Protein 3BYW (pdb70)

Sequence (1253 aa):
QSSVSWPQNGSLNSVSAPLSYTPISFDAKIPVASVDKLRKDQDLILGTLPANSEDAGARGLFVRANDDGLQITSHGELVLDLSKRELAQLPADATIAISATEDETTAGIEGDDSTTETVERDVRPIIGIYTELESNAAADLLNAGLNAHVEINSRQSSVSWPQNGSLNSVSAPLSYTPISFDAKIPVASVDKLRKDQDLILGTLPANSEDAGARGLFVRANDDGLQITSHGELVLDLSKRELAQLPADATIAISATEDETTAGIEGDDSTTETVERDVRPIIGIYTELESNAAADLLNAGLNAHVEINSRFTQSSVSWPQNGSLNSVSAPLSYTPISFDAKIPVASVDKLRKDQDLILGTLPANSEDAGARGLFVRANDDGLQITSHGELVLDLSKRELAQLPADATIAISATEDETTAGIEGDDSTTETVERDVRPIIGIYTELESNAAADLLNAGLNAHVEINSRFTSVQSSVSWPQNGSLNSVSAPLSYTPISFDAKIPVASVDKLRKDQDLILGTLPANSEDAGARGLFVRANDDGLQITSHGELVLDLSKRELAQLPADATIAISATEDETTAGIEGDDSTTETVERDVRPIIGIYTELESNAAADLLNAGLNAHVEINSQSSVSWPQNGSLNSVSAPLSYTPISFDAKIPVASVDKLRKDQDLILGTLPANSEDAGARGLFVRANDDGLQITSHGELVLDLSKRELAQLPADATIAISATEDETTAGIEGDDSTTETVERDVRPIIGIYTELESNAAADLLNAGLNAHVEINSRFTVQSSVSWPQNGSLNSVSAPLSYTPISFDAKIPVASVDKLRKDQDLILGTLPANSEDAGARGLFVRANDDGLQITSHGELVLDLSKRELAQLPADATIAISATEDETTAGIEGDDSTTETVERDVRPIIGIYTELESNAAADLLNAGLNAHVEINSRFTQSSVSWPQNGSLNSVSAPLSYTPISFDAKIPVASVDKLRKDQDLILGTLPANSEDAGARGLFVRANDDGLQITSHGELVLDLSKRELAQLPADATIAISATEDETTAGIEGDDSTTETVERDVRPIIGIYTELESNAAADLLNAGLNAHVEINSRFTVQSSVSWPQNGSLNSVSAPLSYTPISFDAKIPVASVDKLRKDQDLILGTLPANSEDAGARGLFVRANDDGLQITSHGELVLDLSKRELAQLPADATIAISATEDETTAGIEGDDSTTETVERDVRPIIGIYTELESNAAADLLNAGLNAHVEINSR

Solvent-accessible surface area: 56779 Å² total

Foldseek 3Di:
DDDDDDDDPPDRDDDDDDDQDQFQKKKWKAQLLQLVQFDPPFFFAKKFDDDVDPVRLLFIWTWGQDQQGIWIDFNNHTADGDGPVRSVPDPNLWIWMWMAHQQWIKIATPPDDVTMGIDRHHRGHGGHMDGRGDPVCCVVGVVSPTDMDTHHDDD/DDDDDDDDDPDNDDDDDDDQDFFQKKKWKFWLCQLVFFDPPFFWAKKFDDPPDVCSLQFIWTWGQDQQGTWIDFNNRTQDDDGVVNSVVDDNLWIWIWMAHQQWTWIATPPDCVGIGIDRHRRGHGGPMDRRGDPVCVVVGVVSPTDMDTHHDPDDD/DDDDDDDPPPDNDDDDDDDQDFFQKKKWKFWLLLCVQFDPPFFFAKWFDPPDDDPRLQAAWTWGQDCQGIWIAFNNRTQAGAGNVRSVPDDNLWIWIWMAHQQWIWIATPPDPVRIGIDRHHRTHRGPMDRRGHPVCCCVGVVSPTDMDTHHDPDDDD/DDDDDDDDDPPDRDDDDDDDQDFAQKKKWKFWLLLQVFFDPPFFFAKKFDDPPDPPRLQAIWTWGQDQQGTWIAFNNHTAFGAGPVRSVVDPNLWMWIWMQHQQKIWIATPPDVVRIGIDRHRRTHRGPMDRRGHPVCCVVGVVSPTDMDTHHDD/DDDDDDDDPPDNDDDDDDDQDFAQKKKWKFWLLQLVFFDPPAFFAKKFDDPPDPPRLQAIWTWGQDQQGIWTDFNNHTQAGDGPVVSVVDDNLWIWIWMAHQQWIWIATVPDVVRIGIDRHHRTHGGHMDGRGDPVCVCVTVVSPTDMDTHHDPDDD/DDDDDDDDDPPDNDDDDDDDQDFFQKKKWKFFLLLLVQFDPPDWWAKKFDDPVPDPRLQAIWTWGQDQFGIFTAFNNRTFADDGPVSSVPDDNLWIWIWMAHQQWIWIAIPPPVVGIGIDRHRRTHGGPMDGRGDDVCPPVGVVSPTDMDTHHDPDDD/DDDDDDDDPPDNDDDDDDDQDQFQKKKWKFWLLQLVQFDVPFFWAKKFDPPDDDCRLQFIWTWTQDQQFTWTAFNRHTQATAGPVRSVPDDNLWMWIWMAHQQKTKIATVPDPVGIGMDGHHRGHGGPIDRRGHPVCPVVRVVSPTDMDTHHDDDDD/DDDDDDDDPPPDRDDDDDDDQDFFQKKKWKFWLLQCVQFPDPFWWAKKFDDPPDPPRQQFIWTWTQDQQGTWIGFNHDTFAGDGPVNSVVDDNLWIWMWMAHQQKTWIATPDDDVGIGIDGHHRGHGGPMDGRGDPVCCVVRVVSPTDMDTHHDPD

Secondary structure (DSSP, 8-state):
-EEEEESBTTB---B------B-SEEEEEEEGGGGGTBPTT--EEEESS-TTSTTHHHHSEEEEESSS-EEEEETTEEEEEE-HHHHHTS-TT-EEEEEEESS-EEEEESS-STT-EEE-S-------BB--B-GGGHHHHHHHT-EEEEEE---/-EEEEESBTTB---B--------SEEEEEEEGGGGGGBPTT--EEEESS-TTSTTHHHHSEEEEEETTEEEEEETTEEEEEE-HHHHHHS-TT-EEEEEE-SS-EEEEETT-TTS-EEE-S--PPP--BB--B-GGGHHHHHHTT-EEEEEE--B--/--EEEESBTTB---B--------SEEEEEEEGGGGGSBPTT--EEEESS-TTSTTGGGTSEEEEEETTEEEEEETTEEEEEE-HHHHTTS-TT-EEEEEE-SS-EEEEETT-TTS-EEESS--PPP--BB--B-GGGHHHHHTTT-EEEEEEE-B---/-EEEEEESBTTB---B------B-SEEEEEEEGGGGG-BPTT--EEEESS-TTSTTHHHHSEEEEESSS-EEEEETTEEEEEE-HHHHHTS-TT-EEEEEE-SS-EEEEETT-TTT-EEE-S--PPP--BB--B-GGGHHHHHHTT-EEEEE---/-EEEEESBTTB---B------B-SEEEEEEEGGGGG-BPTT--EEEESS-TTSTTHHHHSEEEEEETTEEEEEETTEEEEEE-HHHHHHS-TT-EEEEEEESS-EEEEETT-GGG-EEE-S--PPP--BB--B-GGGHHHHHHTT-EEEEEEE-B--/-EEEEEESBTTB---B------B-SEEEEEEEGGGGGSBPTT--EEEESS-TTSTTGGGTSEEEEEETTEEEEEETTEEEEEE-HHHHHHS-TT-EEEEEE-SS-EEEEETT-TTT-EEE-S--PPP--BB--B-GGGHHHHHHTT-EEEEEE--B--/-EEEEESBTTB---B--------SEEEEEEEGGGGGGBPTT--EEEESS-TTSTTHHHHSEEEEE-SS-EEEEETTEEEEEE-HHHHHTS-TT-EEEEEE-SS-EEEEESS-TTT-EEE-S-------BB--B-GGGHHHHHHTT-EEEEEEE-B--/-EEEEEESBTTB---B------B-SEEEEEEEGGGGGGBPTT--EEEESS-SSSTTHHHHSEEEEEETTEEEEEETTEEEEEEEHHHHHTS-TT-EEEEEEESS-EEEEESS-SSS-EEE-S--PPP--BB--B-GGGHHHHHHHT-EEEEEE---

Organism: Corynebacterium diphtheriae (strain ATCC 700971 / NCTC 13129 / Biotype gravis) (NCBI:txid257309)

B-factor: mean 37.67, std 6.21, range [9.66, 73.25]

Radius of gyration: 58.78 Å; Cα contacts (8 Å, |Δi|>4): 3268; chains: 8; bounding box: 198×47×121 Å

InterPro domains:
  IPR007680 Arabinofuranosyltransferase, central domain [PF04602] (199-669)
  IPR027451 Arabinofuranosyltransferase, domain 1 [G3DSA:2.60.120.610] (33-207)
  IPR032731 Arabinosyltransferase, C-terminal [PF14896] (717-1133)
  IPR040920 Arabinosyltransferas, concanavalin like domain [PF17689] (36-195)
  IPR042486 Arabinosyltransferase, C-terminal, subdomain 2 [G3DSA:2.60.120.940] (756-1001)

CATH classification: 2.60.120.610

Structure (mmCIF, N/CA/C/O backbone):
data_3BYW
#
_entry.id   3BYW
#
_cell.length_a   83.885
_cell.length_b   80.619
_cell.length_c   115.826
_cell.angle_alpha   90.00
_cell.angle_beta   110.91
_cell.angle_gamma   90.00
#
_symmetry.space_group_name_H-M   'P 1 21 1'
#
loop_
_entity.id
_entity.type
_entity.pdbx_description
1 polymer 'Putative arabinofuranosyltransferase'
2 non-polymer 'ZINC ION'
3 non-polymer 'ACETATE ION'
4 water water
#
loop_
_atom_site.group_PDB
_atom_site.id
_atom_site.type_symbol
_atom_site.label_atom_id
_atom_site.label_alt_id
_atom_site.label_comp_id
_atom_site.label_asym_id
_atom_site.label_entity_id
_atom_site.label_seq_id
_atom_site.pdbx_PDB_ins_code
_atom_site.Cartn_x
_atom_site.Cartn_y
_atom_site.Cartn_z
_atom_site.occupancy
_atom_site.B_iso_or_equiv
_atom_site.auth_seq_id
_atom_site.auth_comp_id
_atom_site.auth_asym_id
_atom_site.auth_atom_id
_atom_site.pdbx_PDB_model_num
ATOM 1 N N . GLN A 1 9 ? 120.868 27.585 138.245 1.00 60.70 39 GLN A N 1
ATOM 2 C CA . GLN A 1 9 ? 119.474 27.736 138.774 1.00 60.27 39 GLN A CA 1
ATOM 3 C C . GLN A 1 9 ? 119.017 26.539 139.629 1.00 58.73 39 GLN A C 1
ATOM 4 O O . GLN A 1 9 ? 119.450 25.387 139.400 1.00 58.94 39 GLN A O 1
ATOM 10 N N . SER A 1 10 ? 118.161 26.847 140.615 1.00 56.32 40 SER A N 1
ATOM 11 C CA . SER A 1 10 ? 117.475 25.866 141.470 1.00 53.53 40 SER A CA 1
ATOM 12 C C . SER A 1 10 ? 116.042 26.306 141.797 1.00 51.80 40 SER A C 1
ATOM 13 O O . SER A 1 10 ? 115.742 27.494 141.896 1.00 52.35 40 SER A O 1
ATOM 16 N N . SER A 1 11 ? 115.178 25.324 142.003 1.00 49.37 41 SER A N 1
ATOM 17 C CA . SER A 1 11 ? 113.733 25.502 141.931 1.00 46.91 41 SER A CA 1
ATOM 18 C C . SER A 1 11 ? 113.030 25.066 143.230 1.00 45.03 41 SER A C 1
ATOM 19 O O . SER A 1 11 ? 113.435 24.104 143.897 1.00 45.60 41 SER A O 1
ATOM 22 N N . VAL A 1 12 ? 111.994 25.802 143.600 1.00 41.01 42 VAL A N 1
ATOM 23 C CA . VAL A 1 12 ? 111.239 25.508 144.771 1.00 38.42 42 VAL A CA 1
ATOM 24 C C . VAL A 1 12 ? 109.813 25.653 144.339 1.00 38.68 42 VAL A C 1
ATOM 25 O O . VAL A 1 12 ? 109.457 26.632 143.691 1.00 38.89 42 VAL A O 1
ATOM 29 N N . SER A 1 13 ? 109.002 24.666 144.708 1.00 38.61 43 SER A N 1
ATOM 30 C CA . SER A 1 13 ? 107.595 24.625 144.413 1.00 37.47 43 SER A CA 1
ATOM 31 C C . SER A 1 13 ? 106.779 24.460 145.672 1.00 35.37 43 SER A C 1
ATOM 32 O O . SER A 1 13 ? 107.289 24.091 146.717 1.00 35.00 43 SER A O 1
ATOM 35 N N . TRP A 1 14 ? 105.482 24.688 145.552 1.00 33.69 44 TRP A N 1
ATOM 36 C CA . TRP A 1 14 ? 104.584 24.605 146.667 1.00 32.78 44 TRP A CA 1
ATOM 37 C C . TRP A 1 14 ? 103.160 24.684 146.101 1.00 33.30 44 TRP A C 1
ATOM 38 O O . TRP A 1 14 ? 102.903 25.437 145.147 1.00 33.89 44 TRP A O 1
ATOM 49 N N . PRO A 1 15 ? 102.198 23.951 146.688 1.00 33.34 45 PRO A N 1
ATOM 50 C CA . PRO A 1 15 ? 102.241 22.952 147.771 1.00 32.02 45 PRO A CA 1
ATOM 51 C C . PRO A 1 15 ? 103.142 21.759 147.511 1.00 32.37 45 PRO A C 1
ATOM 52 O O . PRO A 1 15 ? 103.594 21.568 146.390 1.00 31.59 45 PRO A O 1
ATOM 56 N N . GLN A 1 16 ? 103.448 21.022 148.587 1.00 33.41 46 GLN A N 1
ATOM 57 C CA . GLN A 1 16 ? 104.205 19.764 148.546 1.00 35.50 46 GLN A CA 1
ATOM 58 C C . GLN A 1 16 ? 103.426 18.640 149.209 1.00 32.69 46 GLN A C 1
ATOM 59 O O . GLN A 1 16 ? 102.712 18.865 150.167 1.00 31.91 46 GLN A O 1
ATOM 65 N N . ASN A 1 17 ? 103.601 17.428 148.712 1.00 32.65 47 ASN A N 1
ATOM 66 C CA . ASN A 1 17 ? 102.990 16.253 149.287 1.00 32.50 47 ASN A CA 1
ATOM 67 C C . ASN A 1 17 ? 101.498 16.433 149.649 1.00 32.54 47 ASN A C 1
ATOM 68 O O . ASN A 1 17 ? 101.059 16.092 150.759 1.00 32.69 47 ASN A O 1
ATOM 73 N N . GLY A 1 18 ? 100.722 16.961 148.703 1.00 32.55 48 GLY A N 1
ATOM 74 C CA . GLY A 1 18 ? 99.276 17.057 148.885 1.00 32.53 48 GLY A CA 1
ATOM 75 C C . GLY A 1 18 ? 98.860 17.891 150.092 1.00 33.37 48 GLY A C 1
ATOM 76 O O . GLY A 1 18 ? 97.710 17.795 150.553 1.00 33.67 48 GLY A O 1
ATOM 77 N N . SER A 1 19 ? 99.777 18.723 150.595 1.00 31.44 49 SER A N 1
ATOM 78 C CA . SER A 1 19 ? 99.507 19.492 151.809 1.00 31.31 49 SER A CA 1
ATOM 79 C C . SER A 1 19 ? 99.697 20.985 151.632 1.00 31.14 49 SER A C 1
ATOM 80 O O . SER A 1 19 ? 100.534 21.436 150.861 1.00 30.70 49 SER A O 1
ATOM 83 N N . LEU A 1 20 ? 98.914 21.758 152.361 1.00 32.92 50 LEU A N 1
ATOM 84 C CA . LEU A 1 20 ? 99.037 23.230 152.342 1.00 33.84 50 LEU A CA 1
ATOM 85 C C . LEU A 1 20 ? 99.953 23.794 153.429 1.00 32.88 50 LEU A C 1
ATOM 86 O O . LEU A 1 20 ? 99.988 25.026 153.613 1.00 32.55 50 LEU A O 1
ATOM 91 N N . ASN A 1 21 ? 100.659 22.918 154.157 1.00 30.86 51 ASN A N 1
ATOM 92 C CA . ASN A 1 21 ? 101.666 23.362 155.143 1.00 30.45 51 ASN A CA 1
ATOM 93 C C . ASN A 1 21 ? 102.674 24.382 154.571 1.00 31.04 51 ASN A C 1
ATOM 94 O O . ASN A 1 21 ? 103.183 24.180 153.479 1.00 31.36 51 ASN A O 1
ATOM 99 N N . SER A 1 22 ? 102.931 25.486 155.278 1.00 30.15 52 SER A N 1
ATOM 100 C CA . SER A 1 22 ? 104.007 26.388 154.904 1.00 29.99 52 SER A CA 1
ATOM 101 C C . SER A 1 22 ? 105.306 25.622 154.707 1.00 29.17 52 SER A C 1
ATOM 102 O O . SER A 1 22 ? 105.520 24.598 155.371 1.00 30.03 52 SER A O 1
ATOM 105 N N . VAL A 1 23 ? 106.144 26.068 153.771 1.00 28.60 53 VAL A N 1
ATOM 106 C CA . VAL A 1 23 ? 107.468 25.443 153.572 1.00 30.44 53 VAL A CA 1
ATOM 107 C C . VAL A 1 23 ? 108.631 26.438 153.595 1.00 31.52 53 VAL A C 1
ATOM 108 O O . VAL A 1 23 ? 108.499 27.621 153.163 1.00 30.96 53 VAL A O 1
ATOM 112 N N . SER A 1 24 ? 109.769 25.941 154.079 1.00 31.43 54 SER A N 1
ATOM 113 C CA . SER A 1 24 ? 111.057 26.659 153.997 1.00 33.30 54 SER A CA 1
ATOM 114 C C . SER A 1 24 ? 111.724 26.507 152.622 1.00 33.61 54 SER A C 1
ATOM 115 O O . SER A 1 24 ? 111.630 25.459 151.977 1.00 33.69 54 SER A O 1
ATOM 118 N N . ALA A 1 25 ? 112.388 27.550 152.144 1.00 34.33 55 ALA A N 1
ATOM 119 C CA . ALA A 1 25 ? 113.005 27.429 150.826 1.00 33.59 55 ALA A CA 1
ATOM 120 C C . ALA A 1 25 ? 114.431 27.897 150.809 1.00 33.59 55 ALA A C 1
ATOM 121 O O . ALA A 1 25 ? 114.746 28.794 150.044 1.00 34.37 55 ALA A O 1
ATOM 123 N N . PRO A 1 26 ? 115.307 27.295 151.630 1.00 33.41 56 PRO A N 1
ATOM 124 C CA . PRO A 1 26 ? 116.682 27.822 151.668 1.00 33.55 56 PRO A CA 1
ATOM 125 C C . PRO A 1 26 ? 117.488 27.411 150.433 1.00 33.67 56 PRO A C 1
ATOM 126 O O . PRO A 1 26 ? 117.140 26.432 149.787 1.00 33.81 56 PRO A O 1
ATOM 130 N N . LEU A 1 27 ? 118.531 28.172 150.096 1.00 32.84 57 LEU A N 1
ATOM 131 C CA . LEU A 1 27 ? 119.479 27.762 149.065 1.00 32.63 57 LEU A CA 1
ATOM 132 C C . LEU A 1 27 ? 120.490 26.824 149.712 1.00 33.05 57 LEU A C 1
ATOM 133 O O . LEU A 1 27 ? 121.205 27.219 150.622 1.00 32.47 57 LEU A O 1
ATOM 146 N N . SER A 1 29 ? 123.107 25.097 148.251 1.00 31.95 59 SER A N 1
ATOM 147 C CA . SER A 1 29 ? 124.466 25.314 147.803 1.00 31.26 59 SER A CA 1
ATOM 148 C C . SER A 1 29 ? 124.582 26.475 146.850 1.00 29.97 59 SER A C 1
ATOM 149 O O . SER A 1 29 ? 123.651 26.854 146.187 1.00 30.27 59 SER A O 1
ATOM 152 N N . TYR A 1 30 ? 125.764 27.037 146.770 1.00 30.94 60 TYR A N 1
ATOM 153 C CA . TYR A 1 30 ? 125.944 28.206 145.952 1.00 31.18 60 TYR A CA 1
ATOM 154 C C . TYR A 1 30 ? 127.438 28.338 145.724 1.00 30.63 60 TYR A C 1
ATOM 155 O O . TYR A 1 30 ? 128.223 27.679 146.395 1.00 27.92 60 TYR A O 1
ATOM 164 N N . THR A 1 31 ? 127.796 29.168 144.749 1.00 31.48 61 THR A N 1
ATOM 165 C CA . THR A 1 31 ? 129.134 29.701 144.598 1.00 33.26 61 THR A CA 1
ATOM 166 C C . THR A 1 31 ? 129.155 31.033 145.359 1.00 33.14 61 THR A C 1
ATOM 167 O O . THR A 1 31 ? 128.342 31.910 145.080 1.00 31.91 61 THR A O 1
ATOM 171 N N . PRO A 1 32 ? 130.061 31.171 146.338 1.00 33.60 62 PRO A N 1
ATOM 172 C CA . PRO A 1 32 ? 130.149 32.424 147.097 1.00 34.83 62 PRO A CA 1
ATOM 173 C C . PRO A 1 32 ? 130.734 33.603 146.295 1.00 34.99 62 PRO A C 1
ATOM 174 O O . PRO A 1 32 ? 131.341 33.393 145.251 1.00 36.03 62 PRO A O 1
ATOM 178 N N . ILE A 1 33 ? 130.545 34.827 146.778 1.00 33.46 63 ILE A N 1
ATOM 179 C CA . ILE A 1 33 ? 131.362 35.932 146.299 1.00 33.72 63 ILE A CA 1
ATOM 180 C C . ILE A 1 33 ? 132.831 35.609 146.571 1.00 33.46 63 ILE A C 1
ATOM 181 O O . ILE A 1 33 ? 133.683 35.771 145.701 1.00 34.04 63 ILE A O 1
ATOM 186 N N . SER A 1 34 ? 133.129 35.178 147.788 1.00 34.30 64 SER A N 1
ATOM 187 C CA . SER A 1 34 ? 134.502 34.791 148.136 1.00 35.52 64 SER A CA 1
ATOM 188 C C . SER A 1 34 ? 134.544 33.803 149.271 1.00 35.21 64 SER A C 1
ATOM 189 O O . SER A 1 34 ? 133.625 33.733 150.070 1.00 35.13 64 SER A O 1
ATOM 192 N N . PHE A 1 35 ? 135.638 33.057 149.320 1.00 35.10 65 PHE A N 1
ATOM 193 C CA . PHE A 1 35 ? 135.940 32.147 150.407 1.00 35.58 65 PHE A CA 1
ATOM 194 C C . PHE A 1 35 ? 137.387 32.450 150.855 1.00 35.81 65 PHE A C 1
ATOM 195 O O . PHE A 1 35 ? 138.255 32.742 150.039 1.00 35.82 65 PHE A O 1
ATOM 203 N N . ASP A 1 36 ? 137.648 32.415 152.148 1.00 36.60 66 ASP A N 1
ATOM 204 C CA . ASP A 1 36 ? 139.034 32.428 152.603 1.00 37.86 66 ASP A CA 1
ATOM 205 C C . ASP A 1 36 ? 139.193 31.682 153.912 1.00 36.70 66 ASP A C 1
ATOM 206 O O . ASP A 1 36 ? 138.231 31.559 154.673 1.00 34.60 66 ASP A O 1
ATOM 211 N N . ALA A 1 37 ? 140.413 31.175 154.125 1.00 34.83 67 ALA A N 1
ATOM 212 C CA . ALA A 1 37 ? 140.756 30.377 155.278 1.00 33.61 67 ALA A CA 1
ATOM 213 C C . ALA A 1 37 ? 142.202 30.573 155.689 1.00 33.24 67 ALA A C 1
ATOM 214 O O . ALA A 1 37 ? 143.065 30.874 154.871 1.00 30.36 67 ALA A O 1
ATOM 216 N N . LYS A 1 38 ? 142.425 30.406 156.993 1.00 34.31 68 LYS A N 1
ATOM 217 C CA . LYS A 1 38 ? 143.748 30.369 157.597 1.00 34.92 68 LYS A CA 1
ATOM 218 C C . LYS A 1 38 ? 143.931 29.016 158.210 1.00 32.96 68 LYS A C 1
ATOM 219 O O . LYS A 1 38 ? 143.176 28.621 159.083 1.00 32.01 68 LYS A O 1
ATOM 225 N N . ILE A 1 39 ? 144.913 28.279 157.726 1.00 33.28 69 ILE A N 1
ATOM 226 C CA . ILE A 1 39 ? 145.100 26.927 158.213 1.00 32.93 69 ILE A CA 1
ATOM 227 C C . ILE A 1 39 ? 146.476 26.714 158.862 1.00 33.89 69 ILE A C 1
ATOM 228 O O . ILE A 1 39 ? 147.508 26.611 158.164 1.00 33.38 69 ILE A O 1
ATOM 233 N N . PRO A 1 40 ? 146.482 26.658 160.210 1.00 33.60 70 PRO A N 1
ATOM 234 C CA . PRO A 1 40 ? 147.717 26.445 160.953 1.00 35.04 70 PRO A CA 1
ATOM 235 C C . PRO A 1 40 ? 148.312 25.134 160.467 1.00 36.75 70 PRO A C 1
ATOM 236 O O . PRO A 1 40 ? 147.579 24.149 160.307 1.00 37.27 70 PRO A O 1
ATOM 240 N N . VAL A 1 41 ? 149.618 25.130 160.200 1.00 37.22 71 VAL A N 1
ATOM 241 C CA . VAL A 1 41 ? 150.309 23.908 159.803 1.00 38.29 71 VAL A CA 1
ATOM 242 C C . VAL A 1 41 ? 150.130 22.768 160.826 1.00 38.12 71 VAL A C 1
ATOM 243 O O . VAL A 1 41 ? 150.056 21.594 160.456 1.00 38.26 71 VAL A O 1
ATOM 247 N N . ALA A 1 42 ? 150.017 23.157 162.095 1.00 37.74 72 ALA A N 1
ATOM 248 C CA . ALA A 1 42 ? 149.700 22.292 163.228 1.00 38.44 72 ALA A CA 1
ATOM 249 C C . ALA A 1 42 ? 148.474 21.388 163.125 1.00 38.06 72 ALA A C 1
ATOM 250 O O . ALA A 1 42 ? 148.398 20.415 163.848 1.00 38.76 72 ALA A O 1
ATOM 252 N N . SER A 1 43 ? 147.509 21.704 162.264 1.00 39.07 73 SER A N 1
ATOM 253 C CA . SER A 1 43 ? 146.291 20.871 162.142 1.00 38.89 73 SER A CA 1
ATOM 254 C C . SER A 1 43 ? 146.525 19.506 161.488 1.00 37.95 73 SER A C 1
ATOM 255 O O . SER A 1 43 ? 145.756 18.574 161.708 1.00 37.30 73 SER A O 1
ATOM 258 N N . VAL A 1 44 ? 147.598 19.415 160.700 1.00 37.31 74 VAL A N 1
ATOM 259 C CA . VAL A 1 44 ? 148.026 18.189 160.020 1.00 36.94 74 VAL A CA 1
ATOM 260 C C . VAL A 1 44 ? 148.190 17.047 160.996 1.00 37.32 74 VAL A C 1
ATOM 261 O O . VAL A 1 44 ? 147.895 15.897 160.672 1.00 38.62 74 VAL A O 1
ATOM 265 N N . ASP A 1 45 ? 148.668 17.361 162.195 1.00 37.53 75 ASP A N 1
ATOM 266 C CA . ASP A 1 45 ? 148.793 16.351 163.229 1.00 36.77 75 ASP A CA 1
ATOM 267 C C . ASP A 1 45 ? 147.613 16.293 164.210 1.00 35.60 75 ASP A C 1
ATOM 268 O O . ASP A 1 45 ? 147.629 15.521 165.153 1.00 35.33 75 ASP A O 1
ATOM 273 N N . LYS A 1 46 ? 146.575 17.081 163.951 1.00 35.05 76 LYS A N 1
ATOM 274 C CA . LYS A 1 46 ? 145.348 17.042 164.765 1.00 34.70 76 LYS A CA 1
ATOM 275 C C . LYS A 1 46 ? 144.171 16.307 164.074 1.00 34.06 76 LYS A C 1
ATOM 276 O O . LYS A 1 46 ? 143.078 16.217 164.612 1.00 34.35 76 LYS A O 1
ATOM 282 N N . LEU A 1 47 ? 144.421 15.757 162.892 1.00 34.06 77 LEU A N 1
ATOM 283 C CA . LEU A 1 47 ? 143.443 14.946 162.174 1.00 34.03 77 LEU A CA 1
ATOM 284 C C . LEU A 1 47 ? 143.140 13.637 162.894 1.00 34.65 77 LEU A C 1
ATOM 285 O O . LEU A 1 47 ? 143.996 13.106 163.598 1.00 35.57 77 LEU A O 1
ATOM 290 N N . ARG A 1 48 ? 141.939 13.100 162.701 1.00 34.87 78 ARG A N 1
ATOM 291 C CA . ARG A 1 48 ? 141.596 11.765 163.208 1.00 35.21 78 ARG A CA 1
ATOM 292 C C . ARG A 1 48 ? 142.387 10.690 162.455 1.00 35.92 78 ARG A C 1
ATOM 293 O O . ARG A 1 48 ? 142.917 10.963 161.376 1.00 35.34 78 ARG A O 1
ATOM 301 N N . LYS A 1 49 ? 142.492 9.483 163.020 1.00 37.02 79 LYS A N 1
ATOM 302 C CA . LYS A 1 49 ? 143.299 8.434 162.387 1.00 37.94 79 LYS A CA 1
ATOM 303 C C . LYS A 1 49 ? 142.679 7.970 161.067 1.00 38.32 79 LYS A C 1
ATOM 304 O O . LYS A 1 49 ? 141.462 8.069 160.870 1.00 37.85 79 LYS A O 1
ATOM 310 N N . ASP A 1 50 ? 143.542 7.458 160.183 1.00 38.81 80 ASP A N 1
ATOM 311 C CA . ASP A 1 50 ? 143.262 7.288 158.735 1.00 38.23 80 ASP A CA 1
ATOM 312 C C . ASP A 1 50 ? 142.286 8.300 158.092 1.00 37.05 80 ASP A C 1
ATOM 313 O O . ASP A 1 50 ? 141.563 7.968 157.160 1.00 36.98 80 ASP A O 1
ATOM 318 N N . GLN A 1 51 ? 142.297 9.531 158.586 1.00 35.91 81 GLN A N 1
ATOM 319 C CA . GLN A 1 51 ? 141.585 10.638 157.941 1.00 35.29 81 GLN A CA 1
ATOM 320 C C . GLN A 1 51 ? 142.562 11.647 157.334 1.00 34.79 81 GLN A C 1
ATOM 321 O O . GLN A 1 51 ? 143.718 11.730 157.777 1.00 34.71 81 GLN A O 1
ATOM 327 N N . ASP A 1 52 ? 142.102 12.387 156.320 1.00 33.52 82 ASP A N 1
ATOM 328 C CA . ASP A 1 52 ? 142.931 13.390 155.631 1.00 33.47 82 ASP A CA 1
ATOM 329 C C . ASP A 1 52 ? 142.310 14.814 155.470 1.00 32.68 82 ASP A C 1
ATOM 330 O O . ASP A 1 52 ? 142.989 15.729 155.004 1.00 31.80 82 ASP A O 1
ATOM 335 N N . LEU A 1 53 ? 141.053 14.991 155.903 1.00 31.80 83 LEU A N 1
ATOM 336 C CA . LEU A 1 53 ? 140.310 16.258 155.698 1.00 32.14 83 LEU A CA 1
ATOM 337 C C . LEU A 1 53 ? 140.461 17.291 156.795 1.00 33.13 83 LEU A C 1
ATOM 338 O O . LEU A 1 53 ? 139.855 17.194 157.871 1.00 32.81 83 LEU A O 1
ATOM 343 N N . ILE A 1 54 ? 141.269 18.296 156.490 1.00 34.38 84 ILE A N 1
ATOM 344 C CA . ILE A 1 54 ? 141.443 19.425 157.366 1.00 34.97 84 ILE A CA 1
ATOM 345 C C . ILE A 1 54 ? 140.234 20.308 157.166 1.00 35.76 84 ILE A C 1
ATOM 346 O O . ILE A 1 54 ? 139.645 20.758 158.133 1.00 37.90 84 ILE A O 1
ATOM 351 N N . LEU A 1 55 ? 139.828 20.513 155.917 1.00 36.73 85 LEU A N 1
ATOM 352 C CA . LEU A 1 55 ? 138.686 21.378 155.599 1.00 36.62 85 LEU A CA 1
ATOM 353 C C . LEU A 1 55 ? 138.097 21.018 154.237 1.00 36.34 85 LEU A C 1
ATOM 354 O O . LEU A 1 55 ? 138.830 20.821 153.277 1.00 36.95 85 LEU A O 1
ATOM 359 N N . GLY A 1 56 ? 136.769 20.931 154.166 1.00 36.36 86 GLY A N 1
ATOM 360 C CA . GLY A 1 56 ? 136.031 20.748 152.898 1.00 33.78 86 GLY A CA 1
ATOM 361 C C . GLY A 1 56 ? 134.800 21.641 152.820 1.00 33.01 86 GLY A C 1
ATOM 362 O O . GLY A 1 56 ? 134.273 22.041 153.847 1.00 33.61 86 GLY A O 1
ATOM 363 N N . THR A 1 57 ? 134.345 21.985 151.619 1.00 32.20 87 THR A N 1
ATOM 364 C CA . THR A 1 57 ? 133.112 22.788 151.507 1.00 32.36 87 THR A CA 1
ATOM 365 C C . THR A 1 57 ? 131.883 21.979 151.065 1.00 31.12 87 THR A C 1
ATOM 366 O O . THR A 1 57 ? 130.795 22.522 150.920 1.00 30.46 87 THR A O 1
ATOM 370 N N . LEU A 1 58 ? 132.045 20.686 150.882 1.00 31.47 88 LEU A N 1
ATOM 371 C CA . LEU A 1 58 ? 130.892 19.840 150.580 1.00 33.45 88 LEU A CA 1
ATOM 372 C C . LEU A 1 58 ? 130.963 18.550 151.390 1.00 34.67 88 LEU A C 1
ATOM 373 O O . LEU A 1 58 ? 132.066 18.071 151.713 1.00 35.53 88 LEU A O 1
ATOM 378 N N . PRO A 1 59 ? 129.799 17.968 151.739 1.00 36.10 89 PRO A N 1
ATOM 379 C CA . PRO A 1 59 ? 129.939 16.670 152.413 1.00 37.13 89 PRO A CA 1
ATOM 380 C C . PRO A 1 59 ? 130.471 15.563 151.478 1.00 39.45 89 PRO A C 1
ATOM 381 O O . PRO A 1 59 ? 130.159 15.549 150.290 1.00 39.18 89 PRO A O 1
ATOM 385 N N . ALA A 1 60 ? 131.274 14.661 152.037 1.00 42.33 90 ALA A N 1
ATOM 386 C CA . ALA A 1 60 ? 131.957 13.565 151.322 1.00 44.60 90 ALA A CA 1
ATOM 387 C C . ALA A 1 60 ? 131.191 12.907 150.179 1.00 46.28 90 ALA A C 1
ATOM 388 O O . ALA A 1 60 ? 131.671 12.857 149.039 1.00 46.55 90 ALA A O 1
ATOM 390 N N . ASN A 1 61 ? 130.009 12.383 150.489 1.00 47.93 91 ASN A N 1
ATOM 391 C CA . ASN A 1 61 ? 129.235 11.622 149.511 1.00 48.69 91 ASN A CA 1
ATOM 392 C C . ASN A 1 61 ? 128.409 12.516 148.579 1.00 48.46 91 ASN A C 1
ATOM 393 O O . ASN A 1 61 ? 127.534 12.041 147.854 1.00 49.29 91 ASN A O 1
ATOM 398 N N . SER A 1 62 ? 128.688 13.811 148.605 1.00 47.93 92 SER A N 1
ATOM 399 C CA . SER A 1 62 ? 128.101 14.746 147.646 1.00 47.73 92 SER A CA 1
ATOM 400 C C . SER A 1 62 ? 128.523 14.375 146.219 1.00 47.74 92 SER A C 1
ATOM 401 O O . SER A 1 62 ? 129.630 13.868 145.995 1.00 47.19 92 SER A O 1
ATOM 404 N N . GLU A 1 63 ? 127.619 14.606 145.271 1.00 48.22 93 GLU A N 1
ATOM 405 C CA . GLU A 1 63 ? 127.847 14.337 143.853 1.00 48.89 93 GLU A CA 1
ATOM 406 C C . GLU A 1 63 ? 129.006 15.181 143.285 1.00 48.13 93 GLU A C 1
ATOM 407 O O . GLU A 1 63 ? 129.045 16.399 143.454 1.00 47.44 93 GLU A O 1
ATOM 413 N N . ASP A 1 64 ? 129.947 14.518 142.613 1.00 48.28 94 ASP A N 1
ATOM 414 C CA . ASP A 1 64 ? 131.138 15.174 142.020 1.00 48.17 94 ASP A CA 1
ATOM 415 C C . ASP A 1 64 ? 131.932 16.048 142.990 1.00 46.74 94 ASP A C 1
ATOM 416 O O . ASP A 1 64 ? 132.657 16.941 142.558 1.00 46.99 94 ASP A O 1
ATOM 421 N N . ALA A 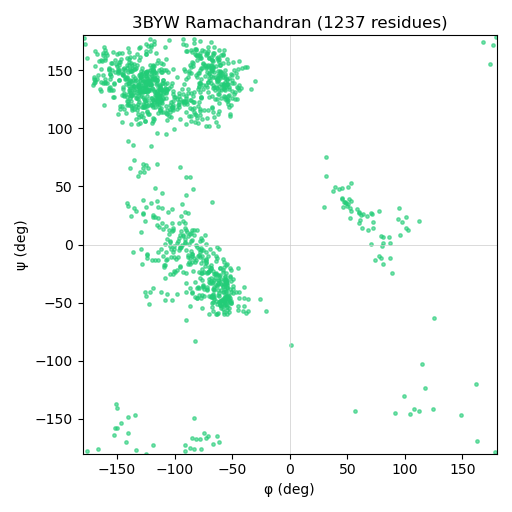1 65 ? 131.803 15.779 144.282 1.00 45.10 95 ALA A N 1
ATOM 422 C CA . ALA A 1 65 ? 132.287 16.680 145.320 1.00 43.88 95 ALA A CA 1
ATOM 423 C C . ALA A 1 65 ? 133.685 17.259 145.079 1.00 43.62 95 ALA A C 1
ATOM 424 O O . ALA A 1 65 ? 133.885 18.464 145.251 1.00 43.94 95 ALA A O 1
ATOM 426 N N . GLY A 1 66 ? 134.637 16.408 144.691 1.00 42.54 96 GLY A N 1
ATOM 427 C CA . GLY A 1 66 ? 136.028 16.821 144.480 1.00 41.11 96 GLY A CA 1
ATOM 428 C C . GLY A 1 66 ? 136.234 17.781 143.320 1.00 40.36 96 GLY A C 1
ATOM 429 O O . GLY A 1 66 ? 137.190 18.563 143.293 1.00 40.43 96 GLY A O 1
ATOM 430 N N . ALA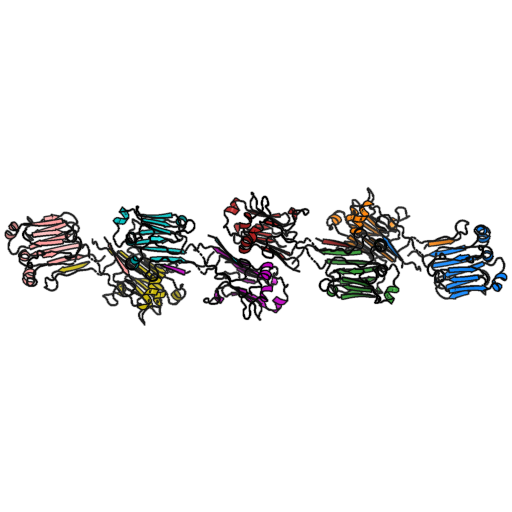 A 1 67 ? 135.324 17.736 142.358 1.00 39.94 97 ALA A N 1
ATOM 431 C CA . ALA A 1 67 ? 135.403 18.612 141.209 1.00 38.90 97 ALA A CA 1
ATOM 432 C C . ALA A 1 67 ? 134.733 19.947 141.509 1.00 38.64 97 ALA A C 1
ATOM 433 O O . ALA A 1 67 ? 134.989 20.921 140.825 1.00 40.34 97 ALA A O 1
ATOM 435 N N . ARG A 1 68 ? 133.908 20.016 142.552 1.00 37.66 98 ARG A N 1
ATOM 436 C CA . ARG A 1 68 ? 133.149 21.240 142.832 1.00 37.14 98 ARG A CA 1
ATOM 437 C C . ARG A 1 68 ? 133.631 22.020 144.076 1.00 35.99 98 ARG A C 1
ATOM 438 O O . ARG A 1 68 ? 133.880 23.238 144.004 1.00 36.13 98 ARG A O 1
ATOM 446 N N . GLY A 1 69 ? 133.835 21.327 145.196 1.00 33.73 99 GLY A N 1
ATOM 447 C CA . GLY A 1 69 ? 134.170 22.000 146.450 1.00 31.42 99 GLY A CA 1
ATOM 448 C C . GLY A 1 69 ? 135.624 22.463 146.530 1.00 31.73 99 GLY A C 1
ATOM 449 O O . GLY A 1 69 ? 136.401 22.350 145.557 1.00 31.38 99 GLY A O 1
ATOM 450 N N . LEU A 1 70 ? 135.971 23.007 147.692 1.00 29.59 100 LEU A N 1
ATOM 451 C CA . LEU A 1 70 ? 137.325 23.339 148.039 1.00 30.11 100 LEU A CA 1
ATOM 452 C C . LEU A 1 70 ? 137.767 22.379 149.147 1.00 30.84 100 LEU A C 1
ATOM 453 O O . LEU A 1 70 ? 137.060 22.154 150.090 1.00 29.90 100 LEU A O 1
ATOM 458 N N . PHE A 1 71 ? 138.947 21.794 149.007 1.00 33.01 101 PHE A N 1
ATOM 459 C CA . PHE A 1 71 ? 139.381 20.784 149.942 1.00 33.58 101 PHE A CA 1
ATOM 460 C C . PHE A 1 71 ? 140.834 20.992 150.288 1.00 33.58 101 PHE A C 1
ATOM 461 O O . PHE A 1 71 ? 141.667 21.148 149.396 1.00 34.25 101 PHE A O 1
ATOM 469 N N . VAL A 1 72 ? 141.113 21.022 151.592 1.00 33.32 102 VAL A N 1
ATOM 470 C CA . VAL A 1 72 ? 142.457 20.942 152.136 1.00 32.46 102 VAL A CA 1
ATOM 471 C C . VAL A 1 72 ? 142.646 19.550 152.753 1.00 33.49 102 VAL A C 1
ATOM 472 O O . VAL A 1 72 ? 142.011 19.229 153.757 1.00 33.03 102 VAL A O 1
ATOM 476 N N . ARG A 1 73 ? 143.510 18.731 152.153 1.00 33.55 103 ARG A N 1
ATOM 477 C CA . ARG A 1 73 ? 143.766 17.373 152.648 1.00 34.22 103 ARG A CA 1
ATOM 478 C C . ARG A 1 73 ? 145.251 17.163 152.992 1.00 32.57 103 ARG A C 1
ATOM 479 O O . ARG A 1 73 ? 146.141 17.588 152.261 1.00 32.30 103 ARG A O 1
ATOM 487 N N . ALA A 1 74 ? 145.531 16.495 154.091 1.00 31.66 104 ALA A N 1
ATOM 488 C CA . ALA A 1 74 ? 146.920 16.190 154.395 1.00 32.31 104 ALA A CA 1
ATOM 489 C C . ALA A 1 74 ? 147.058 14.711 154.664 1.00 32.51 104 ALA A C 1
ATOM 490 O O . ALA A 1 74 ? 146.236 14.129 155.355 1.00 32.17 104 ALA A O 1
ATOM 492 N N . ASN A 1 75 ? 148.078 14.102 154.080 1.00 34.53 105 ASN A N 1
ATOM 493 C CA . ASN A 1 75 ? 148.295 12.659 154.200 1.00 36.64 105 ASN A CA 1
ATOM 494 C C . ASN A 1 75 ? 149.770 12.287 154.110 1.00 38.45 105 ASN A C 1
ATOM 495 O O . ASN A 1 75 ? 150.623 12.968 154.701 1.00 38.74 105 ASN A O 1
ATOM 500 N N . ASP A 1 76 ? 150.050 11.210 153.370 1.00 39.82 106 ASP A N 1
ATOM 501 C CA . ASP A 1 76 ? 151.398 10.690 153.167 1.00 41.40 106 ASP A CA 1
ATOM 502 C C . ASP A 1 76 ? 152.167 11.543 152.163 1.00 41.74 106 ASP A C 1
ATOM 503 O O . ASP A 1 76 ? 153.343 11.823 152.372 1.00 41.81 106 ASP A O 1
ATOM 508 N N . ASP A 1 77 ? 151.518 11.930 151.061 1.00 42.33 107 ASP A N 1
ATOM 509 C CA . ASP A 1 77 ? 152.187 12.733 150.023 1.00 42.70 107 ASP A CA 1
ATOM 510 C C . ASP A 1 77 ? 152.290 14.215 150.422 1.00 42.28 107 ASP A C 1
ATOM 511 O O . ASP A 1 77 ? 152.784 15.030 149.647 1.00 42.94 107 ASP A O 1
ATOM 516 N N . GLY A 1 78 ? 151.836 14.550 151.630 1.00 41.03 108 GLY A N 1
ATOM 517 C CA . GLY A 1 78 ? 151.888 15.917 152.134 1.00 39.93 108 GLY A CA 1
ATOM 518 C C . GLY A 1 78 ? 150.530 16.599 152.094 1.00 39.12 108 GLY A C 1
ATOM 519 O O . GLY A 1 78 ? 149.503 15.952 152.283 1.00 39.34 108 GLY A O 1
ATOM 520 N N . LEU A 1 79 ? 150.526 17.907 151.847 1.00 38.17 109 LEU A N 1
ATOM 521 C CA . LEU A 1 79 ? 149.290 18.682 151.793 1.00 36.61 109 LEU A CA 1
ATOM 522 C C . LEU A 1 79 ? 148.875 18.965 150.342 1.00 35.71 109 LEU A C 1
ATOM 523 O O . LEU A 1 79 ? 149.723 19.248 149.489 1.00 34.80 109 LEU A O 1
ATOM 528 N N . GLN A 1 80 ? 147.569 18.859 150.081 1.00 34.63 110 GLN A N 1
ATOM 529 C CA . GLN A 1 80 ? 146.965 19.190 148.795 1.00 35.00 110 GLN A CA 1
ATOM 530 C C . GLN A 1 80 ? 145.728 20.080 149.025 1.00 34.60 110 GLN A C 1
ATOM 531 O O . GLN A 1 80 ? 144.882 19.785 149.888 1.00 35.54 110 GLN A O 1
ATOM 537 N N . ILE A 1 81 ? 145.652 21.194 148.299 1.00 32.70 111 ILE A N 1
ATOM 538 C CA . ILE A 1 81 ? 144.449 22.033 148.295 1.00 30.52 111 ILE A CA 1
ATOM 539 C C . ILE A 1 81 ? 143.873 22.133 146.875 1.00 31.63 111 ILE A C 1
ATOM 540 O O . ILE A 1 81 ? 144.549 22.582 145.954 1.00 31.44 111 ILE A O 1
ATOM 545 N N . THR A 1 82 ? 142.629 21.697 146.696 1.00 32.09 112 THR A N 1
ATOM 546 C CA . THR A 1 82 ? 141.961 21.834 145.416 1.00 32.26 112 THR A CA 1
ATOM 547 C C . THR A 1 82 ? 140.743 22.733 145.522 1.00 31.91 112 THR A C 1
ATOM 548 O O . THR A 1 82 ? 140.068 22.754 146.549 1.00 31.57 112 THR A O 1
ATOM 552 N N . SER A 1 83 ? 140.450 23.449 144.444 1.00 30.83 113 SER A N 1
ATOM 553 C CA . SER A 1 83 ? 139.246 24.228 144.386 1.00 31.59 113 SER A CA 1
ATOM 554 C C . SER A 1 83 ? 138.520 23.984 143.085 1.00 33.17 113 SER A C 1
ATOM 555 O O . SER A 1 83 ? 139.101 24.139 141.997 1.00 32.93 113 SER A O 1
ATOM 558 N N . HIS A 1 84 ? 137.247 23.600 143.178 1.00 33.85 114 HIS A N 1
ATOM 559 C CA . HIS A 1 84 ? 136.476 23.324 141.967 1.00 34.14 114 HIS A CA 1
ATOM 560 C C . HIS A 1 84 ? 137.260 22.430 140.980 1.00 34.63 114 HIS A C 1
ATOM 561 O O . HIS A 1 84 ? 137.196 22.618 139.758 1.00 33.70 114 HIS A O 1
ATOM 568 N N . GLY A 1 85 ? 138.024 21.486 141.518 1.00 34.88 115 GLY A N 1
ATOM 569 C CA . GLY A 1 85 ? 138.821 20.588 140.693 1.00 35.75 115 GLY A CA 1
ATOM 570 C C . GLY A 1 85 ? 140.211 21.074 140.293 1.00 36.53 115 GLY A C 1
ATOM 571 O O . GLY A 1 85 ? 141.011 20.298 139.757 1.00 36.07 115 GLY A O 1
ATOM 572 N N . GLU A 1 86 ? 140.521 22.349 140.514 1.00 37.29 116 GLU A N 1
ATOM 573 C CA . GLU A 1 86 ? 141.866 22.799 140.170 1.00 37.17 116 GLU A CA 1
ATOM 574 C C . GLU A 1 86 ? 142.739 22.691 141.407 1.00 35.71 116 GLU A C 1
ATOM 575 O O . GLU A 1 86 ? 142.311 23.027 142.496 1.00 34.54 116 GLU A O 1
ATOM 581 N N . LEU A 1 87 ? 143.935 22.139 141.225 1.00 35.68 117 LEU A N 1
ATOM 582 C CA . LEU A 1 87 ? 144.941 22.067 142.273 1.00 36.02 117 LEU A CA 1
ATOM 583 C C . LEU A 1 87 ? 145.467 23.476 142.540 1.00 36.42 117 LEU A C 1
ATOM 584 O O . LEU A 1 87 ? 145.864 24.186 141.624 1.00 36.31 117 LEU A O 1
ATOM 589 N N . VAL A 1 88 ? 145.438 23.878 143.801 1.00 37.65 118 VAL A N 1
ATOM 590 C CA . VAL A 1 88 ? 145.752 25.245 144.182 1.00 38.65 118 VAL A CA 1
ATOM 591 C C . VAL A 1 88 ? 147.147 25.325 144.760 1.00 38.65 118 VAL A C 1
ATOM 592 O O . VAL A 1 88 ? 147.915 26.181 144.354 1.00 39.67 118 VAL A O 1
ATOM 596 N N . LEU A 1 89 ? 147.461 24.421 145.692 1.00 39.04 119 LEU A N 1
ATOM 597 C CA . LEU A 1 89 ? 148.778 24.318 146.330 1.00 39.29 119 LEU A CA 1
ATOM 598 C C . LEU A 1 89 ? 149.127 22.850 146.545 1.00 40.39 119 LEU A C 1
ATOM 599 O O . LEU A 1 89 ? 148.244 22.054 146.882 1.00 40.79 119 LEU A O 1
ATOM 604 N N . ASP A 1 90 ? 150.408 22.506 146.369 1.00 41.32 120 ASP A N 1
ATOM 605 C CA . ASP A 1 90 ? 150.888 21.123 146.546 1.00 42.86 120 ASP A CA 1
ATOM 606 C C . ASP A 1 90 ? 152.250 21.001 147.294 1.00 42.55 120 ASP A C 1
ATOM 607 O O . ASP A 1 90 ? 153.303 21.242 146.699 1.00 43.46 120 ASP A O 1
ATOM 612 N N . LEU A 1 91 ? 152.244 20.617 148.574 1.00 41.78 121 LEU A N 1
ATOM 613 C CA . LEU A 1 91 ? 153.518 20.351 149.294 1.00 42.25 121 LEU A CA 1
ATOM 614 C C . LEU A 1 91 ? 153.709 18.876 149.608 1.00 42.50 121 LEU A C 1
ATOM 615 O O . LEU A 1 91 ? 152.883 18.275 150.297 1.00 42.68 121 LEU A O 1
ATOM 620 N N . SER A 1 92 ? 154.813 18.311 149.117 1.00 42.99 122 SER A N 1
ATOM 621 C CA . SER A 1 92 ? 155.261 16.965 149.488 1.00 43.06 122 SER A CA 1
ATOM 622 C C . SER A 1 92 ? 155.462 16.860 150.998 1.00 43.65 122 SER A C 1
ATOM 623 O O . SER A 1 92 ? 155.475 17.882 151.696 1.00 43.72 122 SER A O 1
ATOM 626 N N . LYS A 1 93 ? 155.613 15.635 151.506 1.00 44.67 123 LYS A N 1
ATOM 627 C CA . LYS A 1 93 ? 156.054 15.437 152.900 1.00 45.84 123 LYS A CA 1
ATOM 628 C C . LYS A 1 93 ? 157.334 16.226 153.185 1.00 46.00 123 LYS A C 1
ATOM 629 O O . LYS A 1 93 ? 157.414 16.954 154.176 1.00 45.73 123 LYS A O 1
ATOM 635 N N . ARG A 1 94 ? 158.314 16.074 152.293 1.00 46.55 124 ARG A N 1
ATOM 636 C CA . ARG A 1 94 ? 159.568 16.841 152.303 1.00 47.33 124 ARG A CA 1
ATOM 637 C C . ARG A 1 94 ? 159.330 18.342 152.542 1.00 47.46 124 ARG A C 1
ATOM 638 O O . ARG A 1 94 ? 159.930 18.945 153.443 1.00 47.54 124 ARG A O 1
ATOM 646 N N . GLU A 1 95 ? 158.447 18.918 151.722 1.00 47.42 125 GLU A N 1
ATOM 647 C CA . GLU A 1 95 ? 158.073 20.337 151.764 1.00 46.70 125 GLU A CA 1
ATOM 648 C C . GLU A 1 95 ? 157.441 20.720 153.099 1.00 45.36 125 GLU A C 1
ATOM 649 O O . GLU A 1 95 ? 157.756 21.777 153.644 1.00 44.63 125 GLU A O 1
ATOM 655 N N . LEU A 1 96 ? 156.578 19.841 153.615 1.00 44.76 126 LEU A N 1
ATOM 656 C CA . LEU A 1 96 ? 155.868 20.033 154.892 1.00 44.30 126 LEU A CA 1
ATOM 657 C C . LEU A 1 96 ? 156.735 20.098 156.144 1.00 44.48 126 LEU A C 1
ATOM 658 O O . LEU A 1 96 ? 156.691 21.090 156.875 1.00 44.86 126 LEU A O 1
ATOM 663 N N . ALA A 1 97 ? 157.490 19.031 156.411 1.00 44.62 127 ALA A N 1
ATOM 664 C CA . ALA A 1 97 ? 158.326 18.948 157.610 1.00 44.60 127 ALA A CA 1
ATOM 665 C C . ALA A 1 97 ? 159.326 20.102 157.692 1.00 45.05 127 ALA A C 1
ATOM 666 O O . ALA A 1 97 ? 159.902 20.357 158.749 1.00 45.23 127 ALA A O 1
ATOM 668 N N . GLN A 1 98 ? 159.513 20.802 156.574 1.00 45.17 128 GLN A N 1
ATOM 669 C CA . GLN A 1 98 ? 160.416 21.951 156.504 1.00 45.22 128 GLN A CA 1
ATOM 670 C C . GLN A 1 98 ? 159.790 23.273 156.957 1.00 44.97 128 GLN A C 1
ATOM 671 O O . GLN A 1 98 ? 160.520 24.207 157.323 1.00 45.24 128 GLN A O 1
ATOM 677 N N . LEU A 1 99 ? 158.457 23.345 156.906 1.00 44.19 129 LEU A N 1
ATOM 678 C CA . LEU A 1 99 ? 157.685 24.524 157.350 1.00 43.82 129 LEU A CA 1
ATOM 679 C C . LEU A 1 99 ? 157.779 24.716 158.859 1.00 43.31 129 LEU A C 1
ATOM 680 O O . LEU A 1 99 ? 157.528 23.759 159.609 1.00 44.82 129 LEU A O 1
ATOM 685 N N . PRO A 1 100 ? 158.154 25.935 159.320 1.00 41.54 130 PRO A N 1
ATOM 686 C CA . PRO A 1 100 ? 158.102 26.236 160.764 1.00 40.23 130 PRO A CA 1
ATOM 687 C C . PRO A 1 100 ? 156.791 25.784 161.433 1.00 39.61 130 PRO A C 1
ATOM 688 O O . PRO A 1 100 ? 155.701 25.844 160.826 1.00 39.20 130 PRO A O 1
ATOM 692 N N . ALA A 1 101 ? 156.904 25.324 162.675 1.00 38.74 131 ALA A N 1
ATOM 693 C CA . ALA A 1 101 ? 155.767 24.811 163.434 1.00 38.04 131 ALA A CA 1
ATOM 694 C C . ALA A 1 101 ? 154.608 25.815 163.530 1.00 37.63 131 ALA A C 1
ATOM 695 O O . ALA A 1 101 ? 153.441 25.416 163.529 1.00 35.56 131 ALA A O 1
ATOM 697 N N . ASP A 1 102 ? 154.938 27.110 163.569 1.00 37.79 132 ASP A N 1
ATOM 698 C CA . ASP A 1 102 ? 153.921 28.180 163.601 1.00 38.66 132 ASP A CA 1
ATOM 699 C C . ASP A 1 102 ? 153.424 28.721 162.227 1.00 38.49 132 ASP A C 1
ATOM 700 O O . ASP A 1 102 ? 152.740 29.767 162.172 1.00 37.86 132 ASP A O 1
ATOM 705 N N . ALA A 1 103 ? 153.772 28.036 161.134 1.00 37.66 133 ALA A N 1
ATOM 706 C CA . ALA A 1 103 ? 153.320 28.467 159.802 1.00 37.07 133 ALA A CA 1
ATOM 707 C C . ALA A 1 103 ? 151.810 28.316 159.681 1.00 36.65 133 ALA A C 1
ATOM 708 O O . ALA A 1 103 ? 151.225 27.378 160.246 1.00 36.88 133 ALA A O 1
ATOM 710 N N . THR A 1 104 ? 151.199 29.262 158.962 1.00 36.49 134 THR A N 1
ATOM 711 C CA . THR A 1 104 ? 149.801 29.179 158.526 1.00 36.35 134 THR A CA 1
ATOM 712 C C . THR A 1 104 ? 149.761 29.160 157.019 1.00 35.16 134 THR A C 1
ATOM 713 O O . THR A 1 104 ? 150.510 29.873 156.362 1.00 33.01 134 THR A O 1
ATOM 717 N N . ILE A 1 105 ? 148.843 28.370 156.475 1.00 35.99 135 ILE A N 1
ATOM 718 C CA . ILE A 1 105 ? 148.443 28.518 155.079 1.00 35.59 135 ILE A CA 1
ATOM 719 C C . ILE A 1 105 ? 147.242 29.452 154.952 1.00 35.37 135 ILE A C 1
ATOM 720 O O . ILE A 1 105 ? 146.191 29.229 155.578 1.00 35.45 135 ILE A O 1
ATOM 725 N N . ALA A 1 106 ? 147.396 30.513 154.155 1.00 35.23 136 ALA A N 1
ATOM 726 C CA . ALA A 1 106 ? 146.256 31.385 153.835 1.00 33.80 136 ALA A CA 1
ATOM 727 C C . ALA A 1 106 ? 145.688 31.064 152.452 1.00 33.88 136 ALA A C 1
ATOM 728 O O . ALA A 1 106 ? 146.413 31.013 151.459 1.00 34.21 136 ALA A O 1
ATOM 730 N N . ILE A 1 107 ? 144.380 30.815 152.404 1.00 34.27 137 ILE A N 1
ATOM 731 C CA . ILE A 1 107 ? 143.661 30.512 151.163 1.00 33.10 137 ILE A CA 1
ATOM 732 C C . ILE A 1 107 ? 142.736 31.671 150.893 1.00 33.88 137 ILE A C 1
ATOM 733 O O . ILE A 1 107 ? 142.090 32.176 151.792 1.00 35.17 137 ILE A O 1
ATOM 738 N N . SER A 1 108 ? 142.672 32.106 149.652 1.00 34.40 138 SER A N 1
ATOM 739 C CA . SER A 1 108 ? 141.682 33.090 149.278 1.00 35.07 138 SER A CA 1
ATOM 740 C C . SER A 1 108 ? 141.126 32.748 147.896 1.00 34.89 138 SER A C 1
ATOM 741 O O . SER A 1 108 ? 141.879 32.656 146.936 1.00 35.29 138 SER A O 1
ATOM 744 N N . ALA A 1 109 ? 139.817 32.538 147.805 1.00 34.66 139 ALA A N 1
ATOM 745 C CA . ALA A 1 109 ? 139.169 32.203 146.547 1.00 34.65 139 ALA A CA 1
ATOM 746 C C . ALA A 1 109 ? 138.153 33.274 146.190 1.00 35.65 139 ALA A C 1
ATOM 747 O O . ALA A 1 109 ? 137.232 33.538 146.944 1.00 35.72 139 ALA A O 1
ATOM 749 N N . THR A 1 110 ? 138.317 33.841 144.999 1.00 38.18 140 THR A N 1
ATOM 750 C CA . THR A 1 110 ? 137.662 35.069 144.554 1.00 39.47 140 THR A CA 1
ATOM 751 C C . THR A 1 110 ? 137.446 34.882 143.037 1.00 40.30 140 THR A C 1
ATOM 752 O O . THR A 1 110 ? 138.124 34.031 142.429 1.00 40.69 140 THR A O 1
ATOM 756 N N . GLU A 1 111 ? 136.511 35.633 142.439 1.00 40.40 141 GLU A N 1
ATOM 757 C CA . GLU A 1 111 ? 136.154 35.490 141.017 1.00 40.60 141 GLU A CA 1
ATOM 758 C C . GLU A 1 111 ? 137.330 35.662 140.067 1.00 40.64 141 GLU A C 1
ATOM 759 O O . GLU A 1 111 ? 137.358 35.070 138.998 1.00 40.91 141 GLU A O 1
ATOM 765 N N . ASP A 1 112 ? 138.303 36.472 140.456 1.00 40.74 142 ASP A N 1
ATOM 766 C CA . ASP A 1 112 ? 139.419 36.792 139.575 1.00 40.90 142 ASP A CA 1
ATOM 767 C C . ASP A 1 112 ? 140.529 35.764 139.672 1.00 40.03 142 ASP A C 1
ATOM 768 O O . ASP A 1 112 ? 141.168 35.425 138.666 1.00 39.54 142 ASP A O 1
ATOM 773 N N . GLU A 1 113 ? 140.754 35.285 140.893 1.00 39.41 143 GLU A N 1
ATOM 774 C CA . GLU A 1 113 ? 141.804 34.309 141.164 1.00 38.26 143 GLU A CA 1
ATOM 775 C C . GLU A 1 113 ? 141.651 33.620 142.504 1.00 36.76 143 GLU A C 1
ATOM 776 O O . GLU A 1 113 ? 140.963 34.105 143.398 1.00 35.61 143 GLU A O 1
ATOM 782 N N . THR A 1 114 ? 142.284 32.456 142.605 1.00 36.22 144 THR A N 1
ATOM 783 C CA . THR A 1 114 ? 142.426 31.731 143.860 1.00 34.59 144 THR A CA 1
ATOM 784 C C . THR A 1 114 ? 143.915 31.569 144.177 1.00 34.37 144 THR A C 1
ATOM 785 O O . THR A 1 114 ? 144.697 31.096 143.358 1.00 33.99 144 THR A O 1
ATOM 789 N N . THR A 1 115 ? 144.295 32.005 145.373 1.00 35.15 145 THR A N 1
ATOM 790 C CA . THR A 1 115 ? 145.678 31.966 145.821 1.00 35.27 145 THR A CA 1
ATOM 791 C C . THR A 1 115 ? 145.742 31.205 147.127 1.00 35.17 145 THR A C 1
ATOM 792 O O . THR A 1 115 ? 144.786 31.218 147.920 1.00 33.26 145 THR A O 1
ATOM 796 N N . ALA A 1 116 ? 146.865 30.518 147.317 1.00 35.44 146 ALA A N 1
ATOM 797 C CA . ALA A 1 116 ? 147.168 29.762 148.518 1.00 36.04 146 ALA A CA 1
ATOM 798 C C . ALA A 1 116 ? 148.672 29.825 148.680 1.00 37.07 146 ALA A C 1
ATOM 799 O O . ALA A 1 116 ? 149.418 29.772 147.692 1.00 37.37 146 ALA A O 1
ATOM 801 N N . GLY A 1 117 ? 149.113 29.944 149.927 1.00 37.28 147 GLY A N 1
ATOM 802 C CA . GLY A 1 117 ? 150.520 30.052 150.242 1.00 38.70 147 GLY A CA 1
ATOM 803 C C . GLY A 1 117 ? 150.695 30.151 151.734 1.00 40.71 147 GLY A C 1
ATOM 804 O O . GLY A 1 117 ? 149.719 30.137 152.486 1.00 41.33 147 GLY A O 1
ATOM 805 N N . ILE A 1 118 ? 151.951 30.215 152.161 1.00 42.76 148 ILE A N 1
ATOM 806 C CA . ILE A 1 118 ? 152.310 30.410 153.555 1.00 43.82 148 ILE A CA 1
ATOM 807 C C . ILE A 1 118 ? 152.139 31.885 153.866 1.00 45.43 148 ILE A C 1
ATOM 808 O O . ILE A 1 118 ? 152.726 32.732 153.188 1.00 46.37 148 ILE A O 1
ATOM 813 N N . GLU A 1 119 ? 151.311 32.188 154.863 1.00 46.72 149 GLU A N 1
ATOM 814 C CA . GLU A 1 119 ? 151.209 33.533 155.400 1.00 48.68 149 GLU A CA 1
ATOM 815 C C . GLU A 1 119 ? 152.583 33.812 155.993 1.00 49.14 149 GLU A C 1
ATOM 816 O O . GLU A 1 119 ? 152.946 33.268 157.039 1.00 49.23 149 GLU A O 1
ATOM 822 N N . GLY A 1 120 ? 153.353 34.631 155.293 1.00 49.72 150 GLY A N 1
ATOM 823 C CA . GLY A 1 120 ? 154.801 34.703 155.483 1.00 51.29 150 GLY A CA 1
ATOM 824 C C . GLY A 1 120 ? 155.349 35.368 154.240 1.00 51.69 150 GLY A C 1
ATOM 825 O O . GLY A 1 120 ? 154.945 36.495 153.935 1.00 51.99 150 GLY A O 1
ATOM 826 N N . ASP A 1 121 ? 156.232 34.689 153.501 1.00 51.91 151 ASP A N 1
ATOM 827 C CA . ASP A 1 121 ? 156.785 35.311 152.279 1.00 52.13 151 ASP A CA 1
ATOM 828 C C . ASP A 1 121 ? 156.012 34.985 150.995 1.00 51.83 151 ASP A C 1
ATOM 829 O O . ASP A 1 121 ? 155.077 34.174 150.997 1.00 51.90 151 ASP A O 1
ATOM 834 N N . ASP A 1 122 ? 156.391 35.640 149.906 1.00 51.39 152 ASP A N 1
ATOM 835 C CA . ASP A 1 122 ? 155.609 35.576 148.690 1.00 50.37 152 ASP A CA 1
ATOM 836 C C . ASP A 1 122 ? 156.184 34.574 147.695 1.00 49.49 152 ASP A C 1
ATOM 837 O O . ASP A 1 122 ? 155.519 34.207 146.719 1.00 50.05 152 ASP A O 1
ATOM 842 N N . SER A 1 123 ? 157.414 34.124 147.956 1.00 47.81 153 SER A N 1
ATOM 843 C CA . SER A 1 123 ? 158.066 33.093 147.145 1.00 45.94 153 SER A CA 1
ATOM 844 C C . SER A 1 123 ? 157.284 31.783 147.225 1.00 45.13 153 SER A C 1
ATOM 845 O O . SER A 1 123 ? 157.515 30.850 146.466 1.00 45.13 153 SER A O 1
ATOM 848 N N . THR A 1 124 ? 156.353 31.739 148.162 1.00 43.93 154 THR A N 1
ATOM 849 C CA . THR A 1 124 ? 155.667 30.520 148.530 1.00 43.28 154 THR A CA 1
ATOM 850 C C . THR A 1 124 ? 154.258 30.408 147.908 1.00 42.24 154 THR A C 1
ATOM 851 O O . THR A 1 124 ? 153.725 29.300 147.750 1.00 41.39 154 THR A O 1
ATOM 855 N N . THR A 1 125 ? 153.672 31.550 147.551 1.00 40.63 155 THR A N 1
ATOM 856 C CA . THR A 1 125 ? 152.266 31.588 147.191 1.00 40.53 155 THR A CA 1
ATOM 857 C C . THR A 1 125 ? 151.996 30.956 145.798 1.00 40.51 155 THR A C 1
ATOM 858 O O . THR A 1 125 ? 152.881 30.896 144.922 1.00 38.64 155 THR A O 1
ATOM 862 N N . GLU A 1 126 ? 150.770 30.472 145.618 1.00 40.04 156 GLU A N 1
ATOM 863 C CA . GLU A 1 126 ? 150.422 29.716 144.422 1.00 40.45 156 GLU A CA 1
ATOM 864 C C . GLU A 1 126 ? 149.119 30.267 143.867 1.00 39.50 156 GLU A C 1
ATOM 865 O O . GLU A 1 126 ? 148.108 30.242 144.547 1.00 40.64 156 GLU A O 1
ATOM 871 N N . THR A 1 127 ? 149.140 30.792 142.644 1.00 39.37 157 THR A N 1
ATOM 872 C CA . THR A 1 127 ? 147.940 31.436 142.070 1.00 38.46 157 THR A CA 1
ATOM 873 C C . THR A 1 127 ? 147.318 30.666 140.898 1.00 36.97 157 THR A C 1
ATOM 874 O O . THR A 1 127 ? 148.005 30.290 139.956 1.00 37.32 157 THR A O 1
ATOM 878 N N . VAL A 1 128 ? 146.020 30.419 140.968 1.00 35.42 158 VAL A N 1
ATOM 879 C CA . VAL A 1 128 ? 145.297 30.098 139.748 1.00 34.45 158 VAL A CA 1
ATOM 880 C C . VAL A 1 128 ? 144.622 31.371 139.242 1.00 34.14 158 VAL A C 1
ATOM 881 O O . VAL A 1 128 ? 143.829 31.991 139.939 1.00 34.97 158 VAL A O 1
ATOM 885 N N . GLU A 1 129 ? 144.997 31.748 138.029 1.00 33.88 159 GLU A N 1
ATOM 886 C CA . GLU A 1 129 ? 144.738 33.063 137.453 1.00 34.98 159 GLU A CA 1
ATOM 887 C C . GLU A 1 129 ? 143.460 32.975 136.603 1.00 35.47 159 GLU A C 1
ATOM 888 O O . GLU A 1 129 ? 143.495 33.111 135.389 1.00 34.84 159 GLU A O 1
ATOM 894 N N . ARG A 1 130 ? 142.332 32.745 137.278 1.00 36.21 160 ARG A N 1
ATOM 895 C CA . ARG A 1 130 ? 141.095 32.271 136.655 1.00 36.16 160 ARG A CA 1
ATOM 896 C C . ARG A 1 130 ? 140.089 31.998 137.778 1.00 36.38 160 ARG A C 1
ATOM 897 O O . ARG A 1 130 ? 140.490 31.711 138.923 1.00 36.02 160 ARG A O 1
ATOM 905 N N . ASP A 1 131 ? 138.800 32.062 137.448 1.00 36.21 161 ASP A N 1
ATOM 906 C CA . ASP A 1 131 ? 137.736 31.857 138.424 1.00 36.65 161 ASP A CA 1
ATOM 907 C C . ASP A 1 131 ? 137.451 30.401 138.697 1.00 37.42 161 ASP A C 1
ATOM 908 O O . ASP A 1 131 ? 136.873 29.695 137.873 1.00 37.52 161 ASP A O 1
ATOM 913 N N . VAL A 1 132 ? 137.783 29.983 139.905 1.00 38.38 162 VAL A N 1
ATOM 914 C CA . VAL A 1 132 ? 137.698 28.594 140.271 1.00 38.52 162 VAL A CA 1
ATOM 915 C C . VAL A 1 132 ? 137.117 28.490 141.687 1.00 38.29 162 VAL A C 1
ATOM 916 O O . VAL A 1 132 ? 137.345 27.502 142.400 1.00 39.81 162 VAL A O 1
ATOM 920 N N . ARG A 1 133 ? 136.361 29.525 142.076 1.00 35.56 163 ARG A N 1
ATOM 921 C CA . ARG A 1 133 ? 135.594 29.548 143.324 1.00 33.55 163 ARG A CA 1
ATOM 922 C C . ARG A 1 133 ? 134.834 28.245 143.558 1.00 33.27 163 ARG A C 1
ATOM 923 O O . ARG A 1 133 ? 134.244 27.695 142.614 1.00 31.74 163 ARG A O 1
ATOM 931 N N . PRO A 1 134 ? 134.889 27.713 144.802 1.00 32.35 164 PRO A N 1
ATOM 932 C CA . PRO A 1 134 ? 134.221 26.431 145.018 1.00 32.49 164 PRO A CA 1
ATOM 933 C C . PRO A 1 134 ? 132.703 26.579 145.149 1.00 33.45 164 PRO A C 1
ATOM 934 O O . PRO A 1 134 ? 132.190 27.675 145.424 1.00 33.24 164 PRO A O 1
ATOM 938 N N . ILE A 1 135 ? 132.013 25.460 144.969 1.00 32.69 165 ILE A N 1
ATOM 939 C CA . ILE A 1 135 ? 130.653 25.301 145.435 1.00 32.79 165 ILE A CA 1
ATOM 940 C C . ILE A 1 135 ? 130.732 25.011 146.926 1.00 33.12 165 ILE A C 1
ATOM 941 O O . ILE A 1 135 ? 131.556 24.180 147.380 1.00 30.02 165 ILE A O 1
ATOM 946 N N . ILE A 1 136 ? 129.869 25.677 147.688 1.00 34.06 166 ILE A N 1
ATOM 947 C CA . ILE A 1 136 ? 129.822 25.439 149.122 1.00 34.53 166 ILE A CA 1
ATOM 948 C C . ILE A 1 136 ? 128.440 25.055 149.674 1.00 34.56 166 ILE A C 1
ATOM 949 O O . ILE A 1 136 ? 127.391 25.563 149.226 1.00 33.32 166 ILE A O 1
ATOM 962 N N . GLY A 1 138 ? 128.678 24.045 153.298 1.00 33.80 168 GLY A N 1
ATOM 963 C CA . GLY A 1 138 ? 129.040 24.428 154.639 1.00 34.17 168 GLY A CA 1
ATOM 964 C C . GLY A 1 138 ? 130.543 24.237 154.816 1.00 34.78 168 GLY A C 1
ATOM 965 O O . GLY A 1 138 ? 131.308 24.353 153.865 1.00 34.19 168 GLY A O 1
ATOM 966 N N . ILE A 1 139 ? 130.954 23.926 156.045 1.00 34.23 169 ILE A N 1
ATOM 967 C CA . ILE A 1 139 ? 132.341 23.663 156.358 1.00 32.44 169 ILE A CA 1
ATOM 968 C C . ILE A 1 139 ? 132.484 22.316 157.079 1.00 30.87 169 ILE A C 1
ATOM 969 O O . ILE A 1 139 ? 131.953 22.100 158.162 1.00 28.44 169 ILE A O 1
ATOM 974 N N . TYR A 1 140 ? 133.259 21.435 156.478 1.00 32.31 170 TYR A N 1
ATOM 975 C CA . TYR A 1 140 ? 133.405 20.035 156.954 1.00 33.37 170 TYR A CA 1
ATOM 976 C C . TYR A 1 140 ? 134.865 19.781 157.317 1.00 33.33 170 TYR A C 1
ATOM 977 O O . TYR A 1 140 ? 135.766 20.393 156.743 1.00 31.38 170 TYR A O 1
ATOM 986 N N . THR A 1 141 ? 135.089 18.922 158.303 1.00 33.59 171 THR A N 1
ATOM 987 C CA . THR A 1 141 ? 136.447 18.687 158.752 1.00 35.12 171 THR A CA 1
ATOM 988 C C . THR A 1 141 ? 136.607 17.304 159.387 1.00 34.64 171 THR A C 1
ATOM 989 O O . THR A 1 141 ? 135.661 16.781 159.959 1.00 36.76 171 THR A O 1
ATOM 993 N N . GLU A 1 142 ? 137.787 16.702 159.298 1.00 33.63 172 GLU A N 1
ATOM 994 C CA . GLU A 1 142 ? 138.007 15.465 160.047 1.00 32.95 172 GLU A CA 1
ATOM 995 C C . GLU A 1 142 ? 139.006 15.594 161.224 1.00 32.02 172 GLU A C 1
ATOM 996 O O . GLU A 1 142 ? 139.511 14.600 161.726 1.00 31.81 172 GLU A O 1
ATOM 1002 N N . LEU A 1 143 ? 139.250 16.832 161.661 1.00 31.14 173 LEU A N 1
ATOM 1003 C CA . LEU A 1 143 ? 140.054 17.150 162.838 1.00 30.05 173 LEU A CA 1
ATOM 1004 C C . LEU A 1 143 ? 139.419 16.634 164.133 1.00 30.75 173 LEU A C 1
ATOM 1005 O O . LEU A 1 143 ? 138.203 16.631 164.271 1.00 31.38 173 LEU A O 1
ATOM 1010 N N . GLU A 1 144 ? 140.264 16.187 165.061 1.00 31.04 174 GLU A N 1
ATOM 1011 C CA . GLU A 1 144 ? 139.874 15.771 166.422 1.00 31.79 174 GLU A CA 1
ATOM 1012 C C . GLU A 1 144 ? 139.144 16.878 167.175 1.00 31.44 174 GLU A C 1
ATOM 1013 O O . GLU A 1 144 ? 139.555 18.030 167.141 1.00 30.90 174 GLU A O 1
ATOM 1019 N N . SER A 1 145 ? 138.080 16.513 167.879 1.00 31.70 175 SER A N 1
ATOM 1020 C CA . SER A 1 145 ? 137.238 17.480 168.583 1.00 32.58 175 SER A CA 1
ATOM 1021 C C . SER A 1 145 ? 138.008 18.253 169.665 1.00 33.20 175 SER A C 1
ATOM 1022 O O . SER A 1 145 ? 137.974 19.494 169.681 1.00 33.06 175 SER A O 1
ATOM 1025 N N . ASN A 1 146 ? 138.732 17.519 170.527 1.00 33.10 176 ASN A N 1
ATOM 1026 C CA . ASN A 1 146 ? 139.568 18.105 171.590 1.00 32.93 176 ASN A CA 1
ATOM 1027 C C . ASN A 1 146 ? 140.670 19.094 171.132 1.00 32.17 176 ASN A C 1
ATOM 1028 O O . ASN A 1 146 ? 141.268 19.806 171.958 1.00 31.78 176 ASN A O 1
ATOM 1033 N N . ALA A 1 147 ? 140.939 19.146 169.832 1.00 30.15 177 ALA A N 1
ATOM 1034 C CA . ALA A 1 147 ? 141.978 20.031 169.325 1.00 29.78 177 ALA A CA 1
ATOM 1035 C C . ALA A 1 147 ? 141.498 21.467 169.070 1.00 29.11 177 ALA A C 1
ATOM 1036 O O . ALA A 1 147 ? 142.282 22.302 168.605 1.00 29.38 177 ALA A O 1
ATOM 1038 N N . ALA A 1 148 ? 140.238 21.759 169.403 1.00 28.59 178 ALA A N 1
ATOM 1039 C CA . ALA A 1 148 ? 139.630 23.058 169.099 1.00 28.45 178 ALA A CA 1
ATOM 1040 C C . ALA A 1 148 ? 140.447 24.213 169.681 1.00 28.47 178 ALA A C 1
ATOM 1041 O O . ALA A 1 148 ? 140.826 25.135 168.942 1.00 30.84 178 ALA A O 1
ATOM 1043 N N . ALA A 1 149 ? 140.747 24.134 170.977 1.00 27.28 179 ALA A N 1
ATOM 1044 C CA . ALA A 1 149 ? 141.466 25.178 171.701 1.00 26.55 179 ALA A CA 1
ATOM 1045 C C . ALA A 1 149 ? 142.863 25.479 171.138 1.00 27.73 179 ALA A C 1
ATOM 1046 O O . ALA A 1 149 ? 143.154 26.637 170.808 1.00 28.10 179 ALA A O 1
ATOM 1048 N N . ASP A 1 150 ? 143.724 24.465 171.010 1.00 28.34 180 ASP A N 1
ATOM 1049 C CA . ASP A 1 150 ? 145.019 24.664 170.339 1.00 29.46 180 ASP A CA 1
ATOM 1050 C C . ASP A 1 150 ? 144.876 25.337 168.967 1.00 29.71 180 ASP A C 1
ATOM 1051 O O . ASP A 1 150 ? 145.578 26.293 168.664 1.00 29.86 180 ASP A O 1
ATOM 1056 N N . LEU A 1 151 ? 143.960 24.837 168.138 1.00 30.25 181 LEU A N 1
ATOM 1057 C CA . LEU A 1 151 ? 143.838 25.308 166.762 1.00 29.62 181 LEU A CA 1
ATOM 1058 C C . LEU A 1 151 ? 143.166 26.694 166.619 1.00 29.81 181 LEU A C 1
ATOM 1059 O O . LEU A 1 151 ? 143.557 27.477 165.749 1.00 30.25 181 LEU A O 1
ATOM 1064 N N . LEU A 1 152 ? 142.164 26.995 167.449 1.00 28.65 182 LEU A N 1
ATOM 1065 C CA . LEU A 1 152 ? 141.638 28.368 167.535 1.00 29.06 182 LEU A CA 1
ATOM 1066 C C . LEU A 1 152 ? 142.717 29.383 168.009 1.00 28.74 182 LEU A C 1
ATOM 1067 O O . LEU A 1 152 ? 142.834 30.490 167.462 1.00 28.36 182 LEU A O 1
ATOM 1072 N N . ASN A 1 153 ? 143.485 29.018 169.034 1.00 26.70 183 ASN A N 1
ATOM 1073 C CA . ASN A 1 153 ? 144.584 29.858 169.425 1.00 26.93 183 ASN A CA 1
ATOM 1074 C C . ASN A 1 153 ? 145.581 30.035 168.306 1.00 27.50 183 ASN A C 1
ATOM 1075 O O . ASN A 1 153 ? 146.146 31.101 168.196 1.00 28.47 183 ASN A O 1
ATOM 1080 N N . ALA A 1 154 ? 145.777 28.999 167.480 1.00 28.10 184 ALA A N 1
ATOM 1081 C CA . ALA A 1 154 ? 146.773 29.001 166.392 1.00 28.04 184 ALA A CA 1
ATOM 1082 C C . ALA A 1 154 ? 146.310 29.807 165.178 1.00 30.09 184 ALA A C 1
ATOM 1083 O O . ALA A 1 154 ? 147.121 30.133 164.301 1.00 30.92 184 ALA A O 1
ATOM 1085 N N . GLY A 1 155 ? 145.007 30.104 165.116 1.00 30.18 185 GLY A N 1
ATOM 1086 C CA . GLY A 1 155 ? 144.448 30.988 164.095 1.00 29.72 185 GLY A CA 1
ATOM 1087 C C . GLY A 1 155 ? 143.538 30.300 163.082 1.00 30.27 185 GLY A C 1
ATOM 1088 O O . GLY A 1 155 ? 143.348 30.822 161.974 1.00 29.24 185 GLY A O 1
ATOM 1089 N N . LEU A 1 156 ? 143.004 29.124 163.431 1.00 30.62 186 LEU A N 1
ATOM 1090 C CA . LEU A 1 156 ? 142.155 28.386 162.489 1.00 32.58 186 LEU A CA 1
ATOM 1091 C C . LEU A 1 156 ? 140.897 29.178 162.273 1.00 33.85 186 LEU A C 1
ATOM 1092 O O . LEU A 1 156 ? 140.303 29.684 163.232 1.00 34.27 186 LEU A O 1
ATOM 1097 N N . ASN A 1 157 ? 140.524 29.291 160.998 1.00 35.38 187 ASN A N 1
ATOM 1098 C CA . ASN A 1 157 ? 139.427 30.132 160.551 1.00 35.30 187 ASN A CA 1
ATOM 1099 C C . ASN A 1 157 ? 139.084 29.858 159.107 1.00 34.52 187 ASN A C 1
ATOM 1100 O O . ASN A 1 157 ? 139.973 29.619 158.279 1.00 33.27 187 ASN A O 1
ATOM 1105 N N . ALA A 1 158 ? 137.783 29.892 158.827 1.00 34.55 188 ALA A N 1
ATOM 1106 C CA . ALA A 1 158 ? 137.227 29.943 157.474 1.00 32.44 188 ALA A CA 1
ATOM 1107 C C . ALA A 1 158 ? 136.107 31.011 157.393 1.00 33.71 188 ALA A C 1
ATOM 1108 O O . ALA A 1 158 ? 135.300 31.186 158.324 1.00 33.74 188 ALA A O 1
ATOM 1110 N N . HIS A 1 159 ? 136.078 31.729 156.276 1.00 34.62 189 HIS A N 1
ATOM 1111 C CA . HIS A 1 159 ? 135.136 32.822 156.061 1.00 35.28 189 HIS A CA 1
ATOM 1112 C C . HIS A 1 159 ? 134.639 32.937 154.604 1.00 35.85 189 HIS A C 1
ATOM 1113 O O . HIS A 1 159 ? 135.416 33.245 153.694 1.00 35.79 189 HIS A O 1
ATOM 1120 N N . VAL A 1 160 ? 133.325 32.745 154.452 1.00 35.35 190 VAL A N 1
ATOM 1121 C CA . VAL A 1 160 ? 132.577 32.809 153.215 1.00 35.42 190 VAL A CA 1
ATOM 1122 C C . VAL A 1 160 ? 131.686 34.089 153.146 1.00 35.40 190 VAL A C 1
ATOM 1123 O O . VAL A 1 160 ? 130.966 34.393 154.091 1.00 34.54 190 VAL A O 1
ATOM 1127 N N . GLU A 1 161 ? 131.745 34.827 152.039 1.00 36.01 191 GLU A N 1
ATOM 1128 C CA . GLU A 1 161 ? 130.850 35.960 151.787 1.00 38.44 191 GLU A CA 1
ATOM 1129 C C . GLU A 1 161 ? 129.948 35.624 150.595 1.00 38.91 191 GLU A C 1
ATOM 1130 O O . GLU A 1 161 ? 130.438 35.241 149.543 1.00 38.57 191 GLU A O 1
ATOM 1136 N N . ILE A 1 162 ? 128.631 35.776 150.757 1.00 40.84 192 ILE A N 1
ATOM 1137 C CA . ILE A 1 162 ? 127.652 35.461 149.688 1.00 42.14 192 ILE A CA 1
ATOM 1138 C C . ILE A 1 162 ? 126.762 36.656 149.323 1.00 43.38 192 ILE A C 1
ATOM 1139 O O . ILE A 1 162 ? 126.224 37.323 150.207 1.00 45.27 192 ILE A O 1
ATOM 1144 N N . ASN A 1 163 ? 126.586 36.943 148.036 1.00 44.81 193 ASN A N 1
ATOM 1145 C CA . ASN A 1 163 ? 125.563 37.932 147.646 1.00 45.52 193 ASN A CA 1
ATOM 1146 C C . ASN A 1 163 ? 124.175 37.271 147.622 1.00 45.53 193 ASN A C 1
ATOM 1147 O O . ASN A 1 163 ? 124.048 36.110 147.283 1.00 45.42 193 ASN A O 1
ATOM 1152 N N . SER A 1 164 ? 123.129 38.004 147.976 1.00 45.95 194 SER A N 1
ATOM 1153 C CA . SER A 1 164 ? 121.800 37.390 148.075 1.00 46.14 194 SER A CA 1
ATOM 1154 C C . SER A 1 164 ? 120.795 37.795 146.969 1.00 45.78 194 SER A C 1
ATOM 1155 O O . SER A 1 164 ? 119.654 37.324 146.967 1.00 45.03 194 SER A O 1
ATOM 1158 N N . ARG A 1 165 ? 121.229 38.648 146.034 1.00 45.74 195 ARG A N 1
ATOM 1159 C CA . ARG A 1 165 ? 120.389 39.107 144.915 1.00 45.40 195 ARG A CA 1
ATOM 1160 C C . ARG A 1 165 ? 121.037 38.797 143.570 1.00 45.36 195 ARG A C 1
ATOM 1161 O O . ARG A 1 165 ? 121.351 37.639 143.281 1.00 46.09 195 ARG A O 1
ATOM 1169 N N . GLN B 1 9 ? 124.005 41.168 151.214 1.00 53.39 39 GLN B N 1
ATOM 1170 C CA . GLN B 1 9 ? 125.189 40.263 151.310 1.00 53.23 39 GLN B CA 1
ATOM 1171 C C . GLN B 1 9 ? 125.283 39.592 152.695 1.00 52.41 39 GLN B C 1
ATOM 1172 O O . GLN B 1 9 ? 125.232 40.271 153.720 1.00 52.06 39 GLN B O 1
ATOM 1178 N N . SER B 1 10 ? 125.415 38.260 152.702 1.00 52.03 40 SER B N 1
ATOM 1179 C CA . SER B 1 10 ? 125.616 37.448 153.932 1.00 51.06 40 SER B CA 1
ATOM 1180 C C . SER B 1 10 ? 127.023 36.855 154.159 1.00 49.76 40 SER B C 1
ATOM 1181 O O . SER B 1 10 ? 127.813 36.713 153.222 1.00 49.31 40 SER B O 1
ATOM 1184 N N . SER B 1 11 ? 127.294 36.511 155.422 1.00 48.32 41 SER B N 1
ATOM 1185 C CA . SER B 1 11 ? 128.554 35.920 155.879 1.00 47.20 41 SER B CA 1
ATOM 1186 C C . SER B 1 11 ? 128.334 34.538 156.522 1.00 46.14 41 SER B C 1
ATOM 1187 O O . SER B 1 11 ? 127.275 34.281 157.084 1.00 46.29 41 SER B O 1
ATOM 1190 N N . VAL B 1 12 ? 129.323 33.648 156.439 1.00 44.37 42 VAL B N 1
ATOM 1191 C CA . VAL B 1 12 ? 129.411 32.524 157.393 1.00 42.85 42 VAL B CA 1
ATOM 1192 C C . VAL B 1 12 ? 130.854 32.268 157.827 1.00 42.01 42 VAL B C 1
ATOM 1193 O O . VAL B 1 12 ? 131.774 32.299 157.016 1.00 42.89 42 VAL B O 1
ATOM 1197 N N . SER B 1 13 ? 131.020 32.040 159.124 1.00 40.65 43 SER B N 1
ATOM 1198 C CA . SER B 1 13 ? 132.305 31.911 159.771 1.00 40.61 43 SER B CA 1
ATOM 1199 C C . SER B 1 13 ? 132.437 30.548 160.412 1.00 39.65 43 SER B C 1
ATOM 1200 O O . SER B 1 13 ? 131.429 29.937 160.773 1.00 39.73 43 SER B O 1
ATOM 1203 N N . TRP B 1 14 ? 133.679 30.082 160.538 1.00 36.69 44 TRP B N 1
ATOM 1204 C CA . TRP B 1 14 ? 133.961 28.775 161.115 1.00 35.65 44 TRP B CA 1
ATOM 1205 C C . TRP B 1 14 ? 135.408 28.741 161.704 1.00 35.56 44 TRP B C 1
ATOM 1206 O O . TRP B 1 14 ? 136.311 29.351 161.150 1.00 36.30 44 TRP B O 1
ATOM 1217 N N . PRO B 1 15 ? 135.630 28.019 162.821 1.00 36.04 45 PRO B N 1
ATOM 1218 C CA . PRO B 1 15 ? 134.669 27.257 163.652 1.00 36.56 45 PRO B CA 1
ATOM 1219 C C . PRO B 1 15 ? 133.571 28.093 164.330 1.00 38.20 45 PRO B C 1
ATOM 1220 O O . PRO B 1 15 ? 133.690 29.327 164.438 1.00 37.57 45 PRO B O 1
ATOM 1224 N N . GLN B 1 16 ? 132.490 27.422 164.741 1.00 38.58 46 GLN B N 1
ATOM 1225 C CA . GLN B 1 16 ? 131.400 28.101 165.427 1.00 39.36 46 GLN B CA 1
ATOM 1226 C C . GLN B 1 16 ? 131.293 27.540 166.846 1.00 41.20 46 GLN B C 1
ATOM 1227 O O . GLN B 1 16 ? 131.589 26.350 167.078 1.00 41.46 46 GLN B O 1
ATOM 1233 N N . ASN B 1 17 ? 130.893 28.399 167.789 1.00 42.91 47 ASN B N 1
ATOM 1234 C CA . ASN B 1 17 ? 131.177 28.181 169.222 1.00 44.49 47 ASN B CA 1
ATOM 1235 C C . ASN B 1 17 ? 132.709 28.046 169.396 1.00 45.02 47 ASN B C 1
ATOM 1236 O O . ASN B 1 17 ? 133.507 28.718 168.707 1.00 44.88 47 ASN B O 1
ATOM 1241 N N . GLY B 1 18 ? 133.128 27.167 170.299 1.00 45.56 48 GLY B N 1
ATOM 1242 C CA . GLY B 1 18 ? 134.538 26.785 170.371 1.00 44.64 48 GLY B CA 1
ATOM 1243 C C . GLY B 1 18 ? 134.611 25.350 169.913 1.00 44.53 48 GLY B C 1
ATOM 1244 O O . GLY B 1 18 ? 135.261 24.528 170.540 1.00 45.33 48 GLY B O 1
ATOM 1245 N N . SER B 1 19 ? 133.903 25.044 168.828 1.00 44.33 49 SER B N 1
ATOM 1246 C CA . SER B 1 19 ? 133.791 23.676 168.341 1.00 43.46 49 SER B CA 1
ATOM 1247 C C . SER B 1 19 ? 134.420 23.503 166.941 1.00 42.48 49 SER B C 1
ATOM 1248 O O . SER B 1 19 ? 134.263 24.365 166.071 1.00 43.24 49 SER B O 1
ATOM 1251 N N . LEU B 1 20 ? 135.136 22.397 166.743 1.00 39.66 50 LEU B N 1
ATOM 1252 C CA . LEU B 1 20 ? 135.651 22.025 165.437 1.00 37.65 50 LEU B CA 1
ATOM 1253 C C . LEU B 1 20 ? 134.648 21.235 164.564 1.00 37.53 50 LEU B C 1
ATOM 1254 O O . LEU B 1 20 ? 134.970 20.804 163.443 1.00 37.68 50 LEU B O 1
ATOM 1259 N N . ASN B 1 21 ? 133.433 21.051 165.069 1.00 36.59 51 ASN B N 1
ATOM 1260 C CA . ASN B 1 21 ? 132.424 20.266 164.378 1.00 35.04 51 ASN B CA 1
ATOM 1261 C C . ASN B 1 21 ? 132.092 20.847 163.000 1.00 36.16 51 ASN B C 1
ATOM 1262 O O . ASN B 1 21 ? 132.090 22.083 162.807 1.00 36.69 51 ASN B O 1
ATOM 1267 N N . SER B 1 22 ? 131.791 19.957 162.051 1.00 34.89 52 SER B N 1
ATOM 1268 C CA . SER B 1 22 ? 131.386 20.378 160.733 1.00 34.66 52 SER B CA 1
ATOM 1269 C C . SER B 1 22 ? 130.119 21.203 160.854 1.00 34.86 52 SER B C 1
ATOM 1270 O O . SER B 1 22 ? 129.343 21.007 161.776 1.00 34.02 52 SER B O 1
ATOM 1273 N N . VAL B 1 23 ? 129.930 22.158 159.951 1.00 36.27 53 VAL B N 1
ATOM 1274 C CA . VAL B 1 23 ? 128.685 22.944 159.937 1.00 37.32 53 VAL B CA 1
ATOM 1275 C C . VAL B 1 23 ? 128.079 23.009 158.542 1.00 37.40 53 VAL B C 1
ATOM 1276 O O . VAL B 1 23 ? 128.798 23.152 157.563 1.00 37.04 53 VAL B O 1
ATOM 1280 N N . SER B 1 24 ? 126.762 22.880 158.428 1.00 38.07 54 SER B N 1
ATOM 1281 C CA . SER B 1 24 ? 126.128 23.225 157.162 1.00 38.98 54 SER B CA 1
ATOM 1282 C C . SER B 1 24 ? 125.721 24.715 157.190 1.00 38.50 54 SER B C 1
ATOM 1283 O O . SER B 1 24 ? 125.315 25.227 158.225 1.00 38.10 54 SER B O 1
ATOM 1286 N N . ALA B 1 25 ? 125.871 25.395 156.052 1.00 37.94 55 ALA B N 1
ATOM 1287 C CA . ALA B 1 25 ? 125.609 26.835 155.936 1.00 36.82 55 ALA B CA 1
ATOM 1288 C C . ALA B 1 25 ? 124.634 27.119 154.762 1.00 36.49 55 ALA B C 1
ATOM 1289 O O . ALA B 1 25 ? 125.022 27.661 153.713 1.00 36.23 55 ALA B O 1
ATOM 1291 N N . PRO B 1 26 ? 123.362 26.719 154.908 1.00 35.98 56 PRO B N 1
ATOM 1292 C CA . PRO B 1 26 ? 122.451 27.067 153.807 1.00 35.57 56 PRO B CA 1
ATOM 1293 C C . PRO B 1 26 ? 122.170 28.584 153.777 1.00 35.23 56 PRO B C 1
ATOM 1294 O O . PRO B 1 26 ? 122.179 29.222 154.823 1.00 35.60 56 PRO B O 1
ATOM 1298 N N . LEU B 1 27 ? 121.975 29.156 152.593 1.00 34.96 57 LEU B N 1
ATOM 1299 C CA . LEU B 1 27 ? 121.573 30.550 152.486 1.00 35.73 57 LEU B CA 1
ATOM 1300 C C . LEU B 1 27 ? 120.065 30.646 152.787 1.00 37.07 57 LEU B C 1
ATOM 1301 O O . LEU B 1 27 ? 119.254 30.141 152.024 1.00 36.15 57 LEU B O 1
ATOM 1319 N N . SER B 1 29 ? 117.809 33.329 153.131 1.00 37.67 59 SER B N 1
ATOM 1320 C CA . SER B 1 29 ? 116.965 34.246 152.364 1.00 36.62 59 SER B CA 1
ATOM 1321 C C . SER B 1 29 ? 117.700 34.892 151.183 1.00 35.65 59 SER B C 1
ATOM 1322 O O . SER B 1 29 ? 118.930 35.101 151.231 1.00 36.03 59 SER B O 1
ATOM 1325 N N . TYR B 1 30 ? 116.947 35.212 150.128 1.00 33.22 60 TYR B N 1
ATOM 1326 C CA . TYR B 1 30 ? 117.546 35.717 148.876 1.00 31.56 60 TYR B CA 1
ATOM 1327 C C . TYR B 1 30 ? 116.499 36.434 148.030 1.00 31.21 60 TYR B C 1
ATOM 1328 O O . TYR B 1 30 ? 115.289 36.376 148.316 1.00 32.02 60 TYR B O 1
ATOM 1337 N N . THR B 1 31 ? 116.969 37.100 146.980 1.00 31.36 61 THR B N 1
ATOM 1338 C CA . THR B 1 31 ? 116.104 37.628 145.932 1.00 31.03 61 THR B CA 1
ATOM 1339 C C . THR B 1 31 ? 116.309 36.732 144.749 1.00 31.46 61 THR B C 1
ATOM 1340 O O . THR B 1 31 ? 117.410 36.726 144.183 1.00 31.92 61 THR B O 1
ATOM 1344 N N . PRO B 1 32 ? 115.247 36.017 144.347 1.00 30.97 62 PRO B N 1
ATOM 1345 C CA . PRO B 1 32 ? 115.169 35.040 143.274 1.00 31.82 62 PRO B CA 1
ATOM 1346 C C . PRO B 1 32 ? 115.339 35.654 141.895 1.00 32.01 62 PRO B C 1
ATOM 1347 O O . PRO B 1 32 ? 115.104 36.843 141.726 1.00 32.82 62 PRO B O 1
ATOM 1351 N N . ILE B 1 33 ? 115.706 34.843 140.908 1.00 32.16 63 ILE B N 1
ATOM 1352 C CA . ILE B 1 33 ? 115.532 35.231 139.508 1.00 33.04 63 ILE B CA 1
ATOM 1353 C C . ILE B 1 33 ? 114.029 35.549 139.257 1.00 33.71 63 ILE B C 1
ATOM 1354 O O . ILE B 1 33 ? 113.673 36.608 138.746 1.00 33.26 63 ILE B O 1
ATOM 1359 N N . SER B 1 34 ? 113.159 34.620 139.640 1.00 34.71 64 SER B N 1
ATOM 1360 C CA . SER B 1 34 ? 111.730 34.819 139.533 1.00 35.57 64 SER B CA 1
ATOM 1361 C C . SER B 1 34 ? 110.949 34.099 140.616 1.00 34.66 64 SER B C 1
ATOM 1362 O O . SER B 1 34 ? 111.466 33.217 141.332 1.00 34.24 64 SER B O 1
ATOM 1365 N N . PHE B 1 35 ? 109.700 34.535 140.706 1.00 34.03 65 PHE B N 1
ATOM 1366 C CA . PHE B 1 35 ? 108.651 33.980 141.504 1.00 33.29 65 PHE B CA 1
ATOM 1367 C C . PHE B 1 35 ? 107.403 34.035 140.598 1.00 33.83 65 PHE B C 1
ATOM 1368 O O . PHE B 1 35 ? 107.134 35.060 139.957 1.00 32.55 65 PHE B O 1
ATOM 1376 N N . ASP B 1 36 ? 106.676 32.927 140.505 1.00 34.35 66 ASP B N 1
ATOM 1377 C CA . ASP B 1 36 ? 105.349 32.925 139.911 1.00 35.21 66 ASP B CA 1
ATOM 1378 C C . ASP B 1 36 ? 104.397 32.081 140.746 1.00 35.09 66 ASP B C 1
ATOM 1379 O O . ASP B 1 36 ? 104.808 31.178 141.475 1.00 33.06 66 ASP B O 1
ATOM 1384 N N . ALA B 1 37 ? 103.124 32.448 140.677 1.00 35.64 67 ALA B N 1
ATOM 1385 C CA . ALA B 1 37 ? 102.074 31.745 141.391 1.00 35.27 67 ALA B CA 1
ATOM 1386 C C . ALA B 1 37 ? 100.767 31.718 140.571 1.00 35.97 67 ALA B C 1
ATOM 1387 O O . ALA B 1 37 ? 100.478 32.671 139.794 1.00 34.26 67 ALA B O 1
ATOM 1389 N N . LYS B 1 38 ? 100.025 30.613 140.711 1.00 35.39 68 LYS B N 1
ATOM 1390 C CA . LYS B 1 38 ? 98.607 30.526 140.340 1.00 35.84 68 LYS B CA 1
ATOM 1391 C C . LYS B 1 38 ? 97.773 30.333 141.615 1.00 36.29 68 LYS B C 1
ATOM 1392 O O . LYS B 1 38 ? 97.959 29.331 142.322 1.00 36.09 68 LYS B O 1
ATOM 1398 N N . ILE B 1 39 ? 96.874 31.280 141.915 1.00 35.22 69 ILE B N 1
ATOM 1399 C CA . ILE B 1 39 ? 96.030 31.202 143.105 1.00 34.77 69 ILE B CA 1
ATOM 1400 C C . ILE B 1 39 ? 94.558 31.157 142.684 1.00 34.35 69 ILE B C 1
ATOM 1401 O O . ILE B 1 39 ? 93.997 32.192 142.271 1.00 33.29 69 ILE B O 1
ATOM 1406 N N . PRO B 1 40 ? 93.911 29.985 142.799 1.00 33.70 70 PRO B N 1
ATOM 1407 C CA . PRO B 1 40 ? 92.475 29.960 142.561 1.00 34.99 70 PRO B CA 1
ATOM 1408 C C . PRO B 1 40 ? 91.797 31.057 143.367 1.00 35.63 70 PRO B C 1
ATOM 1409 O O . PRO B 1 40 ? 92.263 31.385 144.469 1.00 36.70 70 PRO B O 1
ATOM 1413 N N . VAL B 1 41 ? 90.741 31.651 142.831 1.00 36.13 71 VAL B N 1
ATOM 1414 C CA . VAL B 1 41 ? 90.041 32.716 143.591 1.00 37.60 71 VAL B CA 1
ATOM 1415 C C . VAL B 1 41 ? 89.186 32.133 144.687 1.00 36.87 71 VAL B C 1
ATOM 1416 O O . VAL B 1 41 ? 88.692 32.859 145.531 1.00 39.41 71 VAL B O 1
ATOM 1420 N N . ALA B 1 42 ? 89.024 30.819 144.673 1.00 36.26 72 ALA B N 1
ATOM 1421 C CA . ALA B 1 42 ? 88.271 30.141 145.710 1.00 35.39 72 ALA B CA 1
ATOM 1422 C C . ALA B 1 42 ? 89.098 30.184 146.990 1.00 34.44 72 ALA B C 1
ATOM 1423 O O . ALA B 1 42 ? 88.624 29.879 148.065 1.00 33.68 72 ALA B O 1
ATOM 1425 N N . SER B 1 43 ? 90.340 30.615 146.860 1.00 36.26 73 SER B N 1
ATOM 1426 C CA . SER B 1 43 ? 91.287 30.634 147.979 1.00 37.14 73 SER B CA 1
ATOM 1427 C C . SER B 1 43 ? 90.882 31.627 149.050 1.00 37.13 73 SER B C 1
ATOM 1428 O O . SER B 1 43 ? 91.149 31.400 150.224 1.00 36.41 73 SER B O 1
ATOM 1431 N N . VAL B 1 44 ? 90.244 32.717 148.621 1.00 37.48 74 VAL B N 1
ATOM 1432 C CA . VAL B 1 44 ? 89.686 33.736 149.505 1.00 39.29 74 VAL B CA 1
ATOM 1433 C C . VAL B 1 44 ? 88.611 33.139 150.450 1.00 40.82 74 VAL B C 1
ATOM 1434 O O . VAL B 1 44 ? 88.484 33.565 151.599 1.00 42.22 74 VAL B O 1
ATOM 1438 N N . ASP B 1 45 ? 87.869 32.137 149.980 1.00 41.44 75 ASP B N 1
ATOM 1439 C CA . ASP B 1 45 ? 86.834 31.495 150.795 1.00 42.48 75 ASP B CA 1
ATOM 1440 C C . ASP B 1 45 ? 87.396 30.505 151.818 1.00 41.28 75 ASP B C 1
ATOM 1441 O O . ASP B 1 45 ? 86.671 30.041 152.709 1.00 41.16 75 ASP B O 1
ATOM 1446 N N . LYS B 1 46 ? 88.680 30.191 151.692 1.00 40.03 76 LYS B N 1
ATOM 1447 C CA . LYS B 1 46 ? 89.279 29.093 152.449 1.00 38.49 76 LYS B CA 1
ATOM 1448 C C . LYS B 1 46 ? 90.404 29.436 153.457 1.00 36.84 76 LYS B C 1
ATOM 1449 O O . LYS B 1 46 ? 91.204 28.573 153.855 1.00 37.27 76 LYS B O 1
ATOM 1455 N N . LEU B 1 47 ? 90.403 30.682 153.919 1.00 35.04 77 LEU B N 1
ATOM 1456 C CA . LEU B 1 47 ? 91.333 31.155 154.949 1.00 33.54 77 LEU B CA 1
ATOM 1457 C C . LEU B 1 47 ? 90.887 30.729 156.338 1.00 33.36 77 LEU B C 1
ATOM 1458 O O . LEU B 1 47 ? 89.679 30.648 156.602 1.00 33.16 77 LEU B O 1
ATOM 1463 N N . ARG B 1 48 ? 91.851 30.486 157.228 1.00 32.83 78 ARG B N 1
ATOM 1464 C CA . ARG B 1 48 ? 91.534 30.239 158.645 1.00 34.28 78 ARG B CA 1
ATOM 1465 C C . ARG B 1 48 ? 90.959 31.485 159.329 1.00 34.31 78 ARG B C 1
ATOM 1466 O O . ARG B 1 48 ? 91.239 32.617 158.916 1.00 32.46 78 ARG B O 1
ATOM 1474 N N . LYS B 1 49 ? 90.153 31.259 160.367 1.00 36.00 79 LYS B N 1
ATOM 1475 C CA . LYS B 1 49 ? 89.486 32.342 161.088 1.00 37.87 79 LYS B CA 1
ATOM 1476 C C . LYS B 1 49 ? 90.421 33.484 161.480 1.00 38.14 79 LYS B C 1
ATOM 1477 O O . LYS B 1 49 ? 91.481 33.254 162.050 1.00 38.10 79 LYS B O 1
ATOM 1483 N N . ASP B 1 50 ? 90.005 34.704 161.142 1.00 38.94 80 ASP B N 1
ATOM 1484 C CA . ASP B 1 50 ? 90.715 35.944 161.468 1.00 40.02 80 ASP B CA 1
ATOM 1485 C C . ASP B 1 50 ? 92.123 36.087 160.856 1.00 40.58 80 ASP B C 1
ATOM 1486 O O . ASP B 1 50 ? 92.884 36.961 161.280 1.00 41.43 80 ASP B O 1
ATOM 1491 N N . GLN B 1 51 ? 92.459 35.246 159.872 1.00 40.45 81 GLN B N 1
ATOM 1492 C CA . GLN B 1 51 ? 93.737 35.336 159.111 1.00 40.63 81 GLN B CA 1
ATOM 1493 C C . GLN B 1 51 ? 93.444 35.818 157.700 1.00 40.18 81 GLN B C 1
ATOM 1494 O O . GLN B 1 51 ? 92.379 35.540 157.159 1.00 40.69 81 GLN B O 1
ATOM 1500 N N . ASP B 1 52 ? 94.381 36.525 157.086 1.00 39.87 82 ASP B N 1
ATOM 1501 C CA . ASP B 1 52 ? 94.132 37.054 155.744 1.00 39.38 82 ASP B CA 1
ATOM 1502 C C . ASP B 1 52 ? 95.170 36.626 154.696 1.00 38.79 82 ASP B C 1
ATOM 1503 O O . ASP B 1 52 ? 94.967 36.805 153.486 1.00 39.16 82 ASP B O 1
ATOM 1508 N N . LEU B 1 53 ? 96.264 36.041 155.175 1.00 38.12 83 LEU B N 1
ATOM 1509 C CA . LEU B 1 53 ? 97.375 35.630 154.318 1.00 36.88 83 LEU B CA 1
ATOM 1510 C C . LEU B 1 53 ? 97.062 34.402 153.521 1.00 35.86 83 LEU B C 1
ATOM 1511 O O . LEU B 1 53 ? 96.906 33.320 154.097 1.00 36.05 83 LEU B O 1
ATOM 1516 N N . ILE B 1 54 ? 97.021 34.552 152.200 1.00 34.70 84 ILE B N 1
ATOM 1517 C CA . ILE B 1 54 ? 96.925 33.395 151.324 1.00 34.35 84 ILE B CA 1
ATOM 1518 C C . ILE B 1 54 ? 98.303 32.795 151.025 1.00 35.85 84 ILE B C 1
ATOM 1519 O O . ILE B 1 54 ? 98.480 31.577 151.030 1.00 33.58 84 ILE B O 1
ATOM 1524 N N . LEU B 1 55 ? 99.278 33.674 150.787 1.00 36.94 85 LEU B N 1
ATOM 1525 C CA . LEU B 1 55 ? 100.634 33.277 150.509 1.00 36.40 85 LEU B CA 1
ATOM 1526 C C . LEU B 1 55 ? 101.514 34.459 150.861 1.00 36.20 85 LEU B C 1
ATOM 1527 O O . LEU B 1 55 ? 101.210 35.578 150.482 1.00 34.36 85 LEU B O 1
ATOM 1532 N N . GLY B 1 56 ? 102.598 34.195 151.598 1.00 35.23 86 GLY B N 1
ATOM 1533 C CA . GLY B 1 56 ? 103.660 35.172 151.820 1.00 32.36 86 GLY B CA 1
ATOM 1534 C C . GLY B 1 56 ? 105.017 34.517 151.587 1.00 32.55 86 GLY B C 1
ATOM 1535 O O . GLY B 1 56 ? 105.135 33.252 151.567 1.00 30.24 86 GLY B O 1
ATOM 1536 N N . THR B 1 57 ? 106.052 35.344 151.424 1.00 31.22 87 THR B N 1
ATOM 1537 C CA . THR B 1 57 ? 107.391 34.797 151.141 1.00 31.50 87 THR B CA 1
ATOM 1538 C C . THR B 1 57 ? 108.346 34.908 152.327 1.00 31.88 87 THR B C 1
ATOM 1539 O O . THR B 1 57 ? 109.460 34.350 152.309 1.00 32.78 87 THR B O 1
ATOM 1543 N N . LEU B 1 58 ? 107.884 35.591 153.371 1.00 32.41 88 LEU B N 1
ATOM 1544 C CA . LEU B 1 58 ? 108.648 35.767 154.619 1.00 33.49 88 LEU B CA 1
ATOM 1545 C C . LEU B 1 58 ? 107.699 35.485 155.780 1.00 33.45 88 LEU B C 1
ATOM 1546 O O . LEU B 1 58 ? 106.499 35.701 155.619 1.00 33.63 88 LEU B O 1
ATOM 1551 N N . PRO B 1 59 ? 108.213 35.018 156.945 1.00 34.51 89 PRO B N 1
ATOM 1552 C CA . PRO B 1 59 ? 107.303 34.777 158.087 1.00 34.87 89 PRO B CA 1
ATOM 1553 C C . PRO B 1 59 ? 106.910 36.105 158.728 1.00 36.05 89 PRO B C 1
ATOM 1554 O O . PRO B 1 59 ? 107.659 37.067 158.605 1.00 36.59 89 PRO B O 1
ATOM 1558 N N . ALA B 1 60 ? 105.766 36.163 159.407 1.00 37.51 90 ALA B N 1
ATOM 1559 C CA . ALA B 1 60 ? 105.207 37.438 159.863 1.00 39.70 90 ALA B CA 1
ATOM 1560 C C . ALA B 1 60 ? 106.137 38.269 160.776 1.00 42.26 90 ALA B C 1
ATOM 1561 O O . ALA B 1 60 ? 106.013 39.496 160.862 1.00 42.62 90 ALA B O 1
ATOM 1563 N N . ASN B 1 61 ? 107.082 37.621 161.446 1.00 44.09 91 ASN B N 1
ATOM 1564 C CA . ASN B 1 61 ? 107.939 38.363 162.353 1.00 46.06 91 ASN B CA 1
ATOM 1565 C C . ASN B 1 61 ? 109.399 38.498 161.917 1.00 46.67 91 ASN B C 1
ATOM 1566 O O . ASN B 1 61 ? 110.311 38.585 162.741 1.00 47.19 91 ASN B O 1
ATOM 1571 N N . SER B 1 62 ? 109.602 38.543 160.606 1.00 46.90 92 SER B N 1
ATOM 1572 C CA . SER B 1 62 ? 110.850 39.040 160.046 1.00 47.33 92 SER B CA 1
ATOM 1573 C C . SER B 1 62 ? 110.808 40.548 160.127 1.00 46.95 92 SER B C 1
ATOM 1574 O O . SER B 1 62 ? 109.755 41.164 159.930 1.00 46.19 92 SER B O 1
ATOM 1577 N N . GLU B 1 63 ? 111.953 41.147 160.418 1.00 47.54 93 GLU B N 1
ATOM 1578 C CA . GLU B 1 63 ? 112.061 42.604 160.432 1.00 47.63 93 GLU B CA 1
ATOM 1579 C C . GLU B 1 63 ? 111.664 43.109 159.055 1.00 46.04 93 GLU B C 1
ATOM 1580 O O . GLU B 1 63 ? 112.052 42.515 158.045 1.00 45.50 93 GLU B O 1
ATOM 1586 N N . ASP B 1 64 ? 110.864 44.171 159.020 1.00 44.54 94 ASP B N 1
ATOM 1587 C CA . ASP B 1 64 ? 110.490 44.803 157.756 1.00 44.21 94 ASP B CA 1
ATOM 1588 C C . ASP B 1 64 ? 109.904 43.818 156.723 1.00 42.71 94 ASP B C 1
ATOM 1589 O O . ASP B 1 64 ? 110.042 44.041 155.519 1.00 42.69 94 ASP B O 1
ATOM 1594 N N . ALA B 1 65 ? 109.266 42.737 157.182 1.00 41.10 95 ALA B N 1
ATOM 1595 C CA . ALA B 1 65 ? 108.743 41.714 156.265 1.00 40.03 95 ALA B CA 1
ATOM 1596 C C . ALA B 1 65 ? 107.812 42.376 155.240 1.00 39.70 95 ALA B C 1
ATOM 1597 O O . ALA B 1 65 ? 107.921 42.129 154.037 1.00 39.86 95 ALA B O 1
ATOM 1599 N N . GLY B 1 66 ? 106.931 43.249 155.730 1.00 39.00 96 GLY B N 1
ATOM 1600 C CA . GLY B 1 66 ? 106.039 44.046 154.884 1.00 38.87 96 GLY B CA 1
ATOM 1601 C C . GLY B 1 66 ? 106.718 44.878 153.800 1.00 38.03 96 GLY B C 1
ATOM 1602 O O . GLY B 1 66 ? 106.151 45.068 152.721 1.00 37.71 96 GLY B O 1
ATOM 1603 N N . ALA B 1 67 ? 107.926 45.367 154.088 1.00 36.94 97 ALA B N 1
ATOM 1604 C CA . ALA B 1 67 ? 108.747 46.060 153.099 1.00 36.47 97 ALA B CA 1
ATOM 1605 C C . ALA B 1 67 ? 109.523 45.175 152.101 1.00 36.02 97 ALA B C 1
ATOM 1606 O O . ALA B 1 67 ? 110.077 45.699 151.145 1.00 36.27 97 ALA B O 1
ATOM 1608 N N . ARG B 1 68 ? 109.570 43.859 152.300 1.00 35.84 98 ARG B N 1
ATOM 1609 C CA . ARG B 1 68 ? 110.548 43.022 151.584 1.00 35.65 98 ARG B CA 1
ATOM 1610 C C . ARG B 1 68 ? 109.928 41.862 150.815 1.00 35.02 98 ARG B C 1
ATOM 1611 O O . ARG B 1 68 ? 110.334 41.566 149.688 1.00 33.72 98 ARG B O 1
ATOM 1619 N N . GLY B 1 69 ? 108.943 41.208 151.424 1.00 34.66 99 GLY B N 1
ATOM 1620 C CA . GLY B 1 69 ? 108.359 40.018 150.841 1.00 34.00 99 GLY B CA 1
ATOM 1621 C C . GLY B 1 69 ? 107.290 40.296 149.813 1.00 33.46 99 GLY B C 1
ATOM 1622 O O . GLY B 1 69 ? 107.020 41.442 149.450 1.00 33.70 99 GLY B O 1
ATOM 1623 N N . LEU B 1 70 ? 106.687 39.217 149.337 1.00 32.27 100 LEU B N 1
ATOM 1624 C CA . LEU B 1 70 ? 105.515 39.270 148.518 1.00 31.21 100 LEU B CA 1
ATOM 1625 C C . LEU B 1 70 ? 104.360 38.617 149.289 1.00 31.86 100 LEU B C 1
ATOM 1626 O O . LEU B 1 70 ? 104.494 37.490 149.814 1.00 31.58 100 LEU B O 1
ATOM 1631 N N . PHE B 1 71 ? 103.223 39.323 149.353 1.00 30.44 101 PHE B N 1
ATOM 1632 C CA . PHE B 1 71 ? 102.060 38.818 150.084 1.00 28.68 101 PHE B CA 1
ATOM 1633 C C . PHE B 1 71 ? 100.784 38.957 149.263 1.00 29.05 101 PHE B C 1
ATOM 1634 O O . PHE B 1 71 ? 100.497 40.014 148.654 1.00 28.10 101 PHE B O 1
ATOM 1642 N N . VAL B 1 72 ? 100.032 37.856 149.263 1.00 28.40 102 VAL B N 1
ATOM 1643 C CA . VAL B 1 72 ? 98.673 37.786 148.769 1.00 27.81 102 VAL B CA 1
ATOM 1644 C C . VAL B 1 72 ? 97.774 37.769 149.996 1.00 28.76 102 VAL B C 1
ATOM 1645 O O . VAL B 1 72 ? 97.731 36.771 150.719 1.00 27.59 102 VAL B O 1
ATOM 1649 N N . ARG B 1 73 ? 97.041 38.864 150.212 1.00 29.81 103 ARG B N 1
ATOM 1650 C CA . ARG B 1 73 ? 96.119 38.968 151.348 1.00 31.44 103 ARG B CA 1
ATOM 1651 C C . ARG B 1 73 ? 94.642 39.163 150.935 1.00 33.30 103 ARG B C 1
ATOM 1652 O O . ARG B 1 73 ? 94.328 39.739 149.899 1.00 33.27 103 ARG B O 1
ATOM 1660 N N . ALA B 1 74 ? 93.732 38.687 151.772 1.00 35.11 104 ALA B N 1
ATOM 1661 C CA . ALA B 1 74 ? 92.316 38.762 151.463 1.00 36.26 104 ALA B CA 1
ATOM 1662 C C . ALA B 1 74 ? 91.532 38.971 152.734 1.00 36.77 104 ALA B C 1
ATOM 1663 O O . ALA B 1 74 ? 91.576 38.162 153.660 1.00 35.62 104 ALA B O 1
ATOM 1665 N N . ASN B 1 75 ? 90.823 40.086 152.784 1.00 39.17 105 ASN B N 1
ATOM 1666 C CA . ASN B 1 75 ? 90.008 40.393 153.938 1.00 41.25 105 ASN B CA 1
ATOM 1667 C C . ASN B 1 75 ? 88.660 41.021 153.544 1.00 42.29 105 ASN B C 1
ATOM 1668 O O . ASN B 1 75 ? 88.105 40.691 152.486 1.00 41.98 105 ASN B O 1
ATOM 1673 N N . ASP B 1 76 ? 88.137 41.896 154.403 1.00 43.02 106 ASP B N 1
ATOM 1674 C CA . ASP B 1 76 ? 86.879 42.596 154.155 1.00 44.06 106 ASP B CA 1
ATOM 1675 C C . ASP B 1 76 ? 87.007 43.556 152.965 1.00 43.93 106 ASP B C 1
ATOM 1676 O O . ASP B 1 76 ? 86.044 43.780 152.230 1.00 43.96 106 ASP B O 1
ATOM 1681 N N . ASP B 1 77 ? 88.214 44.088 152.768 1.00 43.75 107 ASP B N 1
ATOM 1682 C CA . ASP B 1 77 ? 88.464 45.119 151.752 1.00 42.72 107 ASP B CA 1
ATOM 1683 C C . ASP B 1 77 ? 88.793 44.543 150.374 1.00 41.50 107 ASP B C 1
ATOM 1684 O O . ASP B 1 77 ? 89.034 45.297 149.432 1.00 41.07 107 ASP B O 1
ATOM 1689 N N . GLY B 1 78 ? 88.808 43.213 150.267 1.00 39.97 108 GLY B N 1
ATOM 1690 C CA . GLY B 1 78 ? 89.102 42.529 149.011 1.00 38.91 108 GLY B CA 1
ATOM 1691 C C . GLY B 1 78 ? 90.420 41.740 148.977 1.00 38.73 108 GLY B C 1
ATOM 1692 O O . GLY B 1 78 ? 90.819 41.104 149.960 1.00 37.83 108 GLY B O 1
ATOM 1693 N N . LEU B 1 79 ? 91.082 41.771 147.824 1.00 37.47 109 LEU B N 1
ATOM 1694 C CA . LEU B 1 79 ? 92.359 41.120 147.648 1.00 37.17 109 LEU B CA 1
ATOM 1695 C C . LEU B 1 79 ? 93.430 42.157 147.333 1.00 37.11 109 LEU B C 1
ATOM 1696 O O . LEU B 1 79 ? 93.246 43.011 146.464 1.00 37.05 109 LEU B O 1
ATOM 1701 N N . GLN B 1 80 ? 94.527 42.111 148.082 1.00 37.34 110 GLN B N 1
ATOM 1702 C CA . GLN B 1 80 ? 95.739 42.830 147.691 1.00 38.10 110 GLN B CA 1
ATOM 1703 C C . GLN B 1 80 ? 96.968 41.929 147.597 1.00 37.86 110 GLN B C 1
ATOM 1704 O O . GLN B 1 80 ? 97.103 40.929 148.299 1.00 37.82 110 GLN B O 1
ATOM 1710 N N . ILE B 1 81 ? 97.816 42.256 146.639 1.00 37.74 111 ILE B N 1
ATOM 1711 C CA . ILE B 1 81 ? 99.066 41.565 146.424 1.00 35.97 111 ILE B CA 1
ATOM 1712 C C . ILE B 1 81 ? 100.127 42.657 146.498 1.00 35.64 111 ILE B C 1
ATOM 1713 O O . ILE B 1 81 ? 100.060 43.652 145.776 1.00 35.43 111 ILE B O 1
ATOM 1718 N N . THR B 1 82 ? 101.089 42.463 147.390 1.00 35.23 112 THR B N 1
ATOM 1719 C CA . THR B 1 82 ? 102.185 43.395 147.591 1.00 34.76 112 THR B CA 1
ATOM 1720 C C . THR B 1 82 ? 103.502 42.660 147.429 1.00 33.76 112 THR B C 1
ATOM 1721 O O . THR B 1 82 ? 103.641 41.546 147.925 1.00 35.38 112 THR B O 1
ATOM 1725 N N . SER B 1 83 ? 104.435 43.194 146.655 1.00 32.27 113 SER B N 1
ATOM 1726 C CA . SER B 1 83 ? 105.831 42.787 146.876 1.00 33.41 113 SER B CA 1
ATOM 1727 C C . SER B 1 83 ? 106.751 43.953 147.024 1.00 32.36 113 SER B C 1
ATOM 1728 O O . SER B 1 83 ? 106.561 44.974 146.370 1.00 32.49 113 SER B O 1
ATOM 1731 N N . HIS B 1 84 ? 107.735 43.758 147.902 1.00 32.05 114 HIS B N 1
ATOM 1732 C CA . HIS B 1 84 ? 108.697 44.754 148.327 1.00 31.10 114 HIS B CA 1
ATOM 1733 C C . HIS B 1 84 ? 108.005 46.056 148.705 1.00 32.25 114 HIS B C 1
ATOM 1734 O O . HIS B 1 84 ? 108.506 47.133 148.460 1.00 32.99 114 HIS B O 1
ATOM 1741 N N . GLY B 1 85 ? 106.833 45.946 149.311 1.00 34.34 115 GLY B N 1
ATOM 1742 C CA . GLY B 1 85 ? 106.077 47.132 149.715 1.00 35.89 115 GLY B CA 1
ATOM 1743 C C . GLY B 1 85 ? 105.295 47.817 148.604 1.00 36.78 115 GLY B C 1
ATOM 1744 O O . GLY B 1 85 ? 104.632 48.810 148.850 1.00 37.23 115 GLY B O 1
ATOM 1745 N N . GLU B 1 86 ? 105.382 47.297 147.383 1.00 37.29 116 GLU B N 1
ATOM 1746 C CA . GLU B 1 86 ? 104.673 47.874 146.252 1.00 37.27 116 GLU B CA 1
ATOM 1747 C C . GLU B 1 86 ? 103.374 47.120 146.050 1.00 36.51 116 GLU B C 1
ATOM 1748 O O . GLU B 1 86 ? 103.386 45.904 145.852 1.00 34.90 116 GLU B O 1
ATOM 1754 N N . LEU B 1 87 ? 102.254 47.837 146.093 1.00 35.52 117 LEU B N 1
ATOM 1755 C CA . LEU B 1 87 ? 100.961 47.218 145.793 1.00 35.77 117 LEU B CA 1
ATOM 1756 C C . LEU B 1 87 ? 100.827 47.028 144.287 1.00 35.47 117 LEU B C 1
ATOM 1757 O O . LEU B 1 87 ? 100.686 47.994 143.551 1.00 34.89 117 LEU B O 1
ATOM 1762 N N . VAL B 1 88 ? 100.909 45.783 143.840 1.00 35.83 118 VAL B N 1
ATOM 1763 C CA . VAL B 1 88 ? 100.771 45.466 142.408 1.00 37.35 118 VAL B CA 1
ATOM 1764 C C . VAL B 1 88 ? 99.308 45.266 141.991 1.00 37.75 118 VAL B C 1
ATOM 1765 O O . VAL B 1 88 ? 98.851 45.910 141.046 1.00 39.94 118 VAL B O 1
ATOM 1769 N N . LEU B 1 89 ? 98.582 44.398 142.696 1.00 37.26 119 LEU B N 1
ATOM 1770 C CA . LEU B 1 89 ? 97.154 44.199 142.440 1.00 37.31 119 LEU B CA 1
ATOM 1771 C C . LEU B 1 89 ? 96.300 44.387 143.698 1.00 38.40 119 LEU B C 1
ATOM 1772 O O . LEU B 1 89 ? 96.545 43.703 144.722 1.00 36.91 119 LEU B O 1
ATOM 1777 N N . ASP B 1 90 ? 95.327 45.311 143.606 1.00 38.39 120 ASP B N 1
ATOM 1778 C CA . ASP B 1 90 ? 94.136 45.346 144.477 1.00 40.44 120 ASP B CA 1
ATOM 1779 C C . ASP B 1 90 ? 92.824 45.055 143.728 1.00 40.69 120 ASP B C 1
ATOM 1780 O O . ASP B 1 90 ? 92.575 45.570 142.621 1.00 40.32 120 ASP B O 1
ATOM 1785 N N . LEU B 1 91 ? 91.988 44.222 144.345 1.00 40.56 121 LEU B N 1
ATOM 1786 C CA . LEU B 1 91 ? 90.640 43.950 143.854 1.00 40.80 121 LEU B CA 1
ATOM 1787 C C . LEU B 1 91 ? 89.664 44.157 145.001 1.00 41.19 121 LEU B C 1
ATOM 1788 O O . LEU B 1 91 ? 89.760 43.469 146.017 1.00 41.57 121 LEU B O 1
ATOM 1793 N N . SER B 1 92 ? 88.745 45.115 144.854 1.00 41.56 122 SER B N 1
ATOM 1794 C CA . SER B 1 92 ? 87.689 45.357 145.851 1.00 41.75 122 SER B CA 1
ATOM 1795 C C . SER B 1 92 ? 86.846 44.093 145.937 1.00 42.36 122 SER B C 1
ATOM 1796 O O . SER B 1 92 ? 86.972 43.215 145.079 1.00 41.59 122 SER B O 1
ATOM 1799 N N . LYS B 1 93 ? 85.989 43.973 146.947 1.00 43.21 123 LYS B N 1
ATOM 1800 C CA . LYS B 1 93 ? 85.301 42.688 147.069 1.00 44.64 123 LYS B CA 1
ATOM 1801 C C . LYS B 1 93 ? 84.087 42.593 146.128 1.00 44.01 123 LYS B C 1
ATOM 1802 O O . LYS B 1 93 ? 83.592 41.504 145.824 1.00 43.42 123 LYS B O 1
ATOM 1808 N N . ARG B 1 94 ? 83.682 43.751 145.623 1.00 43.99 124 ARG B N 1
ATOM 1809 C CA . ARG B 1 94 ? 82.726 43.848 144.525 1.00 44.61 124 ARG B CA 1
ATOM 1810 C C . ARG B 1 94 ? 83.346 43.293 143.233 1.00 44.19 124 ARG B C 1
ATOM 1811 O O . ARG B 1 94 ? 82.766 42.405 142.603 1.00 43.80 124 ARG B O 1
ATOM 1819 N N . GLU B 1 95 ? 84.525 43.809 142.867 1.00 43.20 125 GLU B N 1
ATOM 1820 C CA . GLU B 1 95 ? 85.281 43.352 141.696 1.00 41.53 125 GLU B CA 1
ATOM 1821 C C . GLU B 1 95 ? 85.496 41.836 141.742 1.00 41.14 125 GLU B C 1
ATOM 1822 O O . GLU B 1 95 ? 85.258 41.139 140.750 1.00 41.34 125 GLU B O 1
ATOM 1828 N N . LEU B 1 96 ? 85.918 41.336 142.903 1.00 39.70 126 LEU B N 1
ATOM 1829 C CA . LEU B 1 96 ? 86.006 39.900 143.178 1.00 38.57 126 LEU B CA 1
ATOM 1830 C C . LEU B 1 96 ? 84.711 39.124 142.865 1.00 38.64 126 LEU B C 1
ATOM 1831 O O . LEU B 1 96 ? 84.761 38.025 142.320 1.00 39.21 126 LEU B O 1
ATOM 1836 N N . ALA B 1 97 ? 83.561 39.704 143.207 1.00 38.81 127 ALA B N 1
ATOM 1837 C CA . ALA B 1 97 ? 82.264 39.026 143.102 1.00 38.39 127 ALA B CA 1
ATOM 1838 C C . ALA B 1 97 ? 81.759 38.777 141.680 1.00 38.07 127 ALA B C 1
ATOM 1839 O O . ALA B 1 97 ? 80.918 37.895 141.474 1.00 37.15 127 ALA B O 1
ATOM 1841 N N . GLN B 1 98 ? 82.240 39.561 140.713 1.00 38.19 128 GLN B N 1
ATOM 1842 C CA . GLN B 1 98 ? 81.848 39.359 139.308 1.00 38.07 128 GLN B CA 1
ATOM 1843 C C . GLN B 1 98 ? 82.717 38.334 138.598 1.00 37.04 128 GLN B C 1
ATOM 1844 O O . GLN B 1 98 ? 82.381 37.901 137.497 1.00 36.87 128 GLN B O 1
ATOM 1850 N N . LEU B 1 99 ? 83.826 37.953 139.219 1.00 36.33 129 LEU B N 1
ATOM 1851 C CA . LEU B 1 99 ? 84.710 36.923 138.659 1.00 36.43 129 LEU B CA 1
ATOM 1852 C C . LEU B 1 99 ? 83.979 35.593 138.558 1.00 36.87 129 LEU B C 1
ATOM 1853 O O . LEU B 1 99 ? 83.131 35.304 139.408 1.00 37.80 129 LEU B O 1
ATOM 1858 N N . PRO B 1 100 ? 84.291 34.779 137.520 1.00 37.03 130 PRO B N 1
ATOM 1859 C CA . PRO B 1 100 ? 83.717 33.422 137.476 1.00 37.04 130 PRO B CA 1
ATOM 1860 C C . PRO B 1 100 ? 84.264 32.602 138.631 1.00 37.65 130 PRO B C 1
ATOM 1861 O O . PRO B 1 100 ? 85.268 32.997 139.240 1.00 37.80 130 PRO B O 1
ATOM 1865 N N . ALA B 1 101 ? 83.624 31.474 138.926 1.00 38.61 131 ALA B N 1
ATOM 1866 C CA . ALA B 1 101 ? 83.966 30.681 140.107 1.00 39.15 131 ALA B CA 1
ATOM 1867 C C . ALA B 1 101 ? 85.311 29.963 139.971 1.00 40.60 131 ALA B C 1
ATOM 1868 O O . ALA B 1 101 ? 85.968 29.622 140.981 1.00 39.58 131 ALA B O 1
ATOM 1870 N N . ASP B 1 102 ? 85.715 29.731 138.721 1.00 41.82 132 ASP B N 1
ATOM 1871 C CA . ASP B 1 102 ? 87.006 29.073 138.431 1.00 42.09 132 ASP B CA 1
ATOM 1872 C C . ASP B 1 102 ? 88.160 30.057 138.170 1.00 40.57 132 ASP B C 1
ATOM 1873 O O . ASP B 1 102 ? 89.225 29.658 137.726 1.00 41.26 132 ASP B O 1
ATOM 1878 N N . ALA B 1 103 ? 87.969 31.337 138.454 1.00 39.24 133 ALA B N 1
ATOM 1879 C CA . ALA B 1 103 ? 89.030 32.299 138.148 1.00 38.90 133 ALA B CA 1
ATOM 1880 C C . ALA B 1 103 ? 90.353 32.007 138.896 1.00 38.77 133 ALA B C 1
ATOM 1881 O O . ALA B 1 103 ? 90.371 31.448 139.993 1.00 37.96 133 ALA B O 1
ATOM 1883 N N . THR B 1 104 ? 91.467 32.353 138.264 1.00 39.43 134 THR B N 1
ATOM 1884 C CA . THR B 1 104 ? 92.790 32.132 138.850 1.00 39.26 134 THR B CA 1
ATOM 1885 C C . THR B 1 104 ? 93.489 33.478 138.827 1.00 38.93 134 THR B C 1
ATOM 1886 O O . THR B 1 104 ? 93.377 34.205 137.842 1.00 40.53 134 THR B O 1
ATOM 1890 N N . ILE B 1 105 ? 94.132 33.851 139.926 1.00 38.96 135 ILE B N 1
ATOM 1891 C CA . ILE B 1 105 ? 95.081 34.986 139.920 1.00 38.89 135 ILE B CA 1
ATOM 1892 C C . ILE B 1 105 ? 96.441 34.474 139.442 1.00 37.66 135 ILE B C 1
ATOM 1893 O O . ILE B 1 105 ? 96.937 33.475 139.964 1.00 38.36 135 ILE B O 1
ATOM 1898 N N . ALA B 1 106 ? 97.016 35.126 138.440 1.00 35.56 136 ALA B N 1
ATOM 1899 C CA . ALA B 1 106 ? 98.363 34.826 137.984 1.00 33.86 136 ALA B CA 1
ATOM 1900 C C . ALA B 1 106 ? 99.294 35.950 138.421 1.00 33.77 136 ALA B C 1
ATOM 1901 O O . ALA B 1 106 ? 98.958 37.115 138.277 1.00 33.92 136 ALA B O 1
ATOM 1903 N N . ILE B 1 107 ? 100.440 35.593 138.989 1.00 34.10 137 ILE B N 1
ATOM 1904 C CA . ILE B 1 107 ? 101.441 36.544 139.456 1.00 34.91 137 ILE B CA 1
ATOM 1905 C C . ILE B 1 107 ? 102.787 36.251 138.789 1.00 34.96 137 ILE B C 1
ATOM 1906 O O . ILE B 1 107 ? 103.163 35.096 138.632 1.00 35.21 137 ILE B O 1
ATOM 1911 N N . SER B 1 108 ? 103.530 37.287 138.417 1.00 34.54 138 SER B N 1
ATOM 1912 C CA . SER B 1 108 ? 104.915 37.076 137.990 1.00 33.76 138 SER B CA 1
ATOM 1913 C C . SER B 1 108 ? 105.805 38.163 138.483 1.00 32.60 138 SER B C 1
ATOM 1914 O O . SER B 1 108 ? 105.540 39.330 138.217 1.00 30.73 138 SER B O 1
ATOM 1917 N N . ALA B 1 109 ? 106.882 37.763 139.151 1.00 30.90 139 ALA B N 1
ATOM 1918 C CA . ALA B 1 109 ? 107.885 38.691 139.637 1.00 32.11 139 ALA B CA 1
ATOM 1919 C C . ALA B 1 109 ? 109.233 38.391 139.011 1.00 32.44 139 ALA B C 1
ATOM 1920 O O . ALA B 1 109 ? 109.868 37.383 139.309 1.00 32.73 139 ALA B O 1
ATOM 1922 N N . THR B 1 110 ? 109.659 39.263 138.118 1.00 34.27 140 THR B N 1
ATOM 1923 C CA . THR B 1 110 ? 110.985 39.160 137.537 1.00 35.84 140 THR B CA 1
ATOM 1924 C C . THR B 1 110 ? 111.604 40.543 137.655 1.00 35.91 140 THR B C 1
ATOM 1925 O O . THR B 1 110 ? 110.913 41.494 138.033 1.00 34.38 140 THR B O 1
ATOM 1929 N N . GLU B 1 111 ? 112.904 40.653 137.389 1.00 37.52 141 GLU B N 1
ATOM 1930 C CA . GLU B 1 111 ? 113.585 41.937 137.557 1.00 40.21 141 GLU B CA 1
ATOM 1931 C C . GLU B 1 111 ? 113.144 43.013 136.578 1.00 39.93 141 GLU B C 1
ATOM 1932 O O . GLU B 1 111 ? 113.148 44.205 136.910 1.00 40.49 141 GLU B O 1
ATOM 1938 N N . ASP B 1 112 ? 112.794 42.594 135.370 1.00 39.76 142 ASP B N 1
ATOM 1939 C CA . ASP B 1 112 ? 112.175 43.480 134.391 1.00 40.70 142 ASP B CA 1
ATOM 1940 C C . ASP B 1 112 ? 110.858 44.100 134.931 1.00 40.03 142 ASP B C 1
ATOM 1941 O O . ASP B 1 112 ? 110.732 45.318 135.000 1.00 38.87 142 ASP B O 1
ATOM 1946 N N . GLU B 1 113 ? 109.912 43.265 135.369 1.00 39.70 143 GLU B N 1
ATOM 1947 C CA . GLU B 1 113 ? 108.617 43.749 135.872 1.00 39.35 143 GLU B CA 1
ATOM 1948 C C . GLU B 1 113 ? 107.881 42.732 136.751 1.00 38.28 143 GLU B C 1
ATOM 1949 O O . GLU B 1 113 ? 108.149 41.524 136.698 1.00 38.35 143 GLU B O 1
ATOM 1955 N N . THR B 1 114 ? 106.939 43.249 137.540 1.00 37.16 144 THR B N 1
ATOM 1956 C CA . THR B 1 114 ? 106.017 42.451 138.334 1.00 36.40 144 THR B CA 1
ATOM 1957 C C . THR B 1 114 ? 104.569 42.588 137.835 1.00 35.35 144 THR B C 1
ATOM 1958 O O . THR B 1 114 ? 103.979 43.669 137.881 1.00 37.37 144 THR B O 1
ATOM 1962 N N . THR B 1 115 ? 104.014 41.485 137.357 1.00 33.97 145 THR B N 1
ATOM 1963 C CA . THR B 1 115 ? 102.636 41.438 136.852 1.00 33.28 145 THR B CA 1
ATOM 1964 C C . THR B 1 115 ? 101.719 40.617 137.785 1.00 30.38 145 THR B C 1
ATOM 1965 O O . THR B 1 115 ? 102.164 39.681 138.437 1.00 28.84 145 THR B O 1
ATOM 1969 N N . ALA B 1 116 ? 100.445 41.010 137.839 1.00 27.80 146 ALA B N 1
ATOM 1970 C CA . ALA B 1 116 ? 99.390 40.261 138.508 1.00 25.48 146 ALA B CA 1
ATOM 1971 C C . ALA B 1 116 ? 98.069 40.653 137.899 1.00 25.74 146 ALA B C 1
ATOM 1972 O O . ALA B 1 116 ? 97.824 41.861 137.554 1.00 27.84 146 ALA B O 1
ATOM 1974 N N . GLY B 1 117 ? 97.213 39.652 137.784 1.00 23.52 147 GLY B N 1
ATOM 1975 C CA . GLY B 1 117 ? 95.979 39.754 137.074 1.00 24.95 147 GLY B CA 1
ATOM 1976 C C . GLY B 1 117 ? 95.153 38.504 137.117 1.00 27.22 147 GLY B C 1
ATOM 1977 O O . GLY B 1 117 ? 95.600 37.445 137.590 1.00 29.81 147 GLY B O 1
ATOM 1978 N N . ILE B 1 118 ? 93.944 38.612 136.605 1.00 29.43 148 ILE B N 1
ATOM 1979 C CA . ILE B 1 118 ? 93.096 37.436 136.370 1.00 30.93 148 ILE B CA 1
ATOM 1980 C C . ILE B 1 118 ? 93.600 36.768 135.093 1.00 33.16 148 ILE B C 1
ATOM 1981 O O . ILE B 1 118 ? 93.530 37.357 133.991 1.00 32.20 148 ILE B O 1
ATOM 1986 N N . GLU B 1 119 ? 94.088 35.538 135.269 1.00 35.11 149 GLU B N 1
ATOM 1987 C CA . GLU B 1 119 ? 94.610 34.677 134.205 1.00 37.50 149 GLU B CA 1
ATOM 1988 C C . GLU B 1 119 ? 93.618 34.597 133.072 1.00 37.93 149 GLU B C 1
ATOM 1989 O O . GLU B 1 119 ? 92.434 34.314 133.295 1.00 36.56 149 GLU B O 1
ATOM 1995 N N . GLY B 1 120 ? 94.099 34.901 131.865 1.00 40.48 150 GLY B N 1
ATOM 1996 C CA . GLY B 1 120 ? 93.268 34.863 130.656 1.00 42.63 150 GLY B CA 1
ATOM 1997 C C . GLY B 1 120 ? 92.381 36.077 130.413 1.00 44.03 150 GLY B C 1
ATOM 1998 O O . GLY B 1 120 ? 91.568 36.075 129.487 1.00 44.03 150 GLY B O 1
ATOM 1999 N N . ASP B 1 121 ? 92.540 37.109 131.243 1.00 45.02 151 ASP B N 1
ATOM 2000 C CA . ASP B 1 121 ? 91.724 38.326 131.179 1.00 45.28 151 ASP B CA 1
ATOM 2001 C C . ASP B 1 121 ? 92.675 39.517 131.343 1.00 44.93 151 ASP B C 1
ATOM 2002 O O . ASP B 1 121 ? 92.882 40.013 132.456 1.00 44.22 151 ASP B O 1
ATOM 2007 N N . ASP B 1 122 ? 93.271 39.958 130.239 1.00 44.45 152 ASP B N 1
ATOM 2008 C CA . ASP B 1 122 ? 94.277 41.021 130.311 1.00 44.24 152 ASP B CA 1
ATOM 2009 C C . ASP B 1 122 ? 93.705 42.445 130.349 1.00 42.66 152 ASP B C 1
ATOM 2010 O O . ASP B 1 122 ? 94.453 43.420 130.307 1.00 42.65 152 ASP B O 1
ATOM 2015 N N . SER B 1 123 ? 92.383 42.534 130.484 1.00 41.34 153 SER B N 1
ATOM 2016 C CA . SER B 1 123 ? 91.687 43.768 130.872 1.00 40.01 153 SER B CA 1
ATOM 2017 C C . SER B 1 123 ? 91.952 44.010 132.366 1.00 39.15 153 SER B C 1
ATOM 2018 O O . SER B 1 123 ? 91.658 45.086 132.891 1.00 38.09 153 SER B O 1
ATOM 2021 N N . THR B 1 124 ? 92.493 42.994 133.052 1.00 37.76 154 THR B N 1
ATOM 2022 C CA . THR B 1 124 ? 92.737 43.074 134.511 1.00 36.42 154 THR B CA 1
ATOM 2023 C C . THR B 1 124 ? 94.217 43.160 134.946 1.00 36.21 154 THR B C 1
ATOM 2024 O O . THR B 1 124 ? 94.492 43.578 136.065 1.00 35.02 154 THR B O 1
ATOM 2028 N N . THR B 1 125 ? 95.126 42.787 134.040 1.00 36.36 155 THR B N 1
ATOM 2029 C CA . THR B 1 125 ? 96.576 42.797 134.257 1.00 36.91 155 THR B CA 1
ATOM 2030 C C . THR B 1 125 ? 97.132 44.137 134.742 1.00 36.56 155 THR B C 1
ATOM 2031 O O . THR B 1 125 ? 96.950 45.195 134.124 1.00 37.28 155 THR B O 1
ATOM 2035 N N . GLU B 1 126 ? 97.820 44.037 135.872 1.00 35.87 156 GLU B N 1
ATOM 2036 C CA . GLU B 1 126 ? 98.494 45.121 136.531 1.00 35.21 156 GLU B CA 1
ATOM 2037 C C . GLU B 1 126 ? 99.962 44.809 136.436 1.00 34.43 156 GLU B C 1
ATOM 2038 O O . GLU B 1 126 ? 100.383 43.696 136.777 1.00 34.61 156 GLU B O 1
ATOM 2044 N N . THR B 1 127 ? 100.733 45.783 135.959 1.00 34.34 157 THR B N 1
ATOM 2045 C CA . THR B 1 127 ? 102.175 45.612 135.786 1.00 34.61 157 THR B CA 1
ATOM 2046 C C . THR B 1 127 ? 103.046 46.735 136.376 1.00 34.24 157 THR B C 1
ATOM 2047 O O . THR B 1 127 ? 103.067 47.843 135.887 1.00 34.07 157 THR B O 1
ATOM 2051 N N . VAL B 1 128 ? 103.759 46.414 137.452 1.00 35.12 158 VAL B N 1
ATOM 2052 C CA . VAL B 1 128 ? 104.745 47.324 138.040 1.00 33.18 158 VAL B CA 1
ATOM 2053 C C . VAL B 1 128 ? 106.057 47.193 137.263 1.00 33.16 158 VAL B C 1
ATOM 2054 O O . VAL B 1 128 ? 106.729 46.162 137.307 1.00 31.95 158 VAL B O 1
ATOM 2058 N N . GLU B 1 129 ? 106.396 48.263 136.554 1.00 34.72 159 GLU B N 1
ATOM 2059 C CA . GLU B 1 129 ? 107.484 48.305 135.567 1.00 36.47 159 GLU B CA 1
ATOM 2060 C C . GLU B 1 129 ? 108.858 48.673 136.160 1.00 36.53 159 GLU B C 1
ATOM 2061 O O . GLU B 1 129 ? 109.729 49.245 135.482 1.00 36.49 159 GLU B O 1
ATOM 2067 N N . ARG B 1 130 ? 109.032 48.366 137.438 1.00 36.84 160 ARG B N 1
ATOM 2068 C CA . ARG B 1 130 ? 110.321 48.482 138.115 1.00 36.84 160 ARG B CA 1
ATOM 2069 C C . ARG B 1 130 ? 110.683 47.056 138.547 1.00 36.31 160 ARG B C 1
ATOM 2070 O O . ARG B 1 130 ? 109.868 46.133 138.412 1.00 35.81 160 ARG B O 1
ATOM 2078 N N . ASP B 1 131 ? 111.899 46.873 139.048 1.00 35.72 161 ASP B N 1
ATOM 2079 C CA . ASP B 1 131 ? 112.269 45.628 139.724 1.00 34.53 161 ASP B CA 1
ATOM 2080 C C . ASP B 1 131 ? 111.817 45.773 141.167 1.00 33.39 161 ASP B C 1
ATOM 2081 O O . ASP B 1 131 ? 112.248 46.677 141.881 1.00 33.24 161 ASP B O 1
ATOM 2086 N N . VAL B 1 132 ? 110.886 44.915 141.558 1.00 32.84 162 VAL B N 1
ATOM 2087 C CA . VAL B 1 132 ? 110.301 44.921 142.892 1.00 31.96 162 VAL B CA 1
ATOM 2088 C C . VAL B 1 132 ? 110.096 43.458 143.342 1.00 31.37 162 VAL B C 1
ATOM 2089 O O . VAL B 1 132 ? 109.103 43.132 144.011 1.00 30.78 162 VAL B O 1
ATOM 2093 N N . ARG B 1 133 ? 111.042 42.585 142.950 1.00 30.85 163 ARG B N 1
ATOM 2094 C CA . ARG B 1 133 ? 111.029 41.149 143.331 1.00 30.67 163 ARG B CA 1
ATOM 2095 C C . ARG B 1 133 ? 111.108 41.016 144.844 1.00 31.37 163 ARG B C 1
ATOM 2096 O O . ARG B 1 133 ? 111.800 41.805 145.514 1.00 31.46 163 ARG B O 1
ATOM 2104 N N . PRO B 1 134 ? 110.430 40.005 145.395 1.00 31.14 164 PRO B N 1
ATOM 2105 C CA . PRO B 1 134 ? 110.466 39.905 146.839 1.00 32.21 164 PRO B CA 1
ATOM 2106 C C . PRO B 1 134 ? 111.754 39.236 147.383 1.00 33.35 164 PRO B C 1
ATOM 2107 O O . PRO B 1 134 ? 112.466 38.532 146.644 1.00 34.28 164 PRO B O 1
ATOM 2111 N N . ILE B 1 135 ? 112.022 39.444 148.672 1.00 33.18 165 ILE B N 1
ATOM 2112 C CA . ILE B 1 135 ? 112.893 38.556 149.430 1.00 32.19 165 ILE B CA 1
ATOM 2113 C C . ILE B 1 135 ? 112.044 37.311 149.791 1.00 32.35 165 ILE B C 1
ATOM 2114 O O . ILE B 1 135 ? 110.861 37.427 150.123 1.00 31.27 165 ILE B O 1
ATOM 2119 N N . ILE B 1 136 ? 112.663 36.134 149.680 1.00 32.13 166 ILE B N 1
ATOM 2120 C CA . ILE B 1 136 ? 112.042 34.837 149.947 1.00 31.66 166 ILE B CA 1
ATOM 2121 C C . ILE B 1 136 ? 112.831 34.017 150.977 1.00 32.77 166 ILE B C 1
ATOM 2122 O O . ILE B 1 136 ? 114.045 33.879 150.869 1.00 31.28 166 ILE B O 1
ATOM 2135 N N . GLY B 1 138 ? 110.699 31.254 152.254 1.00 34.91 168 GLY B N 1
ATOM 2136 C CA . GLY B 1 138 ? 109.826 30.110 152.070 1.00 33.82 168 GLY B CA 1
ATOM 2137 C C . GLY B 1 138 ? 108.486 30.573 151.541 1.00 34.04 168 GLY B C 1
ATOM 2138 O O . GLY B 1 138 ? 108.342 31.720 151.042 1.00 32.13 168 GLY B O 1
ATOM 2139 N N . ILE B 1 139 ? 107.514 29.666 151.634 1.00 33.77 169 ILE B N 1
ATOM 2140 C CA . ILE B 1 139 ? 106.145 29.916 151.226 1.00 32.50 169 ILE B CA 1
ATOM 2141 C C . ILE B 1 139 ? 105.246 29.638 152.419 1.00 33.25 169 ILE B C 1
ATOM 2142 O O . ILE B 1 139 ? 105.149 28.493 152.883 1.00 33.63 169 ILE B O 1
ATOM 2147 N N . TYR B 1 140 ? 104.596 30.695 152.902 1.00 33.01 170 TYR B N 1
ATOM 2148 C CA . TYR B 1 140 ? 103.762 30.675 154.111 1.00 33.53 170 TYR B CA 1
ATOM 2149 C C . TYR B 1 140 ? 102.297 30.935 153.766 1.00 34.64 170 TYR B C 1
ATOM 2150 O O . TYR B 1 140 ? 102.005 31.479 152.718 1.00 36.59 170 TYR B O 1
ATOM 2159 N N . THR B 1 141 ? 101.382 30.533 154.642 1.00 35.61 171 THR B N 1
ATOM 2160 C CA . THR B 1 141 ? 99.952 30.549 154.346 1.00 36.40 171 THR B CA 1
ATOM 2161 C C . THR B 1 141 ? 99.141 30.345 155.617 1.00 37.05 171 THR B C 1
ATOM 2162 O O . THR B 1 141 ? 99.542 29.589 156.489 1.00 37.27 171 THR B O 1
ATOM 2166 N N . GLU B 1 142 ? 98.014 31.037 155.724 1.00 38.29 172 GLU B N 1
ATOM 2167 C CA . GLU B 1 142 ? 96.987 30.650 156.680 1.00 40.46 172 GLU B CA 1
ATOM 2168 C C . GLU B 1 142 ? 95.700 30.209 155.987 1.00 40.26 172 GLU B C 1
ATOM 2169 O O . GLU B 1 142 ? 94.607 30.492 156.453 1.00 39.87 172 GLU B O 1
ATOM 2175 N N . LEU B 1 143 ? 95.868 29.517 154.856 1.00 40.77 173 LEU B N 1
ATOM 2176 C CA . LEU B 1 143 ? 94.831 28.687 154.225 1.00 40.09 173 LEU B CA 1
ATOM 2177 C C . LEU B 1 143 ? 94.491 27.503 155.134 1.00 39.59 173 LEU B C 1
ATOM 2178 O O . LEU B 1 143 ? 95.395 26.875 155.685 1.00 39.76 173 LEU B O 1
ATOM 2183 N N . GLU B 1 144 ? 93.198 27.220 155.299 1.00 39.05 174 GLU B N 1
ATOM 2184 C CA . GLU B 1 144 ? 92.727 26.063 156.075 1.00 39.61 174 GLU B CA 1
ATOM 2185 C C . GLU B 1 144 ? 93.302 24.735 155.555 1.00 38.82 174 GLU B C 1
ATOM 2186 O O . GLU B 1 144 ? 93.315 24.506 154.345 1.00 40.09 174 GLU B O 1
ATOM 2192 N N . SER B 1 145 ? 93.759 23.868 156.461 1.00 37.59 175 SER B N 1
ATOM 2193 C CA . SER B 1 145 ? 94.319 22.529 156.113 1.00 36.68 175 SER B CA 1
ATOM 2194 C C . SER B 1 145 ? 93.445 21.609 155.234 1.00 35.12 175 SER B C 1
ATOM 2195 O O . SER B 1 145 ? 93.939 21.022 154.278 1.00 34.29 175 SER B O 1
ATOM 2198 N N . ASN B 1 146 ? 92.164 21.476 155.577 1.00 34.66 176 ASN B N 1
ATOM 2199 C CA . ASN B 1 146 ? 91.188 20.685 154.790 1.00 34.19 176 ASN B CA 1
ATOM 2200 C C . ASN B 1 146 ? 90.869 21.176 153.371 1.00 32.77 176 ASN B C 1
ATOM 2201 O O . ASN B 1 146 ? 90.230 20.469 152.603 1.00 33.57 176 ASN B O 1
ATOM 2206 N N . ALA B 1 147 ? 91.319 22.373 153.024 1.00 31.11 177 ALA B N 1
ATOM 2207 C CA . ALA B 1 147 ? 91.191 22.887 151.659 1.00 31.04 177 ALA B CA 1
ATOM 2208 C C . ALA B 1 147 ? 92.226 22.350 150.652 1.00 30.40 177 ALA B C 1
ATOM 2209 O O . ALA B 1 147 ? 92.160 22.687 149.475 1.00 29.56 177 ALA B O 1
ATOM 2211 N N . ALA B 1 148 ? 93.181 21.538 151.103 1.00 30.37 178 ALA B N 1
ATOM 2212 C CA . ALA B 1 148 ? 94.274 21.107 150.227 1.00 31.02 178 ALA B CA 1
ATOM 2213 C C . ALA B 1 148 ? 93.789 20.491 148.907 1.00 32.33 178 ALA B C 1
ATOM 2214 O O . ALA B 1 148 ? 94.175 20.942 147.832 1.00 32.38 178 ALA B O 1
ATOM 2216 N N . ALA B 1 149 ? 92.934 19.477 148.987 1.00 32.51 179 ALA B N 1
ATOM 2217 C CA . ALA B 1 149 ? 92.448 18.810 147.779 1.00 34.35 179 ALA B CA 1
ATOM 2218 C C . ALA B 1 149 ? 91.635 19.758 146.853 1.00 35.53 179 ALA B C 1
ATOM 2219 O O . ALA B 1 149 ? 91.815 19.777 145.632 1.00 35.84 179 ALA B O 1
ATOM 2221 N N . ASP B 1 150 ? 90.754 20.560 147.425 1.00 36.33 180 ASP B N 1
ATOM 2222 C CA . ASP B 1 150 ? 90.008 21.467 146.582 1.00 38.38 180 ASP B CA 1
ATOM 2223 C C . ASP B 1 150 ? 90.982 22.410 145.841 1.00 37.77 180 ASP B C 1
ATOM 2224 O O . ASP B 1 150 ? 90.954 22.506 144.625 1.00 38.37 180 ASP B O 1
ATOM 2229 N N . LEU B 1 151 ? 91.860 23.072 146.576 1.00 36.97 181 LEU B N 1
ATOM 2230 C CA . LEU B 1 151 ? 92.738 24.081 146.006 1.00 37.25 181 LEU B CA 1
ATOM 2231 C C . LEU B 1 151 ? 93.771 23.540 144.999 1.00 36.61 181 LEU B C 1
ATOM 2232 O O . LEU B 1 151 ? 93.961 24.095 143.924 1.00 37.13 181 LEU B O 1
ATOM 2237 N N . LEU B 1 152 ? 94.412 22.436 145.351 1.00 36.24 182 LEU B N 1
ATOM 2238 C CA . LEU B 1 152 ? 95.301 21.706 144.449 1.00 33.08 182 LEU B CA 1
ATOM 2239 C C . LEU B 1 152 ? 94.626 21.269 143.141 1.00 32.07 182 LEU B C 1
ATOM 2240 O O . LEU B 1 152 ? 95.221 21.385 142.063 1.00 31.01 182 LEU B O 1
ATOM 2245 N N . ASN B 1 153 ? 93.381 20.806 143.221 1.00 30.53 183 ASN B N 1
ATOM 2246 C CA . ASN B 1 153 ? 92.668 20.393 142.026 1.00 29.58 183 ASN B CA 1
ATOM 2247 C C . ASN B 1 153 ? 92.320 21.551 141.094 1.00 29.71 183 ASN B C 1
ATOM 2248 O O . ASN B 1 153 ? 92.031 21.336 139.918 1.00 30.56 183 ASN B O 1
ATOM 2253 N N . ALA B 1 154 ? 92.321 22.759 141.643 1.00 29.13 184 ALA B N 1
ATOM 2254 C CA . ALA B 1 154 ? 92.066 24.009 140.920 1.00 29.75 184 ALA B CA 1
ATOM 2255 C C . ALA B 1 154 ? 93.382 24.645 140.513 1.00 30.59 184 ALA B C 1
ATOM 2256 O O . ALA B 1 154 ? 93.373 25.691 139.894 1.00 28.51 184 ALA B O 1
ATOM 2258 N N . GLY B 1 155 ? 94.508 24.038 140.910 1.00 31.52 185 GLY B N 1
ATOM 2259 C CA . GLY B 1 155 ? 95.795 24.442 140.366 1.00 31.27 185 GLY B CA 1
ATOM 2260 C C . GLY B 1 155 ? 96.615 25.397 141.197 1.00 32.63 185 GLY B C 1
ATOM 2261 O O . GLY B 1 155 ? 97.524 26.041 140.658 1.00 33.54 185 GLY B O 1
ATOM 2262 N N . LEU B 1 156 ? 96.327 25.491 142.499 1.00 30.42 186 LEU B N 1
ATOM 2263 C CA . LEU B 1 156 ? 97.185 26.244 143.394 1.00 30.51 186 LEU B CA 1
ATOM 2264 C C . LEU B 1 156 ? 98.655 25.798 143.274 1.00 30.29 186 LEU B C 1
ATOM 2265 O O . LEU B 1 156 ? 98.979 24.574 143.322 1.00 28.92 186 LEU B O 1
ATOM 2270 N N . ASN B 1 157 ? 99.524 26.793 143.183 1.00 29.85 187 ASN B N 1
ATOM 2271 C CA . ASN B 1 157 ? 100.951 26.630 142.929 1.00 33.18 187 ASN B CA 1
ATOM 2272 C C . ASN B 1 157 ? 101.755 27.925 143.122 1.00 32.95 187 ASN B C 1
ATOM 2273 O O . ASN B 1 157 ? 101.324 29.008 142.746 1.00 34.15 187 ASN B O 1
ATOM 2278 N N . ALA B 1 158 ? 102.935 27.801 143.724 1.00 34.32 188 ALA B N 1
ATOM 2279 C CA . ALA B 1 158 ? 103.950 28.875 143.753 1.00 31.23 188 ALA B CA 1
ATOM 2280 C C . ALA B 1 158 ? 105.265 28.271 143.306 1.00 31.79 188 ALA B C 1
ATOM 2281 O O . ALA B 1 158 ? 105.586 27.126 143.609 1.00 31.15 188 ALA B O 1
ATOM 2283 N N . HIS B 1 159 ? 106.019 29.041 142.539 1.00 33.80 189 HIS B N 1
ATOM 2284 C CA . HIS B 1 159 ? 107.231 28.552 141.938 1.00 32.50 189 HIS B CA 1
ATOM 2285 C C . HIS B 1 159 ? 108.305 29.617 141.976 1.00 33.36 189 HIS B C 1
ATOM 2286 O O . HIS B 1 159 ? 108.090 30.739 141.474 1.00 32.89 189 HIS B O 1
ATOM 2293 N N . VAL B 1 160 ? 109.449 29.262 142.586 1.00 33.48 190 VAL B N 1
ATOM 2294 C CA . VAL B 1 160 ? 110.592 30.168 142.740 1.00 33.50 190 VAL B CA 1
ATOM 2295 C C . VAL B 1 160 ? 111.794 29.573 142.007 1.00 33.94 190 VAL B C 1
ATOM 2296 O O . VAL B 1 160 ? 112.191 28.474 142.289 1.00 31.02 190 VAL B O 1
ATOM 2300 N N . GLU B 1 161 ? 112.338 30.299 141.038 1.00 36.46 191 GLU B N 1
ATOM 2301 C CA . GLU B 1 161 ? 113.618 29.951 140.433 1.00 39.83 191 GLU B CA 1
ATOM 2302 C C . GLU B 1 161 ? 114.693 30.829 141.062 1.00 39.78 191 GLU B C 1
ATOM 2303 O O . GLU B 1 161 ? 114.551 32.049 141.103 1.00 40.05 191 GLU B O 1
ATOM 2309 N N . ILE B 1 162 ? 115.754 30.214 141.572 1.00 41.21 192 ILE B N 1
ATOM 2310 C CA . ILE B 1 162 ? 116.830 30.938 142.318 1.00 41.42 192 ILE B CA 1
ATOM 2311 C C . ILE B 1 162 ? 118.174 30.874 141.568 1.00 41.62 192 ILE B C 1
ATOM 2312 O O . ILE B 1 162 ? 118.505 29.857 140.976 1.00 42.11 192 ILE B O 1
ATOM 2317 N N . ASN B 1 163 ? 118.946 31.950 141.569 1.00 43.03 193 ASN B N 1
ATOM 2318 C CA . ASN B 1 163 ? 120.338 31.874 141.066 1.00 43.94 193 ASN B CA 1
ATOM 2319 C C . ASN B 1 163 ? 121.266 31.528 142.227 1.00 44.58 193 ASN B C 1
ATOM 2320 O O . ASN B 1 163 ? 121.233 32.190 143.271 1.00 45.17 193 ASN B O 1
ATOM 2325 N N . SER B 1 164 ? 122.093 30.497 142.069 1.00 44.67 194 SER B N 1
ATOM 2326 C CA . SER B 1 164 ? 123.045 30.157 143.130 1.00 44.75 194 SER B CA 1
ATOM 2327 C C . SER B 1 164 ? 124.487 30.691 142.935 1.00 45.72 194 SER B C 1
ATOM 2328 O O . SER B 1 164 ? 125.227 30.831 143.903 1.00 44.73 194 SER B O 1
ATOM 2331 N N . ARG B 1 165 ? 124.874 31.000 141.699 1.00 47.35 195 ARG B N 1
ATOM 2332 C CA . ARG B 1 165 ? 126.110 31.745 141.462 1.00 49.29 195 ARG B CA 1
ATOM 2333 C C . ARG B 1 165 ? 125.897 33.225 141.764 1.00 50.39 195 ARG B C 1
ATOM 2334 O O . ARG B 1 165 ? 124.986 33.859 141.232 1.00 50.68 195 ARG B O 1
ATOM 2342 N N . PHE B 1 166 ? 126.748 33.769 142.622 1.00 52.01 196 PHE B N 1
ATOM 2343 C CA . PHE B 1 166 ? 126.574 35.135 143.087 1.00 53.18 196 PHE B CA 1
ATOM 2344 C C . PHE B 1 166 ? 127.776 36.017 142.762 1.00 53.25 196 PHE B C 1
ATOM 2345 O O . PHE B 1 166 ? 128.922 35.589 142.905 1.00 53.21 196 PHE B O 1
ATOM 2353 N N . THR B 1 167 ? 127.492 37.248 142.332 1.00 53.75 197 THR B N 1
ATOM 2354 C CA . THR B 1 167 ? 128.523 38.220 141.973 1.00 54.31 197 THR B CA 1
ATOM 2355 C C . THR B 1 167 ? 128.628 39.359 142.993 1.00 54.47 197 THR B C 1
ATOM 2356 O O . THR B 1 167 ? 129.693 39.974 143.147 1.00 54.60 197 THR B O 1
ATOM 2360 N N . GLN C 1 9 ? 82.277 21.901 115.139 1.00 59.41 39 GLN C N 1
ATOM 2361 C CA . GLN C 1 9 ? 81.200 22.875 114.768 1.00 59.49 39 GLN C CA 1
ATOM 2362 C C . GLN C 1 9 ? 80.051 22.196 113.998 1.00 58.78 39 GLN C C 1
ATOM 2363 O O . GLN C 1 9 ? 80.108 22.071 112.757 1.00 59.97 39 GLN C O 1
ATOM 2369 N N . SER C 1 10 ? 79.022 21.757 114.739 1.00 56.22 40 SER C N 1
ATOM 2370 C CA . SER C 1 10 ? 78.002 20.858 114.190 1.00 53.24 40 SER C CA 1
ATOM 2371 C C . SER C 1 10 ? 76.597 20.918 114.821 1.00 51.39 40 SER C C 1
ATOM 2372 O O . SER C 1 10 ? 76.240 21.860 115.536 1.00 50.67 40 SER C O 1
ATOM 2375 N N . SER C 1 11 ? 75.818 19.882 114.533 1.00 48.44 41 SER C N 1
ATOM 2376 C CA . SER C 1 11 ? 74.378 19.942 114.604 1.00 46.32 41 SER C CA 1
ATOM 2377 C C . SER C 1 11 ? 73.870 18.638 115.173 1.00 45.22 41 SER C C 1
ATOM 2378 O O . SER C 1 11 ? 74.371 17.583 114.832 1.00 43.91 41 SER C O 1
ATOM 2381 N N . VAL C 1 12 ? 72.873 18.717 116.047 1.00 44.45 42 VAL C N 1
ATOM 2382 C CA . VAL C 1 12 ? 72.266 17.512 116.609 1.00 43.14 42 VAL C CA 1
ATOM 2383 C C . VAL C 1 12 ? 70.814 17.536 116.228 1.00 41.61 42 VAL C C 1
ATOM 2384 O O . VAL C 1 12 ? 70.214 18.586 116.155 1.00 42.14 42 VAL C O 1
ATOM 2388 N N . SER C 1 13 ? 70.289 16.364 115.940 1.00 40.16 43 SER C N 1
ATOM 2389 C CA . SER C 1 13 ? 68.970 16.204 115.414 1.00 40.38 43 SER C CA 1
ATOM 2390 C C . SER C 1 13 ? 68.298 15.081 116.178 1.00 38.53 43 SER C C 1
ATOM 2391 O O . SER C 1 13 ? 68.939 14.122 116.568 1.00 38.45 43 SER C O 1
ATOM 2394 N N . TRP C 1 14 ? 67.008 15.224 116.430 1.00 37.29 44 TRP C N 1
ATOM 2395 C CA . TRP C 1 14 ? 66.258 14.226 117.171 1.00 35.07 44 TRP C CA 1
ATOM 2396 C C . TRP C 1 14 ? 64.818 14.265 116.647 1.00 34.91 44 TRP C C 1
ATOM 2397 O O . TRP C 1 14 ? 64.320 15.361 116.329 1.00 33.35 44 TRP C O 1
ATOM 2408 N N . PRO C 1 15 ? 64.112 13.103 116.630 1.00 33.21 45 PRO C N 1
ATOM 2409 C CA . PRO C 1 15 ? 64.467 11.717 117.017 1.00 32.28 45 PRO C CA 1
ATOM 2410 C C . PRO C 1 15 ? 65.512 11.103 116.119 1.00 33.83 45 PRO C C 1
ATOM 2411 O O . PRO C 1 15 ? 65.741 11.624 115.047 1.00 34.88 45 PRO C O 1
ATOM 2415 N N . GLN C 1 16 ? 66.153 10.016 116.550 1.00 33.92 46 GLN C N 1
ATOM 2416 C CA . GLN C 1 16 ? 67.133 9.340 115.694 1.00 34.82 46 GLN C CA 1
ATOM 2417 C C . GLN C 1 16 ? 66.591 7.961 115.392 1.00 34.13 46 GLN C C 1
ATOM 2418 O O . GLN C 1 16 ? 66.070 7.307 116.274 1.00 33.78 46 GLN C O 1
ATOM 2424 N N . ASN C 1 17 ? 66.743 7.522 114.154 1.00 35.48 47 ASN C N 1
ATOM 2425 C CA . ASN C 1 17 ? 66.493 6.142 113.757 1.00 37.32 47 ASN C CA 1
ATOM 2426 C C . ASN C 1 17 ? 65.085 5.638 113.982 1.00 38.39 47 ASN C C 1
ATOM 2427 O O . ASN C 1 17 ? 64.862 4.430 114.162 1.00 39.25 47 ASN C O 1
ATOM 2432 N N . GLY C 1 18 ? 64.134 6.559 113.959 1.00 38.24 48 GLY C N 1
ATOM 2433 C CA . GLY C 1 18 ? 62.727 6.167 114.014 1.00 39.10 48 GLY C CA 1
ATOM 2434 C C . GLY C 1 18 ? 62.298 5.784 115.413 1.00 39.06 48 GLY C C 1
ATOM 2435 O O . GLY C 1 18 ? 61.368 5.001 115.591 1.00 38.16 48 GLY C O 1
ATOM 2436 N N . SER C 1 19 ? 62.960 6.387 116.398 1.00 38.32 49 SER C N 1
ATOM 2437 C CA . SER C 1 19 ? 62.811 6.003 117.789 1.00 37.61 49 SER C CA 1
ATOM 2438 C C . SER C 1 19 ? 62.695 7.215 118.682 1.00 36.50 49 SER C C 1
ATOM 2439 O O . SER C 1 19 ? 63.365 8.237 118.476 1.00 37.95 49 SER C O 1
ATOM 2442 N N . LEU C 1 20 ? 61.835 7.105 119.683 1.00 35.37 50 LEU C N 1
ATOM 2443 C CA . LEU C 1 20 ? 61.551 8.235 120.566 1.00 34.80 50 LEU C CA 1
ATOM 2444 C C . LEU C 1 20 ? 62.486 8.276 121.816 1.00 36.22 50 LEU C C 1
ATOM 2445 O O . LEU C 1 20 ? 62.366 9.191 122.666 1.00 37.60 50 LEU C O 1
ATOM 2450 N N . ASN C 1 21 ? 63.437 7.327 121.886 1.00 33.71 51 ASN C N 1
ATOM 2451 C CA . ASN C 1 21 ? 64.492 7.347 122.911 1.00 33.67 51 ASN C CA 1
ATOM 2452 C C . ASN C 1 21 ? 65.224 8.688 123.025 1.00 35.04 51 ASN C C 1
ATOM 2453 O O . ASN C 1 21 ? 65.525 9.350 122.025 1.00 33.88 51 ASN C O 1
ATOM 2458 N N . SER C 1 22 ? 65.522 9.047 124.266 1.00 36.85 52 SER C N 1
ATOM 2459 C CA . SER C 1 22 ? 66.389 10.152 124.615 1.00 38.26 52 SER C CA 1
ATOM 2460 C C . SER C 1 22 ? 67.793 10.020 124.051 1.00 38.82 52 SER C C 1
ATOM 2461 O O . SER C 1 22 ? 68.334 8.915 123.896 1.00 40.19 52 SER C O 1
ATOM 2464 N N . VAL C 1 23 ? 68.393 11.154 123.731 1.00 40.49 53 VAL C N 1
ATOM 2465 C CA . VAL C 1 23 ? 69.796 11.156 123.317 1.00 41.51 53 VAL C CA 1
ATOM 2466 C C . VAL C 1 23 ? 70.623 12.194 124.054 1.00 41.12 53 VAL C C 1
ATOM 2467 O O . VAL C 1 23 ? 70.319 13.411 124.023 1.00 41.23 53 VAL C O 1
ATOM 2471 N N . SER C 1 24 ? 71.669 11.694 124.709 1.00 39.57 54 SER C N 1
ATOM 2472 C CA . SER C 1 24 ? 72.728 12.520 125.246 1.00 39.38 54 SER C CA 1
ATOM 2473 C C . SER C 1 24 ? 73.492 13.105 124.094 1.00 38.89 54 SER C C 1
ATOM 2474 O O . SER C 1 24 ? 73.792 12.391 123.143 1.00 40.46 54 SER C O 1
ATOM 2477 N N . ALA C 1 25 ? 73.863 14.375 124.206 1.00 37.19 55 ALA C N 1
ATOM 2478 C CA . ALA C 1 25 ? 74.700 15.028 123.198 1.00 35.98 55 ALA C CA 1
ATOM 2479 C C . ALA C 1 25 ? 75.909 15.770 123.811 1.00 35.16 55 ALA C C 1
ATOM 2480 O O . ALA C 1 25 ? 76.010 16.994 123.696 1.00 36.16 55 ALA C O 1
ATOM 2482 N N . PRO C 1 26 ? 76.819 15.051 124.486 1.00 33.85 56 PRO C N 1
ATOM 2483 C CA . PRO C 1 26 ? 78.013 15.766 124.977 1.00 34.66 56 PRO C CA 1
ATOM 2484 C C . PRO C 1 26 ? 78.938 16.155 123.829 1.00 35.27 56 PRO C C 1
ATOM 2485 O O . PRO C 1 26 ? 78.910 15.497 122.805 1.00 36.10 56 PRO C O 1
ATOM 2489 N N . LEU C 1 27 ? 79.741 17.207 123.996 1.00 35.90 57 LEU C N 1
ATOM 2490 C CA . LEU C 1 27 ? 80.817 17.514 123.064 1.00 35.81 57 LEU C CA 1
ATOM 2491 C C . LEU C 1 27 ? 82.036 16.684 123.401 1.00 35.34 57 LEU C C 1
ATOM 2492 O O . LEU C 1 27 ? 82.743 16.997 124.346 1.00 34.90 57 LEU C O 1
ATOM 2505 N N . SER C 1 29 ? 84.839 16.393 121.796 1.00 31.03 59 SER C N 1
ATOM 2506 C CA . SER C 1 29 ? 86.055 17.123 121.455 1.00 31.75 59 SER C CA 1
ATOM 2507 C C . SER C 1 29 ? 85.736 18.600 121.187 1.00 31.62 59 SER C C 1
ATOM 2508 O O . SER C 1 29 ? 84.636 18.916 120.786 1.00 30.77 59 SER C O 1
ATOM 2511 N N . TYR C 1 30 ? 86.700 19.500 121.404 1.00 31.67 60 TYR C N 1
ATOM 2512 C CA . TYR C 1 30 ? 86.473 20.948 121.221 1.00 32.41 60 TYR C CA 1
ATOM 2513 C C . TYR C 1 30 ? 87.836 21.670 121.113 1.00 32.37 60 TYR C C 1
ATOM 2514 O O . TYR C 1 30 ? 88.871 21.105 121.464 1.00 31.76 60 TYR C O 1
ATOM 2523 N N . THR C 1 31 ? 87.817 22.903 120.607 1.00 32.35 61 THR C N 1
ATOM 2524 C CA . THR C 1 31 ? 88.943 23.803 120.691 1.00 32.78 61 THR C CA 1
ATOM 2525 C C . THR C 1 31 ? 88.697 24.672 121.924 1.00 33.64 61 THR C C 1
ATOM 2526 O O . THR C 1 31 ? 87.625 25.300 122.051 1.00 33.11 61 THR C O 1
ATOM 2530 N N . PRO C 1 32 ? 89.674 24.708 122.849 1.00 32.23 62 PRO C N 1
ATOM 2531 C CA . PRO C 1 32 ? 89.432 25.470 124.043 1.00 32.56 62 PRO C CA 1
ATOM 2532 C C . PRO C 1 32 ? 89.802 26.940 123.805 1.00 32.81 62 PRO C C 1
ATOM 2533 O O . PRO C 1 32 ? 90.440 27.263 122.785 1.00 31.76 62 PRO C O 1
ATOM 2537 N N . ILE C 1 33 ? 89.389 27.815 124.727 1.00 32.81 63 ILE C N 1
ATOM 2538 C CA . ILE C 1 33 ? 89.832 29.207 124.713 1.00 32.38 63 ILE C CA 1
ATOM 2539 C C . ILE C 1 33 ? 91.344 29.207 124.844 1.00 32.50 63 ILE C C 1
ATOM 2540 O O . ILE C 1 33 ? 92.052 29.829 124.056 1.00 33.26 63 ILE C O 1
ATOM 2545 N N . SER C 1 34 ? 91.830 28.457 125.820 1.00 32.78 64 SER C N 1
ATOM 2546 C CA . SER C 1 34 ? 93.259 28.343 126.059 1.00 31.02 64 SER C CA 1
ATOM 2547 C C . SER C 1 34 ? 93.665 26.983 126.635 1.00 29.86 64 SER C C 1
ATOM 2548 O O . SER C 1 34 ? 92.878 26.325 127.322 1.00 29.30 64 SER C O 1
ATOM 2551 N N . PHE C 1 35 ? 94.899 26.574 126.327 1.00 28.96 65 PHE C N 1
ATOM 2552 C CA . PHE C 1 35 ? 95.571 25.484 127.015 1.00 27.31 65 PHE C CA 1
ATOM 2553 C C . PHE C 1 35 ? 96.894 26.013 127.581 1.00 28.32 65 PHE C C 1
ATOM 2554 O O . PHE C 1 35 ? 97.630 26.770 126.913 1.00 27.36 65 PHE C O 1
ATOM 2562 N N . ASP C 1 36 ? 97.216 25.624 128.809 1.00 28.59 66 ASP C N 1
ATOM 2563 C CA . ASP C 1 36 ? 98.545 25.940 129.336 1.00 31.75 66 ASP C CA 1
ATOM 2564 C C . ASP C 1 36 ? 99.068 24.846 130.262 1.00 30.94 66 ASP C C 1
ATOM 2565 O O . ASP C 1 36 ? 98.307 24.210 130.962 1.00 32.63 66 ASP C O 1
ATOM 2570 N N . ALA C 1 37 ? 100.374 24.634 130.272 1.00 31.21 67 ALA C N 1
ATOM 2571 C CA . ALA C 1 37 ? 100.963 23.581 131.095 1.00 31.19 67 ALA C CA 1
ATOM 2572 C C . ALA C 1 37 ? 102.322 23.980 131.645 1.00 31.16 67 ALA C C 1
ATOM 2573 O O . ALA C 1 37 ? 103.036 24.716 131.005 1.00 31.35 67 ALA C O 1
ATOM 2575 N N . LYS C 1 38 ? 102.632 23.486 132.849 1.00 31.55 68 LYS C N 1
ATOM 2576 C CA . LYS C 1 38 ? 103.983 23.418 133.400 1.00 31.73 68 LYS C CA 1
ATOM 2577 C C . LYS C 1 38 ? 104.425 21.948 133.494 1.00 31.16 68 LYS C C 1
ATOM 2578 O O . LYS C 1 38 ? 103.738 21.087 134.078 1.00 30.85 68 LYS C O 1
ATOM 2584 N N . ILE C 1 39 ? 105.551 21.636 132.874 1.00 32.62 69 ILE C N 1
ATOM 2585 C CA . ILE C 1 39 ? 106.034 20.247 132.882 1.00 33.88 69 ILE C CA 1
ATOM 2586 C C . ILE C 1 39 ? 107.472 20.226 133.349 1.00 34.41 69 ILE C C 1
ATOM 2587 O O . ILE C 1 39 ? 108.339 20.768 132.655 1.00 34.16 69 ILE C O 1
ATOM 2592 N N . PRO C 1 40 ? 107.735 19.634 134.545 1.00 35.48 70 PRO C N 1
ATOM 2593 C CA . PRO C 1 40 ? 109.114 19.386 134.994 1.00 35.12 70 PRO C CA 1
ATOM 2594 C C . PRO C 1 40 ? 109.853 18.537 133.975 1.00 36.41 70 PRO C C 1
ATOM 2595 O O . PRO C 1 40 ? 109.281 17.560 133.443 1.00 37.06 70 PRO C O 1
ATOM 2599 N N . VAL C 1 41 ? 111.111 18.887 133.698 1.00 36.70 71 VAL C N 1
ATOM 2600 C CA . VAL C 1 41 ? 111.907 18.099 132.749 1.00 37.16 71 VAL C CA 1
ATOM 2601 C C . VAL C 1 41 ? 112.178 16.703 133.335 1.00 37.29 71 VAL C C 1
ATOM 2602 O O . VAL C 1 41 ? 112.416 15.742 132.595 1.00 36.53 71 VAL C O 1
ATOM 2606 N N . ALA C 1 42 ? 112.108 16.611 134.668 1.00 37.01 72 ALA C N 1
ATOM 2607 C CA . ALA C 1 42 ? 112.253 15.371 135.407 1.00 36.96 72 ALA C CA 1
ATOM 2608 C C . ALA C 1 42 ? 111.230 14.323 134.967 1.00 38.15 72 ALA C C 1
ATOM 2609 O O . ALA C 1 42 ? 111.422 13.138 135.204 1.00 38.08 72 ALA C O 1
ATOM 2611 N N . SER C 1 43 ? 110.152 14.762 134.324 1.00 38.81 73 SER C N 1
ATOM 2612 C CA . SER C 1 43 ? 109.152 13.844 133.804 1.00 38.89 73 SER C CA 1
ATOM 2613 C C . SER C 1 43 ? 109.694 12.944 132.717 1.00 38.74 73 SER C C 1
ATOM 2614 O O . SER C 1 43 ? 109.012 11.993 132.352 1.00 39.66 73 SER C O 1
ATOM 2617 N N . VAL C 1 44 ? 110.863 13.250 132.151 1.00 38.48 74 VAL C N 1
ATOM 2618 C CA . VAL C 1 44 ? 111.365 12.422 131.047 1.00 39.17 74 VAL C CA 1
ATOM 2619 C C . VAL C 1 44 ? 111.902 11.061 131.530 1.00 40.38 74 VAL C C 1
ATOM 2620 O O . VAL C 1 44 ? 111.958 10.090 130.757 1.00 41.14 74 VAL C O 1
ATOM 2624 N N . ASP C 1 45 ? 112.301 10.987 132.801 1.00 41.02 75 ASP C N 1
ATOM 2625 C CA . ASP C 1 45 ? 112.650 9.696 133.399 1.00 42.18 75 ASP C CA 1
ATOM 2626 C C . ASP C 1 45 ? 111.551 9.105 134.288 1.00 40.50 75 ASP C C 1
ATOM 2627 O O . ASP C 1 45 ? 111.784 8.157 135.031 1.00 39.51 75 ASP C O 1
ATOM 2632 N N . LYS C 1 46 ? 110.347 9.657 134.181 1.00 38.70 76 LYS C N 1
ATOM 2633 C CA . LYS C 1 46 ? 109.212 9.097 134.889 1.00 36.93 76 LYS C CA 1
ATOM 2634 C C . LYS C 1 46 ? 108.275 8.387 133.930 1.00 35.32 76 LYS C C 1
ATOM 2635 O O . LYS C 1 46 ? 107.216 7.909 134.327 1.00 35.00 76 LYS C O 1
ATOM 2641 N N . LEU C 1 47 ? 108.679 8.303 132.667 1.00 34.16 77 LEU C N 1
ATOM 2642 C CA . LEU C 1 47 ? 107.903 7.580 131.660 1.00 34.41 77 LEU C CA 1
ATOM 2643 C C . LEU C 1 47 ? 107.890 6.077 131.928 1.00 34.75 77 LEU C C 1
ATOM 2644 O O . LEU C 1 47 ? 108.847 5.533 132.470 1.00 35.93 77 LEU C O 1
ATOM 2649 N N . ARG C 1 48 ? 106.809 5.401 131.546 1.00 36.48 78 ARG C N 1
ATOM 2650 C CA . ARG C 1 48 ? 106.799 3.940 131.601 1.00 38.10 78 ARG C CA 1
ATOM 2651 C C . ARG C 1 48 ? 107.892 3.463 130.658 1.00 39.02 78 ARG C C 1
ATOM 2652 O O . ARG C 1 48 ? 108.344 4.224 129.803 1.00 39.66 78 ARG C O 1
ATOM 2660 N N . LYS C 1 49 ? 108.337 2.223 130.819 1.00 39.71 79 LYS C N 1
ATOM 2661 C CA . LYS C 1 49 ? 109.300 1.669 129.880 1.00 40.05 79 LYS C CA 1
ATOM 2662 C C . LYS C 1 49 ? 108.634 1.567 128.500 1.00 40.36 79 LYS C C 1
ATOM 2663 O O . LYS C 1 49 ? 107.475 1.131 128.387 1.00 39.70 79 LYS C O 1
ATOM 2669 N N . ASP C 1 50 ? 109.348 2.035 127.476 1.00 40.67 80 ASP C N 1
ATOM 2670 C CA . ASP C 1 50 ? 108.911 1.929 126.075 1.00 41.69 80 ASP C CA 1
ATOM 2671 C C . ASP C 1 50 ? 107.746 2.869 125.714 1.00 41.40 80 ASP C C 1
ATOM 2672 O O . ASP C 1 50 ? 107.101 2.712 124.666 1.00 41.94 80 ASP C O 1
ATOM 2677 N N . GLN C 1 51 ? 107.474 3.844 126.575 1.00 39.85 81 GLN C N 1
ATOM 2678 C CA . GLN C 1 51 ? 106.515 4.891 126.232 1.00 39.05 81 GLN C CA 1
ATOM 2679 C C . GLN C 1 51 ? 107.275 6.202 126.077 1.00 37.94 81 GLN C C 1
ATOM 2680 O O . GLN C 1 51 ? 108.371 6.326 126.616 1.00 38.23 81 GLN C O 1
ATOM 2686 N N . ASP C 1 52 ? 106.714 7.150 125.316 1.00 37.35 82 ASP C N 1
ATOM 2687 C CA . ASP C 1 52 ? 107.211 8.550 125.253 1.00 35.58 82 ASP C CA 1
ATOM 2688 C C . ASP C 1 52 ? 106.208 9.658 125.582 1.00 35.30 82 ASP C C 1
ATOM 2689 O O . ASP C 1 52 ? 106.608 10.827 125.700 1.00 34.95 82 ASP C O 1
ATOM 2694 N N . LEU C 1 53 ? 104.919 9.310 125.728 1.00 34.31 83 LEU C N 1
ATOM 2695 C CA . LEU C 1 53 ? 103.860 10.307 126.001 1.00 32.77 83 LEU C CA 1
ATOM 2696 C C . LEU C 1 53 ? 103.898 10.866 127.430 1.00 34.00 83 LEU C C 1
ATOM 2697 O O . LEU C 1 53 ? 103.455 10.238 128.405 1.00 33.55 83 LEU C O 1
ATOM 2702 N N . ILE C 1 54 ? 104.431 12.078 127.532 1.00 34.47 84 ILE C N 1
ATOM 2703 C CA . ILE C 1 54 ? 104.384 12.822 128.751 1.00 33.48 84 ILE C CA 1
ATOM 2704 C C . ILE C 1 54 ? 102.967 13.364 128.865 1.00 34.61 84 ILE C C 1
ATOM 2705 O O . ILE C 1 54 ? 102.304 13.109 129.876 1.00 34.60 84 ILE C O 1
ATOM 2710 N N . LEU C 1 55 ? 102.495 14.081 127.840 1.00 35.29 85 LEU C N 1
ATOM 2711 C CA . LEU C 1 55 ? 101.152 14.684 127.898 1.00 36.31 85 LEU C CA 1
ATOM 2712 C C . LEU C 1 55 ? 100.450 14.757 126.539 1.00 36.53 85 LEU C C 1
ATOM 2713 O O . LEU C 1 55 ? 100.936 15.394 125.599 1.00 37.04 85 LEU C O 1
ATOM 2718 N N . GLY C 1 56 ? 99.303 14.082 126.470 1.00 35.01 86 GLY C N 1
ATOM 2719 C CA . GLY C 1 56 ? 98.464 14.013 125.300 1.00 33.99 86 GLY C CA 1
ATOM 2720 C C . GLY C 1 56 ? 97.073 14.596 125.516 1.00 33.84 86 GLY C C 1
ATOM 2721 O O . GLY C 1 56 ? 96.514 14.572 126.614 1.00 32.91 86 GLY C O 1
ATOM 2722 N N . THR C 1 57 ? 96.527 15.111 124.433 1.00 32.98 87 THR C N 1
ATOM 2723 C CA . THR C 1 57 ? 95.311 15.887 124.457 1.00 33.89 87 THR C CA 1
ATOM 2724 C C . THR C 1 57 ? 94.182 15.112 123.831 1.00 33.58 87 THR C C 1
ATOM 2725 O O . THR C 1 57 ? 93.013 15.403 124.085 1.00 36.57 87 THR C O 1
ATOM 2729 N N . LEU C 1 58 ? 94.551 14.108 123.038 1.00 31.42 88 LEU C N 1
ATOM 2730 C CA . LEU C 1 58 ? 93.645 13.221 122.341 1.00 30.09 88 LEU C CA 1
ATOM 2731 C C . LEU C 1 58 ? 94.109 11.783 122.624 1.00 31.44 88 LEU C C 1
ATOM 2732 O O . LEU C 1 58 ? 95.298 11.554 122.781 1.00 30.88 88 LEU C O 1
ATOM 2737 N N . PRO C 1 59 ? 93.181 10.810 122.728 1.00 33.36 89 PRO C N 1
ATOM 2738 C CA . PRO C 1 59 ? 93.622 9.445 123.073 1.00 35.27 89 PRO C CA 1
ATOM 2739 C C . PRO C 1 59 ? 94.556 8.809 122.041 1.00 37.70 89 PRO C C 1
ATOM 2740 O O . PRO C 1 59 ? 94.374 8.988 120.830 1.00 37.09 89 PRO C O 1
ATOM 2744 N N . ALA C 1 60 ? 95.548 8.068 122.535 1.00 41.94 90 ALA C N 1
ATOM 2745 C CA . ALA C 1 60 ? 96.567 7.396 121.679 1.00 45.91 90 ALA C CA 1
ATOM 2746 C C . ALA C 1 60 ? 96.150 7.174 120.209 1.00 47.47 90 ALA C C 1
ATOM 2747 O O . ALA C 1 60 ? 96.835 7.642 119.291 1.00 48.37 90 ALA C O 1
ATOM 2749 N N . ASN C 1 61 ? 95.033 6.482 119.994 1.00 48.09 91 ASN C N 1
ATOM 2750 C CA . ASN C 1 61 ? 94.601 6.158 118.638 1.00 49.33 91 ASN C CA 1
ATOM 2751 C C . ASN C 1 61 ? 93.171 6.638 118.348 1.00 49.37 91 ASN C C 1
ATOM 2752 O O . ASN C 1 61 ? 92.242 5.844 118.204 1.00 48.25 91 ASN C O 1
ATOM 2757 N N . SER C 1 62 ? 93.013 7.956 118.289 1.00 49.63 92 SER C N 1
ATOM 2758 C CA . SER C 1 62 ? 91.766 8.558 117.853 1.00 49.62 92 SER C CA 1
ATOM 2759 C C . SER C 1 62 ? 91.954 9.086 116.434 1.00 49.70 92 SER C C 1
ATOM 2760 O O . SER C 1 62 ? 93.057 9.026 115.897 1.00 49.73 92 SER C O 1
ATOM 2763 N N . GLU C 1 63 ? 90.887 9.609 115.832 1.00 50.35 93 GLU C N 1
ATOM 2764 C CA . GLU C 1 63 ? 90.968 10.167 114.483 1.00 50.88 93 GLU C CA 1
ATOM 2765 C C . GLU C 1 63 ? 92.109 11.178 114.369 1.00 50.66 93 GLU C C 1
ATOM 2766 O O . GLU C 1 63 ? 92.056 12.246 114.985 1.00 50.48 93 GLU C O 1
ATOM 2772 N N . ASP C 1 64 ? 93.132 10.815 113.592 1.00 50.38 94 ASP C N 1
ATOM 2773 C CA . ASP C 1 64 ? 94.313 11.662 113.292 1.00 50.29 94 ASP C CA 1
ATOM 2774 C C . ASP C 1 64 ? 94.739 12.621 114.399 1.00 49.14 94 ASP C C 1
ATOM 2775 O O . ASP C 1 64 ? 94.782 13.839 114.191 1.00 49.21 94 ASP C O 1
ATOM 2780 N N . ALA C 1 65 ? 95.062 12.059 115.561 1.00 47.84 95 ALA C N 1
ATOM 2781 C CA . ALA C 1 65 ? 95.417 12.834 116.749 1.00 45.93 95 ALA C CA 1
ATOM 2782 C C . ALA C 1 65 ? 96.587 13.784 116.509 1.00 44.75 95 ALA C C 1
ATOM 2783 O O . ALA C 1 65 ? 96.534 14.959 116.911 1.00 43.78 95 ALA C O 1
ATOM 2785 N N . GLY C 1 66 ? 97.619 13.268 115.837 1.00 43.34 96 GLY C N 1
ATOM 2786 C CA . GLY C 1 66 ? 98.851 13.999 115.553 1.00 43.11 96 GLY C CA 1
ATOM 2787 C C . GLY C 1 66 ? 98.685 15.331 114.849 1.00 42.95 96 GLY C C 1
ATOM 2788 O O . GLY C 1 66 ? 99.395 16.284 115.144 1.00 43.66 96 GLY C O 1
ATOM 2789 N N . ALA C 1 67 ? 97.738 15.405 113.927 1.00 42.91 97 ALA C N 1
ATOM 2790 C CA . ALA C 1 67 ? 97.507 16.619 113.166 1.00 42.80 97 ALA C CA 1
ATOM 2791 C C . ALA C 1 67 ? 96.582 17.594 113.884 1.00 42.96 97 ALA C C 1
ATOM 2792 O O . ALA C 1 67 ? 96.387 18.712 113.397 1.00 44.33 97 ALA C O 1
ATOM 2794 N N . ARG C 1 68 ? 96.018 17.178 115.027 1.00 42.06 98 ARG C N 1
ATOM 2795 C CA . ARG C 1 68 ? 94.887 17.897 115.674 1.00 41.32 98 ARG C CA 1
ATOM 2796 C C . ARG C 1 68 ? 95.163 18.358 117.108 1.00 39.63 98 ARG C C 1
ATOM 2797 O O . ARG C 1 68 ? 94.959 19.529 117.438 1.00 39.34 98 ARG C O 1
ATOM 2805 N N . GLY C 1 69 ? 95.631 17.432 117.949 1.00 37.97 99 GLY C N 1
ATOM 2806 C CA . GLY C 1 69 ? 95.872 17.701 119.353 1.00 35.69 99 GLY C CA 1
ATOM 2807 C C . GLY C 1 69 ? 97.230 18.310 119.679 1.00 35.24 99 GLY C C 1
ATOM 2808 O O . GLY C 1 69 ? 97.917 18.805 118.804 1.00 36.89 99 GLY C O 1
ATOM 2809 N N . LEU C 1 70 ? 97.575 18.311 120.967 1.00 33.09 100 LEU C N 1
ATOM 2810 C CA . LEU C 1 70 ? 98.842 18.767 121.475 1.00 30.52 100 LEU C CA 1
ATOM 2811 C C . LEU C 1 70 ? 99.527 17.598 122.179 1.00 30.28 100 LEU C C 1
ATOM 2812 O O . LEU C 1 70 ? 98.904 16.882 122.959 1.00 30.32 100 LEU C O 1
ATOM 2817 N N . PHE C 1 71 ? 100.814 17.420 121.900 1.00 30.05 101 PHE C N 1
ATOM 2818 C CA . PHE C 1 71 ? 101.596 16.312 122.468 1.00 29.81 101 PHE C CA 1
ATOM 2819 C C . PHE C 1 71 ? 102.963 16.789 122.879 1.00 29.05 101 PHE C C 1
ATOM 2820 O O . PHE C 1 71 ? 103.615 17.554 122.184 1.00 27.46 101 PHE C O 1
ATOM 2828 N N . VAL C 1 72 ? 103.342 16.360 124.068 1.00 30.00 102 VAL C N 1
ATOM 2829 C CA . VAL C 1 72 ? 104.684 16.490 124.588 1.00 28.57 102 VAL C CA 1
ATOM 2830 C C . VAL C 1 72 ? 105.230 15.062 124.662 1.00 28.69 102 VAL C C 1
ATOM 2831 O O . VAL C 1 72 ? 104.711 14.236 125.409 1.00 27.43 102 VAL C O 1
ATOM 2835 N N . ARG C 1 73 ? 106.295 14.789 123.911 1.00 31.08 103 ARG C N 1
ATOM 2836 C CA . ARG C 1 73 ? 106.932 13.457 123.872 1.00 31.49 103 ARG C CA 1
ATOM 2837 C C . ARG C 1 73 ? 108.436 13.569 124.127 1.00 32.84 103 ARG C C 1
ATOM 2838 O O . ARG C 1 73 ? 109.057 14.559 123.752 1.00 32.07 103 ARG C O 1
ATOM 2846 N N . ALA C 1 74 ? 109.006 12.549 124.773 1.00 35.22 104 ALA C N 1
ATOM 2847 C CA . ALA C 1 74 ? 110.456 12.453 125.024 1.00 36.25 104 ALA C CA 1
ATOM 2848 C C . ALA C 1 74 ? 110.928 11.061 124.666 1.00 38.06 104 ALA C C 1
ATOM 2849 O O . ALA C 1 74 ? 110.382 10.071 125.158 1.00 37.95 104 ALA C O 1
ATOM 2851 N N . ASN C 1 75 ? 111.947 11.009 123.808 1.00 39.91 105 ASN C N 1
ATOM 2852 C CA . ASN C 1 75 ? 112.501 9.775 123.246 1.00 42.05 105 ASN C CA 1
ATOM 2853 C C . ASN C 1 75 ? 114.011 9.931 123.160 1.00 42.98 105 ASN C C 1
ATOM 2854 O O . ASN C 1 75 ? 114.555 10.905 123.697 1.00 42.76 105 ASN C O 1
ATOM 2859 N N . ASP C 1 76 ? 114.695 9.001 122.486 1.00 44.74 106 ASP C N 1
ATOM 2860 C CA . ASP C 1 76 ? 116.154 9.131 122.303 1.00 46.00 106 ASP C CA 1
ATOM 2861 C C . ASP C 1 76 ? 116.471 10.171 121.211 1.00 46.50 106 ASP C C 1
ATOM 2862 O O . ASP C 1 76 ? 117.634 10.510 120.975 1.00 47.13 106 ASP C O 1
ATOM 2867 N N . ASP C 1 77 ? 115.416 10.686 120.577 1.00 47.00 107 ASP C N 1
ATOM 2868 C CA . ASP C 1 77 ? 115.498 11.838 119.669 1.00 46.38 107 ASP C CA 1
ATOM 2869 C C . ASP C 1 77 ? 115.145 13.180 120.381 1.00 45.19 107 ASP C C 1
ATOM 2870 O O . ASP C 1 77 ? 114.836 14.186 119.717 1.00 45.31 107 ASP C O 1
ATOM 2875 N N . GLY C 1 78 ? 115.195 13.174 121.721 1.00 43.14 108 GLY C N 1
ATOM 2876 C CA . GLY C 1 78 ? 114.943 14.361 122.562 1.00 41.32 108 GLY C CA 1
ATOM 2877 C C . GLY C 1 78 ? 113.511 14.608 123.044 1.00 40.44 108 GLY C C 1
ATOM 2878 O O . GLY C 1 78 ? 112.757 13.665 123.325 1.00 40.42 108 GLY C O 1
ATOM 2879 N N . LEU C 1 79 ? 113.143 15.888 123.128 1.00 39.01 109 LEU C N 1
ATOM 2880 C CA . LEU C 1 79 ? 111.793 16.317 123.489 1.00 37.40 109 LEU C CA 1
ATOM 2881 C C . LEU C 1 79 ? 111.108 17.034 122.330 1.00 36.86 109 LEU C C 1
ATOM 2882 O O . LEU C 1 79 ? 111.717 17.879 121.688 1.00 37.33 109 LEU C O 1
ATOM 2887 N N . GLN C 1 80 ? 109.849 16.708 122.065 1.00 36.04 110 GLN C N 1
ATOM 2888 C CA . GLN C 1 80 ? 109.096 17.369 121.002 1.00 36.54 110 GLN C CA 1
ATOM 2889 C C . GLN C 1 80 ? 107.686 17.804 121.469 1.00 35.62 110 GLN C C 1
ATOM 2890 O O . GLN C 1 80 ? 106.933 16.997 122.012 1.00 34.72 110 GLN C O 1
ATOM 2896 N N . ILE C 1 81 ? 107.356 19.085 121.285 1.00 34.91 111 ILE C N 1
ATOM 2897 C CA . ILE C 1 81 ? 106.010 19.577 121.545 1.00 34.21 111 ILE C CA 1
ATOM 2898 C C . ILE C 1 81 ? 105.367 20.012 120.245 1.00 35.01 111 ILE C C 1
ATOM 2899 O O . ILE C 1 81 ? 105.901 20.854 119.533 1.00 34.57 111 ILE C O 1
ATOM 2904 N N . THR C 1 82 ? 104.222 19.402 119.947 1.00 36.26 112 THR C N 1
ATOM 2905 C CA . THR C 1 82 ? 103.517 19.615 118.694 1.00 38.19 112 THR C CA 1
ATOM 2906 C C . THR C 1 82 ? 102.052 19.949 119.004 1.00 38.35 112 THR C C 1
ATOM 2907 O O . THR C 1 82 ? 101.400 19.246 119.775 1.00 39.19 112 THR C O 1
ATOM 2911 N N . SER C 1 83 ? 101.557 21.048 118.444 1.00 37.63 113 SER C N 1
ATOM 2912 C CA . SER C 1 83 ? 100.195 21.470 118.695 1.00 36.80 113 SER C CA 1
ATOM 2913 C C . SER C 1 83 ? 99.474 21.690 117.397 1.00 37.26 113 SER C C 1
ATOM 2914 O O . SER C 1 83 ? 99.986 22.381 116.514 1.00 37.47 113 SER C O 1
ATOM 2917 N N . HIS C 1 84 ? 98.278 21.113 117.291 1.00 36.78 114 HIS C N 1
ATOM 2918 C CA . HIS C 1 84 ? 97.504 21.136 116.060 1.00 36.25 114 HIS C CA 1
ATOM 2919 C C . HIS C 1 84 ? 98.406 20.786 114.864 1.00 35.73 114 HIS C C 1
ATOM 2920 O O . HIS C 1 84 ? 98.220 21.308 113.756 1.00 34.33 114 HIS C O 1
ATOM 2927 N N . GLY C 1 85 ? 99.405 19.927 115.113 1.00 35.24 115 GLY C N 1
ATOM 2928 C CA . GLY C 1 85 ? 100.311 19.453 114.045 1.00 35.84 115 GLY C CA 1
ATOM 2929 C C . GLY C 1 85 ? 101.445 20.400 113.668 1.00 35.85 115 GLY C C 1
ATOM 2930 O O . GLY C 1 85 ? 102.215 20.125 112.759 1.00 35.37 115 GLY C O 1
ATOM 2931 N N . GLU C 1 86 ? 101.519 21.530 114.360 1.00 36.71 116 GLU C N 1
ATOM 2932 C CA . GLU C 1 86 ? 102.639 22.436 114.278 1.00 37.35 116 GLU C CA 1
ATOM 2933 C C . GLU C 1 86 ? 103.616 22.040 115.390 1.00 37.67 116 GLU C C 1
ATOM 2934 O O . GLU C 1 86 ? 103.250 21.981 116.564 1.00 36.94 116 GLU C O 1
ATOM 2940 N N . LEU C 1 87 ? 104.852 21.742 115.009 1.00 38.19 117 LEU C N 1
ATOM 2941 C CA . LEU C 1 87 ? 105.927 21.563 115.978 1.00 38.87 117 LEU C CA 1
ATOM 2942 C C . LEU C 1 87 ? 106.202 22.926 116.613 1.00 39.56 117 LEU C C 1
ATOM 2943 O O . LEU C 1 87 ? 106.549 23.884 115.923 1.00 40.25 117 LEU C O 1
ATOM 2948 N N . VAL C 1 88 ? 106.006 23.010 117.925 1.00 40.18 118 VAL C N 1
ATOM 2949 C CA . VAL C 1 88 ? 106.174 24.264 118.653 1.00 41.00 118 VAL C CA 1
ATOM 2950 C C . VAL C 1 88 ? 107.563 24.302 119.311 1.00 41.53 118 VAL C C 1
ATOM 2951 O O . VAL C 1 88 ? 108.270 25.322 119.249 1.00 42.64 118 VAL C O 1
ATOM 2955 N N . LEU C 1 89 ? 107.969 23.177 119.894 1.00 40.22 119 LEU C N 1
ATOM 2956 C CA . LEU C 1 89 ? 109.277 23.070 120.507 1.00 39.32 119 LEU C CA 1
ATOM 2957 C C . LEU C 1 89 ? 109.926 21.752 120.107 1.00 38.76 119 LEU C C 1
ATOM 2958 O O . LEU C 1 89 ? 109.258 20.723 120.073 1.00 38.69 119 LEU C O 1
ATOM 2963 N N . ASP C 1 90 ? 111.213 21.806 119.767 1.00 38.37 120 ASP C N 1
ATOM 2964 C CA . ASP C 1 90 ? 112.042 20.617 119.545 1.00 37.73 120 ASP C CA 1
ATOM 2965 C C . ASP C 1 90 ? 113.407 20.855 120.223 1.00 37.00 120 ASP C C 1
ATOM 2966 O O . ASP C 1 90 ? 114.150 21.770 119.867 1.00 35.91 120 ASP C O 1
ATOM 2971 N N . LEU C 1 91 ? 113.699 20.040 121.227 1.00 35.35 121 LEU C N 1
ATOM 2972 C CA . LEU C 1 91 ? 114.956 20.120 121.923 1.00 35.48 121 LEU C CA 1
ATOM 2973 C C . LEU C 1 91 ? 115.732 18.854 121.634 1.00 34.65 121 LEU C C 1
ATOM 2974 O O . LEU C 1 91 ? 115.197 17.768 121.811 1.00 34.98 121 LEU C O 1
ATOM 2979 N N . SER C 1 92 ? 116.975 19.007 121.170 1.00 33.75 122 SER C N 1
ATOM 2980 C CA . SER C 1 92 ? 117.884 17.887 120.865 1.00 33.41 122 SER C CA 1
ATOM 2981 C C . SER C 1 92 ? 118.167 16.966 122.053 1.00 34.34 122 SER C C 1
ATOM 2982 O O . SER C 1 92 ? 117.927 17.327 123.206 1.00 34.22 122 SER C O 1
ATOM 2985 N N . LYS C 1 93 ? 118.683 15.777 121.761 1.00 36.17 123 LYS C N 1
ATOM 2986 C CA . LYS C 1 93 ? 119.073 14.817 122.791 1.00 38.42 123 LYS C CA 1
ATOM 2987 C C . LYS C 1 93 ? 120.084 15.433 123.767 1.00 39.75 123 LYS C C 1
ATOM 2988 O O . LYS C 1 93 ? 119.928 15.300 124.987 1.00 40.42 123 LYS C O 1
ATOM 2994 N N . ARG C 1 94 ? 121.110 16.101 123.228 1.00 41.10 124 ARG C N 1
ATOM 2995 C CA . ARG C 1 94 ? 122.144 16.753 124.048 1.00 41.99 124 ARG C CA 1
ATOM 2996 C C . ARG C 1 94 ? 121.690 18.077 124.686 1.00 41.94 124 ARG C C 1
ATOM 2997 O O . ARG C 1 94 ? 122.127 18.438 125.770 1.00 41.18 124 ARG C O 1
ATOM 3005 N N . GLU C 1 95 ? 120.789 18.783 124.019 1.00 42.62 125 GLU C N 1
ATOM 3006 C CA . GLU C 1 95 ? 120.195 19.992 124.570 1.00 43.40 125 GLU C CA 1
ATOM 3007 C C . GLU C 1 95 ? 119.304 19.676 125.794 1.00 42.71 125 GLU C C 1
ATOM 3008 O O . GLU C 1 95 ? 119.297 20.422 126.789 1.00 41.95 125 GLU C O 1
ATOM 3014 N N . LEU C 1 96 ? 118.582 18.557 125.721 1.00 41.67 126 LEU C N 1
ATOM 3015 C CA . LEU C 1 96 ? 117.731 18.091 126.820 1.00 41.39 126 LEU C CA 1
ATOM 3016 C C . LEU C 1 96 ? 118.567 17.666 128.027 1.00 41.12 126 LEU C C 1
ATOM 3017 O O . LEU C 1 96 ? 118.309 18.102 129.156 1.00 41.44 126 LEU C O 1
ATOM 3022 N N . ALA C 1 97 ? 119.573 16.822 127.778 1.00 39.80 127 ALA C N 1
ATOM 3023 C CA . ALA C 1 97 ? 120.433 16.284 128.826 1.00 38.97 127 ALA C CA 1
ATOM 3024 C C . ALA C 1 97 ? 121.359 17.342 129.462 1.00 38.26 127 ALA C C 1
ATOM 3025 O O . ALA C 1 97 ? 122.083 17.053 130.410 1.00 36.44 127 ALA C O 1
ATOM 3027 N N . GLN C 1 98 ? 121.321 18.565 128.938 1.00 37.88 128 GLN C N 1
ATOM 3028 C CA . GLN C 1 98 ? 122.040 19.692 129.538 1.00 37.67 128 GLN C CA 1
ATOM 3029 C C . GLN C 1 98 ? 121.142 20.526 130.482 1.00 37.63 128 GLN C C 1
ATOM 3030 O O . GLN C 1 98 ? 121.640 21.272 131.321 1.00 38.50 128 GLN C O 1
ATOM 3036 N N . LEU C 1 99 ? 119.828 20.404 130.359 1.00 36.90 129 LEU C N 1
ATOM 3037 C CA . LEU C 1 99 ? 118.935 21.160 131.236 1.00 36.81 129 LEU C CA 1
ATOM 3038 C C . LEU C 1 99 ? 119.106 20.809 132.717 1.00 38.51 129 LEU C C 1
ATOM 3039 O O . LEU C 1 99 ? 119.214 19.626 133.051 1.00 38.13 129 LEU C O 1
ATOM 3044 N N . PRO C 1 100 ? 119.136 21.844 133.603 1.00 39.85 130 PRO C N 1
ATOM 3045 C CA . PRO C 1 100 ? 119.059 21.648 135.060 1.00 40.06 130 PRO C CA 1
ATOM 3046 C C . PRO C 1 100 ? 117.956 20.622 135.408 1.00 39.25 130 PRO C C 1
ATOM 3047 O O . PRO C 1 100 ? 116.886 20.654 134.815 1.00 38.14 130 PRO C O 1
ATOM 3051 N N . ALA C 1 101 ? 118.243 19.707 136.334 1.00 40.35 131 ALA C N 1
ATOM 3052 C CA . ALA C 1 101 ? 117.364 18.571 136.613 1.00 41.12 131 ALA C CA 1
ATOM 3053 C C . ALA C 1 101 ? 115.975 19.063 136.964 1.00 41.75 131 ALA C C 1
ATOM 3054 O O . ALA C 1 101 ? 114.976 18.384 136.724 1.00 42.43 131 ALA C O 1
ATOM 3056 N N . ASP C 1 102 ? 115.931 20.282 137.490 1.00 41.71 132 ASP C N 1
ATOM 3057 C CA . ASP C 1 102 ? 114.707 20.871 137.952 1.00 40.47 132 ASP C CA 1
ATOM 3058 C C . ASP C 1 102 ? 114.134 21.962 137.022 1.00 39.38 132 ASP C C 1
ATOM 3059 O O . ASP C 1 102 ? 113.195 22.683 137.396 1.00 39.07 132 ASP C O 1
ATOM 3064 N N . ALA C 1 103 ? 114.658 22.068 135.798 1.00 36.89 133 ALA C N 1
ATOM 3065 C CA . ALA C 1 103 ? 114.044 22.971 134.818 1.00 35.39 133 ALA C CA 1
ATOM 3066 C C . ALA C 1 103 ? 112.544 22.669 134.617 1.00 34.74 133 ALA C C 1
ATOM 3067 O O . ALA C 1 103 ? 112.066 21.572 134.923 1.00 34.38 133 ALA C O 1
ATOM 3069 N N . THR C 1 104 ? 111.815 23.654 134.102 1.00 34.41 134 THR C N 1
ATOM 3070 C CA . THR C 1 104 ? 110.395 23.503 133.786 1.00 34.15 134 THR C CA 1
ATOM 3071 C C . THR C 1 104 ? 110.106 23.876 132.327 1.00 32.94 134 THR C C 1
ATOM 3072 O O . THR C 1 104 ? 110.539 24.922 131.864 1.00 32.11 134 THR C O 1
ATOM 3076 N N . ILE C 1 105 ? 109.358 23.029 131.620 1.00 31.97 135 ILE C N 1
ATOM 3077 C CA . ILE C 1 105 ? 108.803 23.413 130.327 1.00 32.43 135 ILE C CA 1
ATOM 3078 C C . ILE C 1 105 ? 107.457 24.160 130.519 1.00 31.96 135 ILE C C 1
ATOM 3079 O O . ILE C 1 105 ? 106.584 23.728 131.263 1.00 32.36 135 ILE C O 1
ATOM 3084 N N . ALA C 1 106 ? 107.332 25.306 129.880 1.00 32.11 136 ALA C N 1
ATOM 3085 C CA . ALA C 1 106 ? 106.109 26.074 129.907 1.00 33.16 136 ALA C CA 1
ATOM 3086 C C . ALA C 1 106 ? 105.489 26.091 128.516 1.00 33.87 136 ALA C C 1
ATOM 3087 O O . ALA C 1 106 ? 106.197 26.299 127.532 1.00 34.46 136 ALA C O 1
ATOM 3089 N N . ILE C 1 107 ? 104.170 25.869 128.447 1.00 34.19 137 ILE C N 1
ATOM 3090 C CA . ILE C 1 107 ? 103.376 25.972 127.211 1.00 33.88 137 ILE C CA 1
ATOM 3091 C C . ILE C 1 107 ? 102.147 26.835 127.452 1.00 34.05 137 ILE C C 1
ATOM 3092 O O . ILE C 1 107 ? 101.449 26.686 128.455 1.00 33.97 137 ILE C O 1
ATOM 3097 N N . SER C 1 108 ? 101.875 27.723 126.506 1.00 33.91 138 SER C N 1
ATOM 3098 C CA . SER C 1 108 ? 100.646 28.485 126.492 1.00 33.44 138 SER C CA 1
ATOM 3099 C C . SER C 1 108 ? 100.106 28.418 125.066 1.00 33.20 138 SER C C 1
ATOM 3100 O O . SER C 1 108 ? 100.778 28.844 124.126 1.00 33.07 138 SER C O 1
ATOM 3103 N N . ALA C 1 109 ? 98.917 27.865 124.887 1.00 32.38 139 ALA C N 1
ATOM 3104 C CA . ALA C 1 109 ? 98.249 28.004 123.615 1.00 33.46 139 ALA C CA 1
ATOM 3105 C C . ALA C 1 109 ? 97.005 28.880 123.758 1.00 34.60 139 ALA C C 1
ATOM 3106 O O . ALA C 1 109 ? 96.090 28.605 124.550 1.00 33.67 139 ALA C O 1
ATOM 3108 N N . THR C 1 110 ? 96.988 29.919 122.937 1.00 36.57 140 THR C N 1
ATOM 3109 C CA . THR C 1 110 ? 95.988 30.990 122.942 1.00 37.31 140 THR C CA 1
ATOM 3110 C C . THR C 1 110 ? 95.507 31.153 121.504 1.00 38.46 140 THR C C 1
ATOM 3111 O O . THR C 1 110 ? 96.159 30.680 120.568 1.00 37.87 140 THR C O 1
ATOM 3115 N N . GLU C 1 111 ? 94.350 31.777 121.314 1.00 40.91 141 GLU C N 1
ATOM 3116 C CA . GLU C 1 111 ? 93.909 32.094 119.964 1.00 42.72 141 GLU C CA 1
ATOM 3117 C C . GLU C 1 111 ? 94.913 33.007 119.269 1.00 43.64 141 GLU C C 1
ATOM 3118 O O . GLU C 1 111 ? 95.190 32.847 118.076 1.00 44.51 141 GLU C O 1
ATOM 3124 N N . ASP C 1 112 ? 95.458 33.961 120.017 1.00 44.02 142 ASP C N 1
ATOM 3125 C CA . ASP C 1 112 ? 96.395 34.929 119.453 1.00 44.41 142 ASP C CA 1
ATOM 3126 C C . ASP C 1 112 ? 97.793 34.363 119.165 1.00 44.06 142 ASP C C 1
ATOM 3127 O O . ASP C 1 112 ? 98.379 34.711 118.140 1.00 43.23 142 ASP C O 1
ATOM 3132 N N . GLU C 1 113 ? 98.304 33.487 120.047 1.00 44.47 143 GLU C N 1
ATOM 3133 C CA . GLU C 1 113 ? 99.510 32.678 119.761 1.00 44.04 143 GLU C CA 1
ATOM 3134 C C . GLU C 1 113 ? 99.799 31.519 120.718 1.00 42.74 143 GLU C C 1
ATOM 3135 O O . GLU C 1 113 ? 99.261 31.436 121.819 1.00 42.38 143 GLU C O 1
ATOM 3141 N N . THR C 1 114 ? 100.663 30.624 120.260 1.00 41.31 144 THR C N 1
ATOM 3142 C CA . THR C 1 114 ? 101.220 29.562 121.078 1.00 39.43 144 THR C CA 1
ATOM 3143 C C . THR C 1 114 ? 102.701 29.835 121.343 1.00 37.94 144 THR C C 1
ATOM 3144 O O . THR C 1 114 ? 103.451 30.303 120.487 1.00 36.87 144 THR C O 1
ATOM 3148 N N . THR C 1 115 ? 103.107 29.531 122.558 1.00 37.21 145 THR C N 1
ATOM 3149 C CA . THR C 1 115 ? 104.464 29.727 122.959 1.00 36.00 145 THR C CA 1
ATOM 3150 C C . THR C 1 115 ? 104.845 28.576 123.880 1.00 35.11 145 THR C C 1
ATOM 3151 O O . THR C 1 115 ? 103.998 28.059 124.638 1.00 35.79 145 THR C O 1
ATOM 3155 N N . ALA C 1 116 ? 106.087 28.117 123.738 1.00 32.30 146 ALA C N 1
ATOM 3156 C CA . ALA C 1 116 ? 106.658 27.112 124.606 1.00 30.88 146 ALA C CA 1
ATOM 3157 C C . ALA C 1 116 ? 108.176 27.312 124.775 1.00 30.36 146 ALA C C 1
ATOM 3158 O O . ALA C 1 116 ? 108.870 27.807 123.892 1.00 28.73 146 ALA C O 1
ATOM 3160 N N . GLY C 1 117 ? 108.683 26.938 125.936 1.00 30.84 147 GLY C N 1
ATOM 3161 C CA . GLY C 1 117 ? 110.104 27.007 126.186 1.00 31.36 147 GLY C CA 1
ATOM 3162 C C . GLY C 1 117 ? 110.346 26.553 127.583 1.00 32.13 147 GLY C C 1
ATOM 3163 O O . GLY C 1 117 ? 109.418 26.139 128.254 1.00 33.88 147 GLY C O 1
ATOM 3164 N N . ILE C 1 118 ? 111.609 26.586 127.986 1.00 33.85 148 ILE C N 1
ATOM 3165 C CA . ILE C 1 118 ? 112.039 26.395 129.363 1.00 34.59 148 ILE C CA 1
ATOM 3166 C C . ILE C 1 118 ? 111.813 27.726 130.081 1.00 35.98 148 ILE C C 1
ATOM 3167 O O . ILE C 1 118 ? 112.386 28.756 129.687 1.00 35.47 148 ILE C O 1
ATOM 3172 N N . GLU C 1 119 ? 110.959 27.691 131.110 1.00 37.84 149 GLU C N 1
ATOM 3173 C CA . GLU C 1 119 ? 110.831 28.776 132.096 1.00 39.84 149 GLU C CA 1
ATOM 3174 C C . GLU C 1 119 ? 112.202 29.267 132.515 1.00 39.99 149 GLU C C 1
ATOM 3175 O O . GLU C 1 119 ? 113.082 28.460 132.802 1.00 40.20 149 GLU C O 1
ATOM 3181 N N . GLY C 1 120 ? 112.384 30.580 132.538 1.00 40.62 150 GLY C N 1
ATOM 3182 C CA . GLY C 1 120 ? 113.631 31.163 132.987 1.00 41.82 150 GLY C CA 1
ATOM 3183 C C . GLY C 1 120 ? 114.673 31.347 131.899 1.00 42.50 150 GLY C C 1
ATOM 3184 O O . GLY C 1 120 ? 115.542 32.207 132.017 1.00 41.84 150 GLY C O 1
ATOM 3185 N N . ASP C 1 121 ? 114.578 30.544 130.839 1.00 43.17 151 ASP C N 1
ATOM 3186 C CA . ASP C 1 121 ? 115.567 30.540 129.755 1.00 43.08 151 ASP C CA 1
ATOM 3187 C C . ASP C 1 121 ? 114.929 31.010 128.452 1.00 41.92 151 ASP C C 1
ATOM 3188 O O . ASP C 1 121 ? 114.308 30.223 127.744 1.00 41.48 151 ASP C O 1
ATOM 3193 N N . ASP C 1 122 ? 115.090 32.296 128.148 1.00 41.23 152 ASP C N 1
ATOM 3194 C CA . ASP C 1 122 ? 114.411 32.927 127.006 1.00 41.83 152 ASP C CA 1
ATOM 3195 C C . ASP C 1 122 ? 115.093 32.705 125.646 1.00 41.65 152 ASP C C 1
ATOM 3196 O O . ASP C 1 122 ? 114.483 32.966 124.599 1.00 41.56 152 ASP C O 1
ATOM 3201 N N . SER C 1 123 ? 116.337 32.214 125.665 1.00 41.23 153 SER C N 1
ATOM 3202 C CA . SER C 1 123 ? 116.974 31.663 124.455 1.00 41.10 153 SER C CA 1
ATOM 3203 C C . SER C 1 123 ? 116.294 30.360 123.940 1.00 40.72 153 SER C C 1
ATOM 3204 O O . SER C 1 123 ? 116.620 29.869 122.853 1.00 40.55 153 SER C O 1
ATOM 3207 N N . THR C 1 124 ? 115.343 29.816 124.704 1.00 39.90 154 THR C N 1
ATOM 3208 C CA . THR C 1 124 ? 114.675 28.569 124.319 1.00 39.06 154 THR C CA 1
ATOM 3209 C C . THR C 1 124 ? 113.255 28.789 123.862 1.00 39.23 154 THR C C 1
ATOM 3210 O O . THR C 1 124 ? 112.645 27.892 123.279 1.00 38.01 154 THR C O 1
ATOM 3214 N N . THR C 1 125 ? 112.731 29.981 124.130 1.00 40.75 155 THR C N 1
ATOM 3215 C CA . THR C 1 125 ? 111.334 30.265 123.831 1.00 43.19 155 THR C CA 1
ATOM 3216 C C . THR C 1 125 ? 111.087 30.220 122.338 1.00 43.28 155 THR C C 1
ATOM 3217 O O . THR C 1 125 ? 111.762 30.888 121.578 1.00 43.48 155 THR C O 1
ATOM 3221 N N . GLU C 1 126 ? 110.128 29.398 121.935 1.00 44.58 156 GLU C N 1
ATOM 3222 C CA . GLU C 1 126 ? 109.622 29.395 120.569 1.00 45.31 156 GLU C CA 1
ATOM 3223 C C . GLU C 1 126 ? 108.143 29.841 120.578 1.00 44.72 156 GLU C C 1
ATOM 3224 O O . GLU C 1 126 ? 107.326 29.287 121.317 1.00 43.56 156 GLU C O 1
ATOM 3230 N N . THR C 1 127 ? 107.824 30.866 119.786 1.00 43.74 157 THR C N 1
ATOM 3231 C CA . THR C 1 127 ? 106.517 31.541 119.826 1.00 42.95 157 THR C CA 1
ATOM 3232 C C . THR C 1 127 ? 105.845 31.747 118.460 1.00 42.65 157 THR C C 1
ATOM 3233 O O . THR C 1 127 ? 106.221 32.659 117.735 1.00 42.01 157 THR C O 1
ATOM 3237 N N . VAL C 1 128 ? 104.830 30.930 118.137 1.00 42.73 158 VAL C N 1
ATOM 3238 C CA . VAL C 1 128 ? 104.111 31.025 116.836 1.00 42.53 158 VAL C CA 1
ATOM 3239 C C . VAL C 1 128 ? 102.931 32.025 116.856 1.00 42.45 158 VAL C C 1
ATOM 3240 O O . VAL C 1 128 ? 101.914 31.773 117.504 1.00 41.34 158 VAL C O 1
ATOM 3244 N N . GLU C 1 129 ? 103.091 33.143 116.136 1.00 42.53 159 GLU C N 1
ATOM 3245 C CA . GLU C 1 129 ? 102.144 34.280 116.134 1.00 43.38 159 GLU C CA 1
ATOM 3246 C C . GLU C 1 129 ? 100.760 34.019 115.513 1.00 42.48 159 GLU C C 1
ATOM 3247 O O . GLU C 1 129 ? 100.195 34.915 114.882 1.00 42.02 159 GLU C O 1
ATOM 3253 N N . ARG C 1 130 ? 100.213 32.817 115.695 1.00 41.79 160 ARG C N 1
ATOM 3254 C CA . ARG C 1 130 ? 98.980 32.417 115.016 1.00 40.59 160 ARG C CA 1
ATOM 3255 C C . ARG C 1 130 ? 98.175 31.414 115.851 1.00 39.39 160 ARG C C 1
ATOM 3256 O O . ARG C 1 130 ? 98.718 30.833 116.786 1.00 38.36 160 ARG C O 1
ATOM 3264 N N . ASP C 1 131 ? 96.889 31.228 115.504 1.00 38.73 161 ASP C N 1
ATOM 3265 C CA . ASP C 1 131 ? 95.988 30.254 116.170 1.00 37.05 161 ASP C CA 1
ATOM 3266 C C . ASP C 1 131 ? 96.347 28.809 115.812 1.00 35.90 161 ASP C C 1
ATOM 3267 O O . ASP C 1 131 ? 96.114 28.341 114.685 1.00 34.24 161 ASP C O 1
ATOM 3272 N N . VAL C 1 132 ? 96.894 28.115 116.807 1.00 35.43 162 VAL C N 1
ATOM 3273 C CA . VAL C 1 132 ? 97.398 26.756 116.666 1.00 35.08 162 VAL C CA 1
ATOM 3274 C C . VAL C 1 132 ? 96.899 25.860 117.826 1.00 34.73 162 VAL C C 1
ATOM 3275 O O . VAL C 1 132 ? 97.562 24.886 118.210 1.00 35.70 162 VAL C O 1
ATOM 3279 N N . ARG C 1 133 ? 95.727 26.184 118.376 1.00 33.57 163 ARG C N 1
ATOM 3280 C CA . ARG C 1 133 ? 95.255 25.530 119.607 1.00 33.06 163 ARG C CA 1
ATOM 3281 C C . ARG C 1 133 ? 94.891 24.096 119.287 1.00 33.11 163 ARG C C 1
ATOM 3282 O O . ARG C 1 133 ? 94.475 23.829 118.161 1.00 32.67 163 ARG C O 1
ATOM 3290 N N . PRO C 1 134 ? 95.085 23.165 120.256 1.00 32.23 164 PRO C N 1
ATOM 3291 C CA . PRO C 1 134 ? 94.812 21.774 119.982 1.00 32.56 164 PRO C CA 1
ATOM 3292 C C . PRO C 1 134 ? 93.326 21.473 120.043 1.00 33.39 164 PRO C C 1
ATOM 3293 O O . PRO C 1 134 ? 92.546 22.271 120.586 1.00 35.30 164 PRO C O 1
ATOM 3297 N N . ILE C 1 135 ? 92.921 20.341 119.482 1.00 33.22 165 ILE C N 1
ATOM 3298 C CA . ILE C 1 135 ? 91.619 19.824 119.800 1.00 33.58 165 ILE C CA 1
ATOM 3299 C C . ILE C 1 135 ? 91.783 19.130 121.154 1.00 34.84 165 ILE C C 1
ATOM 3300 O O . ILE C 1 135 ? 92.752 18.402 121.355 1.00 33.60 165 ILE C O 1
ATOM 3305 N N . ILE C 1 136 ? 90.877 19.368 122.101 1.00 35.15 166 ILE C N 1
ATOM 3306 C CA . ILE C 1 136 ? 90.991 18.643 123.367 1.00 34.78 166 ILE C CA 1
ATOM 3307 C C . ILE C 1 136 ? 89.874 17.603 123.474 1.00 32.40 166 ILE C C 1
ATOM 3308 O O . ILE C 1 136 ? 88.768 17.844 123.076 1.00 29.57 166 ILE C O 1
ATOM 3321 N N . GLY C 1 138 ? 90.609 15.387 126.433 1.00 32.64 168 GLY C N 1
ATOM 3322 C CA . GLY C 1 138 ? 91.001 14.934 127.768 1.00 31.66 168 GLY C CA 1
ATOM 3323 C C . GLY C 1 138 ? 92.491 15.190 127.960 1.00 32.27 168 GLY C C 1
ATOM 3324 O O . GLY C 1 138 ? 93.103 15.825 127.127 1.00 30.74 168 GLY C O 1
ATOM 3325 N N . ILE C 1 139 ? 93.075 14.694 129.051 1.00 32.79 169 ILE C N 1
ATOM 3326 C CA . ILE C 1 139 ? 94.533 14.818 129.280 1.00 32.69 169 ILE C CA 1
ATOM 3327 C C . ILE C 1 139 ? 95.080 13.416 129.514 1.00 32.67 169 ILE C C 1
ATOM 3328 O O . ILE C 1 139 ? 94.654 12.707 130.430 1.00 31.86 169 ILE C O 1
ATOM 3333 N N . TYR C 1 140 ? 96.027 13.026 128.674 1.00 33.07 170 TYR C N 1
ATOM 3334 C CA . TYR C 1 140 ? 96.445 11.628 128.564 1.00 31.10 170 TYR C CA 1
ATOM 3335 C C . TYR C 1 140 ? 97.951 11.534 128.783 1.00 30.71 170 TYR C C 1
ATOM 3336 O O . TYR C 1 140 ? 98.690 12.441 128.434 1.00 30.09 170 TYR C O 1
ATOM 3345 N N . THR C 1 141 ? 98.413 10.425 129.350 1.00 31.55 171 THR C N 1
ATOM 3346 C CA . THR C 1 141 ? 99.783 10.347 129.788 1.00 32.29 171 THR C CA 1
ATOM 3347 C C . THR C 1 141 ? 100.291 8.917 129.968 1.00 33.02 171 THR C C 1
ATOM 3348 O O . THR C 1 141 ? 99.520 7.976 130.157 1.00 32.20 171 THR C O 1
ATOM 3352 N N . GLU C 1 142 ? 101.613 8.784 129.926 1.00 33.33 172 GLU C N 1
ATOM 3353 C CA . GLU C 1 142 ? 102.275 7.505 129.994 1.00 33.42 172 GLU C CA 1
ATOM 3354 C C . GLU C 1 142 ? 103.360 7.518 131.063 1.00 32.22 172 GLU C C 1
ATOM 3355 O O . GLU C 1 142 ? 104.194 6.623 131.142 1.00 31.70 172 GLU C O 1
ATOM 3361 N N . LEU C 1 143 ? 103.341 8.570 131.864 1.00 32.35 173 LEU C N 1
ATOM 3362 C CA . LEU C 1 143 ? 104.094 8.675 133.118 1.00 32.12 173 LEU C CA 1
ATOM 3363 C C . LEU C 1 143 ? 103.793 7.472 134.069 1.00 31.17 173 LEU C C 1
ATOM 3364 O O . LEU C 1 143 ? 102.648 7.043 134.161 1.00 29.09 173 LEU C O 1
ATOM 3369 N N . GLU C 1 144 ? 104.809 6.909 134.732 1.00 32.80 174 GLU C N 1
ATOM 3370 C CA . GLU C 1 144 ? 104.573 5.841 135.749 1.00 34.59 174 GLU C CA 1
ATOM 3371 C C . GLU C 1 144 ? 103.744 6.537 136.855 1.00 35.11 174 GLU C C 1
ATOM 3372 O O . GLU C 1 144 ? 103.977 7.717 137.161 1.00 35.83 174 GLU C O 1
ATOM 3378 N N . SER C 1 145 ? 102.782 5.812 137.425 1.00 34.92 175 SER C N 1
ATOM 3379 C CA . SER C 1 145 ? 101.813 6.332 138.391 1.00 35.18 175 SER C CA 1
ATOM 3380 C C . SER C 1 145 ? 102.426 6.768 139.706 1.00 34.86 175 SER C C 1
ATOM 3381 O O . SER C 1 145 ? 102.002 7.753 140.321 1.00 35.14 175 SER C O 1
ATOM 3384 N N . ASN C 1 146 ? 103.428 6.009 140.115 1.00 34.83 176 ASN C N 1
ATOM 3385 C CA . ASN C 1 146 ? 104.146 6.175 141.358 1.00 35.13 176 ASN C CA 1
ATOM 3386 C C . ASN C 1 146 ? 105.058 7.383 141.299 1.00 34.08 176 ASN C C 1
ATOM 3387 O O . ASN C 1 146 ? 105.879 7.590 142.185 1.00 35.08 176 ASN C O 1
ATOM 3392 N N . ALA C 1 147 ? 104.933 8.168 140.239 1.00 32.66 177 ALA C N 1
ATOM 3393 C CA . ALA C 1 147 ? 105.743 9.365 140.090 1.00 30.27 177 ALA C CA 1
ATOM 3394 C C . ALA C 1 147 ? 104.933 10.584 140.558 1.00 29.48 177 ALA C C 1
ATOM 3395 O O . ALA C 1 147 ? 105.421 11.703 140.532 1.00 26.15 177 ALA C O 1
ATOM 3397 N N . ALA C 1 148 ? 103.707 10.339 141.024 1.00 30.16 178 ALA C N 1
ATOM 3398 C CA . ALA C 1 148 ? 102.732 11.413 141.291 1.00 31.13 178 ALA C CA 1
ATOM 3399 C C . ALA C 1 148 ? 103.294 12.490 142.225 1.00 32.78 178 ALA C C 1
ATOM 3400 O O . ALA C 1 148 ? 103.249 13.658 141.894 1.00 32.42 178 ALA C O 1
ATOM 3402 N N . ALA C 1 149 ? 103.797 12.055 143.387 1.00 33.99 179 ALA C N 1
ATOM 3403 C CA . ALA C 1 149 ? 104.325 12.924 144.430 1.00 33.26 179 ALA C CA 1
ATOM 3404 C C . ALA C 1 149 ? 105.540 13.664 143.923 1.00 33.81 179 ALA C C 1
ATOM 3405 O O . ALA C 1 149 ? 105.608 14.866 144.057 1.00 34.29 179 ALA C O 1
ATOM 3407 N N . ASP C 1 150 ? 106.477 12.946 143.317 1.00 34.92 180 ASP C N 1
ATOM 3408 C CA . ASP C 1 150 ? 107.723 13.533 142.797 1.00 36.81 180 ASP C CA 1
ATOM 3409 C C . ASP C 1 150 ? 107.395 14.655 141.807 1.00 36.91 180 ASP C C 1
ATOM 3410 O O . ASP C 1 150 ? 107.937 15.775 141.883 1.00 37.65 180 ASP C O 1
ATOM 3415 N N . LEU C 1 151 ? 106.458 14.362 140.911 1.00 34.78 181 LEU C N 1
ATOM 3416 C CA . LEU C 1 151 ? 106.095 15.267 139.838 1.00 35.08 181 LEU C CA 1
ATOM 3417 C C . LEU C 1 151 ? 105.149 16.395 140.246 1.00 33.71 181 LEU C C 1
ATOM 3418 O O . LEU C 1 151 ? 105.280 17.481 139.751 1.00 33.70 181 LEU C O 1
ATOM 3423 N N . LEU C 1 152 ? 104.205 16.125 141.146 1.00 32.00 182 LEU C N 1
ATOM 3424 C CA . LEU C 1 152 ? 103.340 17.175 141.671 1.00 31.31 182 LEU C CA 1
ATOM 3425 C C . LEU C 1 152 ? 104.122 18.184 142.485 1.00 31.72 182 LEU C C 1
ATOM 3426 O O . LEU C 1 152 ? 103.854 19.390 142.390 1.00 30.58 182 LEU C O 1
ATOM 3431 N N . ASN C 1 153 ? 105.086 17.671 143.269 1.00 31.13 183 ASN C N 1
ATOM 3432 C CA . ASN C 1 153 ? 106.032 18.480 144.022 1.00 31.41 183 ASN C CA 1
ATOM 3433 C C . ASN C 1 153 ? 106.939 19.400 143.192 1.00 31.20 183 ASN C C 1
ATOM 3434 O O . ASN C 1 153 ? 107.524 20.330 143.734 1.00 32.71 183 ASN C O 1
ATOM 3439 N N . ALA C 1 154 ? 107.094 19.101 141.906 1.00 30.96 184 ALA C N 1
ATOM 3440 C CA . ALA C 1 154 ? 107.924 19.882 141.003 1.00 30.97 184 ALA C CA 1
ATOM 3441 C C . ALA C 1 154 ? 107.068 20.850 140.120 1.00 32.54 184 ALA C C 1
ATOM 3442 O O . ALA C 1 154 ? 107.609 21.647 139.321 1.00 32.25 184 ALA C O 1
ATOM 3444 N N . GLY C 1 155 ? 105.745 20.809 140.300 1.00 32.23 185 GLY C N 1
ATOM 3445 C CA . GLY C 1 155 ? 104.851 21.814 139.722 1.00 31.79 185 GLY C CA 1
ATOM 3446 C C . GLY C 1 155 ? 104.062 21.390 138.476 1.00 34.28 185 GLY C C 1
ATOM 3447 O O . GLY C 1 155 ? 103.485 22.262 137.792 1.00 34.42 185 GLY C O 1
ATOM 3448 N N . LEU C 1 156 ? 104.048 20.072 138.181 1.00 34.73 186 LEU C N 1
ATOM 3449 C CA . LEU C 1 156 ? 103.311 19.492 137.030 1.00 35.74 186 LEU C CA 1
ATOM 3450 C C . LEU C 1 156 ? 101.834 19.888 137.009 1.00 34.84 186 LEU C C 1
ATOM 3451 O O . LEU C 1 156 ? 101.119 19.605 137.935 1.00 35.59 186 LEU C O 1
ATOM 3456 N N . ASN C 1 157 ? 101.414 20.530 135.925 1.00 34.79 187 ASN C N 1
ATOM 3457 C CA . ASN C 1 157 ? 100.071 21.052 135.777 1.00 33.31 187 ASN C CA 1
ATOM 3458 C C . ASN C 1 157 ? 99.749 21.279 134.309 1.00 33.77 187 ASN C C 1
ATOM 3459 O O . ASN C 1 157 ? 100.605 21.727 133.527 1.00 31.03 187 ASN C O 1
ATOM 3464 N N . ALA C 1 158 ? 98.495 20.988 133.976 1.00 33.49 188 ALA C N 1
ATOM 3465 C CA . ALA C 1 158 ? 97.901 21.300 132.702 1.00 34.77 188 ALA C CA 1
ATOM 3466 C C . ALA C 1 158 ? 96.519 21.965 132.971 1.00 35.45 188 ALA C C 1
ATOM 3467 O O . ALA C 1 158 ? 95.759 21.542 133.832 1.00 34.08 188 ALA C O 1
ATOM 3469 N N . HIS C 1 159 ? 96.209 23.031 132.242 1.00 35.95 189 HIS C N 1
ATOM 3470 C CA . HIS C 1 159 ? 95.023 23.817 132.512 1.00 34.52 189 HIS C CA 1
ATOM 3471 C C . HIS C 1 159 ? 94.389 24.155 131.182 1.00 34.67 189 HIS C C 1
ATOM 3472 O O . HIS C 1 159 ? 95.037 24.727 130.311 1.00 34.96 189 HIS C O 1
ATOM 3479 N N . VAL C 1 160 ? 93.120 23.788 131.020 1.00 34.87 190 VAL C N 1
ATOM 3480 C CA . VAL C 1 160 ? 92.372 24.191 129.853 1.00 35.38 190 VAL C CA 1
ATOM 3481 C C . VAL C 1 160 ? 91.147 25.002 130.219 1.00 36.31 190 VAL C C 1
ATOM 3482 O O . VAL C 1 160 ? 90.455 24.733 131.196 1.00 36.38 190 VAL C O 1
ATOM 3486 N N . GLU C 1 161 ? 90.930 26.058 129.457 1.00 39.11 191 GLU C N 1
ATOM 3487 C CA . GLU C 1 161 ? 89.734 26.889 129.611 1.00 40.97 191 GLU C CA 1
ATOM 3488 C C . GLU C 1 161 ? 88.800 26.682 128.439 1.00 40.09 191 GLU C C 1
ATOM 3489 O O . GLU C 1 161 ? 89.229 26.740 127.292 1.00 39.20 191 GLU C O 1
ATOM 3495 N N . ILE C 1 162 ? 87.525 26.442 128.734 1.00 41.64 192 ILE C N 1
ATOM 3496 C CA . ILE C 1 162 ? 86.518 26.231 127.697 1.00 42.80 192 ILE C CA 1
ATOM 3497 C C . ILE C 1 162 ? 85.471 27.307 127.801 1.00 43.07 192 ILE C C 1
ATOM 3498 O O . ILE C 1 162 ? 85.175 27.826 128.868 1.00 44.63 192 ILE C O 1
ATOM 3503 N N . ASN C 1 163 ? 84.913 27.674 126.670 1.00 43.62 193 ASN C N 1
ATOM 3504 C CA . ASN C 1 163 ? 83.748 28.522 126.673 1.00 42.77 193 ASN C CA 1
ATOM 3505 C C . ASN C 1 163 ? 82.600 27.575 126.417 1.00 42.06 193 ASN C C 1
ATOM 3506 O O . ASN C 1 163 ? 82.572 26.904 125.384 1.00 42.96 193 ASN C O 1
ATOM 3511 N N . SER C 1 164 ? 81.676 27.474 127.361 1.00 40.18 194 SER C N 1
ATOM 3512 C CA . SER C 1 164 ? 80.541 26.573 127.177 1.00 39.17 194 SER C CA 1
ATOM 3513 C C . SER C 1 164 ? 79.298 27.261 126.545 1.00 36.81 194 SER C C 1
ATOM 3514 O O . SER C 1 164 ? 78.229 26.661 126.445 1.00 35.34 194 SER C O 1
ATOM 3517 N N . ARG C 1 165 ? 79.462 28.509 126.116 1.00 35.37 195 ARG C N 1
ATOM 3518 C CA . ARG C 1 165 ? 78.372 29.325 125.575 1.00 33.43 195 ARG C CA 1
ATOM 3519 C C . ARG C 1 165 ? 78.715 29.868 124.192 1.00 33.61 195 ARG C C 1
ATOM 3520 O O . ARG C 1 165 ? 79.497 30.797 124.066 1.00 32.35 195 ARG C O 1
ATOM 3528 N N . PHE C 1 166 ? 78.087 29.301 123.161 1.00 35.23 196 PHE C N 1
ATOM 3529 C CA . PHE C 1 166 ? 78.398 29.609 121.746 1.00 35.94 196 PHE C CA 1
ATOM 3530 C C . PHE C 1 166 ? 77.664 30.812 121.120 1.00 36.32 196 PHE C C 1
ATOM 3531 O O . PHE C 1 166 ? 76.583 31.195 121.563 1.00 36.08 196 PHE C O 1
ATOM 3539 N N . THR C 1 167 ? 78.290 31.409 120.102 1.00 37.68 197 THR C N 1
ATOM 3540 C CA . THR C 1 167 ? 77.828 32.670 119.504 1.00 38.39 197 THR C CA 1
ATOM 3541 C C . THR C 1 167 ? 77.926 32.634 117.994 1.00 39.17 197 THR C C 1
ATOM 3542 O O . THR C 1 167 ? 78.743 31.907 117.425 1.00 39.72 197 THR C O 1
ATOM 3546 N N . SER C 1 168 ? 77.116 33.462 117.354 1.00 39.84 198 SER C N 1
ATOM 3547 C CA . SER C 1 168 ? 77.162 33.608 115.922 1.00 40.51 198 SER C CA 1
ATOM 3548 C C . SER C 1 168 ? 78.313 34.515 115.486 1.00 41.02 198 SER C C 1
ATOM 3549 O O . SER C 1 168 ? 78.817 35.330 116.270 1.00 41.60 198 SER C O 1
ATOM 3552 N N . VAL D 1 8 ? 80.427 32.290 129.837 1.00 58.31 38 VAL D N 1
ATOM 3553 C CA . VAL D 1 8 ? 80.503 31.270 130.923 1.00 58.80 38 VAL D CA 1
ATOM 3554 C C . VAL D 1 8 ? 81.621 30.266 130.603 1.00 59.06 38 VAL D C 1
ATOM 3555 O O . VAL D 1 8 ? 81.628 29.644 129.529 1.00 59.44 38 VAL D O 1
ATOM 3559 N N . GLN D 1 9 ? 82.563 30.140 131.546 1.00 58.88 39 GLN D N 1
ATOM 3560 C CA . GLN D 1 9 ? 83.844 29.444 131.337 1.00 58.39 39 GLN D CA 1
ATOM 3561 C C . GLN D 1 9 ? 83.916 28.164 132.154 1.00 56.77 39 GLN D C 1
ATOM 3562 O O . GLN D 1 9 ? 83.763 28.205 133.372 1.00 57.30 39 GLN D O 1
ATOM 3568 N N . SER D 1 10 ? 84.125 27.032 131.492 1.00 54.29 40 SER D N 1
ATOM 3569 C CA . SER D 1 10 ? 84.527 25.813 132.191 1.00 52.50 40 SER D CA 1
ATOM 3570 C C . SER D 1 10 ? 86.063 25.788 132.236 1.00 50.18 40 SER D C 1
ATOM 3571 O O . SER D 1 10 ? 86.738 26.538 131.540 1.00 49.45 40 SER D O 1
ATOM 3574 N N . SER D 1 11 ? 86.601 24.916 133.062 1.00 47.47 41 SER D N 1
ATOM 3575 C CA . SER D 1 11 ? 88.016 24.860 133.291 1.00 45.26 41 SER D CA 1
ATOM 3576 C C . SER D 1 11 ? 88.337 23.429 133.712 1.00 43.43 41 SER D C 1
ATOM 3577 O O . SER D 1 11 ? 87.698 22.912 134.622 1.00 42.94 41 SER D O 1
ATOM 3580 N N . VAL D 1 12 ? 89.292 22.799 133.024 1.00 40.89 42 VAL D N 1
ATOM 3581 C CA . VAL D 1 12 ? 89.829 21.482 133.386 1.00 39.57 42 VAL D CA 1
ATOM 3582 C C . VAL D 1 12 ? 91.287 21.576 133.895 1.00 38.17 42 VAL D C 1
ATOM 3583 O O . VAL D 1 12 ? 92.150 22.127 133.231 1.00 37.01 42 VAL D O 1
ATOM 3587 N N . SER D 1 13 ? 91.558 21.036 135.074 1.00 36.33 43 SER D N 1
ATOM 3588 C CA . SER D 1 13 ? 92.907 21.082 135.612 1.00 36.15 43 SER D CA 1
ATOM 3589 C C . SER D 1 13 ? 93.416 19.635 135.803 1.00 35.42 43 SER D C 1
ATOM 3590 O O . SER D 1 13 ? 92.634 18.716 136.112 1.00 35.68 43 SER D O 1
ATOM 3593 N N . TRP D 1 14 ? 94.689 19.405 135.519 1.00 32.87 44 TRP D N 1
ATOM 3594 C CA . TRP D 1 14 ? 95.251 18.076 135.597 1.00 33.15 44 TRP D CA 1
ATOM 3595 C C . TRP D 1 14 ? 96.652 18.171 136.171 1.00 34.03 44 TRP D C 1
ATOM 3596 O O . TRP D 1 14 ? 97.341 19.128 135.885 1.00 34.13 44 TRP D O 1
ATOM 3607 N N . PRO D 1 15 ? 97.089 17.195 137.004 1.00 34.56 45 PRO D N 1
ATOM 3608 C CA . PRO D 1 15 ? 96.466 16.002 137.569 1.00 33.31 45 PRO D CA 1
ATOM 3609 C C . PRO D 1 15 ? 95.432 16.327 138.605 1.00 34.55 45 PRO D C 1
ATOM 3610 O O . PRO D 1 15 ? 95.380 17.445 139.106 1.00 31.29 45 PRO D O 1
ATOM 3614 N N . GLN D 1 16 ? 94.640 15.310 138.956 1.00 36.91 46 GLN D N 1
ATOM 3615 C CA . GLN D 1 16 ? 93.534 15.458 139.888 1.00 38.09 46 GLN D CA 1
ATOM 3616 C C . GLN D 1 16 ? 93.766 14.534 141.068 1.00 39.16 46 GLN D C 1
ATOM 3617 O O . GLN D 1 16 ? 94.209 13.392 140.883 1.00 40.04 46 GLN D O 1
ATOM 3623 N N . ASN D 1 17 ? 93.489 15.015 142.280 1.00 38.95 47 ASN D N 1
ATOM 3624 C CA . ASN D 1 17 ? 93.515 14.148 143.479 1.00 39.32 47 ASN D CA 1
ATOM 3625 C C . ASN D 1 17 ? 94.800 13.338 143.702 1.00 38.72 47 ASN D C 1
ATOM 3626 O O . ASN D 1 17 ? 94.755 12.180 144.139 1.00 39.51 47 ASN D O 1
ATOM 3631 N N . GLY D 1 18 ? 95.933 13.947 143.385 1.00 39.09 48 GLY D N 1
ATOM 3632 C CA . GLY D 1 18 ? 97.259 13.361 143.661 1.00 39.40 48 GLY D CA 1
ATOM 3633 C C . GLY D 1 18 ? 97.556 12.173 142.747 1.00 39.18 48 GLY D C 1
ATOM 3634 O O . GLY D 1 18 ? 98.347 11.286 143.085 1.00 37.62 48 GLY D O 1
ATOM 3635 N N . SER D 1 19 ? 96.929 12.187 141.570 1.00 37.85 49 SER D N 1
ATOM 3636 C CA . SER D 1 19 ? 96.963 11.044 140.682 1.00 37.21 49 SER D CA 1
ATOM 3637 C C . SER D 1 19 ? 97.375 11.454 139.276 1.00 36.47 49 SER D C 1
ATOM 3638 O O . SER D 1 19 ? 96.889 12.452 138.759 1.00 35.18 49 SER D O 1
ATOM 3641 N N . LEU D 1 20 ? 98.247 10.660 138.648 1.00 36.39 50 LEU D N 1
ATOM 3642 C CA . LEU D 1 20 ? 98.609 10.888 137.239 1.00 35.71 50 LEU D CA 1
ATOM 3643 C C . LEU D 1 20 ? 97.754 10.154 136.210 1.00 35.47 50 LEU D C 1
ATOM 3644 O O . LEU D 1 20 ? 98.159 9.998 135.066 1.00 36.90 50 LEU D O 1
ATOM 3649 N N . ASN D 1 21 ? 96.573 9.700 136.578 1.00 35.18 51 ASN D N 1
ATOM 3650 C CA . ASN D 1 21 ? 95.728 9.090 135.554 1.00 36.31 51 ASN D CA 1
ATOM 3651 C C . ASN D 1 21 ? 95.325 10.075 134.452 1.00 36.25 51 ASN D C 1
ATOM 3652 O O . ASN D 1 21 ? 95.048 11.271 134.726 1.00 36.74 51 ASN D O 1
ATOM 3657 N N . SER D 1 22 ? 95.343 9.575 133.214 1.00 35.00 52 SER D N 1
ATOM 3658 C CA . SER D 1 22 ? 94.669 10.219 132.112 1.00 34.72 52 SER D CA 1
ATOM 3659 C C . SER D 1 22 ? 93.183 10.446 132.499 1.00 35.72 52 SER D C 1
ATOM 3660 O O . SER D 1 22 ? 92.514 9.583 133.114 1.00 32.90 52 SER D O 1
ATOM 3663 N N . VAL D 1 23 ? 92.695 11.624 132.138 1.00 35.74 53 VAL D N 1
ATOM 3664 C CA . VAL D 1 23 ? 91.325 11.998 132.386 1.00 37.27 53 VAL D CA 1
ATOM 3665 C C . VAL D 1 23 ? 90.682 12.360 131.040 1.00 36.40 53 VAL D C 1
ATOM 3666 O O . VAL D 1 23 ? 91.362 12.919 130.172 1.00 36.02 53 VAL D O 1
ATOM 3670 N N . SER D 1 24 ? 89.410 11.974 130.869 1.00 35.47 54 SER D N 1
ATOM 3671 C CA . SER D 1 24 ? 88.569 12.372 129.733 1.00 35.04 54 SER D CA 1
ATOM 3672 C C . SER D 1 24 ? 87.876 13.688 130.071 1.00 34.64 54 SER D C 1
ATOM 3673 O O . SER D 1 24 ? 87.366 13.848 131.168 1.00 35.75 54 SER D O 1
ATOM 3676 N N . ALA D 1 25 ? 87.870 14.657 129.168 1.00 33.19 55 ALA D N 1
ATOM 3677 C CA . ALA D 1 25 ? 87.152 15.892 129.489 1.00 33.40 55 ALA D CA 1
ATOM 3678 C C . ALA D 1 25 ? 86.121 16.327 128.434 1.00 31.90 55 ALA D C 1
ATOM 3679 O O . ALA D 1 25 ? 86.244 17.406 127.846 1.00 32.46 55 ALA D O 1
ATOM 3681 N N . PRO D 1 26 ? 85.088 15.506 128.203 1.00 31.49 56 PRO D N 1
ATOM 3682 C CA . PRO D 1 26 ? 84.122 16.012 127.221 1.00 31.85 56 PRO D CA 1
ATOM 3683 C C . PRO D 1 26 ? 83.348 17.180 127.826 1.00 32.22 56 PRO D C 1
ATOM 3684 O O . PRO D 1 26 ? 83.206 17.260 129.045 1.00 31.96 56 PRO D O 1
ATOM 3688 N N . LEU D 1 27 ? 82.852 18.068 126.982 1.00 32.70 57 LEU D N 1
ATOM 3689 C CA . LEU D 1 27 ? 81.939 19.109 127.436 1.00 33.46 57 LEU D CA 1
ATOM 3690 C C . LEU D 1 27 ? 80.474 18.600 127.536 1.00 32.35 57 LEU D C 1
ATOM 3691 O O . LEU D 1 27 ? 79.761 18.600 126.553 1.00 32.59 57 LEU D O 1
ATOM 3704 N N . SER D 1 29 ? 77.601 19.657 128.989 1.00 31.33 59 SER D N 1
ATOM 3705 C CA . SER D 1 29 ? 76.518 20.610 128.797 1.00 30.71 59 SER D CA 1
ATOM 3706 C C . SER D 1 29 ? 77.074 21.922 128.237 1.00 30.81 59 SER D C 1
ATOM 3707 O O . SER D 1 29 ? 78.239 22.264 128.452 1.00 29.80 59 SER D O 1
ATOM 3710 N N . TYR D 1 30 ? 76.230 22.644 127.504 1.00 30.89 60 TYR D N 1
ATOM 3711 C CA . TYR D 1 30 ? 76.625 23.864 126.778 1.00 31.01 60 TYR D CA 1
ATOM 3712 C C . TYR D 1 30 ? 75.392 24.710 126.478 1.00 29.84 60 TYR D C 1
ATOM 3713 O O . TYR D 1 30 ? 74.266 24.240 126.569 1.00 28.89 60 TYR D O 1
ATOM 3722 N N . THR D 1 31 ? 75.621 25.959 126.112 1.00 30.18 61 THR D N 1
ATOM 3723 C CA . THR D 1 31 ? 74.602 26.780 125.496 1.00 30.36 61 THR D CA 1
ATOM 3724 C C . THR D 1 31 ? 74.901 26.776 123.999 1.00 29.05 61 THR D C 1
ATOM 3725 O O . THR D 1 31 ? 75.974 27.169 123.575 1.00 28.92 61 THR D O 1
ATOM 3729 N N . PRO D 1 32 ? 73.956 26.291 123.198 1.00 28.72 62 PRO D N 1
ATOM 3730 C CA . PRO D 1 32 ? 74.149 26.216 121.755 1.00 28.17 62 PRO D CA 1
ATOM 3731 C C . PRO D 1 32 ? 73.953 27.566 121.085 1.00 28.80 62 PRO D C 1
ATOM 3732 O O . PRO D 1 32 ? 73.466 28.507 121.715 1.00 27.34 62 PRO D O 1
ATOM 3736 N N . ILE D 1 33 ? 74.396 27.680 119.841 1.00 30.35 63 ILE D N 1
ATOM 3737 C CA . ILE D 1 33 ? 73.952 28.772 118.976 1.00 32.84 63 ILE D CA 1
ATOM 3738 C C . ILE D 1 33 ? 72.427 28.786 118.975 1.00 33.83 63 ILE D C 1
ATOM 3739 O O . ILE D 1 33 ? 71.798 29.773 119.340 1.00 35.14 63 ILE D O 1
ATOM 3744 N N . SER D 1 34 ? 71.829 27.677 118.572 1.00 34.88 64 SER D N 1
ATOM 3745 C CA . SER D 1 34 ? 70.391 27.639 118.450 1.00 34.58 64 SER D CA 1
ATOM 3746 C C . SER D 1 34 ? 69.836 26.298 118.831 1.00 32.63 64 SER D C 1
ATOM 3747 O O . SER D 1 34 ? 70.534 25.273 118.773 1.00 30.06 64 SER D O 1
ATOM 3750 N N . PHE D 1 35 ? 68.597 26.377 119.294 1.00 31.47 65 PHE D N 1
ATOM 3751 C CA . PHE D 1 35 ? 67.700 25.251 119.463 1.00 32.98 65 PHE D CA 1
ATOM 3752 C C . PHE D 1 35 ? 66.397 25.544 118.705 1.00 32.29 65 PHE D C 1
ATOM 3753 O O . PHE D 1 35 ? 65.832 26.632 118.819 1.00 30.70 65 PHE D O 1
ATOM 3761 N N . ASP D 1 36 ? 65.955 24.564 117.916 1.00 34.20 66 ASP D N 1
ATOM 3762 C CA . ASP D 1 36 ? 64.657 24.628 117.255 1.00 33.95 66 ASP D CA 1
ATOM 3763 C C . ASP D 1 36 ? 63.888 23.310 117.286 1.00 33.70 66 ASP D C 1
ATOM 3764 O O . ASP D 1 36 ? 64.497 22.201 117.412 1.00 33.03 66 ASP D O 1
ATOM 3769 N N . ALA D 1 37 ? 62.549 23.424 117.309 1.00 31.09 67 ALA D N 1
ATOM 3770 C CA . ALA D 1 37 ? 61.700 22.229 117.450 1.00 29.79 67 ALA D CA 1
ATOM 3771 C C . ALA D 1 37 ? 60.352 22.387 116.737 1.00 31.41 67 ALA D C 1
ATOM 3772 O O . ALA D 1 37 ? 59.822 23.505 116.615 1.00 30.34 67 ALA D O 1
ATOM 3774 N N . LYS D 1 38 ? 59.835 21.244 116.274 1.00 31.30 68 LYS D N 1
ATOM 3775 C CA . LYS D 1 38 ? 58.515 21.110 115.730 1.00 31.89 68 LYS D CA 1
ATOM 3776 C C . LYS D 1 38 ? 57.874 19.979 116.499 1.00 33.04 68 LYS D C 1
ATOM 3777 O O . LYS D 1 38 ? 58.354 18.843 116.498 1.00 32.60 68 LYS D O 1
ATOM 3783 N N . ILE D 1 39 ? 56.768 20.300 117.162 1.00 34.06 69 ILE D N 1
ATOM 3784 C CA . ILE D 1 39 ? 56.093 19.330 118.026 1.00 31.89 69 ILE D CA 1
ATOM 3785 C C . ILE D 1 39 ? 54.612 19.208 117.671 1.00 31.65 69 ILE D C 1
ATOM 3786 O O . ILE D 1 39 ? 53.827 20.130 117.923 1.00 31.90 69 ILE D O 1
ATOM 3791 N N . PRO D 1 40 ? 54.207 18.053 117.087 1.00 31.84 70 PRO D N 1
ATOM 3792 C CA . PRO D 1 40 ? 52.784 17.871 116.886 1.00 31.27 70 PRO D CA 1
ATOM 3793 C C . PRO D 1 40 ? 52.038 18.025 118.202 1.00 33.08 70 PRO D C 1
ATOM 3794 O O . PRO D 1 40 ? 52.510 17.564 119.248 1.00 32.11 70 PRO D O 1
ATOM 3798 N N . VAL D 1 41 ? 50.916 18.737 118.170 1.00 33.53 71 VAL D N 1
ATOM 3799 C CA . VAL D 1 41 ? 50.085 18.944 119.379 1.00 35.08 71 VAL D CA 1
ATOM 3800 C C . VAL D 1 41 ? 49.413 17.633 119.851 1.00 35.17 71 VAL D C 1
ATOM 3801 O O . VAL D 1 41 ? 49.056 17.494 121.026 1.00 36.94 71 VAL D O 1
ATOM 3805 N N . ALA D 1 42 ? 49.305 16.658 118.946 1.00 33.89 72 ALA D N 1
ATOM 3806 C CA . ALA D 1 42 ? 49.005 15.257 119.279 1.00 34.00 72 ALA D CA 1
ATOM 3807 C C . ALA D 1 42 ? 49.971 14.597 120.311 1.00 34.42 72 ALA D C 1
ATOM 3808 O O . ALA D 1 42 ? 49.640 13.552 120.889 1.00 31.87 72 ALA D O 1
ATOM 3810 N N . SER D 1 43 ? 51.148 15.201 120.511 1.00 34.28 73 SER D N 1
ATOM 3811 C CA . SER D 1 43 ? 52.135 14.726 121.494 1.00 36.23 73 SER D CA 1
ATOM 3812 C C . SER D 1 43 ? 51.563 14.725 122.905 1.00 36.23 73 SER D C 1
ATOM 3813 O O . SER D 1 43 ? 51.968 13.959 123.749 1.00 35.12 73 SER D O 1
ATOM 3816 N N . VAL D 1 44 ? 50.629 15.644 123.136 1.00 36.67 74 VAL D N 1
ATOM 3817 C CA . VAL D 1 44 ? 49.940 15.823 124.422 1.00 35.58 74 VAL D CA 1
ATOM 3818 C C . VAL D 1 44 ? 49.125 14.613 124.889 1.00 36.09 74 VAL D C 1
ATOM 3819 O O . VAL D 1 44 ? 48.925 14.450 126.088 1.00 36.18 74 VAL D O 1
ATOM 3823 N N . ASP D 1 45 ? 48.644 13.778 123.962 1.00 35.65 75 ASP D N 1
ATOM 3824 C CA . ASP D 1 45 ? 47.920 12.578 124.350 1.00 36.59 75 ASP D CA 1
ATOM 3825 C C . ASP D 1 45 ? 48.778 11.294 124.241 1.00 36.74 75 ASP D C 1
ATOM 3826 O O . ASP D 1 45 ? 48.231 10.181 124.189 1.00 36.52 75 ASP D O 1
ATOM 3831 N N . LYS D 1 46 ? 50.110 11.445 124.188 1.00 35.38 76 LYS D N 1
ATOM 3832 C CA . LYS D 1 46 ? 50.989 10.300 123.892 1.00 35.23 76 LYS D CA 1
ATOM 3833 C C . LYS D 1 46 ? 52.117 10.124 124.947 1.00 32.91 76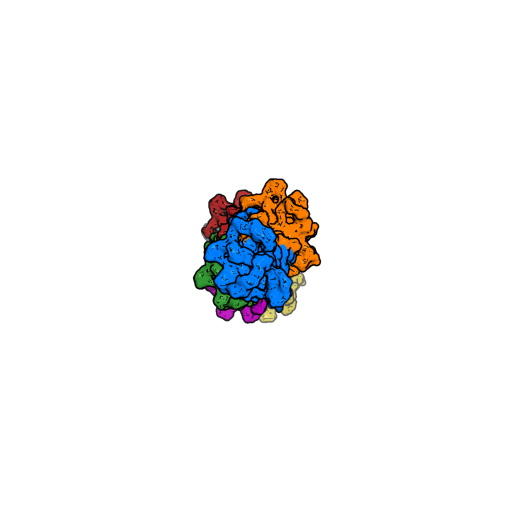 LYS D C 1
ATOM 3834 O O . LYS D 1 46 ? 53.162 9.576 124.655 1.00 31.05 76 LYS D O 1
ATOM 3840 N N . LEU D 1 47 ? 51.873 10.593 126.161 1.00 31.12 77 LEU D N 1
ATOM 3841 C CA . LEU D 1 47 ? 52.826 10.506 127.242 1.00 32.09 77 LEU D CA 1
ATOM 3842 C C . LEU D 1 47 ? 52.704 9.193 128.012 1.00 33.84 77 LEU D C 1
ATOM 3843 O O . LEU D 1 47 ? 51.600 8.613 128.121 1.00 34.98 77 LEU D O 1
ATOM 3848 N N . ARG D 1 48 ? 53.828 8.717 128.546 1.00 33.16 78 ARG D N 1
ATOM 3849 C CA . ARG D 1 48 ? 53.793 7.605 129.490 1.00 35.08 78 ARG D CA 1
ATOM 3850 C C . ARG D 1 48 ? 52.947 7.949 130.730 1.00 35.67 78 ARG D C 1
ATOM 3851 O O . ARG D 1 48 ? 52.659 9.112 130.980 1.00 36.22 78 ARG D O 1
ATOM 3859 N N . LYS D 1 49 ? 52.544 6.946 131.495 1.00 38.06 79 LYS D N 1
ATOM 3860 C CA . LYS D 1 49 ? 51.699 7.194 132.668 1.00 40.19 79 LYS D CA 1
ATOM 3861 C C . LYS D 1 49 ? 52.333 8.158 133.650 1.00 39.89 79 LYS D C 1
ATOM 3862 O O . LYS D 1 49 ? 53.525 8.031 133.979 1.00 40.51 79 LYS D O 1
ATOM 3868 N N . ASP D 1 50 ? 51.536 9.122 134.101 1.00 39.04 80 ASP D N 1
ATOM 3869 C CA . ASP D 1 50 ? 51.940 10.031 135.164 1.00 39.46 80 ASP D CA 1
ATOM 3870 C C . ASP D 1 50 ? 53.184 10.868 134.800 1.00 39.51 80 ASP D C 1
ATOM 3871 O O . ASP D 1 50 ? 53.863 11.366 135.681 1.00 41.18 80 ASP D O 1
ATOM 3876 N N . GLN D 1 51 ? 53.480 11.020 133.507 1.00 39.44 81 GLN D N 1
ATOM 3877 C CA . GLN D 1 51 ? 54.604 11.856 133.025 1.00 38.97 81 GLN D CA 1
ATOM 3878 C C . GLN D 1 51 ? 54.067 13.077 132.284 1.00 38.89 81 GLN D C 1
ATOM 3879 O O . GLN D 1 51 ? 53.009 13.000 131.663 1.00 38.81 81 GLN D O 1
ATOM 3885 N N . ASP D 1 52 ? 54.785 14.201 132.342 1.00 39.72 82 ASP D N 1
ATOM 3886 C CA . ASP D 1 52 ? 54.374 15.402 131.603 1.00 39.79 82 ASP D CA 1
ATOM 3887 C C . ASP D 1 52 ? 55.374 15.921 130.572 1.00 38.60 82 ASP D C 1
ATOM 3888 O O . ASP D 1 52 ? 55.006 16.719 129.709 1.00 38.09 82 ASP D O 1
ATOM 3893 N N . LEU D 1 53 ? 56.609 15.419 130.624 1.00 38.01 83 LEU D N 1
ATOM 3894 C CA . LEU D 1 53 ? 57.686 15.799 129.698 1.00 36.59 83 LEU D CA 1
ATOM 3895 C C . LEU D 1 53 ? 57.549 15.315 128.250 1.00 34.84 83 LEU D C 1
ATOM 3896 O O . LEU D 1 53 ? 57.860 14.164 127.940 1.00 36.42 83 LEU D O 1
ATOM 3901 N N . ILE D 1 54 ? 57.127 16.200 127.356 1.00 33.41 84 ILE D N 1
ATOM 3902 C CA . ILE D 1 54 ? 57.210 15.930 125.917 1.00 31.57 84 ILE D CA 1
ATOM 3903 C C . ILE D 1 54 ? 58.632 16.118 125.474 1.00 31.87 84 ILE D C 1
ATOM 3904 O O . ILE D 1 54 ? 59.165 15.281 124.778 1.00 31.78 84 ILE D O 1
ATOM 3909 N N . LEU D 1 55 ? 59.282 17.205 125.897 1.00 33.19 85 LEU D N 1
ATOM 3910 C CA . LEU D 1 55 ? 60.664 17.379 125.505 1.00 34.38 85 LEU D CA 1
ATOM 3911 C C . LEU D 1 55 ? 61.486 18.258 126.469 1.00 36.78 85 LEU D C 1
ATOM 3912 O O . LEU D 1 55 ? 61.053 19.384 126.860 1.00 37.80 85 LEU D O 1
ATOM 3917 N N . GLY D 1 56 ? 62.689 17.754 126.806 1.00 34.99 86 GLY D N 1
ATOM 3918 C CA . GLY D 1 56 ? 63.595 18.419 127.710 1.00 32.26 86 GLY D CA 1
ATOM 3919 C C . GLY D 1 56 ? 65.016 18.389 127.173 1.00 32.86 86 GLY D C 1
ATOM 3920 O O . GLY D 1 56 ? 65.410 17.441 126.439 1.00 30.58 86 GLY D O 1
ATOM 3921 N N . THR D 1 57 ? 65.792 19.413 127.548 1.00 31.96 87 THR D N 1
ATOM 3922 C CA . THR D 1 57 ? 67.209 19.497 127.138 1.00 32.96 87 THR D CA 1
ATOM 3923 C C . THR D 1 57 ? 68.197 19.071 128.249 1.00 33.89 87 THR D C 1
ATOM 3924 O O . THR D 1 57 ? 69.405 18.960 128.009 1.00 35.11 87 THR D O 1
ATOM 3928 N N . LEU D 1 58 ? 67.675 18.812 129.449 1.00 33.30 88 LEU D N 1
ATOM 3929 C CA . LEU D 1 58 ? 68.475 18.357 130.584 1.00 33.18 88 LEU D CA 1
ATOM 3930 C C . LEU D 1 58 ? 67.804 17.102 131.183 1.00 34.15 88 LEU D C 1
ATOM 3931 O O . LEU D 1 58 ? 66.576 16.983 131.103 1.00 33.75 88 LEU D O 1
ATOM 3936 N N . PRO D 1 59 ? 68.608 16.132 131.699 1.00 34.90 89 PRO D N 1
ATOM 3937 C CA . PRO D 1 59 ? 68.050 14.995 132.444 1.00 36.61 89 PRO D CA 1
ATOM 3938 C C . PRO D 1 59 ? 67.329 15.560 133.675 1.00 39.07 89 PRO D C 1
ATOM 3939 O O . PRO D 1 59 ? 67.570 16.708 134.049 1.00 39.67 89 PRO D O 1
ATOM 3943 N N . ALA D 1 60 ? 66.417 14.808 134.279 1.00 40.90 90 ALA D N 1
ATOM 3944 C CA . ALA D 1 60 ? 65.661 15.387 135.392 1.00 42.82 90 ALA D CA 1
ATOM 3945 C C . ALA D 1 60 ? 66.512 15.423 136.698 1.00 43.22 90 ALA D C 1
ATOM 3946 O O . ALA D 1 60 ? 66.323 16.274 137.573 1.00 43.78 90 ALA D O 1
ATOM 3948 N N . ASN D 1 61 ? 67.503 14.550 136.792 1.00 42.83 91 ASN D N 1
ATOM 3949 C CA . ASN D 1 61 ? 68.343 14.542 137.994 1.00 43.34 91 ASN D CA 1
ATOM 3950 C C . ASN D 1 61 ? 69.416 15.640 138.129 1.00 42.65 91 ASN D C 1
ATOM 3951 O O . ASN D 1 61 ? 70.185 15.623 139.080 1.00 42.82 91 ASN D O 1
ATOM 3956 N N . SER D 1 62 ? 69.469 16.605 137.218 1.00 42.29 92 SER D N 1
ATOM 3957 C CA . SER D 1 62 ? 70.613 17.532 137.222 1.00 41.52 92 SER D CA 1
ATOM 3958 C C . SER D 1 62 ? 70.351 18.879 137.928 1.00 40.70 92 SER D C 1
ATOM 3959 O O . SER D 1 62 ? 69.238 19.393 137.852 1.00 40.82 92 SER D O 1
ATOM 3962 N N . GLU D 1 63 ? 71.367 19.430 138.613 1.00 40.59 93 GLU D N 1
ATOM 3963 C CA . GLU D 1 63 ? 71.183 20.651 139.442 1.00 40.09 93 GLU D CA 1
ATOM 3964 C C . GLU D 1 63 ? 70.532 21.807 138.635 1.00 38.00 93 GLU D C 1
ATOM 3965 O O . GLU D 1 63 ? 70.877 22.059 137.457 1.00 36.13 93 GLU D O 1
ATOM 3971 N N . ASP D 1 64 ? 69.558 22.461 139.269 1.00 37.35 94 ASP D N 1
ATOM 3972 C CA . ASP D 1 64 ? 68.771 23.533 138.653 1.00 37.63 94 ASP D CA 1
ATOM 3973 C C . ASP D 1 64 ? 68.313 23.198 137.250 1.00 37.43 94 ASP D C 1
ATOM 3974 O O . ASP D 1 64 ? 68.366 24.063 136.375 1.00 39.12 94 ASP D O 1
ATOM 3979 N N . ALA D 1 65 ? 67.891 21.967 136.995 1.00 36.05 95 ALA D N 1
ATOM 3980 C CA . ALA D 1 65 ? 67.440 21.633 135.649 1.00 36.20 95 ALA D CA 1
ATOM 3981 C C . ALA D 1 65 ? 66.397 22.645 135.152 1.00 34.98 95 ALA D C 1
ATOM 3982 O O . ALA D 1 65 ? 66.529 23.203 134.076 1.00 36.64 95 ALA D O 1
ATOM 3984 N N . GLY D 1 66 ? 65.380 22.909 135.960 1.00 35.31 96 GLY D N 1
ATOM 3985 C CA . GLY D 1 66 ? 64.242 23.742 135.539 1.00 34.17 96 GLY D CA 1
ATOM 3986 C C . GLY D 1 66 ? 64.611 25.209 135.374 1.00 33.73 96 GLY D C 1
ATOM 3987 O O . GLY D 1 66 ? 63.912 25.932 134.699 1.00 32.78 96 GLY D O 1
ATOM 3988 N N . ALA D 1 67 ? 65.723 25.636 135.977 1.00 33.26 97 ALA D N 1
ATOM 3989 C CA . ALA D 1 67 ? 66.215 27.014 135.849 1.00 33.70 97 ALA D CA 1
ATOM 3990 C C . ALA D 1 67 ? 67.135 27.179 134.631 1.00 34.39 97 ALA D C 1
ATOM 3991 O O . ALA D 1 67 ? 67.500 28.294 134.262 1.00 34.91 97 ALA D O 1
ATOM 3993 N N . ARG D 1 68 ? 67.489 26.068 134.002 1.00 34.03 98 ARG D N 1
ATOM 3994 C CA . ARG D 1 68 ? 68.604 26.047 133.068 1.00 34.88 98 ARG D CA 1
ATOM 3995 C C . ARG D 1 68 ? 68.235 25.506 131.676 1.00 34.14 98 ARG D C 1
ATOM 3996 O O . ARG D 1 68 ? 68.644 26.087 130.673 1.00 33.01 98 ARG D O 1
ATOM 4004 N N . GLY D 1 69 ? 67.475 24.404 131.623 1.00 32.92 99 GLY D N 1
ATOM 4005 C CA . GLY D 1 69 ? 67.113 23.785 130.350 1.00 32.57 99 GLY D CA 1
ATOM 4006 C C . GLY D 1 69 ? 65.950 24.438 129.632 1.00 32.20 99 GLY D C 1
ATOM 4007 O O . GLY D 1 69 ? 65.539 25.559 129.973 1.00 31.59 99 GLY D O 1
ATOM 4008 N N . LEU D 1 70 ? 65.455 23.732 128.616 1.00 31.80 100 LEU D N 1
ATOM 4009 C CA . LEU D 1 70 ? 64.180 24.013 127.960 1.00 31.01 100 LEU D CA 1
ATOM 4010 C C . LEU D 1 70 ? 63.368 22.752 128.122 1.00 32.77 100 LEU D C 1
ATOM 4011 O O . LEU D 1 70 ? 63.887 21.618 127.988 1.00 30.60 100 LEU D O 1
ATOM 4016 N N . PHE D 1 71 ? 62.097 22.954 128.427 1.00 31.80 101 PHE D N 1
ATOM 4017 C CA . PHE D 1 71 ? 61.205 21.864 128.706 1.00 32.41 101 PHE D CA 1
ATOM 4018 C C . PHE D 1 71 ? 59.848 22.112 128.064 1.00 32.07 101 PHE D C 1
ATOM 4019 O O . PHE D 1 71 ? 59.315 23.225 128.156 1.00 32.75 101 PHE D O 1
ATOM 4027 N N . VAL D 1 72 ? 59.318 21.082 127.390 1.00 32.12 102 VAL D N 1
ATOM 4028 C CA . VAL D 1 72 ? 57.947 21.093 126.855 1.00 30.70 102 VAL D CA 1
ATOM 4029 C C . VAL D 1 72 ? 57.167 20.087 127.657 1.00 31.86 102 VAL D C 1
ATOM 4030 O O . VAL D 1 72 ? 57.440 18.869 127.583 1.00 30.36 102 VAL D O 1
ATOM 4034 N N . ARG D 1 73 ? 56.190 20.597 128.413 1.00 33.11 103 ARG D N 1
ATOM 4035 C CA . ARG D 1 73 ? 55.384 19.775 129.298 1.00 33.02 103 ARG D CA 1
ATOM 4036 C C . ARG D 1 73 ? 53.888 19.952 129.042 1.00 33.12 103 ARG D C 1
ATOM 4037 O O . ARG D 1 73 ? 53.411 21.070 128.836 1.00 31.99 103 ARG D O 1
ATOM 4045 N N . ALA D 1 74 ? 53.162 18.836 129.113 1.00 32.45 104 ALA D N 1
ATOM 4046 C CA . ALA D 1 74 ? 51.704 18.832 129.084 1.00 32.02 104 ALA D CA 1
ATOM 4047 C C . ALA D 1 74 ? 51.155 18.098 130.279 1.00 32.58 104 ALA D C 1
ATOM 4048 O O . ALA D 1 74 ? 51.612 16.994 130.592 1.00 33.65 104 ALA D O 1
ATOM 4050 N N . ASN D 1 75 ? 50.169 18.695 130.941 1.00 32.97 105 ASN D N 1
ATOM 4051 C CA . ASN D 1 75 ? 49.489 18.073 132.089 1.00 34.59 105 ASN D CA 1
ATOM 4052 C C . ASN D 1 75 ? 48.044 18.545 132.165 1.00 34.20 105 ASN D C 1
ATOM 4053 O O . ASN D 1 75 ? 47.402 18.687 131.151 1.00 35.59 105 ASN D O 1
ATOM 4058 N N . ASP D 1 76 ? 47.532 18.789 133.357 1.00 35.79 106 ASP D N 1
ATOM 4059 C CA . ASP D 1 76 ? 46.149 19.241 133.504 1.00 37.84 106 ASP D CA 1
ATOM 4060 C C . ASP D 1 76 ? 45.988 20.759 133.408 1.00 36.41 106 ASP D C 1
ATOM 4061 O O . ASP D 1 76 ? 44.893 21.269 133.264 1.00 35.91 106 ASP D O 1
ATOM 4066 N N . ASP D 1 77 ? 47.106 21.453 133.516 1.00 36.03 107 ASP D N 1
ATOM 4067 C CA . ASP D 1 77 ? 47.215 22.884 133.290 1.00 35.49 107 ASP D CA 1
ATOM 4068 C C . ASP D 1 77 ? 47.380 23.203 131.797 1.00 34.24 107 ASP D C 1
ATOM 4069 O O . ASP D 1 77 ? 47.316 24.360 131.394 1.00 35.07 107 ASP D O 1
ATOM 4074 N N . GLY D 1 78 ? 47.641 22.186 130.988 1.00 32.25 108 GLY D N 1
ATOM 4075 C CA . GLY D 1 78 ? 47.812 22.381 129.565 1.00 31.40 108 GLY D CA 1
ATOM 4076 C C . GLY D 1 78 ? 49.251 22.213 129.179 1.00 31.16 108 GLY D C 1
ATOM 4077 O O . GLY D 1 78 ? 49.957 21.375 129.710 1.00 32.54 108 GLY D O 1
ATOM 4078 N N . LEU D 1 79 ? 49.693 23.039 128.257 1.00 32.28 109 LEU D N 1
ATOM 4079 C CA . LEU D 1 79 ? 51.012 22.925 127.665 1.00 32.81 109 LEU D CA 1
ATOM 4080 C C . LEU D 1 79 ? 51.843 24.131 128.094 1.00 32.67 109 LEU D C 1
ATOM 4081 O O . LEU D 1 79 ? 51.413 25.277 127.949 1.00 32.04 109 LEU D O 1
ATOM 4086 N N . GLN D 1 80 ? 53.010 23.849 128.683 1.00 33.07 110 GLN D N 1
ATOM 4087 C CA . GLN D 1 80 ? 53.923 24.850 129.187 1.00 33.92 110 GLN D CA 1
ATOM 4088 C C . GLN D 1 80 ? 55.291 24.619 128.555 1.00 33.30 110 GLN D C 1
ATOM 4089 O O . GLN D 1 80 ? 55.785 23.488 128.501 1.00 36.06 110 GLN D O 1
ATOM 4095 N N . ILE D 1 81 ? 55.894 25.686 128.052 1.00 31.83 111 ILE D N 1
ATOM 4096 C CA . ILE D 1 81 ? 57.241 25.638 127.544 1.00 30.22 111 ILE D CA 1
ATOM 4097 C C . ILE D 1 81 ? 58.009 26.698 128.337 1.00 31.48 111 ILE D C 1
ATOM 4098 O O . ILE D 1 81 ? 57.584 27.844 128.456 1.00 29.07 111 ILE D O 1
ATOM 4103 N N . THR D 1 82 ? 59.167 26.288 128.820 1.00 32.87 112 THR D N 1
ATOM 4104 C CA . THR D 1 82 ? 60.046 27.100 129.642 1.00 35.97 112 THR D CA 1
ATOM 4105 C C . THR D 1 82 ? 61.476 27.003 129.073 1.00 35.65 112 THR D C 1
ATOM 4106 O O . THR D 1 82 ? 61.894 25.933 128.610 1.00 35.20 112 THR D O 1
ATOM 4110 N N . SER D 1 83 ? 62.181 28.127 129.029 1.00 35.93 113 SER D N 1
ATOM 4111 C CA . SER D 1 83 ? 63.585 28.141 128.596 1.00 35.97 113 SER D CA 1
ATOM 4112 C C . SER D 1 83 ? 64.412 29.024 129.491 1.00 36.26 113 SER D C 1
ATOM 4113 O O . SER D 1 83 ? 64.102 30.187 129.715 1.00 35.22 113 SER D O 1
ATOM 4116 N N . HIS D 1 84 ? 65.510 28.441 129.963 1.00 38.38 114 HIS D N 1
ATOM 4117 C CA . HIS D 1 84 ? 66.332 29.009 130.999 1.00 37.85 114 HIS D CA 1
ATOM 4118 C C . HIS D 1 84 ? 65.464 29.591 132.130 1.00 38.38 114 HIS D C 1
ATOM 4119 O O . HIS D 1 84 ? 65.660 30.719 132.582 1.00 39.45 114 HIS D O 1
ATOM 4126 N N . GLY D 1 85 ? 64.491 28.822 132.594 1.00 38.16 115 GLY D N 1
ATOM 4127 C CA . GLY D 1 85 ? 63.677 29.283 133.714 1.00 38.64 115 GLY D CA 1
ATOM 4128 C C . GLY D 1 85 ? 62.558 30.250 133.353 1.00 39.51 115 GLY D C 1
ATOM 4129 O O . GLY D 1 85 ? 61.630 30.457 134.154 1.00 40.52 115 GLY D O 1
ATOM 4130 N N . GLU D 1 86 ? 62.643 30.839 132.157 1.00 38.88 116 GLU D N 1
ATOM 4131 C CA . GLU D 1 86 ? 61.630 31.755 131.656 1.00 38.11 116 GLU D CA 1
ATOM 4132 C C . GLU D 1 86 ? 60.485 31.077 130.888 1.00 35.93 116 GLU D C 1
ATOM 4133 O O . GLU D 1 86 ? 60.711 30.263 129.984 1.00 36.54 116 GLU D O 1
ATOM 4139 N N . LEU D 1 87 ? 59.258 31.416 131.260 1.00 33.00 117 LEU D N 1
ATOM 4140 C CA . LEU D 1 87 ? 58.054 30.903 130.601 1.00 33.05 117 LEU D CA 1
ATOM 4141 C C . LEU D 1 87 ? 57.945 31.436 129.167 1.00 32.13 117 LEU D C 1
ATOM 4142 O O . LEU D 1 87 ? 57.852 32.650 128.935 1.00 29.11 117 LEU D O 1
ATOM 4147 N N . VAL D 1 88 ? 57.987 30.517 128.213 1.00 32.11 118 VAL D N 1
ATOM 4148 C CA . VAL D 1 88 ? 57.927 30.923 126.817 1.00 34.85 118 VAL D CA 1
ATOM 4149 C C . VAL D 1 88 ? 56.537 30.737 126.171 1.00 35.68 118 VAL D C 1
ATOM 4150 O O . VAL D 1 88 ? 56.188 31.444 125.218 1.00 39.44 118 VAL D O 1
ATOM 4154 N N . LEU D 1 89 ? 55.744 29.815 126.695 1.00 34.35 119 LEU D N 1
ATOM 4155 C CA . LEU D 1 89 ? 54.455 29.516 126.124 1.00 34.83 119 LEU D CA 1
ATOM 4156 C C . LEU D 1 89 ? 53.636 28.783 127.148 1.00 34.78 119 LEU D C 1
ATOM 4157 O O . LEU D 1 89 ? 54.133 27.869 127.811 1.00 34.89 119 LEU D O 1
ATOM 4162 N N . ASP D 1 90 ? 52.362 29.145 127.218 1.00 33.30 120 ASP D N 1
ATOM 4163 C CA . ASP D 1 90 ? 51.458 28.545 128.136 1.00 33.91 120 ASP D CA 1
ATOM 4164 C C . ASP D 1 90 ? 50.104 28.495 127.426 1.00 34.09 120 ASP D C 1
ATOM 4165 O O . ASP D 1 90 ? 49.447 29.519 127.221 1.00 32.72 120 ASP D O 1
ATOM 4170 N N . LEU D 1 91 ? 49.725 27.299 126.995 1.00 33.76 121 LEU D N 1
ATOM 4171 C CA . LEU D 1 91 ? 48.396 27.102 126.432 1.00 34.62 121 LEU D CA 1
ATOM 4172 C C . LEU D 1 91 ? 47.560 26.251 127.396 1.00 34.11 121 LEU D C 1
ATOM 4173 O O . LEU D 1 91 ? 47.973 25.139 127.798 1.00 31.93 121 LEU D O 1
ATOM 4178 N N . SER D 1 92 ? 46.398 26.785 127.760 1.00 32.66 122 SER D N 1
ATOM 4179 C CA . SER D 1 92 ? 45.510 26.126 128.703 1.00 33.86 122 SER D CA 1
ATOM 4180 C C . SER D 1 92 ? 44.900 24.931 128.025 1.00 35.59 122 SER D C 1
ATOM 4181 O O . SER D 1 92 ? 44.981 24.799 126.807 1.00 36.30 122 SER D O 1
ATOM 4184 N N . LYS D 1 93 ? 44.317 24.053 128.831 1.00 37.90 123 LYS D N 1
ATOM 4185 C CA . LYS D 1 93 ? 43.647 22.866 128.361 1.00 39.83 123 LYS D CA 1
ATOM 4186 C C . LYS D 1 93 ? 42.462 23.255 127.466 1.00 39.50 123 LYS D C 1
ATOM 4187 O O . LYS D 1 93 ? 42.110 22.536 126.532 1.00 39.86 123 LYS D O 1
ATOM 4193 N N . ARG D 1 94 ? 41.869 24.409 127.750 1.00 40.11 124 ARG D N 1
ATOM 4194 C CA . ARG D 1 94 ? 40.810 24.975 126.921 1.00 40.38 124 ARG D CA 1
ATOM 4195 C C . ARG D 1 94 ? 41.336 25.393 125.550 1.00 40.03 124 ARG D C 1
ATOM 4196 O O . ARG D 1 94 ? 40.729 25.053 124.530 1.00 40.17 124 ARG D O 1
ATOM 4204 N N . GLU D 1 95 ? 42.446 26.137 125.534 1.00 39.30 125 GLU D N 1
ATOM 4205 C CA . GLU D 1 95 ? 43.104 26.537 124.277 1.00 38.66 125 GLU D CA 1
ATOM 4206 C C . GLU D 1 95 ? 43.475 25.313 123.447 1.00 36.31 125 GLU D C 1
ATOM 4207 O O . GLU D 1 95 ? 43.147 25.238 122.270 1.00 34.60 125 GLU D O 1
ATOM 4213 N N . LEU D 1 96 ? 44.123 24.333 124.081 1.00 35.86 126 LEU D N 1
ATOM 4214 C CA . LEU D 1 96 ? 44.565 23.119 123.399 1.00 33.92 126 LEU D CA 1
ATOM 4215 C C . LEU D 1 96 ? 43.437 22.452 122.648 1.00 34.06 126 LEU D C 1
ATOM 4216 O O . LEU D 1 96 ? 43.615 22.055 121.494 1.00 34.17 126 LEU D O 1
ATOM 4221 N N . ALA D 1 97 ? 42.273 22.365 123.292 1.00 34.56 127 ALA D N 1
ATOM 4222 C CA . ALA D 1 97 ? 41.095 21.663 122.746 1.00 34.37 127 ALA D CA 1
ATOM 4223 C C . ALA D 1 97 ? 40.370 22.366 121.592 1.00 34.65 127 ALA D C 1
ATOM 4224 O O . ALA D 1 97 ? 39.561 21.747 120.916 1.00 33.41 127 ALA D O 1
ATOM 4226 N N . GLN D 1 98 ? 40.637 23.657 121.402 1.00 36.47 128 GLN D N 1
ATOM 4227 C CA . GLN D 1 98 ? 40.068 24.439 120.301 1.00 38.02 128 GLN D CA 1
ATOM 4228 C C . GLN D 1 98 ? 41.001 24.477 119.067 1.00 37.64 128 GLN D C 1
ATOM 4229 O O . GLN D 1 98 ? 40.686 25.099 118.061 1.00 38.68 128 GLN D O 1
ATOM 4235 N N . LEU D 1 99 ? 42.150 23.823 119.171 1.00 37.30 129 LEU D N 1
ATOM 4236 C CA . LEU D 1 99 ? 43.156 23.776 118.126 1.00 37.21 129 LEU D CA 1
ATOM 4237 C C . LEU D 1 99 ? 42.885 22.620 117.152 1.00 37.95 129 LEU D C 1
ATOM 4238 O O . LEU D 1 99 ? 42.361 21.587 117.560 1.00 37.75 129 LEU D O 1
ATOM 4243 N N . PRO D 1 100 ? 43.232 22.782 115.854 1.00 38.63 130 PRO D N 1
ATOM 4244 C CA . PRO D 1 100 ? 43.061 21.627 114.986 1.00 38.77 130 PRO D CA 1
ATOM 4245 C C . PRO D 1 100 ? 43.940 20.469 115.423 1.00 39.60 130 PRO D C 1
ATOM 4246 O O . PRO D 1 100 ? 45.024 20.680 115.992 1.00 39.48 130 PRO D O 1
ATOM 4250 N N . ALA D 1 101 ? 43.453 19.254 115.171 1.00 39.94 131 ALA D N 1
ATOM 4251 C CA . ALA D 1 101 ? 44.124 18.043 115.605 1.00 40.09 131 ALA D CA 1
ATOM 4252 C C . ALA D 1 101 ? 45.559 17.974 115.118 1.00 40.06 131 ALA D C 1
ATOM 4253 O O . ALA D 1 101 ? 46.425 17.440 115.810 1.00 41.19 131 ALA D O 1
ATOM 4255 N N . ASP D 1 102 ? 45.833 18.512 113.940 1.00 39.42 132 ASP D N 1
ATOM 4256 C CA . ASP D 1 102 ? 47.196 18.418 113.421 1.00 38.42 132 ASP D CA 1
ATOM 4257 C C . ASP D 1 102 ? 47.921 19.771 113.516 1.00 37.01 132 ASP D C 1
ATOM 4258 O O . ASP D 1 102 ? 48.810 20.069 112.707 1.00 36.88 132 ASP D O 1
ATOM 4263 N N . ALA D 1 103 ? 47.530 20.596 114.496 1.00 34.04 133 ALA D N 1
ATOM 4264 C CA . ALA D 1 103 ? 48.316 21.780 114.838 1.00 34.07 133 ALA D CA 1
ATOM 4265 C C . ALA D 1 103 ? 49.751 21.374 115.226 1.00 32.84 133 ALA D C 1
ATOM 4266 O O . ALA D 1 103 ? 50.001 20.232 115.553 1.00 32.28 133 ALA D O 1
ATOM 4268 N N . THR D 1 104 ? 50.698 22.286 115.091 1.00 33.35 134 THR D N 1
ATOM 4269 C CA . THR D 1 104 ? 52.098 22.014 115.398 1.00 33.82 134 THR D CA 1
ATOM 4270 C C . THR D 1 104 ? 52.565 23.180 116.258 1.00 34.57 134 THR D C 1
ATOM 4271 O O . THR D 1 104 ? 52.263 24.358 115.957 1.00 32.49 134 THR D O 1
ATOM 4275 N N . ILE D 1 105 ? 53.294 22.855 117.321 1.00 35.34 135 ILE D N 1
ATOM 4276 C CA . ILE D 1 105 ? 54.036 23.861 118.084 1.00 37.89 135 ILE D CA 1
ATOM 4277 C C . ILE D 1 105 ? 55.439 24.096 117.457 1.00 35.56 135 ILE D C 1
ATOM 4278 O O . ILE D 1 105 ? 56.245 23.167 117.291 1.00 35.16 135 ILE D O 1
ATOM 4283 N N . ALA D 1 106 ? 55.724 25.332 117.131 1.00 34.21 136 ALA D N 1
ATOM 4284 C CA . ALA D 1 106 ? 57.053 25.670 116.640 1.00 34.38 136 ALA D CA 1
ATOM 4285 C C . ALA D 1 106 ? 57.801 26.418 117.745 1.00 33.86 136 ALA D C 1
ATOM 4286 O O . ALA D 1 106 ? 57.227 27.317 118.390 1.00 31.13 136 ALA D O 1
ATOM 4288 N N . ILE D 1 107 ? 59.049 26.022 117.980 1.00 33.99 137 ILE D N 1
ATOM 4289 C CA . ILE D 1 107 ? 59.937 26.733 118.941 1.00 34.58 137 ILE D CA 1
ATOM 4290 C C . ILE D 1 107 ? 61.291 27.129 118.310 1.00 34.34 137 ILE D C 1
ATOM 4291 O O . ILE D 1 107 ? 61.998 26.277 117.775 1.00 33.70 137 ILE D O 1
ATOM 4296 N N . SER D 1 108 ? 61.663 28.405 118.365 1.00 34.71 138 SER D N 1
ATOM 4297 C CA . SER D 1 108 ? 63.052 28.773 118.050 1.00 34.29 138 SER D CA 1
ATOM 4298 C C . SER D 1 108 ? 63.768 29.558 119.164 1.00 34.51 138 SER D C 1
ATOM 4299 O O . SER D 1 108 ? 63.389 30.721 119.451 1.00 35.40 138 SER D O 1
ATOM 4302 N N . ALA D 1 109 ? 64.799 28.944 119.775 1.00 32.52 139 ALA D N 1
ATOM 4303 C CA . ALA D 1 109 ? 65.647 29.640 120.785 1.00 33.83 139 ALA D CA 1
ATOM 4304 C C . ALA D 1 109 ? 66.981 30.077 120.200 1.00 33.54 139 ALA D C 1
ATOM 4305 O O . ALA D 1 109 ? 67.809 29.263 119.814 1.00 35.71 139 ALA D O 1
ATOM 4307 N N . THR D 1 110 ? 67.198 31.368 120.168 1.00 35.10 140 THR D N 1
ATOM 4308 C CA . THR D 1 110 ? 68.389 31.943 119.598 1.00 34.21 140 THR D CA 1
ATOM 4309 C C . THR D 1 110 ? 68.964 32.932 120.626 1.00 34.42 140 THR D C 1
ATOM 4310 O O . THR D 1 110 ? 68.321 33.172 121.659 1.00 32.76 140 THR D O 1
ATOM 4314 N N . GLU D 1 111 ? 70.186 33.440 120.394 1.00 34.27 141 GLU D N 1
ATOM 4315 C CA . GLU D 1 111 ? 70.809 34.454 121.260 1.00 35.02 141 GLU D CA 1
ATOM 4316 C C . GLU D 1 111 ? 70.045 35.768 121.261 1.00 33.39 141 GLU D C 1
ATOM 4317 O O . GLU D 1 111 ? 70.018 36.472 122.268 1.00 32.50 141 GLU D O 1
ATOM 4323 N N . ASP D 1 112 ? 69.483 36.106 120.105 1.00 32.59 142 ASP D N 1
ATOM 4324 C CA . ASP D 1 112 ? 68.674 37.312 119.938 1.00 31.79 142 ASP D CA 1
ATOM 4325 C C . ASP D 1 112 ? 67.312 37.177 120.640 1.00 30.90 142 ASP D C 1
ATOM 4326 O O . ASP D 1 112 ? 66.849 38.115 121.257 1.00 28.40 142 ASP D O 1
ATOM 4331 N N . GLU D 1 113 ? 66.696 35.990 120.594 1.00 29.84 143 GLU D N 1
ATOM 4332 C CA . GLU D 1 113 ? 65.339 35.802 121.143 1.00 30.07 143 GLU D CA 1
ATOM 4333 C C . GLU D 1 113 ? 64.860 34.363 121.077 1.00 28.96 143 GLU D C 1
ATOM 4334 O O . GLU D 1 113 ? 65.332 33.615 120.262 1.00 27.61 143 GLU D O 1
ATOM 4340 N N . THR D 1 114 ? 63.857 34.057 121.883 1.00 29.31 144 THR D N 1
ATOM 4341 C CA . THR D 1 114 ? 63.179 32.759 121.913 1.00 32.01 144 THR D CA 1
ATOM 4342 C C . THR D 1 114 ? 61.701 32.981 121.637 1.00 33.23 144 THR D C 1
ATOM 4343 O O . THR D 1 114 ? 61.017 33.601 122.437 1.00 32.59 144 THR D O 1
ATOM 4347 N N . THR D 1 115 ? 61.226 32.511 120.484 1.00 34.68 145 THR D N 1
ATOM 4348 C CA . THR D 1 115 ? 59.803 32.572 120.175 1.00 36.12 145 THR D CA 1
ATOM 4349 C C . THR D 1 115 ? 59.187 31.173 120.247 1.00 34.98 145 THR D C 1
ATOM 4350 O O . THR D 1 115 ? 59.855 30.165 119.966 1.00 33.53 145 THR D O 1
ATOM 4354 N N . ALA D 1 116 ? 57.908 31.103 120.599 1.00 31.97 146 ALA D N 1
ATOM 4355 C CA . ALA D 1 116 ? 57.229 29.803 120.586 1.00 29.29 146 ALA D CA 1
ATOM 4356 C C . ALA D 1 116 ? 55.771 30.094 120.243 1.00 30.89 146 ALA D C 1
ATOM 4357 O O . ALA D 1 116 ? 55.293 31.248 120.430 1.00 29.29 146 ALA D O 1
ATOM 4359 N N . GLY D 1 117 ? 55.077 29.096 119.716 1.00 29.38 147 GLY D N 1
ATOM 4360 C CA . GLY D 1 117 ? 53.693 29.276 119.300 1.00 30.95 147 GLY D CA 1
ATOM 4361 C C . GLY D 1 117 ? 53.117 28.157 118.471 1.00 31.02 147 GLY D C 1
ATOM 4362 O O . GLY D 1 117 ? 53.816 27.225 118.138 1.00 34.77 147 GLY D O 1
ATOM 4363 N N . ILE D 1 118 ? 51.824 28.214 118.171 1.00 33.12 148 ILE D N 1
ATOM 4364 C CA . ILE D 1 118 ? 51.192 27.288 117.203 1.00 33.05 148 ILE D CA 1
ATOM 4365 C C . ILE D 1 118 ? 51.564 27.753 115.811 1.00 35.55 148 ILE D C 1
ATOM 4366 O O . ILE D 1 118 ? 51.372 28.944 115.476 1.00 33.49 148 ILE D O 1
ATOM 4371 N N . GLU D 1 119 ? 52.107 26.841 115.003 1.00 36.94 149 GLU D N 1
ATOM 4372 C CA . GLU D 1 119 ? 52.584 27.237 113.703 1.00 38.64 149 GLU D CA 1
ATOM 4373 C C . GLU D 1 119 ? 51.453 27.801 112.823 1.00 40.12 149 GLU D C 1
ATOM 4374 O O . GLU D 1 119 ? 50.355 27.248 112.798 1.00 39.46 149 GLU D O 1
ATOM 4380 N N . GLY D 1 120 ? 51.717 28.948 112.183 1.00 40.48 150 GLY D N 1
ATOM 4381 C CA . GLY D 1 120 ? 50.754 29.615 111.345 1.00 41.98 150 GLY D CA 1
ATOM 4382 C C . GLY D 1 120 ? 49.599 30.237 112.102 1.00 43.50 150 GLY D C 1
ATOM 4383 O O . GLY D 1 120 ? 48.512 30.397 111.544 1.00 44.45 150 GLY D O 1
ATOM 4384 N N . ASP D 1 121 ? 49.828 30.607 113.363 1.00 43.89 151 ASP D N 1
ATOM 4385 C CA . ASP D 1 121 ? 48.766 31.158 114.217 1.00 44.25 151 ASP D CA 1
ATOM 4386 C C . ASP D 1 121 ? 49.339 32.296 115.061 1.00 42.24 151 ASP D C 1
ATOM 4387 O O . ASP D 1 121 ? 49.819 32.085 116.167 1.00 39.51 151 ASP D O 1
ATOM 4392 N N . ASP D 1 122 ? 49.277 33.502 114.510 1.00 42.25 152 ASP D N 1
ATOM 4393 C CA . ASP D 1 122 ? 49.982 34.682 115.039 1.00 43.45 152 ASP D CA 1
ATOM 4394 C C . ASP D 1 122 ? 49.536 35.143 116.446 1.00 41.78 152 ASP D C 1
ATOM 4395 O O . ASP D 1 122 ? 50.306 35.802 117.166 1.00 41.21 152 ASP D O 1
ATOM 4400 N N . SER D 1 123 ? 48.302 34.806 116.818 1.00 38.97 153 SER D N 1
ATOM 4401 C CA . SER D 1 123 ? 47.742 35.186 118.116 1.00 37.95 153 SER D CA 1
ATOM 4402 C C . SER D 1 123 ? 48.341 34.373 119.259 1.00 36.95 153 SER D C 1
ATOM 4403 O O . SER D 1 123 ? 48.269 34.776 120.415 1.00 37.67 153 SER D O 1
ATOM 4406 N N . THR D 1 124 ? 48.948 33.236 118.928 1.00 34.27 154 THR D N 1
ATOM 4407 C CA . THR D 1 124 ? 49.515 32.365 119.926 1.00 32.93 154 THR D CA 1
ATOM 4408 C C . THR D 1 124 ? 51.032 32.607 120.149 1.00 33.47 154 THR D C 1
ATOM 4409 O O . THR D 1 124 ? 51.598 32.256 121.205 1.00 31.51 154 THR D O 1
ATOM 4413 N N . THR D 1 125 ? 51.658 33.245 119.167 1.00 33.46 155 THR D N 1
ATOM 4414 C CA . THR D 1 125 ? 53.068 33.537 119.213 1.00 35.26 155 THR D CA 1
ATOM 4415 C C . THR D 1 125 ? 53.477 34.421 120.363 1.00 35.46 155 THR D C 1
ATOM 4416 O O . THR D 1 125 ? 53.015 35.571 120.493 1.00 34.86 155 THR D O 1
ATOM 4420 N N . GLU D 1 126 ? 54.387 33.895 121.167 1.00 35.13 156 GLU D N 1
ATOM 4421 C CA . GLU D 1 126 ? 54.933 34.635 122.286 1.00 36.68 156 GLU D CA 1
ATOM 4422 C C . GLU D 1 126 ? 56.424 34.855 122.040 1.00 36.60 156 GLU D C 1
ATOM 4423 O O . GLU D 1 126 ? 57.059 34.030 121.452 1.00 33.59 156 GLU D O 1
ATOM 4429 N N . THR D 1 127 ? 56.991 36.010 122.384 1.00 38.32 157 THR D N 1
ATOM 4430 C CA . THR D 1 127 ? 58.443 36.101 122.162 1.00 38.06 157 THR D CA 1
ATOM 4431 C C . THR D 1 127 ? 59.195 36.787 123.281 1.00 38.09 157 THR D C 1
ATOM 4432 O O . THR D 1 127 ? 58.856 37.911 123.693 1.00 36.28 157 THR D O 1
ATOM 4436 N N . VAL D 1 128 ? 60.213 36.093 123.788 1.00 36.70 158 VAL D N 1
ATOM 4437 C CA . VAL D 1 128 ? 61.155 36.730 124.713 1.00 36.79 158 VAL D CA 1
ATOM 4438 C C . VAL D 1 128 ? 62.342 37.365 123.956 1.00 35.83 158 VAL D C 1
ATOM 4439 O O . VAL D 1 128 ? 63.075 36.694 123.222 1.00 35.85 158 VAL D O 1
ATOM 4443 N N . GLU D 1 129 ? 62.533 38.649 124.150 1.00 36.20 159 GLU D N 1
ATOM 4444 C CA . GLU D 1 129 ? 63.540 39.384 123.394 1.00 38.00 159 GLU D CA 1
ATOM 4445 C C . GLU D 1 129 ? 64.907 39.503 124.068 1.00 37.93 159 GLU D C 1
ATOM 4446 O O . GLU D 1 129 ? 65.613 40.501 123.914 1.00 39.58 159 GLU D O 1
ATOM 4452 N N . ARG D 1 130 ? 65.277 38.453 124.791 1.00 38.29 160 ARG D N 1
ATOM 4453 C CA . ARG D 1 130 ? 66.542 38.374 125.499 1.00 37.29 160 ARG D CA 1
ATOM 4454 C C . ARG D 1 130 ? 67.152 37.071 125.147 1.00 35.58 160 ARG D C 1
ATOM 4455 O O . ARG D 1 130 ? 66.456 36.159 124.739 1.00 36.04 160 ARG D O 1
ATOM 4463 N N . ASP D 1 131 ? 68.460 36.963 125.320 1.00 35.73 161 ASP D N 1
ATOM 4464 C CA . ASP D 1 131 ? 69.085 35.647 125.350 1.00 35.38 161 ASP D CA 1
ATOM 4465 C C . ASP D 1 131 ? 68.515 34.887 126.545 1.00 33.63 161 ASP D C 1
ATOM 4466 O O . ASP D 1 131 ? 68.863 35.155 127.680 1.00 34.57 161 ASP D O 1
ATOM 4471 N N . VAL D 1 132 ? 67.593 33.986 126.267 1.00 33.79 162 VAL D N 1
ATOM 4472 C CA . VAL D 1 132 ? 67.134 32.985 127.232 1.00 32.98 162 VAL D CA 1
ATOM 4473 C C . VAL D 1 132 ? 67.394 31.587 126.682 1.00 33.16 162 VAL D C 1
ATOM 4474 O O . VAL D 1 132 ? 66.590 30.668 126.889 1.00 34.93 162 VAL D O 1
ATOM 4478 N N . ARG D 1 133 ? 68.503 31.419 125.969 1.00 32.99 163 ARG D N 1
ATOM 4479 C CA . ARG D 1 133 ? 68.822 30.109 125.363 1.00 32.17 163 ARG D CA 1
ATOM 4480 C C . ARG D 1 133 ? 69.021 29.063 126.448 1.00 32.62 163 ARG D C 1
ATOM 4481 O O . ARG D 1 133 ? 69.622 29.376 127.476 1.00 30.81 163 ARG D O 1
ATOM 4489 N N . PRO D 1 134 ? 68.559 27.805 126.200 1.00 31.74 164 PRO D N 1
ATOM 4490 C CA . PRO D 1 134 ? 68.758 26.739 127.159 1.00 31.35 164 PRO D CA 1
ATOM 4491 C C . PRO D 1 134 ? 70.206 26.197 127.290 1.00 32.42 164 PRO D C 1
ATOM 4492 O O . PRO D 1 134 ? 71.007 26.270 126.323 1.00 32.90 164 PRO D O 1
ATOM 4496 N N . ILE D 1 135 ? 70.529 25.669 128.482 1.00 30.69 165 ILE D N 1
ATOM 4497 C CA . ILE D 1 135 ? 71.630 24.737 128.612 1.00 31.59 165 ILE D CA 1
ATOM 4498 C C . ILE D 1 135 ? 71.169 23.377 128.057 1.00 31.76 165 ILE D C 1
ATOM 4499 O O . ILE D 1 135 ? 70.067 22.890 128.342 1.00 29.96 165 ILE D O 1
ATOM 4504 N N . ILE D 1 136 ? 72.007 22.772 127.239 1.00 32.84 166 ILE D N 1
ATOM 4505 C CA . ILE D 1 136 ? 71.622 21.524 126.598 1.00 33.94 166 ILE D CA 1
ATOM 4506 C C . ILE D 1 136 ? 72.631 20.453 127.024 1.00 34.38 166 ILE D C 1
ATOM 4507 O O . ILE D 1 136 ? 73.808 20.739 127.088 1.00 34.44 166 ILE D O 1
ATOM 4520 N N . GLY D 1 138 ? 71.353 17.111 125.900 1.00 32.17 168 GLY D N 1
ATOM 4521 C CA . GLY D 1 138 ? 70.777 16.136 124.998 1.00 30.84 168 GLY D CA 1
ATOM 4522 C C . GLY D 1 138 ? 69.270 16.351 124.815 1.00 32.17 168 GLY D C 1
ATOM 4523 O O . GLY D 1 138 ? 68.741 17.424 125.098 1.00 32.65 168 GLY D O 1
ATOM 4524 N N . ILE D 1 139 ? 68.565 15.337 124.319 1.00 31.62 169 ILE D N 1
ATOM 4525 C CA . ILE D 1 139 ? 67.113 15.449 124.130 1.00 31.40 169 ILE D CA 1
ATOM 4526 C C . ILE D 1 139 ? 66.423 14.292 124.815 1.00 33.09 169 ILE D C 1
ATOM 4527 O O . ILE D 1 139 ? 66.628 13.096 124.452 1.00 33.99 169 ILE D O 1
ATOM 4532 N N . TYR D 1 140 ? 65.598 14.664 125.790 1.00 33.25 170 TYR D N 1
ATOM 4533 C CA . TYR D 1 140 ? 64.929 13.754 126.702 1.00 33.51 170 TYR D CA 1
ATOM 4534 C C . TYR D 1 140 ? 63.427 13.865 126.568 1.00 34.69 170 TYR D C 1
ATOM 4535 O O . TYR D 1 140 ? 62.910 14.938 126.276 1.00 34.96 170 TYR D O 1
ATOM 4544 N N . THR D 1 141 ? 62.724 12.755 126.824 1.00 36.13 171 THR D N 1
ATOM 4545 C CA . THR D 1 141 ? 61.297 12.677 126.583 1.00 34.70 171 THR D CA 1
ATOM 4546 C C . THR D 1 141 ? 60.669 11.588 127.440 1.00 35.43 171 THR D C 1
ATOM 4547 O O . THR D 1 141 ? 61.340 10.615 127.798 1.00 34.64 171 THR D O 1
ATOM 4551 N N . GLU D 1 142 ? 59.390 11.755 127.799 1.00 35.89 172 GLU D N 1
ATOM 4552 C CA . GLU D 1 142 ? 58.613 10.677 128.426 1.00 35.24 172 GLU D CA 1
ATOM 4553 C C . GLU D 1 142 ? 57.413 10.343 127.526 1.00 32.96 172 GLU D C 1
ATOM 4554 O O . GLU D 1 142 ? 56.429 9.799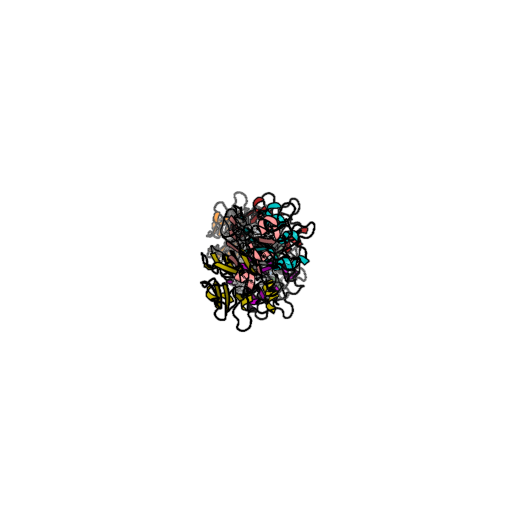 127.976 1.00 32.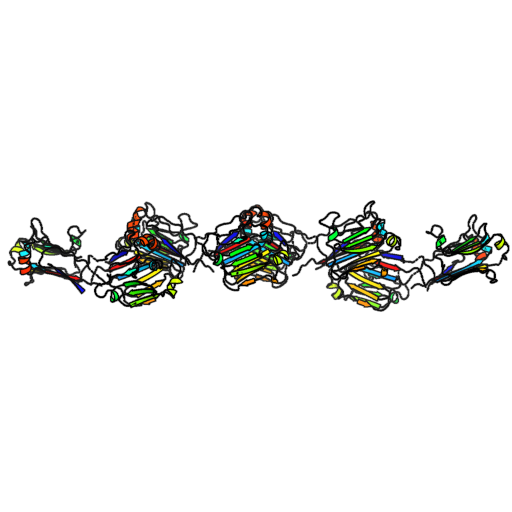64 172 GLU D O 1
ATOM 4560 N N . LEU D 1 143 ? 57.518 10.650 126.244 1.00 32.33 173 LEU D N 1
ATOM 4561 C CA . LEU D 1 143 ? 56.535 10.215 125.254 1.00 32.16 173 LEU D CA 1
ATOM 4562 C C . LEU D 1 143 ? 56.595 8.691 125.123 1.00 31.05 173 LEU D C 1
ATOM 4563 O O . LEU D 1 143 ? 57.685 8.113 125.096 1.00 29.82 173 LEU D O 1
ATOM 4568 N N . GLU D 1 144 ? 55.435 8.064 125.046 1.00 31.85 174 GLU D N 1
ATOM 4569 C CA . GLU D 1 144 ? 55.312 6.643 124.747 1.00 34.03 174 GLU D CA 1
ATOM 4570 C C . GLU D 1 144 ? 56.105 6.234 123.497 1.00 35.16 174 GLU D C 1
ATOM 4571 O O . GLU D 1 144 ? 55.809 6.715 122.413 1.00 37.22 174 GLU D O 1
ATOM 4577 N N . SER D 1 145 ? 57.068 5.332 123.607 1.00 35.40 175 SER D N 1
ATOM 4578 C CA . SER D 1 145 ? 57.938 5.021 122.448 1.00 36.04 175 SER D CA 1
ATOM 4579 C C . SER D 1 145 ? 57.163 4.430 121.240 1.00 36.46 175 SER D C 1
ATOM 4580 O O . SER D 1 145 ? 57.543 4.576 120.074 1.00 36.10 175 SER D O 1
ATOM 4583 N N . ASN D 1 146 ? 56.105 3.725 121.583 1.00 36.77 176 ASN D N 1
ATOM 4584 C CA . ASN D 1 146 ? 54.874 3.519 120.800 1.00 37.58 176 ASN D CA 1
ATOM 4585 C C . ASN D 1 146 ? 54.437 4.573 119.742 1.00 36.24 176 ASN D C 1
ATOM 4586 O O . ASN D 1 146 ? 53.992 4.230 118.633 1.00 35.72 176 ASN D O 1
ATOM 4591 N N . ALA D 1 147 ? 54.468 5.836 120.153 1.00 33.14 177 ALA D N 1
ATOM 4592 C CA . ALA D 1 147 ? 53.984 6.975 119.368 1.00 33.28 177 ALA D CA 1
ATOM 4593 C C . ALA D 1 147 ? 54.914 7.450 118.210 1.00 34.15 177 ALA D C 1
ATOM 4594 O O . ALA D 1 147 ? 54.631 8.470 117.553 1.00 33.75 177 ALA D O 1
ATOM 4596 N N . ALA D 1 148 ? 56.022 6.734 117.986 1.00 34.50 178 ALA D N 1
ATOM 4597 C CA . ALA D 1 148 ? 57.108 7.214 117.121 1.00 33.90 178 ALA D CA 1
ATOM 4598 C C . ALA D 1 148 ? 56.666 7.417 115.677 1.00 34.08 178 ALA D C 1
ATOM 4599 O O . ALA D 1 148 ? 56.734 8.551 115.163 1.00 35.37 178 ALA D O 1
ATOM 4601 N N . ALA D 1 149 ? 56.181 6.349 115.039 1.00 32.97 179 ALA D N 1
ATOM 4602 C CA . ALA D 1 149 ? 55.604 6.445 113.683 1.00 33.44 179 ALA D CA 1
ATOM 4603 C C . ALA D 1 149 ? 54.634 7.630 113.474 1.00 33.51 179 ALA D C 1
ATOM 4604 O O . ALA D 1 149 ? 54.870 8.437 112.594 1.00 35.26 179 ALA D O 1
ATOM 4606 N N . ASP D 1 150 ? 53.575 7.750 114.281 1.00 33.87 180 ASP D N 1
ATOM 4607 C CA . ASP D 1 150 ? 52.628 8.903 114.217 1.00 34.14 180 ASP D CA 1
ATOM 4608 C C . ASP D 1 150 ? 53.198 10.288 114.400 1.00 33.24 180 ASP D C 1
ATOM 4609 O O . ASP D 1 150 ? 52.814 11.215 113.712 1.00 34.66 180 ASP D O 1
ATOM 4614 N N . LEU D 1 151 ? 54.035 10.442 115.413 1.00 30.91 181 LEU D N 1
ATOM 4615 C CA . LEU D 1 151 ? 54.607 11.682 115.730 1.00 29.29 181 LEU D CA 1
ATOM 4616 C C . LEU D 1 151 ? 55.665 12.086 114.672 1.00 30.97 181 LEU D C 1
ATOM 4617 O O . LEU D 1 151 ? 55.750 13.260 114.288 1.00 30.64 181 LEU D O 1
ATOM 4622 N N . LEU D 1 152 ? 56.447 11.126 114.191 1.00 31.02 182 LEU D N 1
ATOM 4623 C CA . LEU D 1 152 ? 57.403 11.431 113.140 1.00 32.13 182 LEU D CA 1
ATOM 4624 C C . LEU D 1 152 ? 56.713 11.754 111.829 1.00 33.27 182 LEU D C 1
ATOM 4625 O O . LEU D 1 152 ? 57.106 12.706 111.148 1.00 32.90 182 LEU D O 1
ATOM 4630 N N . ASN D 1 153 ? 55.700 10.965 111.454 1.00 32.51 183 ASN D N 1
ATOM 4631 C CA . ASN D 1 153 ? 54.843 11.359 110.295 1.00 30.50 183 ASN D CA 1
ATOM 4632 C C . ASN D 1 153 ? 54.184 12.750 110.386 1.00 28.93 183 ASN D C 1
ATOM 4633 O O . ASN D 1 153 ? 53.766 13.301 109.373 1.00 30.41 183 ASN D O 1
ATOM 4638 N N . ALA D 1 154 ? 54.004 13.260 111.591 1.00 27.32 184 ALA D N 1
ATOM 4639 C CA . ALA D 1 154 ? 53.369 14.569 111.776 1.00 29.40 184 ALA D CA 1
ATOM 4640 C C . ALA D 1 154 ? 54.468 15.632 111.877 1.00 30.57 184 ALA D C 1
ATOM 4641 O O . ALA D 1 154 ? 54.155 16.783 112.031 1.00 33.54 184 ALA D O 1
ATOM 4643 N N . GLY D 1 155 ? 55.739 15.219 111.828 1.00 30.76 185 GLY D N 1
ATOM 4644 C CA . GLY D 1 155 ? 56.867 16.133 111.723 1.00 32.42 185 GLY D CA 1
ATOM 4645 C C . GLY D 1 155 ? 57.510 16.508 113.052 1.00 35.51 185 GLY D C 1
ATOM 4646 O O . GLY D 1 155 ? 57.995 17.622 113.198 1.00 36.40 185 GLY D O 1
ATOM 4647 N N . LEU D 1 156 ? 57.495 15.598 114.036 1.00 34.58 186 LEU D N 1
ATOM 4648 C CA . LEU D 1 156 ? 58.239 15.819 115.252 1.00 35.75 186 LEU D CA 1
ATOM 4649 C C . LEU D 1 156 ? 59.745 15.932 115.003 1.00 36.96 186 LEU D C 1
ATOM 4650 O O . LEU D 1 156 ? 60.339 15.056 114.362 1.00 38.55 186 LEU D O 1
ATOM 4655 N N . ASN D 1 157 ? 60.350 16.996 115.538 1.00 37.13 187 ASN D N 1
ATOM 4656 C CA . ASN D 1 157 ? 61.760 17.254 115.335 1.00 36.08 187 ASN D CA 1
ATOM 4657 C C . ASN D 1 157 ? 62.339 18.226 116.343 1.00 36.32 187 ASN D C 1
ATOM 4658 O O . ASN D 1 157 ? 61.673 19.137 116.786 1.00 37.53 187 ASN D O 1
ATOM 4663 N N . ALA D 1 158 ? 63.595 18.006 116.695 1.00 34.58 188 ALA D N 1
ATOM 4664 C CA . ALA D 1 158 ? 64.366 18.938 117.489 1.00 33.62 188 ALA D CA 1
ATOM 4665 C C . ALA D 1 158 ? 65.762 19.027 116.900 1.00 33.32 188 ALA D C 1
ATOM 4666 O O . ALA D 1 158 ? 66.372 18.026 116.456 1.00 33.04 188 ALA D O 1
ATOM 4668 N N . HIS D 1 159 ? 66.264 20.240 116.899 1.00 32.14 189 HIS D N 1
ATOM 4669 C CA . HIS D 1 159 ? 67.492 20.533 116.226 1.00 33.07 189 HIS D CA 1
ATOM 4670 C C . HIS D 1 159 ? 68.323 21.525 117.054 1.00 32.13 189 HIS D C 1
ATOM 4671 O O . HIS D 1 159 ? 67.841 22.610 117.396 1.00 30.61 189 HIS D O 1
ATOM 4678 N N . VAL D 1 160 ? 69.559 21.136 117.378 1.00 32.62 190 VAL D N 1
ATOM 4679 C CA . VAL D 1 160 ? 70.532 22.043 117.996 1.00 32.06 190 VAL D CA 1
ATOM 4680 C C . VAL D 1 160 ? 71.758 22.327 117.121 1.00 34.16 190 VAL D C 1
ATOM 4681 O O . VAL D 1 160 ? 72.352 21.412 116.554 1.00 33.08 190 VAL D O 1
ATOM 4685 N N . GLU D 1 161 ? 72.057 23.616 116.931 1.00 37.15 191 GLU D N 1
ATOM 4686 C CA . GLU D 1 161 ? 73.327 24.040 116.327 1.00 40.65 191 GLU D CA 1
ATOM 4687 C C . GLU D 1 161 ? 74.260 24.368 117.471 1.00 41.64 191 GLU D C 1
ATOM 4688 O O . GLU D 1 161 ? 73.980 25.224 118.296 1.00 39.34 191 GLU D O 1
ATOM 4694 N N . ILE D 1 162 ? 75.363 23.641 117.549 1.00 45.38 192 ILE D N 1
ATOM 4695 C CA . ILE D 1 162 ? 76.233 23.760 118.713 1.00 48.25 192 ILE D CA 1
ATOM 4696 C C . ILE D 1 162 ? 77.259 24.829 118.461 1.00 50.07 192 ILE D C 1
ATOM 4697 O O . ILE D 1 162 ? 77.215 25.872 119.110 1.00 50.47 192 ILE D O 1
ATOM 4702 N N . ASN D 1 163 ? 78.140 24.593 117.486 1.00 52.31 193 ASN D N 1
ATOM 4703 C CA . ASN D 1 163 ? 79.364 25.376 117.325 1.00 54.44 193 ASN D CA 1
ATOM 4704 C C . ASN D 1 163 ? 79.461 26.224 116.042 1.00 56.11 193 ASN D C 1
ATOM 4705 O O . ASN D 1 163 ? 80.342 27.095 115.947 1.00 56.78 193 ASN D O 1
ATOM 4710 N N . SER D 1 164 ? 78.576 25.970 115.067 1.00 57.38 194 SER D N 1
ATOM 4711 C CA . SER D 1 164 ? 78.625 26.643 113.746 1.00 58.39 194 SER D CA 1
ATOM 4712 C C . SER D 1 164 ? 78.266 28.140 113.771 1.00 58.83 194 SER D C 1
ATOM 4713 O O . SER D 1 164 ? 78.987 28.976 113.211 1.00 58.19 194 SER D O 1
ATOM 4716 N N . GLN E 1 9 ? 41.116 29.640 90.232 1.00 54.62 39 GLN E N 1
ATOM 4717 C CA . GLN E 1 9 ? 39.820 28.919 90.432 1.00 55.82 39 GLN E CA 1
ATOM 4718 C C . GLN E 1 9 ? 39.524 27.799 89.392 1.00 53.15 39 GLN E C 1
ATOM 4719 O O . GLN E 1 9 ? 40.191 27.719 88.349 1.00 53.32 39 GLN E O 1
ATOM 4725 N N . SER E 1 10 ? 38.563 26.929 89.728 1.00 49.09 40 SER E N 1
ATOM 4726 C CA . SER E 1 10 ? 38.156 25.790 88.901 1.00 46.37 40 SER E CA 1
ATOM 4727 C C . SER E 1 10 ? 36.712 25.285 89.253 1.00 44.15 40 SER E C 1
ATOM 4728 O O . SER E 1 10 ? 36.168 25.629 90.294 1.00 42.18 40 SER E O 1
ATOM 4731 N N . SER E 1 11 ? 36.121 24.505 88.344 1.00 42.68 41 SER E N 1
ATOM 4732 C CA . SER E 1 11 ? 34.702 24.160 88.322 1.00 41.84 41 SER E CA 1
ATOM 4733 C C . SER E 1 11 ? 34.513 22.674 88.425 1.00 40.81 41 SER E C 1
ATOM 4734 O O . SER E 1 11 ? 35.282 21.921 87.845 1.00 42.04 41 SER E O 1
ATOM 4737 N N . VAL E 1 12 ? 33.485 22.239 89.147 1.00 39.36 42 VAL E N 1
ATOM 4738 C CA . VAL E 1 12 ? 32.964 20.868 88.981 1.00 37.72 42 VAL E CA 1
ATOM 4739 C C . VAL E 1 12 ? 31.507 20.962 88.469 1.00 37.54 42 VAL E C 1
ATOM 4740 O O . VAL E 1 12 ? 30.698 21.731 88.986 1.00 36.81 42 VAL E O 1
ATOM 4744 N N . SER E 1 13 ? 31.204 20.208 87.418 1.00 37.47 43 SER E N 1
ATOM 4745 C CA . SER E 1 13 ? 29.858 20.124 86.883 1.00 37.51 43 SER E CA 1
ATOM 4746 C C . SER E 1 13 ? 29.378 18.660 86.846 1.00 37.31 43 SER E C 1
ATOM 4747 O O . SER E 1 13 ? 30.179 17.751 86.678 1.00 36.83 43 SER E O 1
ATOM 4750 N N . TRP E 1 14 ? 28.069 18.465 87.020 1.00 36.27 44 TRP E N 1
ATOM 4751 C CA . TRP E 1 14 ? 27.413 17.159 87.100 1.00 34.97 44 TRP E CA 1
ATOM 4752 C C . TRP E 1 14 ? 25.980 17.364 86.591 1.00 35.07 44 TRP E C 1
ATOM 4753 O O . TRP E 1 14 ? 25.441 18.451 86.757 1.00 33.66 44 TRP E O 1
ATOM 4764 N N . PRO E 1 15 ? 25.363 16.336 85.954 1.00 36.01 45 PRO E N 1
ATOM 4765 C CA . PRO E 1 15 ? 25.891 15.013 85.594 1.00 36.40 45 PRO E CA 1
ATOM 4766 C C . PRO E 1 15 ? 26.984 15.058 84.542 1.00 37.86 45 PRO E C 1
ATOM 4767 O O . PRO E 1 15 ? 27.184 16.079 83.862 1.00 38.35 45 PRO E O 1
ATOM 4771 N N . GLN E 1 16 ? 27.696 13.951 84.411 1.00 37.99 46 GLN E N 1
ATOM 4772 C CA . GLN E 1 16 ? 28.757 13.913 83.448 1.00 39.36 46 GLN E CA 1
ATOM 4773 C C . GLN E 1 16 ? 28.388 12.865 82.428 1.00 39.17 46 GLN E C 1
ATOM 4774 O O . GLN E 1 16 ? 27.759 11.865 82.767 1.00 39.17 46 GLN E O 1
ATOM 4780 N N . ASN E 1 17 ? 28.722 13.128 81.166 1.00 38.91 47 ASN E N 1
ATOM 4781 C CA . ASN E 1 17 ? 28.564 12.157 80.080 1.00 38.60 47 ASN E CA 1
ATOM 4782 C C . ASN E 1 17 ? 27.178 11.545 79.960 1.00 38.90 47 ASN E C 1
ATOM 4783 O O . ASN E 1 17 ? 27.040 10.384 79.549 1.00 37.54 47 ASN E O 1
ATOM 4788 N N . GLY E 1 18 ? 26.159 12.320 80.331 1.00 38.10 48 GLY E N 1
ATOM 4789 C CA . GLY E 1 18 ? 24.781 11.878 80.189 1.00 38.42 48 GLY E CA 1
ATOM 4790 C C . GLY E 1 18 ? 24.410 10.718 81.101 1.00 38.70 48 GLY E C 1
ATOM 4791 O O . GLY E 1 18 ? 23.474 9.984 80.809 1.00 39.58 48 GLY E O 1
ATOM 4792 N N . SER E 1 19 ? 25.134 10.574 82.213 1.00 38.06 49 SER E N 1
ATOM 4793 C CA . SER E 1 19 ? 24.904 9.528 83.213 1.00 36.63 49 SER E CA 1
ATOM 4794 C C . SER E 1 19 ? 24.593 10.179 84.564 1.00 36.56 49 SER E C 1
ATOM 4795 O O . SER E 1 19 ? 25.140 11.252 84.894 1.00 34.79 49 SER E O 1
ATOM 4798 N N . LEU E 1 20 ? 23.734 9.519 85.354 1.00 35.27 50 LEU E N 1
ATOM 4799 C CA . LEU E 1 20 ? 23.416 9.998 86.703 1.00 33.20 50 LEU E CA 1
ATOM 4800 C C . LEU E 1 20 ? 24.372 9.459 87.782 1.00 31.99 50 LEU E C 1
ATOM 4801 O O . LEU E 1 20 ? 24.145 9.656 88.974 1.00 32.57 50 LEU E O 1
ATOM 4806 N N . ASN E 1 21 ? 25.426 8.769 87.382 1.00 30.98 51 ASN E N 1
ATOM 4807 C CA . ASN E 1 21 ? 26.402 8.281 88.360 1.00 31.15 51 ASN E CA 1
ATOM 4808 C C . ASN E 1 21 ? 26.973 9.417 89.216 1.00 31.37 51 ASN E C 1
ATOM 4809 O O . ASN E 1 21 ? 27.174 10.546 88.746 1.00 30.61 51 ASN E O 1
ATOM 4814 N N . SER E 1 22 ? 27.196 9.102 90.484 1.00 31.40 52 SER E N 1
ATOM 4815 C CA . SER E 1 22 ? 27.993 9.923 91.340 1.00 30.61 52 SER E CA 1
ATOM 4816 C C . SER E 1 22 ? 29.410 10.059 90.833 1.00 31.77 52 SER E C 1
ATOM 4817 O O . SER E 1 22 ? 29.948 9.202 90.112 1.00 33.21 52 SER E O 1
ATOM 4820 N N . VAL E 1 23 ? 30.019 11.159 91.238 1.00 34.25 53 VAL E N 1
ATOM 4821 C CA . VAL E 1 23 ? 31.383 11.485 90.891 1.00 35.98 53 VAL E CA 1
ATOM 4822 C C . VAL E 1 23 ? 32.012 12.076 92.124 1.00 36.50 53 VAL E C 1
ATOM 4823 O O . VAL E 1 23 ? 31.391 12.854 92.845 1.00 36.85 53 VAL E O 1
ATOM 4827 N N . SER E 1 24 ? 33.253 11.704 92.373 1.00 37.85 54 SER E N 1
ATOM 4828 C CA . SER E 1 24 ? 34.044 12.398 93.368 1.00 37.32 54 SER E CA 1
ATOM 4829 C C . SER E 1 24 ? 34.689 13.591 92.720 1.00 35.80 54 SER E C 1
ATOM 4830 O O . SER E 1 24 ? 34.996 13.553 91.544 1.00 36.10 54 SER E O 1
ATOM 4833 N N . ALA E 1 25 ? 34.864 14.660 93.489 1.00 34.54 55 ALA E N 1
ATOM 4834 C CA . ALA E 1 25 ? 35.606 15.817 93.026 1.00 32.58 55 ALA E CA 1
ATOM 4835 C C . ALA E 1 25 ? 36.697 16.205 94.022 1.00 31.23 55 ALA E C 1
ATOM 4836 O O . ALA E 1 25 ? 36.626 17.261 94.616 1.00 29.14 55 ALA E O 1
ATOM 4838 N N . PRO E 1 26 ? 37.721 15.345 94.205 1.00 31.56 56 PRO E N 1
ATOM 4839 C CA . PRO E 1 26 ? 38.815 15.804 95.052 1.00 31.54 56 PRO E CA 1
ATOM 4840 C C . PRO E 1 26 ? 39.569 16.911 94.337 1.00 32.36 56 PRO E C 1
ATOM 4841 O O . PRO E 1 26 ? 39.720 16.852 93.119 1.00 32.11 56 PRO E O 1
ATOM 4845 N N . LEU E 1 27 ? 39.994 17.915 95.099 1.00 32.54 57 LEU E N 1
ATOM 4846 C CA . LEU E 1 27 ? 40.899 18.946 94.625 1.00 32.79 57 LEU E CA 1
ATOM 4847 C C . LEU E 1 27 ? 42.365 18.455 94.485 1.00 32.65 57 LEU E C 1
ATOM 4848 O O . LEU E 1 27 ? 43.062 18.242 95.472 1.00 30.71 57 LEU E O 1
ATOM 4861 N N . SER E 1 29 ? 45.071 19.962 92.855 1.00 31.12 59 SER E N 1
ATOM 4862 C CA . SER E 1 29 ? 46.075 20.985 93.112 1.00 28.81 59 SER E CA 1
ATOM 4863 C C . SER E 1 29 ? 45.512 22.214 93.826 1.00 29.28 59 SER E C 1
ATOM 4864 O O . SER E 1 29 ? 44.337 22.542 93.715 1.00 28.43 59 SER E O 1
ATOM 4867 N N . TYR E 1 30 ? 46.367 22.889 94.579 1.00 30.30 60 TYR E N 1
ATOM 4868 C CA . TYR E 1 30 ? 45.935 23.986 95.429 1.00 31.08 60 TYR E CA 1
ATOM 4869 C C . TYR E 1 30 ? 47.183 24.724 95.841 1.00 31.77 60 TYR E C 1
ATOM 4870 O O . TYR E 1 30 ? 48.252 24.161 95.811 1.00 32.52 60 TYR E O 1
ATOM 4879 N N . THR E 1 31 ? 47.001 25.980 96.223 1.00 32.53 61 THR E N 1
ATOM 4880 C CA . THR E 1 31 ? 48.020 26.829 96.764 1.00 32.43 61 THR E CA 1
ATOM 4881 C C . THR E 1 31 ? 47.833 26.767 98.285 1.00 31.88 61 THR E C 1
ATOM 4882 O O . THR E 1 31 ? 46.811 27.186 98.781 1.00 30.10 61 THR E O 1
ATOM 4886 N N . PRO E 1 32 ? 48.815 26.249 99.038 1.00 31.65 62 PRO E N 1
ATOM 4887 C CA . PRO E 1 32 ? 48.548 26.141 100.466 1.00 30.77 62 PRO E CA 1
ATOM 4888 C C . PRO E 1 32 ? 48.652 27.477 101.163 1.00 31.16 62 PRO E C 1
ATOM 4889 O O . PRO E 1 32 ? 49.169 28.402 100.594 1.00 30.08 62 PRO E O 1
ATOM 4893 N N . ILE E 1 33 ? 48.185 27.556 102.404 1.00 32.06 63 ILE E N 1
ATOM 4894 C CA . ILE E 1 33 ? 48.516 28.652 103.307 1.00 31.74 63 ILE E CA 1
ATOM 4895 C C . ILE E 1 33 ? 50.038 28.790 103.465 1.00 31.47 63 ILE E C 1
ATOM 4896 O O . ILE E 1 33 ? 50.570 29.879 103.561 1.00 34.12 63 ILE E O 1
ATOM 4901 N N . SER E 1 34 ? 50.736 27.688 103.509 1.00 32.55 64 SER E N 1
ATOM 4902 C CA . SER E 1 34 ? 52.105 27.694 104.028 1.00 33.47 64 SER E CA 1
ATOM 4903 C C . SER E 1 34 ? 52.793 26.499 103.489 1.00 32.04 64 SER E C 1
ATOM 4904 O O . SER E 1 34 ? 52.166 25.459 103.371 1.00 31.19 64 SER E O 1
ATOM 4907 N N . PHE E 1 35 ? 54.040 26.657 103.101 1.00 32.79 65 PHE E N 1
ATOM 4908 C CA . PHE E 1 35 ? 54.958 25.590 102.879 1.00 34.30 65 PHE E CA 1
ATOM 4909 C C . PHE E 1 35 ? 56.231 25.843 103.613 1.00 37.15 65 PHE E C 1
ATOM 4910 O O . PHE E 1 35 ? 56.669 26.936 103.716 1.00 36.81 65 PHE E O 1
ATOM 4918 N N . ASP E 1 36 ? 56.845 24.803 104.116 1.00 38.13 66 ASP E N 1
ATOM 4919 C CA . ASP E 1 36 ? 58.141 24.992 104.721 1.00 40.53 66 ASP E CA 1
ATOM 4920 C C . ASP E 1 36 ? 58.918 23.698 104.716 1.00 39.27 66 ASP E C 1
ATOM 4921 O O . ASP E 1 36 ? 58.337 22.618 104.817 1.00 40.05 66 ASP E O 1
ATOM 4926 N N . ALA E 1 37 ? 60.241 23.809 104.567 1.00 38.65 67 ALA E N 1
ATOM 4927 C CA . ALA E 1 37 ? 61.063 22.591 104.485 1.00 39.52 67 ALA E CA 1
ATOM 4928 C C . ALA E 1 37 ? 62.430 22.671 105.211 1.00 38.01 67 ALA E C 1
ATOM 4929 O O . ALA E 1 37 ? 62.989 23.721 105.338 1.00 35.79 67 ALA E O 1
ATOM 4931 N N . LYS E 1 38 ? 62.974 21.510 105.625 1.00 37.97 68 LYS E N 1
ATOM 4932 C CA . LYS E 1 38 ? 64.339 21.434 106.119 1.00 34.67 68 LYS E CA 1
ATOM 4933 C C . LYS E 1 38 ? 65.032 20.355 105.333 1.00 35.62 68 LYS E C 1
ATOM 4934 O O . LYS E 1 38 ? 64.659 19.130 105.372 1.00 34.49 68 LYS E O 1
ATOM 4940 N N . ILE E 1 39 ? 66.066 20.800 104.625 1.00 34.70 69 ILE E N 1
ATOM 4941 C CA . ILE E 1 39 ? 66.826 19.893 103.755 1.00 35.10 69 ILE E CA 1
ATOM 4942 C C . ILE E 1 39 ? 68.310 19.887 104.120 1.00 33.91 69 ILE E C 1
ATOM 4943 O O . ILE E 1 39 ? 69.005 20.902 103.962 1.00 37.29 69 ILE E O 1
ATOM 4948 N N . PRO E 1 40 ? 68.790 18.759 104.642 1.00 35.27 70 PRO E N 1
ATOM 4949 C CA . PRO E 1 40 ? 70.212 18.618 104.860 1.00 35.89 70 PRO E CA 1
ATOM 4950 C C . PRO E 1 40 ? 70.947 18.859 103.544 1.00 37.31 70 PRO E C 1
ATOM 4951 O O . PRO E 1 40 ? 70.457 18.505 102.466 1.00 38.61 70 PRO E O 1
ATOM 4955 N N . VAL E 1 41 ? 72.115 19.451 103.626 1.00 37.05 71 VAL E N 1
ATOM 4956 C CA . VAL E 1 41 ? 72.898 19.628 102.433 1.00 38.72 71 VAL E CA 1
ATOM 4957 C C . VAL E 1 41 ? 73.463 18.303 101.937 1.00 36.72 71 VAL E C 1
ATOM 4958 O O . VAL E 1 41 ? 73.765 18.166 100.777 1.00 38.35 71 VAL E O 1
ATOM 4962 N N . ALA E 1 42 ? 73.604 17.324 102.802 1.00 35.73 72 ALA E N 1
ATOM 4963 C CA . ALA E 1 42 ? 74.005 15.999 102.358 1.00 36.56 72 ALA E CA 1
ATOM 4964 C C . ALA E 1 42 ? 73.144 15.473 101.213 1.00 36.76 72 ALA E C 1
ATOM 4965 O O . ALA E 1 42 ? 73.629 14.686 100.420 1.00 37.19 72 ALA E O 1
ATOM 4967 N N . SER E 1 43 ? 71.887 15.912 101.123 1.00 38.27 73 SER E N 1
ATOM 4968 C CA . SER E 1 43 ? 70.951 15.518 100.027 1.00 40.37 73 SER E CA 1
ATOM 4969 C C . SER E 1 43 ? 71.549 15.592 98.639 1.00 40.26 73 SER E C 1
ATOM 4970 O O . SER E 1 43 ? 71.334 14.702 97.802 1.00 40.85 73 SER E O 1
ATOM 4973 N N . VAL E 1 44 ? 72.312 16.656 98.418 1.00 38.44 74 VAL E N 1
ATOM 4974 C CA . VAL E 1 44 ? 72.990 16.914 97.170 1.00 39.02 74 VAL E CA 1
ATOM 4975 C C . VAL E 1 44 ? 73.830 15.696 96.683 1.00 40.19 74 VAL E C 1
ATOM 4976 O O . VAL E 1 44 ? 73.952 15.455 95.467 1.00 40.83 74 VAL E O 1
ATOM 4980 N N . ASP E 1 45 ? 74.360 14.902 97.617 1.00 38.82 75 ASP E N 1
ATOM 4981 C CA . ASP E 1 45 ? 75.116 13.725 97.242 1.00 39.75 75 ASP E CA 1
ATOM 4982 C C . ASP E 1 45 ? 74.244 12.471 97.126 1.00 38.27 75 ASP E C 1
ATOM 4983 O O . ASP E 1 45 ? 74.755 11.405 96.899 1.00 36.36 75 ASP E O 1
ATOM 4988 N N . LYS E 1 46 ? 72.930 12.621 97.271 1.00 38.59 76 LYS E N 1
ATOM 4989 C CA . LYS E 1 46 ? 72.001 11.491 97.388 1.00 37.81 76 LYS E CA 1
ATOM 4990 C C . LYS E 1 46 ? 70.986 11.343 96.252 1.00 36.71 76 LYS E C 1
ATOM 4991 O O . LYS E 1 46 ? 70.001 10.608 96.397 1.00 37.70 76 LYS E O 1
ATOM 4997 N N . LEU E 1 47 ? 71.228 11.996 95.117 1.00 35.22 77 LEU E N 1
ATOM 4998 C CA . LEU E 1 47 ? 70.288 11.914 93.977 1.00 33.51 77 LEU E CA 1
ATOM 4999 C C . LEU E 1 47 ? 70.509 10.713 93.116 1.00 33.72 77 LEU E C 1
ATOM 5000 O O . LEU E 1 47 ? 71.622 10.135 93.112 1.00 35.27 77 LEU E O 1
ATOM 5005 N N . ARG E 1 48 ? 69.461 10.292 92.402 1.00 33.65 78 ARG E N 1
ATOM 5006 C CA . ARG E 1 48 ? 69.598 9.104 91.544 1.00 34.00 78 ARG E CA 1
ATOM 5007 C C . ARG E 1 48 ? 70.336 9.553 90.319 1.00 34.19 78 ARG E C 1
ATOM 5008 O O . ARG E 1 48 ? 70.403 10.768 90.057 1.00 34.94 78 ARG E O 1
ATOM 5016 N N . LYS E 1 49 ? 70.918 8.598 89.603 1.00 33.38 79 LYS E N 1
ATOM 5017 C CA . LYS E 1 49 ? 71.613 8.893 88.360 1.00 34.69 79 LYS E CA 1
ATOM 5018 C C . LYS E 1 49 ? 70.796 9.784 87.429 1.00 35.74 79 LYS E C 1
ATOM 5019 O O . LYS E 1 49 ? 69.628 9.525 87.196 1.00 38.18 79 LYS E O 1
ATOM 5025 N N . ASP E 1 50 ? 71.413 10.843 86.914 1.00 36.83 80 ASP E N 1
ATOM 5026 C CA . ASP E 1 50 ? 70.806 11.700 85.901 1.00 36.95 80 ASP E CA 1
ATOM 5027 C C . ASP E 1 50 ? 69.637 12.479 86.449 1.00 36.69 80 ASP E C 1
ATOM 5028 O O . ASP E 1 50 ? 68.853 13.031 85.669 1.00 37.43 80 ASP E O 1
ATOM 5033 N N . GLN E 1 51 ? 69.484 12.495 87.775 1.00 36.57 81 GLN E N 1
ATOM 5034 C CA . GLN E 1 51 ? 68.412 13.270 88.414 1.00 36.37 81 GLN E CA 1
ATOM 5035 C C . GLN E 1 51 ? 68.960 14.439 89.203 1.00 36.12 81 GLN E C 1
ATOM 5036 O O . GLN E 1 51 ? 70.066 14.369 89.728 1.00 35.75 81 GLN E O 1
ATOM 5042 N N . ASP E 1 52 ? 68.155 15.491 89.306 1.00 37.53 82 ASP E N 1
ATOM 5043 C CA . ASP E 1 52 ? 68.495 16.698 90.103 1.00 38.58 82 ASP E CA 1
ATOM 5044 C C . ASP E 1 52 ? 67.449 17.059 91.172 1.00 36.19 82 ASP E C 1
ATOM 5045 O O . ASP E 1 52 ? 67.702 17.911 92.020 1.00 36.38 82 ASP E O 1
ATOM 5050 N N . LEU E 1 53 ? 66.309 16.373 91.149 1.00 34.47 83 LEU E N 1
ATOM 5051 C CA . LEU E 1 53 ? 65.152 16.692 92.010 1.00 32.75 83 LEU E CA 1
ATOM 5052 C C . LEU E 1 53 ? 65.280 16.167 93.451 1.00 32.27 83 LEU E C 1
ATOM 5053 O O . LEU E 1 53 ? 65.154 14.925 93.731 1.00 32.50 83 LEU E O 1
ATOM 5058 N N . ILE E 1 54 ? 65.567 17.095 94.346 1.00 28.37 84 ILE E N 1
ATOM 5059 C CA . ILE E 1 54 ? 65.639 16.812 95.765 1.00 30.44 84 ILE E CA 1
ATOM 5060 C C . ILE E 1 54 ? 64.221 16.848 96.259 1.00 31.44 84 ILE E C 1
ATOM 5061 O O . ILE E 1 54 ? 63.833 16.070 97.047 1.00 31.31 84 ILE E O 1
ATOM 5066 N N . LEU E 1 55 ? 63.456 17.846 95.853 1.00 36.92 85 LEU E N 1
ATOM 5067 C CA . LEU E 1 55 ? 62.082 17.899 96.245 1.00 36.52 85 LEU E CA 1
ATOM 5068 C C . LEU E 1 55 ? 61.338 18.884 95.383 1.00 37.44 85 LEU E C 1
ATOM 5069 O O . LEU E 1 55 ? 61.820 19.990 95.134 1.00 36.98 85 LEU E O 1
ATOM 5074 N N . GLY E 1 56 ? 60.162 18.455 94.910 1.00 37.66 86 GLY E N 1
ATOM 5075 C CA . GLY E 1 56 ? 59.229 19.353 94.198 1.00 34.98 86 GLY E CA 1
ATOM 5076 C C . GLY E 1 56 ? 57.807 19.070 94.638 1.00 36.21 86 GLY E C 1
ATOM 5077 O O . GLY E 1 56 ? 57.488 17.951 95.154 1.00 37.55 86 GLY E O 1
ATOM 5078 N N . THR E 1 57 ? 56.938 20.039 94.381 1.00 35.53 87 THR E N 1
ATOM 5079 C CA . THR E 1 57 ? 55.530 19.994 94.808 1.00 35.20 87 THR E CA 1
ATOM 5080 C C . THR E 1 57 ? 54.531 19.652 93.677 1.00 36.04 87 THR E C 1
ATOM 5081 O O . THR E 1 57 ? 53.315 19.465 93.909 1.00 34.71 87 THR E O 1
ATOM 5085 N N . LEU E 1 58 ? 55.044 19.520 92.458 1.00 36.74 88 LEU E N 1
ATOM 5086 C CA . LEU E 1 58 ? 54.225 19.075 91.319 1.00 37.65 88 LEU E CA 1
ATOM 5087 C C . LEU E 1 58 ? 55.003 17.958 90.655 1.00 38.81 88 LEU E C 1
ATOM 5088 O O . LEU E 1 58 ? 56.234 18.030 90.639 1.00 38.39 88 LEU E O 1
ATOM 5093 N N . PRO E 1 59 ? 54.312 16.910 90.123 1.00 39.82 89 PRO E N 1
ATOM 5094 C CA . PRO E 1 59 ? 55.007 15.866 89.353 1.00 40.43 89 PRO E CA 1
ATOM 5095 C C . PRO E 1 59 ? 55.536 16.380 88.017 1.00 42.27 89 PRO E C 1
ATOM 5096 O O . PRO E 1 59 ? 55.022 17.356 87.482 1.00 42.16 89 PRO E O 1
ATOM 5100 N N . ALA E 1 60 ? 56.579 15.737 87.502 1.00 45.91 90 ALA E N 1
ATOM 5101 C CA . ALA E 1 60 ? 57.307 16.234 86.319 1.00 49.05 90 ALA E CA 1
ATOM 5102 C C . ALA E 1 60 ? 56.427 16.344 85.056 1.00 49.90 90 ALA E C 1
ATOM 5103 O O . ALA E 1 60 ? 56.408 17.370 84.367 1.00 49.55 90 ALA E O 1
ATOM 5105 N N . ASN E 1 61 ? 55.691 15.284 84.766 1.00 50.26 91 ASN E N 1
ATOM 5106 C CA . ASN E 1 61 ? 54.734 15.295 83.665 1.00 51.80 91 ASN E CA 1
ATOM 5107 C C . ASN E 1 61 ? 53.836 16.548 83.571 1.00 51.22 91 ASN E C 1
ATOM 5108 O O . ASN E 1 61 ? 53.282 16.835 82.513 1.00 51.28 91 ASN E O 1
ATOM 5113 N N . SER E 1 62 ? 53.689 17.295 84.666 1.00 49.97 92 SER E N 1
ATOM 5114 C CA . SER E 1 62 ? 52.540 18.199 84.791 1.00 48.13 92 SER E CA 1
ATOM 5115 C C . SER E 1 62 ? 52.742 19.600 84.150 1.00 47.19 92 SER E C 1
ATOM 5116 O O . SER E 1 62 ? 53.873 20.082 84.017 1.00 46.48 92 SER E O 1
ATOM 5119 N N . GLU E 1 63 ? 51.634 20.217 83.732 1.00 46.42 93 GLU E N 1
ATOM 5120 C CA . GLU E 1 63 ? 51.653 21.376 82.833 1.00 45.93 93 GLU E CA 1
ATOM 5121 C C . GLU E 1 63 ? 52.181 22.633 83.510 1.00 44.52 93 GLU E C 1
ATOM 5122 O O . GLU E 1 63 ? 51.748 22.981 84.603 1.00 44.22 93 GLU E O 1
ATOM 5128 N N . ASP E 1 64 ? 53.121 23.300 82.838 1.00 43.09 94 ASP E N 1
ATOM 5129 C CA . ASP E 1 64 ? 53.794 24.518 83.326 1.00 41.77 94 ASP E CA 1
ATOM 5130 C C . ASP E 1 64 ? 54.356 24.396 84.742 1.00 39.77 94 ASP E C 1
ATOM 5131 O O . ASP E 1 64 ? 54.351 25.380 85.504 1.00 38.75 94 ASP E O 1
ATOM 5136 N N . ALA E 1 65 ? 54.845 23.196 85.078 1.00 37.09 95 ALA E N 1
ATOM 5137 C CA . ALA E 1 65 ? 55.230 22.877 86.455 1.00 35.30 95 ALA E CA 1
ATOM 5138 C C . ALA E 1 65 ? 56.283 23.842 87.022 1.00 34.28 95 ALA E C 1
ATOM 5139 O O . ALA E 1 65 ? 56.122 24.363 88.140 1.00 33.86 95 ALA E O 1
ATOM 5141 N N . GLY E 1 66 ? 57.319 24.115 86.229 1.00 33.60 96 GLY E N 1
ATOM 5142 C CA . GLY E 1 66 ? 58.455 24.959 86.639 1.00 33.47 96 GLY E CA 1
ATOM 5143 C C . GLY E 1 66 ? 58.037 26.393 86.899 1.00 33.12 96 GLY E C 1
ATOM 5144 O O . GLY E 1 66 ? 58.669 27.089 87.677 1.00 33.53 96 GLY E O 1
ATOM 5145 N N . ALA E 1 67 ? 56.952 26.824 86.264 1.00 32.03 97 ALA E N 1
ATOM 5146 C CA . ALA E 1 67 ? 56.422 28.163 86.494 1.00 31.79 97 ALA E CA 1
ATOM 5147 C C . ALA E 1 67 ? 55.428 28.205 87.666 1.00 31.83 97 ALA E C 1
ATOM 5148 O O . ALA E 1 67 ? 55.094 29.273 88.115 1.00 31.78 97 ALA E O 1
ATOM 5150 N N . ARG E 1 68 ? 55.008 27.044 88.179 1.00 33.25 98 ARG E N 1
ATOM 5151 C CA . ARG E 1 68 ? 53.944 26.944 89.206 1.00 34.95 98 ARG E CA 1
ATOM 5152 C C . ARG E 1 68 ? 54.403 26.310 90.527 1.00 34.27 98 ARG E C 1
ATOM 5153 O O . ARG E 1 68 ? 53.959 26.713 91.590 1.00 34.27 98 ARG E O 1
ATOM 5161 N N . GLY E 1 69 ? 55.274 25.305 90.468 1.00 33.70 99 GLY E N 1
ATOM 5162 C CA . GLY E 1 69 ? 55.566 24.479 91.653 1.00 32.32 99 GLY E CA 1
ATOM 5163 C C . GLY E 1 69 ? 56.661 25.109 92.471 1.00 32.25 99 GLY E C 1
ATOM 5164 O O . GLY E 1 69 ? 57.086 26.223 92.175 1.00 30.87 99 GLY E O 1
ATOM 5165 N N . LEU E 1 70 ? 57.080 24.386 93.511 1.00 31.02 100 LEU E N 1
ATOM 5166 C CA . LEU E 1 70 ? 58.299 24.669 94.262 1.00 30.19 100 LEU E CA 1
ATOM 5167 C C . LEU E 1 70 ? 59.225 23.472 94.028 1.00 31.14 100 LEU E C 1
ATOM 5168 O O . LEU E 1 70 ? 58.787 22.320 94.189 1.00 29.49 100 LEU E O 1
ATOM 5173 N N . PHE E 1 71 ? 60.468 23.751 93.636 1.00 29.93 101 PHE E N 1
ATOM 5174 C CA . PHE E 1 71 ? 61.438 22.716 93.291 1.00 30.39 101 PHE E CA 1
ATOM 5175 C C . PHE E 1 71 ? 62.799 22.987 93.933 1.00 30.82 101 PHE E C 1
ATOM 5176 O O . PHE E 1 71 ? 63.354 24.088 93.817 1.00 29.63 101 PHE E O 1
ATOM 5184 N N . VAL E 1 72 ? 63.335 21.983 94.617 1.00 30.59 102 VAL E N 1
ATOM 5185 C CA . VAL E 1 72 ? 64.724 22.010 95.080 1.00 29.18 102 VAL E CA 1
ATOM 5186 C C . VAL E 1 72 ? 65.588 21.133 94.209 1.00 30.57 102 VAL E C 1
ATOM 5187 O O . VAL E 1 72 ? 65.414 19.863 94.190 1.00 29.86 102 VAL E O 1
ATOM 5191 N N . ARG E 1 73 ? 66.525 21.765 93.486 1.00 31.24 103 ARG E N 1
ATOM 5192 C CA . ARG E 1 73 ? 67.381 20.986 92.555 1.00 32.38 103 ARG E CA 1
ATOM 5193 C C . ARG E 1 73 ? 68.878 21.125 92.817 1.00 32.56 103 ARG E C 1
ATOM 5194 O O . ARG E 1 73 ? 69.345 22.201 93.173 1.00 33.95 103 ARG E O 1
ATOM 5202 N N . ALA E 1 74 ? 69.631 20.045 92.599 1.00 32.54 104 ALA E N 1
ATOM 5203 C CA . ALA E 1 74 ? 71.090 20.107 92.674 1.00 33.40 104 ALA E CA 1
ATOM 5204 C C . ALA E 1 74 ? 71.742 19.452 91.463 1.00 34.44 104 ALA E C 1
ATOM 5205 O O . ALA E 1 74 ? 71.378 18.368 91.059 1.00 36.98 104 ALA E O 1
ATOM 5207 N N . ASN E 1 75 ? 72.706 20.130 90.867 1.00 35.55 105 ASN E N 1
ATOM 5208 C CA . ASN E 1 75 ? 73.401 19.607 89.701 1.00 36.12 105 ASN E CA 1
ATOM 5209 C C . ASN E 1 75 ? 74.822 20.134 89.664 1.00 35.55 105 ASN E C 1
ATOM 5210 O O . ASN E 1 75 ? 75.358 20.561 90.679 1.00 34.67 105 ASN E O 1
ATOM 5215 N N . ASP E 1 76 ? 75.397 20.129 88.474 1.00 36.60 106 ASP E N 1
ATOM 5216 C CA . ASP E 1 76 ? 76.705 20.708 88.221 1.00 38.96 106 ASP E CA 1
ATOM 5217 C C . ASP E 1 76 ? 76.848 22.198 88.598 1.00 38.26 106 ASP E C 1
ATOM 5218 O O . ASP E 1 76 ? 77.946 22.653 88.903 1.00 38.64 106 ASP E O 1
ATOM 5223 N N . ASP E 1 77 ? 75.751 22.942 88.564 1.00 37.06 107 ASP E N 1
ATOM 5224 C CA . ASP E 1 77 ? 75.762 24.370 88.821 1.00 37.24 107 ASP E CA 1
ATOM 5225 C C . ASP E 1 77 ? 75.603 24.685 90.291 1.00 36.38 107 ASP E C 1
ATOM 5226 O O . ASP E 1 77 ? 75.886 25.806 90.707 1.00 38.27 107 ASP E O 1
ATOM 5231 N N . GLY E 1 78 ? 75.147 23.717 91.072 1.00 33.52 108 GLY E N 1
ATOM 5232 C CA . GLY E 1 78 ? 74.973 23.915 92.494 1.00 32.42 108 GLY E CA 1
ATOM 5233 C C . GLY E 1 78 ? 73.561 23.615 92.915 1.00 32.04 108 GLY E C 1
ATOM 5234 O O . GLY E 1 78 ? 72.976 22.677 92.415 1.00 32.18 108 GLY E O 1
ATOM 5235 N N . LEU E 1 79 ? 73.021 24.409 93.838 1.00 30.98 109 LEU E N 1
ATOM 5236 C CA . LEU E 1 79 ? 71.687 24.197 94.332 1.00 30.76 109 LEU E CA 1
ATOM 5237 C C . LEU E 1 79 ? 70.824 25.369 93.940 1.00 31.55 109 LEU E C 1
ATOM 5238 O O . LEU E 1 79 ? 71.210 26.543 94.146 1.00 29.06 109 LEU E O 1
ATOM 5243 N N . GLN E 1 80 ? 69.652 25.043 93.391 1.00 30.83 110 GLN E N 1
ATOM 5244 C CA . GLN E 1 80 ? 68.692 26.037 92.946 1.00 31.73 110 GLN E CA 1
ATOM 5245 C C . GLN E 1 80 ? 67.310 25.751 93.609 1.00 31.79 110 GLN E C 1
ATOM 5246 O O . GLN E 1 80 ? 66.805 24.600 93.613 1.00 32.78 110 GLN E O 1
ATOM 5252 N N . ILE E 1 81 ? 66.689 26.787 94.157 1.00 30.17 111 ILE E N 1
ATOM 5253 C CA . ILE E 1 81 ? 65.293 26.727 94.635 1.00 29.68 111 ILE E CA 1
ATOM 5254 C C . ILE E 1 81 ? 64.434 27.734 93.923 1.00 31.47 111 ILE E C 1
ATOM 5255 O O . ILE E 1 81 ? 64.668 28.983 94.006 1.00 30.95 111 ILE E O 1
ATOM 5260 N N . THR E 1 82 ? 63.411 27.209 93.251 1.00 31.88 112 THR E N 1
ATOM 5261 C CA . THR E 1 82 ? 62.427 28.090 92.559 1.00 33.50 112 THR E CA 1
ATOM 5262 C C . THR E 1 82 ? 61.062 27.887 93.200 1.00 33.45 112 THR E C 1
ATOM 5263 O O . THR E 1 82 ? 60.733 26.755 93.657 1.00 33.19 112 THR E O 1
ATOM 5267 N N . SER E 1 83 ? 60.323 28.983 93.326 1.00 32.40 113 SER E N 1
ATOM 5268 C CA . SER E 1 83 ? 58.933 28.924 93.833 1.00 32.93 113 SER E CA 1
ATOM 5269 C C . SER E 1 83 ? 57.979 29.717 92.966 1.00 31.92 113 SER E C 1
ATOM 5270 O O . SER E 1 83 ? 58.109 30.945 92.853 1.00 32.83 113 SER E O 1
ATOM 5273 N N . HIS E 1 84 ? 57.036 29.010 92.337 1.00 31.87 114 HIS E N 1
ATOM 5274 C CA . HIS E 1 84 ? 56.094 29.612 91.382 1.00 32.96 114 HIS E CA 1
ATOM 5275 C C . HIS E 1 84 ? 56.914 30.357 90.352 1.00 33.58 114 HIS E C 1
ATOM 5276 O O . HIS E 1 84 ? 56.735 31.532 90.179 1.00 32.85 114 HIS E O 1
ATOM 5283 N N . GLY E 1 85 ? 57.882 29.686 89.739 1.00 35.24 115 GLY E N 1
ATOM 5284 C CA . GLY E 1 85 ? 58.719 30.303 88.720 1.00 37.08 115 GLY E CA 1
ATOM 5285 C C . GLY E 1 85 ? 59.831 31.236 89.189 1.00 39.43 115 GLY E C 1
ATOM 5286 O O . GLY E 1 85 ? 60.669 31.653 88.385 1.00 41.12 115 GLY E O 1
ATOM 5287 N N . GLU E 1 86 ? 59.855 31.600 90.468 1.00 40.22 116 GLU E N 1
ATOM 5288 C CA . GLU E 1 86 ? 60.782 32.663 90.897 1.00 39.64 116 GLU E CA 1
ATOM 5289 C C . GLU E 1 86 ? 61.948 31.999 91.594 1.00 37.92 116 GLU E C 1
ATOM 5290 O O . GLU E 1 86 ? 61.742 31.060 92.374 1.00 35.34 116 GLU E O 1
ATOM 5296 N N . LEU E 1 87 ? 63.154 32.476 91.276 1.00 37.05 117 LEU E N 1
ATOM 5297 C CA . LEU E 1 87 ? 64.386 31.965 91.870 1.00 35.73 117 LEU E CA 1
ATOM 5298 C C . LEU E 1 87 ? 64.550 32.535 93.274 1.00 35.65 117 LEU E C 1
ATOM 5299 O O . LEU E 1 87 ? 64.761 33.744 93.472 1.00 34.32 117 LEU E O 1
ATOM 5304 N N . VAL E 1 88 ? 64.493 31.627 94.226 1.00 35.93 118 VAL E N 1
ATOM 5305 C CA . VAL E 1 88 ? 64.441 31.952 95.632 1.00 37.98 118 VAL E CA 1
ATOM 5306 C C . VAL E 1 88 ? 65.759 31.619 96.329 1.00 39.37 118 VAL E C 1
ATOM 5307 O O . VAL E 1 88 ? 66.000 32.097 97.424 1.00 43.47 118 VAL E O 1
ATOM 5311 N N . LEU E 1 89 ? 66.600 30.783 95.721 1.00 39.42 119 LEU E N 1
ATOM 5312 C CA . LEU E 1 89 ? 67.960 30.593 96.214 1.00 37.22 119 LEU E CA 1
ATOM 5313 C C . LEU E 1 89 ? 68.817 29.854 95.192 1.00 37.49 119 LEU E C 1
ATOM 5314 O O . LEU E 1 89 ? 68.347 28.982 94.465 1.00 36.72 119 LEU E O 1
ATOM 5319 N N . ASP E 1 90 ? 70.086 30.222 95.158 1.00 38.04 120 ASP E N 1
ATOM 5320 C CA . ASP E 1 90 ? 71.050 29.677 94.225 1.00 39.39 120 ASP E CA 1
ATOM 5321 C C . ASP E 1 90 ? 72.389 29.704 94.951 1.00 38.80 120 ASP E C 1
ATOM 5322 O O . ASP E 1 90 ? 72.941 30.780 95.245 1.00 37.73 120 ASP E O 1
ATOM 5327 N N . LEU E 1 91 ? 72.883 28.512 95.253 1.00 37.96 121 LEU E N 1
ATOM 5328 C CA . LEU E 1 91 ? 74.223 28.330 95.765 1.00 38.50 121 LEU E CA 1
ATOM 5329 C C . LEU E 1 91 ? 75.028 27.535 94.741 1.00 37.88 121 LEU E C 1
ATOM 5330 O O . LEU E 1 91 ? 74.564 26.509 94.268 1.00 38.24 121 LEU E O 1
ATOM 5335 N N . SER E 1 92 ? 76.233 28.005 94.421 1.00 37.66 122 SER E N 1
ATOM 5336 C CA . SER E 1 92 ? 77.128 27.322 93.496 1.00 37.07 122 SER E CA 1
ATOM 5337 C C . SER E 1 92 ? 77.792 26.157 94.202 1.00 37.63 122 SER E C 1
ATOM 5338 O O . SER E 1 92 ? 77.811 26.125 95.415 1.00 37.95 122 SER E O 1
ATOM 5341 N N . LYS E 1 93 ? 78.319 25.196 93.446 1.00 39.77 123 LYS E N 1
ATOM 5342 C CA . LYS E 1 93 ? 79.118 24.065 93.984 1.00 41.29 123 LYS E CA 1
ATOM 5343 C C . LYS E 1 93 ? 80.220 24.517 94.945 1.00 41.45 123 LYS E C 1
ATOM 5344 O O . LYS E 1 93 ? 80.622 23.769 95.849 1.00 41.35 123 LYS E O 1
ATOM 5350 N N . ARG E 1 94 ? 80.714 25.734 94.701 1.00 41.54 124 ARG E N 1
ATOM 5351 C CA . ARG E 1 94 ? 81.805 26.348 95.441 1.00 41.19 124 ARG E CA 1
ATOM 5352 C C . ARG E 1 94 ? 81.386 26.836 96.838 1.00 39.78 124 ARG E C 1
ATOM 5353 O O . ARG E 1 94 ? 82.117 26.625 97.794 1.00 38.95 124 ARG E O 1
ATOM 5361 N N . GLU E 1 95 ? 80.234 27.496 96.967 1.00 38.53 125 GLU E N 1
ATOM 5362 C CA . GLU E 1 95 ? 79.720 27.797 98.309 1.00 37.82 125 GLU E CA 1
ATOM 5363 C C . GLU E 1 95 ? 79.201 26.547 99.031 1.00 35.98 125 GLU E C 1
ATOM 5364 O O . GLU E 1 95 ? 79.414 26.377 100.220 1.00 36.26 125 GLU E O 1
ATOM 5370 N N . LEU E 1 96 ? 78.589 25.632 98.310 1.00 34.76 126 LEU E N 1
ATOM 5371 C CA . LEU E 1 96 ? 78.184 24.361 98.936 1.00 35.14 126 LEU E CA 1
ATOM 5372 C C . LEU E 1 96 ? 79.378 23.674 99.617 1.00 35.23 126 LEU E C 1
ATOM 5373 O O . LEU E 1 96 ? 79.241 23.226 100.747 1.00 35.79 126 LEU E O 1
ATOM 5378 N N . ALA E 1 97 ? 80.538 23.626 98.951 1.00 35.06 127 ALA E N 1
ATOM 5379 C CA . ALA E 1 97 ? 81.744 22.968 99.488 1.00 35.60 127 ALA E CA 1
ATOM 5380 C C . ALA E 1 97 ? 82.405 23.658 100.694 1.00 36.47 127 ALA E C 1
ATOM 5381 O O . ALA E 1 97 ? 83.194 23.037 101.421 1.00 36.89 127 ALA E O 1
ATOM 5383 N N . GLN E 1 98 ? 82.131 24.951 100.856 1.00 37.21 128 GLN E N 1
ATOM 5384 C CA . GLN E 1 98 ? 82.613 25.737 101.983 1.00 37.16 128 GLN E CA 1
ATOM 5385 C C . GLN E 1 98 ? 81.630 25.732 103.188 1.00 37.32 128 GLN E C 1
ATOM 5386 O O . GLN E 1 98 ? 81.947 26.259 104.245 1.00 36.94 128 GLN E O 1
ATOM 5392 N N . LEU E 1 99 ? 80.455 25.124 103.041 1.00 36.62 129 LEU E N 1
ATOM 5393 C CA . LEU E 1 99 ? 79.553 24.927 104.185 1.00 37.84 129 LEU E CA 1
ATOM 5394 C C . LEU E 1 99 ? 79.931 23.656 104.985 1.00 38.38 129 LEU E C 1
ATOM 5395 O O . LEU E 1 99 ? 80.509 22.714 104.423 1.00 38.29 129 LEU E O 1
ATOM 5400 N N . PRO E 1 100 ? 79.591 23.628 106.295 1.00 38.50 130 PRO E N 1
ATOM 5401 C CA . PRO E 1 100 ? 79.677 22.422 107.116 1.00 37.78 130 PRO E CA 1
ATOM 5402 C C . PRO E 1 100 ? 78.943 21.256 106.477 1.00 36.95 130 PRO E C 1
ATOM 5403 O O . PRO E 1 100 ? 77.908 21.456 105.860 1.00 37.73 130 PRO E O 1
ATOM 5407 N N . ALA E 1 101 ? 79.477 20.046 106.607 1.00 36.61 131 ALA E N 1
ATOM 5408 C CA . ALA E 1 101 ? 78.821 18.886 106.016 1.00 36.43 131 ALA E CA 1
ATOM 5409 C C . ALA E 1 101 ? 77.389 18.756 106.520 1.00 37.26 131 ALA E C 1
ATOM 5410 O O . ALA E 1 101 ? 76.498 18.353 105.769 1.00 37.59 131 ALA E O 1
ATOM 5412 N N . ASP E 1 102 ? 77.137 19.135 107.773 1.00 38.02 132 ASP E N 1
ATOM 5413 C CA . ASP E 1 102 ? 75.778 18.992 108.296 1.00 37.94 132 ASP E CA 1
ATOM 5414 C C . ASP E 1 102 ? 74.965 20.277 108.355 1.00 37.64 132 ASP E C 1
ATOM 5415 O O . ASP E 1 102 ? 74.122 20.431 109.241 1.00 37.92 132 ASP E O 1
ATOM 5420 N N . ALA E 1 103 ? 75.225 21.199 107.433 1.00 36.17 133 ALA E N 1
ATOM 5421 C CA . ALA E 1 103 ? 74.395 22.375 107.288 1.00 36.85 133 ALA E CA 1
ATOM 5422 C C . ALA E 1 103 ? 72.992 21.994 106.799 1.00 37.37 133 ALA E C 1
ATOM 5423 O O . ALA E 1 103 ? 72.790 20.890 106.233 1.00 36.31 133 ALA E O 1
ATOM 5425 N N . THR E 1 104 ? 72.032 22.887 107.055 1.00 37.56 134 THR E N 1
ATOM 5426 C CA . THR E 1 104 ? 70.625 22.679 106.688 1.00 39.83 134 THR E CA 1
ATOM 5427 C C . THR E 1 104 ? 70.124 23.876 105.846 1.00 38.82 134 THR E C 1
ATOM 5428 O O . THR E 1 104 ? 70.466 24.985 106.151 1.00 39.28 134 THR E O 1
ATOM 5432 N N . ILE E 1 105 ? 69.366 23.599 104.784 1.00 39.17 135 ILE E N 1
ATOM 5433 C CA . ILE E 1 105 ? 68.624 24.584 103.977 1.00 39.43 135 ILE E CA 1
ATOM 5434 C C . ILE E 1 105 ? 67.210 24.674 104.553 1.00 37.92 135 ILE E C 1
ATOM 5435 O O . ILE E 1 105 ? 66.544 23.653 104.789 1.00 38.21 135 ILE E O 1
ATOM 5440 N N . ALA E 1 106 ? 66.787 25.898 104.805 1.00 36.83 136 ALA E N 1
ATOM 5441 C CA . ALA E 1 106 ? 65.505 26.159 105.413 1.00 36.84 136 ALA E CA 1
ATOM 5442 C C . ALA E 1 106 ? 64.712 26.909 104.390 1.00 36.18 136 ALA E C 1
ATOM 5443 O O . ALA E 1 106 ? 65.198 27.902 103.859 1.00 36.65 136 ALA E O 1
ATOM 5445 N N . ILE E 1 107 ? 63.502 26.456 104.096 1.00 37.20 137 ILE E N 1
ATOM 5446 C CA . ILE E 1 107 ? 62.575 27.245 103.212 1.00 37.35 137 ILE E CA 1
ATOM 5447 C C . ILE E 1 107 ? 61.237 27.511 103.894 1.00 36.40 137 ILE E C 1
ATOM 5448 O O . ILE E 1 107 ? 60.637 26.588 104.454 1.00 35.36 137 ILE E O 1
ATOM 5453 N N . SER E 1 108 ? 60.773 28.759 103.796 1.00 37.25 138 SER E N 1
ATOM 5454 C CA . SER E 1 108 ? 59.461 29.176 104.266 1.00 35.62 138 SER E CA 1
ATOM 5455 C C . SER E 1 108 ? 58.802 30.004 103.197 1.00 34.93 138 SER E C 1
ATOM 5456 O O . SER E 1 108 ? 59.139 31.233 103.006 1.00 36.05 138 SER E O 1
ATOM 5459 N N . ALA E 1 109 ? 57.791 29.387 102.583 1.00 32.10 139 ALA E N 1
ATOM 5460 C CA . ALA E 1 109 ? 56.855 30.060 101.701 1.00 31.97 139 ALA E CA 1
ATOM 5461 C C . ALA E 1 109 ? 55.518 30.364 102.364 1.00 33.89 139 ALA E C 1
ATOM 5462 O O . ALA E 1 109 ? 54.783 29.433 102.726 1.00 36.20 139 ALA E O 1
ATOM 5464 N N . THR E 1 110 ? 55.196 31.657 102.507 1.00 32.93 140 THR E N 1
ATOM 5465 C CA . THR E 1 110 ? 53.869 32.072 102.906 1.00 34.06 140 THR E CA 1
ATOM 5466 C C . THR E 1 110 ? 53.301 33.237 102.044 1.00 36.88 140 THR E C 1
ATOM 5467 O O . THR E 1 110 ? 53.929 33.710 101.052 1.00 37.58 140 THR E O 1
ATOM 5471 N N . GLU E 1 111 ? 52.115 33.705 102.414 1.00 36.67 141 GLU E N 1
ATOM 5472 C CA . GLU E 1 111 ? 51.463 34.690 101.589 1.00 38.70 141 GLU E CA 1
ATOM 5473 C C . GLU E 1 111 ? 52.213 36.003 101.631 1.00 39.13 141 GLU E C 1
ATOM 5474 O O . GLU E 1 111 ? 52.208 36.713 100.649 1.00 40.21 141 GLU E O 1
ATOM 5480 N N . ASP E 1 112 ? 52.860 36.309 102.759 1.00 39.40 142 ASP E N 1
ATOM 5481 C CA . ASP E 1 112 ? 53.632 37.548 102.911 1.00 38.55 142 ASP E CA 1
ATOM 5482 C C . ASP E 1 112 ? 55.072 37.555 102.336 1.00 37.64 142 ASP E C 1
ATOM 5483 O O . ASP E 1 112 ? 55.552 38.618 101.889 1.00 35.03 142 ASP E O 1
ATOM 5488 N N . GLU E 1 113 ? 55.755 36.405 102.348 1.00 35.47 143 GLU E N 1
ATOM 5489 C CA . GLU E 1 113 ? 57.158 36.326 101.898 1.00 36.35 143 GLU E CA 1
ATOM 5490 C C . GLU E 1 113 ? 57.596 34.896 101.761 1.00 35.27 143 GLU E C 1
ATOM 5491 O O . GLU E 1 113 ? 57.203 34.098 102.581 1.00 36.01 143 GLU E O 1
ATOM 5497 N N . THR E 1 114 ? 58.366 34.556 100.729 1.00 34.29 144 THR E N 1
ATOM 5498 C CA . THR E 1 114 ? 59.168 33.358 100.863 1.00 37.61 144 THR E CA 1
ATOM 5499 C C . THR E 1 114 ? 60.649 33.638 101.185 1.00 37.38 144 THR E C 1
ATOM 5500 O O . THR E 1 114 ? 61.189 34.698 100.847 1.00 34.24 144 THR E O 1
ATOM 5504 N N . THR E 1 115 ? 61.255 32.683 101.891 1.00 35.70 145 THR E N 1
ATOM 5505 C CA . THR E 1 115 ? 62.646 32.788 102.325 1.00 37.17 145 THR E CA 1
ATOM 5506 C C . THR E 1 115 ? 63.331 31.468 102.184 1.00 36.64 145 THR E C 1
ATOM 5507 O O . THR E 1 115 ? 62.762 30.393 102.477 1.00 34.26 145 THR E O 1
ATOM 5511 N N . ALA E 1 116 ? 64.577 31.542 101.744 1.00 35.23 146 ALA E N 1
ATOM 5512 C CA . ALA E 1 116 ? 65.381 30.328 101.748 1.00 30.70 146 ALA E CA 1
ATOM 5513 C C . ALA E 1 116 ? 66.808 30.733 102.176 1.00 31.63 146 ALA E C 1
ATOM 5514 O O . ALA E 1 116 ? 67.187 31.983 102.174 1.00 29.24 146 ALA E O 1
ATOM 5516 N N . GLY E 1 117 ? 67.539 29.725 102.625 1.00 28.86 147 GLY E N 1
ATOM 5517 C CA . GLY E 1 117 ? 68.910 29.850 103.004 1.00 31.71 147 GLY E CA 1
ATOM 5518 C C . GLY E 1 117 ? 69.467 28.763 103.843 1.00 34.60 147 GLY E C 1
ATOM 5519 O O . GLY E 1 117 ? 68.866 27.661 104.015 1.00 39.51 147 GLY E O 1
ATOM 5520 N N . ILE E 1 118 ? 70.657 29.026 104.350 1.00 37.07 148 ILE E N 1
ATOM 5521 C CA . ILE E 1 118 ? 71.318 28.055 105.214 1.00 39.72 148 ILE E CA 1
ATOM 5522 C C . ILE E 1 118 ? 70.858 28.413 106.603 1.00 40.22 148 ILE E C 1
ATOM 5523 O O . ILE E 1 118 ? 71.055 29.545 107.022 1.00 40.63 148 ILE E O 1
ATOM 5528 N N . GLU E 1 119 ? 70.253 27.469 107.316 1.00 40.98 149 GLU E N 1
ATOM 5529 C CA . GLU E 1 119 ? 69.769 27.733 108.667 1.00 43.02 149 GLU E CA 1
ATOM 5530 C C . GLU E 1 119 ? 70.892 28.246 109.567 1.00 43.76 149 GLU E C 1
ATOM 5531 O O . GLU E 1 119 ? 71.937 27.607 109.691 1.00 44.05 149 GLU E O 1
ATOM 5537 N N . GLY E 1 120 ? 70.672 29.399 110.192 1.00 46.95 150 GLY E N 1
ATOM 5538 C CA . GLY E 1 120 ? 71.696 30.006 111.075 1.00 46.23 150 GLY E CA 1
ATOM 5539 C C . GLY E 1 120 ? 72.715 30.911 110.404 1.00 48.15 150 GLY E C 1
ATOM 5540 O O . GLY E 1 120 ? 73.616 31.475 111.074 1.00 47.44 150 GLY E O 1
ATOM 5541 N N . ASP E 1 121 ? 72.570 31.088 109.092 1.00 48.00 151 ASP E N 1
ATOM 5542 C CA . ASP E 1 121 ? 73.597 31.772 108.310 1.00 49.24 151 ASP E CA 1
ATOM 5543 C C . ASP E 1 121 ? 73.032 33.028 107.612 1.00 49.33 151 ASP E C 1
ATOM 5544 O O . ASP E 1 121 ? 72.619 32.983 106.447 1.00 50.26 151 ASP E O 1
ATOM 5549 N N . ASP E 1 122 ? 73.007 34.135 108.342 1.00 48.78 152 ASP E N 1
ATOM 5550 C CA . ASP E 1 122 ? 72.428 35.394 107.864 1.00 48.82 152 ASP E CA 1
ATOM 5551 C C . ASP E 1 122 ? 72.800 35.751 106.427 1.00 47.52 152 ASP E C 1
ATOM 5552 O O . ASP E 1 122 ? 71.946 36.213 105.669 1.00 47.55 152 ASP E O 1
ATOM 5557 N N . SER E 1 123 ? 74.065 35.521 106.066 1.00 45.73 153 SER E N 1
ATOM 5558 C CA . SER E 1 123 ? 74.598 35.940 104.772 1.00 44.45 153 SER E CA 1
ATOM 5559 C C . SER E 1 123 ? 74.093 35.103 103.593 1.00 42.82 153 SER E C 1
ATOM 5560 O O . SER E 1 123 ? 74.374 35.417 102.442 1.00 43.22 153 SER E O 1
ATOM 5563 N N . THR E 1 124 ? 73.349 34.039 103.860 1.00 40.84 154 THR E N 1
ATOM 5564 C CA . THR E 1 124 ? 72.810 33.257 102.771 1.00 38.35 154 THR E CA 1
ATOM 5565 C C . THR E 1 124 ? 71.324 33.605 102.499 1.00 37.40 154 THR E C 1
ATOM 5566 O O . THR E 1 124 ? 70.824 33.432 101.375 1.00 36.22 154 THR E O 1
ATOM 5570 N N . THR E 1 125 ? 70.636 34.129 103.507 1.00 35.44 155 THR E N 1
ATOM 5571 C CA . THR E 1 125 ? 69.188 34.268 103.394 1.00 35.75 155 THR E CA 1
ATOM 5572 C C . THR E 1 125 ? 68.718 35.222 102.302 1.00 35.31 155 THR E C 1
ATOM 5573 O O . THR E 1 125 ? 69.241 36.370 102.158 1.00 35.50 155 THR E O 1
ATOM 5577 N N . GLU E 1 126 ? 67.707 34.739 101.580 1.00 34.18 156 GLU E N 1
ATOM 5578 C CA . GLU E 1 126 ? 67.055 35.386 100.451 1.00 35.72 156 GLU E CA 1
ATOM 5579 C C . GLU E 1 126 ? 65.585 35.633 100.766 1.00 36.00 156 GLU E C 1
ATOM 5580 O O . GLU E 1 126 ? 64.897 34.753 101.221 1.00 34.45 156 GLU E O 1
ATOM 5586 N N . THR E 1 127 ? 65.070 36.839 100.527 1.00 37.53 157 THR E N 1
ATOM 5587 C CA . THR E 1 127 ? 63.650 37.005 100.798 1.00 38.62 157 THR E CA 1
ATOM 5588 C C . THR E 1 127 ? 62.863 37.676 99.697 1.00 38.19 157 THR E C 1
ATOM 5589 O O . THR E 1 127 ? 63.028 38.877 99.421 1.00 38.65 157 THR E O 1
ATOM 5593 N N . VAL E 1 128 ? 61.988 36.899 99.074 1.00 37.09 158 VAL E N 1
ATOM 5594 C CA . VAL E 1 128 ? 61.034 37.497 98.168 1.00 35.43 158 VAL E CA 1
ATOM 5595 C C . VAL E 1 128 ? 59.859 37.947 99.025 1.00 35.24 158 VAL E C 1
ATOM 5596 O O . VAL E 1 128 ? 59.087 37.130 99.528 1.00 34.32 158 VAL E O 1
ATOM 5600 N N . GLU E 1 129 ? 59.756 39.256 99.220 1.00 34.31 159 GLU E N 1
ATOM 5601 C CA . GLU E 1 129 ? 58.683 39.847 100.000 1.00 35.72 159 GLU E CA 1
ATOM 5602 C C . GLU E 1 129 ? 57.429 40.110 99.130 1.00 36.03 159 GLU E C 1
ATOM 5603 O O . GLU E 1 129 ? 56.967 41.269 99.014 1.00 36.10 159 GLU E O 1
ATOM 5609 N N . ARG E 1 130 ? 56.924 39.022 98.537 1.00 36.61 160 ARG E N 1
ATOM 5610 C CA . ARG E 1 130 ? 55.615 38.930 97.885 1.00 37.42 160 ARG E CA 1
ATOM 5611 C C . ARG E 1 130 ? 55.108 37.491 97.924 1.00 35.73 160 ARG E C 1
ATOM 5612 O O . ARG E 1 130 ? 55.887 36.570 98.173 1.00 35.94 160 ARG E O 1
ATOM 5620 N N . ASP E 1 131 ? 53.832 37.290 97.636 1.00 33.84 161 ASP E N 1
ATOM 5621 C CA . ASP E 1 131 ? 53.250 35.975 97.454 1.00 32.13 161 ASP E CA 1
ATOM 5622 C C . ASP E 1 131 ? 53.772 35.246 96.258 1.00 31.49 161 ASP E C 1
ATOM 5623 O O . ASP E 1 131 ? 53.454 35.572 95.161 1.00 32.18 161 ASP E O 1
ATOM 5628 N N . VAL E 1 132 ? 54.554 34.211 96.502 1.00 30.52 162 VAL E N 1
ATOM 5629 C CA . VAL E 1 132 ? 55.148 33.446 95.433 1.00 30.20 162 VAL E CA 1
ATOM 5630 C C . VAL E 1 132 ? 55.057 32.024 95.884 1.00 31.06 162 VAL E C 1
ATOM 5631 O O . VAL E 1 132 ? 55.954 31.253 95.625 1.00 31.39 162 VAL E O 1
ATOM 5635 N N . ARG E 1 133 ? 53.983 31.742 96.620 1.00 30.76 163 ARG E N 1
ATOM 5636 C CA . ARG E 1 133 ? 53.696 30.449 97.150 1.00 31.34 163 ARG E CA 1
ATOM 5637 C C . ARG E 1 133 ? 53.517 29.502 96.014 1.00 31.09 163 ARG E C 1
ATOM 5638 O O . ARG E 1 133 ? 52.914 29.839 95.034 1.00 30.26 163 ARG E O 1
ATOM 5646 N N . PRO E 1 134 ? 54.014 28.300 96.158 1.00 32.77 164 PRO E N 1
ATOM 5647 C CA . PRO E 1 134 ? 53.854 27.280 95.106 1.00 33.57 164 PRO E CA 1
ATOM 5648 C C . PRO E 1 134 ? 52.417 26.695 94.998 1.00 34.17 164 PRO E C 1
ATOM 5649 O O . PRO E 1 134 ? 51.690 26.665 95.985 1.00 33.76 164 PRO E O 1
ATOM 5653 N N . ILE E 1 135 ? 52.027 26.221 93.821 1.00 34.89 165 ILE E N 1
ATOM 5654 C CA . ILE E 1 135 ? 50.916 25.264 93.721 1.00 36.23 165 ILE E CA 1
ATOM 5655 C C . ILE E 1 135 ? 51.426 23.850 94.113 1.00 37.79 165 ILE E C 1
ATOM 5656 O O . ILE E 1 135 ? 52.550 23.460 93.756 1.00 37.67 165 ILE E O 1
ATOM 5661 N N . ILE E 1 136 ? 50.611 23.109 94.872 1.00 38.41 166 ILE E N 1
ATOM 5662 C CA . ILE E 1 136 ? 50.989 21.771 95.380 1.00 39.25 166 ILE E CA 1
ATOM 5663 C C . ILE E 1 136 ? 50.041 20.685 94.913 1.00 40.35 166 ILE E C 1
ATOM 5664 O O . ILE E 1 136 ? 48.839 20.883 94.940 1.00 40.19 166 ILE E O 1
ATOM 5677 N N . GLY E 1 138 ? 51.427 17.338 95.888 1.00 40.41 168 GLY E N 1
ATOM 5678 C CA . GLY E 1 138 ? 52.109 16.350 96.712 1.00 38.69 168 GLY E CA 1
ATOM 5679 C C . GLY E 1 138 ? 53.580 16.701 96.912 1.00 39.53 168 GLY E C 1
ATOM 5680 O O . GLY E 1 138 ? 54.004 17.858 96.673 1.00 39.83 168 GLY E O 1
ATOM 5681 N N . ILE E 1 139 ? 54.357 15.720 97.371 1.00 38.84 169 ILE E N 1
ATOM 5682 C CA . ILE E 1 139 ? 55.818 15.845 97.553 1.00 38.01 169 ILE E CA 1
ATOM 5683 C C . ILE E 1 139 ? 56.513 14.735 96.826 1.00 37.50 169 ILE E C 1
ATOM 5684 O O . ILE E 1 139 ? 56.214 13.539 97.062 1.00 38.47 169 ILE E O 1
ATOM 5689 N N . TYR E 1 140 ? 57.425 15.155 95.939 1.00 36.98 170 TYR E N 1
ATOM 5690 C CA . TYR E 1 140 ? 58.118 14.321 94.944 1.00 36.42 170 TYR E CA 1
ATOM 5691 C C . TYR E 1 140 ? 59.649 14.472 95.078 1.00 37.36 170 TYR E C 1
ATOM 5692 O O . TYR E 1 140 ? 60.145 15.574 95.340 1.00 39.35 170 TYR E O 1
ATOM 5701 N N . THR E 1 141 ? 60.389 13.358 94.943 1.00 35.38 171 THR E N 1
ATOM 5702 C CA . THR E 1 141 ? 61.862 13.404 94.970 1.00 32.71 171 THR E CA 1
ATOM 5703 C C . THR E 1 141 ? 62.404 12.453 93.917 1.00 34.82 171 THR E C 1
ATOM 5704 O O . THR E 1 141 ? 61.702 11.613 93.407 1.00 33.99 171 THR E O 1
ATOM 5708 N N . GLU E 1 142 ? 63.684 12.618 93.627 1.00 36.12 172 GLU E N 1
ATOM 5709 C CA . GLU E 1 142 ? 64.457 11.676 92.873 1.00 37.14 172 GLU E CA 1
ATOM 5710 C C . GLU E 1 142 ? 65.682 11.315 93.710 1.00 35.13 172 GLU E C 1
ATOM 5711 O O . GLU E 1 142 ? 66.658 10.726 93.217 1.00 34.38 172 GLU E O 1
ATOM 5717 N N . LEU E 1 143 ? 65.567 11.568 95.003 1.00 33.32 173 LEU E N 1
ATOM 5718 C CA . LEU E 1 143 ? 66.507 11.093 95.994 1.00 32.02 173 LEU E CA 1
ATOM 5719 C C . LEU E 1 143 ? 66.488 9.595 96.032 1.00 33.08 173 LEU E C 1
ATOM 5720 O O . LEU E 1 143 ? 65.411 8.984 95.971 1.00 32.71 173 LEU E O 1
ATOM 5725 N N . GLU E 1 144 ? 67.681 9.033 96.199 1.00 33.68 174 GLU E N 1
ATOM 5726 C CA . GLU E 1 144 ? 67.884 7.587 96.329 1.00 32.97 174 GLU E CA 1
ATOM 5727 C C . GLU E 1 144 ? 67.138 6.988 97.514 1.00 31.45 174 GLU E C 1
ATOM 5728 O O . GLU E 1 144 ? 67.289 7.459 98.626 1.00 32.10 174 GLU E O 1
ATOM 5734 N N . SER E 1 145 ? 66.333 5.965 97.273 1.00 32.51 175 SER E N 1
ATOM 5735 C CA . SER E 1 145 ? 65.681 5.198 98.335 1.00 31.26 175 SER E CA 1
ATOM 5736 C C . SER E 1 145 ? 66.531 4.921 99.576 1.00 31.01 175 SER E C 1
ATOM 5737 O O . SER E 1 145 ? 66.078 5.170 100.673 1.00 31.54 175 SER E O 1
ATOM 5740 N N . ASN E 1 146 ? 67.730 4.361 99.449 1.00 29.97 176 ASN E N 1
ATOM 5741 C CA . ASN E 1 146 ? 68.442 4.049 100.712 1.00 29.20 176 ASN E CA 1
ATOM 5742 C C . ASN E 1 146 ? 69.171 5.184 101.423 1.00 28.73 176 ASN E C 1
ATOM 5743 O O . ASN E 1 146 ? 69.937 4.976 102.350 1.00 29.51 176 ASN E O 1
ATOM 5748 N N . ALA E 1 147 ? 68.908 6.393 101.001 1.00 28.57 177 ALA E N 1
ATOM 5749 C CA . ALA E 1 147 ? 69.402 7.532 101.727 1.00 30.29 177 ALA E CA 1
ATOM 5750 C C . ALA E 1 147 ? 68.394 8.009 102.796 1.00 29.80 177 ALA E C 1
ATOM 5751 O O . ALA E 1 147 ? 68.505 9.139 103.347 1.00 27.93 177 ALA E O 1
ATOM 5753 N N . ALA E 1 148 ? 67.409 7.178 103.095 1.00 30.51 178 ALA E N 1
ATOM 5754 C CA . ALA E 1 148 ? 66.295 7.552 103.974 1.00 34.54 178 ALA E CA 1
ATOM 5755 C C . ALA E 1 148 ? 66.713 7.799 105.437 1.00 36.06 178 ALA E C 1
ATOM 5756 O O . ALA E 1 148 ? 66.459 8.903 105.975 1.00 36.02 178 ALA E O 1
ATOM 5758 N N . ALA E 1 149 ? 67.338 6.777 106.063 1.00 36.82 179 ALA E N 1
ATOM 5759 C CA . ALA E 1 149 ? 67.844 6.870 107.448 1.00 36.76 179 ALA E CA 1
ATOM 5760 C C . ALA E 1 149 ? 68.838 8.024 107.592 1.00 36.61 179 ALA E C 1
ATOM 5761 O O . ALA E 1 149 ? 68.627 8.954 108.377 1.00 38.55 179 ALA E O 1
ATOM 5763 N N . ASP E 1 150 ? 69.907 8.001 106.802 1.00 37.15 180 ASP E N 1
ATOM 5764 C CA . ASP E 1 150 ? 70.836 9.131 106.788 1.00 34.69 180 ASP E CA 1
ATOM 5765 C C . ASP E 1 150 ? 70.181 10.456 106.844 1.00 34.51 180 ASP E C 1
ATOM 5766 O O . ASP E 1 150 ? 70.460 11.259 107.730 1.00 33.93 180 ASP E O 1
ATOM 5771 N N . LEU E 1 151 ? 69.296 10.737 105.904 1.00 32.53 181 LEU E N 1
ATOM 5772 C CA . LEU E 1 151 ? 68.728 12.095 105.800 1.00 29.90 181 LEU E CA 1
ATOM 5773 C C . LEU E 1 151 ? 67.664 12.488 106.839 1.00 29.77 181 LEU E C 1
ATOM 5774 O O . LEU E 1 151 ? 67.473 13.726 107.227 1.00 29.04 181 LEU E O 1
ATOM 5779 N N . LEU E 1 152 ? 66.854 11.501 107.191 1.00 29.88 182 LEU E N 1
ATOM 5780 C CA . LEU E 1 152 ? 65.847 11.701 108.230 1.00 31.75 182 LEU E CA 1
ATOM 5781 C C . LEU E 1 152 ? 66.559 11.896 109.588 1.00 32.43 182 LEU E C 1
ATOM 5782 O O . LEU E 1 152 ? 66.195 12.793 110.342 1.00 34.53 182 LEU E O 1
ATOM 5787 N N . ASN E 1 153 ? 67.575 11.075 109.886 1.00 32.22 183 ASN E N 1
ATOM 5788 C CA . ASN E 1 153 ? 68.421 11.342 111.048 1.00 32.15 183 ASN E CA 1
ATOM 5789 C C . ASN E 1 153 ? 68.987 12.806 111.064 1.00 32.83 183 ASN E C 1
ATOM 5790 O O . ASN E 1 153 ? 69.241 13.313 112.129 1.00 34.71 183 ASN E O 1
ATOM 5795 N N . ALA E 1 154 ? 69.158 13.452 109.912 1.00 35.21 184 ALA E N 1
ATOM 5796 C CA . ALA E 1 154 ? 69.644 14.868 109.830 1.00 34.67 184 ALA E CA 1
ATOM 5797 C C . ALA E 1 154 ? 68.544 15.922 109.724 1.00 34.76 184 ALA E C 1
ATOM 5798 O O . ALA E 1 154 ? 68.828 17.105 109.463 1.00 32.44 184 ALA E O 1
ATOM 5800 N N . GLY E 1 155 ? 67.280 15.536 109.879 1.00 33.49 185 GLY E N 1
ATOM 5801 C CA . GLY E 1 155 ? 66.219 16.548 109.903 1.00 35.06 185 GLY E CA 1
ATOM 5802 C C . GLY E 1 155 ? 65.461 16.856 108.621 1.00 36.48 185 GLY E C 1
ATOM 5803 O O . GLY E 1 155 ? 64.675 17.837 108.586 1.00 36.56 185 GLY E O 1
ATOM 5804 N N . LEU E 1 156 ? 65.655 16.090 107.552 1.00 36.55 186 LEU E N 1
ATOM 5805 C CA . LEU E 1 156 ? 64.800 16.288 106.394 1.00 38.18 186 LEU E CA 1
ATOM 5806 C C . LEU E 1 156 ? 63.263 16.231 106.694 1.00 37.63 186 LEU E C 1
ATOM 5807 O O . LEU E 1 156 ? 62.756 15.332 107.348 1.00 38.27 186 LEU E O 1
ATOM 5812 N N . ASN E 1 157 ? 62.560 17.262 106.262 1.00 35.25 187 ASN E N 1
ATOM 5813 C CA . ASN E 1 157 ? 61.126 17.429 106.511 1.00 33.54 187 ASN E CA 1
ATOM 5814 C C . ASN E 1 157 ? 60.628 18.414 105.480 1.00 34.59 187 ASN E C 1
ATOM 5815 O O . ASN E 1 157 ? 61.337 19.366 105.183 1.00 36.51 187 ASN E O 1
ATOM 5820 N N . ALA E 1 158 ? 59.442 18.147 104.919 1.00 32.79 188 ALA E N 1
ATOM 5821 C CA . ALA E 1 158 ? 58.557 19.135 104.197 1.00 32.02 188 ALA E CA 1
ATOM 5822 C C . ALA E 1 158 ? 57.164 19.136 104.906 1.00 33.47 188 ALA E C 1
ATOM 5823 O O . ALA E 1 158 ? 56.632 18.079 105.296 1.00 34.36 188 ALA E O 1
ATOM 5825 N N . HIS E 1 159 ? 56.611 20.340 105.097 1.00 34.23 189 HIS E N 1
ATOM 5826 C CA . HIS E 1 159 ? 55.366 20.534 105.758 1.00 34.40 189 HIS E CA 1
ATOM 5827 C C . HIS E 1 159 ? 54.517 21.546 105.004 1.00 34.42 189 HIS E C 1
ATOM 5828 O O . HIS E 1 159 ? 54.901 22.753 104.831 1.00 33.57 189 HIS E O 1
ATOM 5835 N N . VAL E 1 160 ? 53.340 21.054 104.572 1.00 34.94 190 VAL E N 1
ATOM 5836 C CA . VAL E 1 160 ? 52.296 21.886 103.960 1.00 36.43 190 VAL E CA 1
ATOM 5837 C C . VAL E 1 160 ? 51.077 22.107 104.854 1.00 39.66 190 VAL E C 1
ATOM 5838 O O . VAL E 1 160 ? 50.452 21.175 105.342 1.00 40.28 190 VAL E O 1
ATOM 5842 N N . GLU E 1 161 ? 50.743 23.365 105.047 1.00 42.68 191 GLU E N 1
ATOM 5843 C CA . GLU E 1 161 ? 49.546 23.769 105.758 1.00 44.42 191 GLU E CA 1
ATOM 5844 C C . GLU E 1 161 ? 48.469 24.209 104.749 1.00 44.91 191 GLU E C 1
ATOM 5845 O O . GLU E 1 161 ? 48.655 25.162 103.982 1.00 45.29 191 GLU E O 1
ATOM 5851 N N . ILE E 1 162 ? 47.359 23.475 104.780 1.00 45.57 192 ILE E N 1
ATOM 5852 C CA . ILE E 1 162 ? 46.222 23.604 103.877 1.00 46.52 192 ILE E CA 1
ATOM 5853 C C . ILE E 1 162 ? 45.006 24.041 104.690 1.00 47.54 192 ILE E C 1
ATOM 5854 O O . ILE E 1 162 ? 44.607 23.358 105.638 1.00 48.42 192 ILE E O 1
ATOM 5859 N N . ASN E 1 163 ? 44.398 25.160 104.355 1.00 47.60 193 ASN E N 1
ATOM 5860 C CA . ASN E 1 163 ? 43.070 25.421 104.897 1.00 47.12 193 ASN E CA 1
ATOM 5861 C C . ASN E 1 163 ? 42.111 25.139 103.751 1.00 46.89 193 ASN E C 1
ATOM 5862 O O . ASN E 1 163 ? 42.207 25.788 102.710 1.00 46.70 193 ASN E O 1
ATOM 5867 N N . SER E 1 164 ? 41.234 24.150 103.895 1.00 47.04 194 SER E N 1
ATOM 5868 C CA . SER E 1 164 ? 40.317 23.820 102.791 1.00 47.84 194 SER E CA 1
ATOM 5869 C C . SER E 1 164 ? 38.999 24.643 102.708 1.00 48.69 194 SER E C 1
ATOM 5870 O O . SER E 1 164 ? 38.108 24.269 101.967 1.00 48.50 194 SER E O 1
ATOM 5873 N N . ARG E 1 165 ? 38.893 25.747 103.453 1.00 49.93 195 ARG E N 1
ATOM 5874 C CA . ARG E 1 165 ? 37.750 26.662 103.331 1.00 51.53 195 ARG E CA 1
ATOM 5875 C C . ARG E 1 165 ? 38.149 27.798 102.385 1.00 51.54 195 ARG E C 1
ATOM 5876 O O . ARG E 1 165 ? 39.146 28.501 102.630 1.00 51.97 195 ARG E O 1
ATOM 5884 N N . PHE E 1 166 ? 37.397 27.950 101.292 1.00 50.99 196 PHE E N 1
ATOM 5885 C CA . PHE E 1 166 ? 37.783 28.849 100.191 1.00 50.89 196 PHE E CA 1
ATOM 5886 C C . PHE E 1 166 ? 36.808 30.037 99.993 1.00 50.61 196 PHE E C 1
ATOM 5887 O O . PHE E 1 166 ? 35.639 29.960 100.385 1.00 50.63 196 PHE E O 1
ATOM 5895 N N . THR E 1 167 ? 37.317 31.125 99.396 1.00 50.82 197 THR E N 1
ATOM 5896 C CA . THR E 1 167 ? 36.621 32.439 99.310 1.00 50.82 197 THR E CA 1
ATOM 5897 C C . THR E 1 167 ? 36.364 32.942 97.878 1.00 50.94 197 THR E C 1
ATOM 5898 O O . THR E 1 167 ? 35.374 33.659 97.615 1.00 51.37 197 THR E O 1
ATOM 5902 N N . VAL F 1 8 ? 38.310 24.638 107.880 1.00 63.92 38 VAL F N 1
ATOM 5903 C CA . VAL F 1 8 ? 38.855 23.310 108.296 1.00 63.68 38 VAL F CA 1
ATOM 5904 C C . VAL F 1 8 ? 40.345 23.221 107.944 1.00 63.59 38 VAL F C 1
ATOM 5905 O O . VAL F 1 8 ? 40.716 23.188 106.762 1.00 63.68 38 VAL F O 1
ATOM 5909 N N . GLN F 1 9 ? 41.203 23.184 108.962 1.00 62.74 39 GLN F N 1
ATOM 5910 C CA . GLN F 1 9 ? 42.641 23.197 108.700 1.00 61.84 39 GLN F CA 1
ATOM 5911 C C . GLN F 1 9 ? 43.229 21.780 108.593 1.00 60.33 39 GLN F C 1
ATOM 5912 O O . GLN F 1 9 ? 42.872 20.872 109.369 1.00 60.24 39 GLN F O 1
ATOM 5918 N N . SER F 1 10 ? 44.109 21.604 107.612 1.00 58.82 40 SER F N 1
ATOM 5919 C CA . SER F 1 10 ? 44.758 20.327 107.374 1.00 57.89 40 SER F CA 1
ATOM 5920 C C . SER F 1 10 ? 46.223 20.551 107.029 1.00 57.14 40 SER F C 1
ATOM 5921 O O . SER F 1 10 ? 46.636 21.644 106.641 1.00 57.55 40 SER F O 1
ATOM 5924 N N . SER F 1 11 ? 47.009 19.501 107.205 1.00 53.84 41 SER F N 1
ATOM 5925 C CA . SER F 1 11 ? 48.416 19.602 107.011 1.00 49.84 41 SER F CA 1
ATOM 5926 C C . SER F 1 11 ? 48.929 18.303 106.430 1.00 44.82 41 SER F C 1
ATOM 5927 O O . SER F 1 11 ? 48.405 17.236 106.699 1.00 43.61 41 SER F O 1
ATOM 5930 N N . VAL F 1 12 ? 49.937 18.453 105.574 1.00 41.12 42 VAL F N 1
ATOM 5931 C CA . VAL F 1 12 ? 50.608 17.361 104.912 1.00 38.28 42 VAL F CA 1
ATOM 5932 C C . VAL F 1 12 ? 52.082 17.423 105.341 1.00 38.68 42 VAL F C 1
ATOM 5933 O O . VAL F 1 12 ? 52.664 18.486 105.479 1.00 37.59 42 VAL F O 1
ATOM 5937 N N . SER F 1 13 ? 52.675 16.254 105.481 1.00 35.16 43 SER F N 1
ATOM 5938 C CA . SER F 1 13 ? 53.974 16.150 106.076 1.00 34.63 43 SER F CA 1
ATOM 5939 C C . SER F 1 13 ? 54.778 15.029 105.403 1.00 34.08 43 SER F C 1
ATOM 5940 O O . SER F 1 13 ? 54.279 13.890 105.235 1.00 34.27 43 SER F O 1
ATOM 5943 N N . TRP F 1 14 ? 56.028 15.341 105.071 1.00 33.47 44 TRP F N 1
ATOM 5944 C CA . TRP F 1 14 ? 56.891 14.453 104.289 1.00 34.66 44 TRP F CA 1
ATOM 5945 C C . TRP F 1 14 ? 58.350 14.521 104.852 1.00 35.24 44 TRP F C 1
ATOM 5946 O O . TRP F 1 14 ? 58.797 15.631 105.280 1.00 35.35 44 TRP F O 1
ATOM 5957 N N . PRO F 1 15 ? 59.087 13.390 104.849 1.00 36.91 45 PRO F N 1
ATOM 5958 C CA . PRO F 1 15 ? 58.715 11.988 104.523 1.00 37.12 45 PRO F CA 1
ATOM 5959 C C . PRO F 1 15 ? 57.771 11.302 105.510 1.00 39.12 45 PRO F C 1
ATOM 5960 O O . PRO F 1 15 ? 57.439 11.881 106.556 1.00 39.37 45 PRO F O 1
ATOM 5964 N N . GLN F 1 16 ? 57.341 10.091 105.144 1.00 39.59 46 GLN F N 1
ATOM 5965 C CA . GLN F 1 16 ? 56.316 9.383 105.825 1.00 38.70 46 GLN F CA 1
ATOM 5966 C C . GLN F 1 16 ? 56.790 7.892 105.958 1.00 38.08 46 GLN F C 1
ATOM 5967 O O . GLN F 1 16 ? 57.300 7.338 104.994 1.00 38.48 46 GLN F O 1
ATOM 5973 N N . ASN F 1 17 ? 56.632 7.293 107.145 1.00 36.36 47 ASN F N 1
ATOM 5974 C CA . ASN F 1 17 ? 56.974 5.911 107.381 1.00 34.58 47 ASN F CA 1
ATOM 5975 C C . ASN F 1 17 ? 58.426 5.506 107.118 1.00 33.64 47 ASN F C 1
ATOM 5976 O O . ASN F 1 17 ? 58.718 4.358 106.752 1.00 31.90 47 ASN F O 1
ATOM 5981 N N . GLY F 1 18 ? 59.323 6.461 107.322 1.00 35.18 48 GLY F N 1
ATOM 5982 C CA . GLY F 1 18 ? 60.753 6.227 107.162 1.00 37.79 48 GLY F CA 1
ATOM 5983 C C . GLY F 1 18 ? 61.225 6.241 105.714 1.00 39.54 48 GLY F C 1
ATOM 5984 O O . GLY F 1 18 ? 62.391 5.946 105.457 1.00 40.01 48 GLY F O 1
ATOM 5985 N N . SER F 1 19 ? 60.334 6.609 104.791 1.00 39.58 49 SER F N 1
ATOM 5986 C CA . SER F 1 19 ? 60.511 6.375 103.361 1.00 41.84 49 SER F CA 1
ATOM 5987 C C . SER F 1 19 ? 60.677 7.658 102.601 1.00 40.15 49 SER F C 1
ATOM 5988 O O . SER F 1 19 ? 60.130 8.701 102.979 1.00 39.65 49 SER F O 1
ATOM 5991 N N . LEU F 1 20 ? 61.417 7.571 101.502 1.00 38.48 50 LEU F N 1
ATOM 5992 C CA . LEU F 1 20 ? 61.779 8.768 100.770 1.00 34.54 50 LEU F CA 1
ATOM 5993 C C . LEU F 1 20 ? 60.833 8.934 99.520 1.00 35.03 50 LEU F C 1
ATOM 5994 O O . LEU F 1 20 ? 60.745 10.011 98.881 1.00 35.65 50 LEU F O 1
ATOM 5999 N N . ASN F 1 21 ? 60.081 7.874 99.264 1.00 34.72 51 ASN F N 1
ATOM 6000 C CA . ASN F 1 21 ? 58.926 7.883 98.371 1.00 36.75 51 ASN F CA 1
ATOM 6001 C C . ASN F 1 21 ? 58.084 9.156 98.308 1.00 37.13 51 ASN F C 1
ATOM 6002 O O . ASN F 1 21 ? 57.715 9.738 99.343 1.00 36.56 51 ASN F O 1
ATOM 6007 N N . SER F 1 22 ? 57.772 9.546 97.071 1.00 38.84 52 SER F N 1
ATOM 6008 C CA . SER F 1 22 ? 56.929 10.684 96.773 1.00 39.94 52 SER F CA 1
ATOM 6009 C C . SER F 1 22 ? 55.513 10.329 97.255 1.00 40.60 52 SER F C 1
ATOM 6010 O O . SER F 1 22 ? 55.166 9.194 97.347 1.00 41.40 52 SER F O 1
ATOM 6013 N N . VAL F 1 23 ? 54.730 11.329 97.601 1.00 40.70 53 VAL F N 1
ATOM 6014 C CA . VAL F 1 23 ? 53.355 11.143 98.042 1.00 40.03 53 VAL F CA 1
ATOM 6015 C C . VAL F 1 23 ? 52.526 12.201 97.337 1.00 39.49 53 VAL F C 1
ATOM 6016 O O . VAL F 1 23 ? 52.951 13.403 97.235 1.00 39.28 53 VAL F O 1
ATOM 6020 N N . SER F 1 24 ? 51.377 11.771 96.842 1.00 39.46 54 SER F N 1
ATOM 6021 C CA . SER F 1 24 ? 50.366 12.692 96.346 1.00 38.47 54 SER F CA 1
ATOM 6022 C C . SER F 1 24 ? 49.526 13.217 97.508 1.00 38.46 54 SER F C 1
ATOM 6023 O O . SER F 1 24 ? 49.066 12.428 98.337 1.00 39.57 54 SER F O 1
ATOM 6026 N N . ALA F 1 25 ? 49.317 14.530 97.591 1.00 37.90 55 ALA F N 1
ATOM 6027 C CA . ALA F 1 25 ? 48.360 15.037 98.590 1.00 36.99 55 ALA F CA 1
ATOM 6028 C C . ALA F 1 25 ? 47.125 15.726 97.997 1.00 36.22 55 ALA F C 1
ATOM 6029 O O . ALA F 1 25 ? 46.967 16.949 98.109 1.00 35.77 55 ALA F O 1
ATOM 6031 N N . PRO F 1 26 ? 46.235 14.953 97.359 1.00 36.19 56 PRO F N 1
ATOM 6032 C CA . PRO F 1 26 ? 45.024 15.623 96.906 1.00 36.16 56 PRO F CA 1
ATOM 6033 C C . PRO F 1 26 ? 44.204 16.016 98.109 1.00 36.44 56 PRO F C 1
ATOM 6034 O O . PRO F 1 26 ? 44.287 15.359 99.157 1.00 36.30 56 PRO F O 1
ATOM 6038 N N . LEU F 1 27 ? 43.458 17.101 97.932 1.00 35.56 57 LEU F N 1
ATOM 6039 C CA . LEU F 1 27 ? 42.492 17.628 98.884 1.00 34.29 57 LEU F CA 1
ATOM 6040 C C . LEU F 1 27 ? 41.096 17.006 98.663 1.00 35.76 57 LEU F C 1
ATOM 6041 O O . LEU F 1 27 ? 40.401 17.278 97.683 1.00 39.00 57 LEU F O 1
ATOM 6054 N N . SER F 1 29 ? 38.169 16.942 100.561 1.00 30.18 59 SER F N 1
ATOM 6055 C CA . SER F 1 29 ? 36.981 17.742 100.829 1.00 29.63 59 SER F CA 1
ATOM 6056 C C . SER F 1 29 ? 37.354 19.219 101.033 1.00 30.02 59 SER F C 1
ATOM 6057 O O . SER F 1 29 ? 38.488 19.552 101.371 1.00 30.82 59 SER F O 1
ATOM 6060 N N . TYR F 1 30 ? 36.385 20.098 100.833 1.00 31.04 60 TYR F N 1
ATOM 6061 C CA . TYR F 1 30 ? 36.635 21.531 100.851 1.00 31.59 60 TYR F CA 1
ATOM 6062 C C . TYR F 1 30 ? 35.310 22.327 100.861 1.00 31.66 60 TYR F C 1
ATOM 6063 O O . TYR F 1 30 ? 34.202 21.778 100.597 1.00 31.39 60 TYR F O 1
ATOM 6072 N N . THR F 1 31 ? 35.425 23.620 101.154 1.00 31.67 61 THR F N 1
ATOM 6073 C CA . THR F 1 31 ? 34.310 24.531 101.034 1.00 31.74 61 THR F CA 1
ATOM 6074 C C . THR F 1 31 ? 34.538 25.285 99.735 1.00 31.92 61 THR F C 1
ATOM 6075 O O . THR F 1 31 ? 35.602 25.865 99.561 1.00 32.51 61 THR F O 1
ATOM 6079 N N . PRO F 1 32 ? 33.563 25.242 98.801 1.00 32.34 62 PRO F N 1
ATOM 6080 C CA . PRO F 1 32 ? 33.697 25.870 97.492 1.00 32.58 62 PRO F CA 1
ATOM 6081 C C . PRO F 1 32 ? 33.409 27.361 97.591 1.00 32.83 62 PRO F C 1
ATOM 6082 O O . PRO F 1 32 ? 32.844 27.791 98.596 1.00 32.25 62 PRO F O 1
ATOM 6086 N N . ILE F 1 33 ? 33.819 28.147 96.590 1.00 33.34 63 ILE F N 1
ATOM 6087 C CA . ILE F 1 33 ? 33.333 29.531 96.454 1.00 34.11 63 ILE F CA 1
ATOM 6088 C C . ILE F 1 33 ? 31.811 29.519 96.373 1.00 34.49 63 ILE F C 1
ATOM 6089 O O . ILE F 1 33 ? 31.138 30.278 97.064 1.00 33.84 63 ILE F O 1
ATOM 6094 N N . SER F 1 34 ? 31.283 28.659 95.510 1.00 33.17 64 SER F N 1
ATOM 6095 C CA . SER F 1 34 ? 29.849 28.536 95.377 1.00 31.89 64 SER F CA 1
ATOM 6096 C C . SER F 1 34 ? 29.379 27.151 94.942 1.00 32.23 64 SER F C 1
ATOM 6097 O O . SER F 1 34 ? 30.143 26.353 94.360 1.00 31.67 64 SER F O 1
ATOM 6100 N N . PHE F 1 35 ? 28.134 26.867 95.293 1.00 32.55 65 PHE F N 1
ATOM 6101 C CA . PHE F 1 35 ? 27.406 25.717 94.780 1.00 33.12 65 PHE F CA 1
ATOM 6102 C C . PHE F 1 35 ? 26.075 26.249 94.202 1.00 33.91 65 PHE F C 1
ATOM 6103 O O . PHE F 1 35 ? 25.445 27.102 94.799 1.00 34.95 65 PHE F O 1
ATOM 6111 N N . ASP F 1 36 ? 25.707 25.779 93.018 1.00 34.86 66 ASP F N 1
ATOM 6112 C CA . ASP F 1 36 ? 24.407 26.038 92.450 1.00 32.70 66 ASP F CA 1
ATOM 6113 C C . ASP F 1 36 ? 23.914 24.795 91.718 1.00 32.96 66 ASP F C 1
ATOM 6114 O O . ASP F 1 36 ? 24.701 24.090 91.080 1.00 32.24 66 ASP F O 1
ATOM 6119 N N . ALA F 1 37 ? 22.632 24.493 91.887 1.00 31.55 67 ALA F N 1
ATOM 6120 C CA . ALA F 1 37 ? 21.967 23.375 91.197 1.00 31.44 67 ALA F CA 1
ATOM 6121 C C . ALA F 1 37 ? 20.639 23.807 90.585 1.00 31.70 67 ALA F C 1
ATOM 6122 O O . ALA F 1 37 ? 20.036 24.80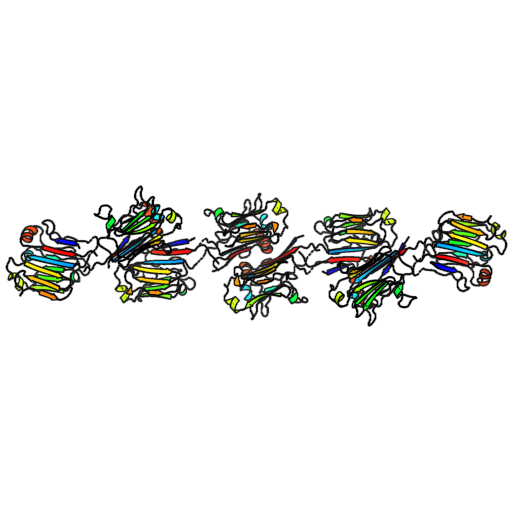1 91.025 1.00 33.02 67 ALA F O 1
ATOM 6124 N N . LYS F 1 38 ? 20.230 23.099 89.539 1.00 32.84 68 LYS F N 1
ATOM 6125 C CA . LYS F 1 38 ? 18.899 23.212 88.948 1.00 33.03 68 LYS F CA 1
ATOM 6126 C C . LYS F 1 38 ? 18.313 21.802 88.986 1.00 32.68 68 LYS F C 1
ATOM 6127 O O . LYS F 1 38 ? 18.922 20.867 88.453 1.00 32.18 68 LYS F O 1
ATOM 6133 N N . ILE F 1 39 ? 17.189 21.613 89.678 1.00 31.86 69 ILE F N 1
ATOM 6134 C CA . ILE F 1 39 ? 16.663 20.251 89.879 1.00 31.64 69 ILE F CA 1
ATOM 6135 C C . ILE F 1 39 ? 15.187 20.214 89.484 1.00 31.78 69 ILE F C 1
ATOM 6136 O O . ILE F 1 39 ? 14.346 20.829 90.170 1.00 30.59 69 ILE F O 1
ATOM 6141 N N . PRO F 1 40 ? 14.893 19.513 88.362 1.00 33.52 70 PRO F N 1
ATOM 6142 C CA . PRO F 1 40 ? 13.528 19.260 87.912 1.00 34.76 70 PRO F CA 1
ATOM 6143 C C . PRO F 1 40 ? 12.808 18.587 89.043 1.00 35.61 70 PRO F C 1
ATOM 6144 O O . PRO F 1 40 ? 13.361 17.674 89.654 1.00 36.13 70 PRO F O 1
ATOM 6148 N N . VAL F 1 41 ? 11.598 19.043 89.363 1.00 36.00 71 VAL F N 1
ATOM 6149 C CA . VAL F 1 41 ? 10.853 18.400 90.444 1.00 36.14 71 VAL F CA 1
ATOM 6150 C C . VAL F 1 41 ? 10.445 16.985 90.022 1.00 35.25 71 VAL F C 1
ATOM 6151 O O . VAL F 1 41 ? 10.154 16.124 90.863 1.00 35.33 71 VAL F O 1
ATOM 6155 N N . ALA F 1 42 ? 10.486 16.718 88.724 1.00 35.27 72 ALA F N 1
ATOM 6156 C CA . ALA F 1 42 ? 10.262 15.363 88.243 1.00 34.55 72 ALA F CA 1
ATOM 6157 C C . ALA F 1 42 ? 11.261 14.364 88.849 1.00 35.23 72 ALA F C 1
ATOM 6158 O O . ALA F 1 42 ? 10.959 13.184 88.883 1.00 34.14 72 ALA F O 1
ATOM 6160 N N . SER F 1 43 ? 12.423 14.848 89.337 1.00 35.00 73 SER F N 1
ATOM 6161 C CA . SER F 1 43 ? 13.425 14.009 90.057 1.00 36.21 73 SER F CA 1
ATOM 6162 C C . SER F 1 43 ? 12.774 13.185 91.149 1.00 37.07 73 SER F C 1
ATOM 6163 O O . SER F 1 43 ? 13.191 12.056 91.409 1.00 36.68 73 SER F O 1
ATOM 6166 N N . VAL F 1 44 ? 11.764 13.794 91.784 1.00 38.15 74 VAL F N 1
ATOM 6167 C CA . VAL F 1 44 ? 11.116 13.295 93.005 1.00 39.65 74 VAL F CA 1
ATOM 6168 C C . VAL F 1 44 ? 10.402 11.975 92.799 1.00 40.61 74 VAL F C 1
ATOM 6169 O O . VAL F 1 44 ? 10.236 11.209 93.749 1.00 41.89 74 VAL F O 1
ATOM 6173 N N . ASP F 1 45 ? 9.997 11.696 91.563 1.00 40.70 75 ASP F N 1
ATOM 6174 C CA . ASP F 1 45 ? 9.361 10.408 91.240 1.00 39.26 75 ASP F CA 1
ATOM 6175 C C . ASP F 1 45 ? 10.359 9.389 90.672 1.00 39.49 75 ASP F C 1
ATOM 6176 O O . ASP F 1 45 ? 10.024 8.241 90.424 1.00 39.87 75 ASP F O 1
ATOM 6181 N N . LYS F 1 46 ? 11.592 9.834 90.471 1.00 39.08 76 LYS F N 1
ATOM 6182 C CA . LYS F 1 46 ? 12.634 9.012 89.872 1.00 38.13 76 LYS F CA 1
ATOM 6183 C C . LYS F 1 46 ? 13.724 8.611 90.839 1.00 37.45 76 LYS F C 1
ATOM 6184 O O . LYS F 1 46 ? 14.757 8.129 90.420 1.00 36.70 76 LYS F O 1
ATOM 6190 N N . LEU F 1 47 ? 13.481 8.793 92.135 1.00 36.72 77 LEU F N 1
ATOM 6191 C CA . LEU F 1 47 ? 14.345 8.239 93.186 1.00 36.08 77 LEU F CA 1
ATOM 6192 C C . LEU F 1 47 ? 14.389 6.690 93.152 1.00 36.15 77 LEU F C 1
ATOM 6193 O O . LEU F 1 47 ? 13.382 6.041 92.868 1.00 35.80 77 LEU F O 1
ATOM 6198 N N . ARG F 1 48 ? 15.559 6.105 93.435 1.00 36.38 78 ARG F N 1
ATOM 6199 C CA . ARG F 1 48 ? 15.669 4.651 93.699 1.00 36.72 78 ARG F CA 1
ATOM 6200 C C . ARG F 1 48 ? 14.739 4.235 94.837 1.00 37.20 78 ARG F C 1
ATOM 6201 O O . ARG F 1 48 ? 14.490 5.010 95.755 1.00 37.20 78 ARG F O 1
ATOM 6209 N N . LYS F 1 49 ? 14.262 3.001 94.794 1.00 38.27 79 LYS F N 1
ATOM 6210 C CA . LYS F 1 49 ? 13.341 2.481 95.799 1.00 39.18 79 LYS F CA 1
ATOM 6211 C C . LYS F 1 49 ? 13.986 2.446 97.204 1.00 40.00 79 LYS F C 1
ATOM 6212 O O . LYS F 1 49 ? 15.146 2.005 97.357 1.00 40.39 79 LYS F O 1
ATOM 6218 N N . ASP F 1 50 ? 13.218 2.904 98.206 1.00 40.90 80 ASP F N 1
ATOM 6219 C CA . ASP F 1 50 ? 13.644 3.012 99.619 1.00 41.27 80 ASP F CA 1
ATOM 6220 C C . ASP F 1 50 ? 14.827 3.982 99.819 1.00 40.78 80 ASP F C 1
ATOM 6221 O O . ASP F 1 50 ? 15.586 3.867 100.783 1.00 41.00 80 ASP F O 1
ATOM 6226 N N . GLN F 1 51 ? 14.979 4.939 98.912 1.00 41.02 81 GLN F N 1
ATOM 6227 C CA . GLN F 1 51 ? 16.078 5.893 98.969 1.00 40.70 81 GLN F CA 1
ATOM 6228 C C . GLN F 1 51 ? 15.526 7.294 98.784 1.00 40.28 81 GLN F C 1
ATOM 6229 O O . GLN F 1 51 ? 14.684 7.517 97.915 1.00 40.07 81 GLN F O 1
ATOM 6235 N N . ASP F 1 52 ? 15.993 8.258 99.563 1.00 39.62 82 ASP F N 1
ATOM 6236 C CA . ASP F 1 52 ? 15.423 9.595 99.432 1.00 38.49 82 ASP F CA 1
ATOM 6237 C C . ASP F 1 52 ? 16.351 10.682 98.844 1.00 37.43 82 ASP F C 1
ATOM 6238 O O . ASP F 1 52 ? 15.906 11.816 98.588 1.00 37.86 82 ASP F O 1
ATOM 6243 N N . LEU F 1 53 ? 17.611 10.340 98.582 1.00 35.91 83 LEU F N 1
ATOM 6244 C CA . LEU F 1 53 ? 18.597 11.365 98.166 1.00 35.54 83 LEU F CA 1
ATOM 6245 C C . LEU F 1 53 ? 18.569 11.714 96.663 1.00 34.86 83 LEU F C 1
ATOM 6246 O O . LEU F 1 53 ? 18.919 10.875 95.808 1.00 34.71 83 LEU F O 1
ATOM 6251 N N . ILE F 1 54 ? 18.190 12.947 96.341 1.00 35.18 84 ILE F N 1
ATOM 6252 C CA . ILE F 1 54 ? 18.226 13.378 94.945 1.00 35.62 84 ILE F CA 1
ATOM 6253 C C . ILE F 1 54 ? 19.618 13.870 94.608 1.00 36.94 84 ILE F C 1
ATOM 6254 O O . ILE F 1 54 ? 20.149 13.583 93.541 1.00 37.47 84 ILE F O 1
ATOM 6259 N N . LEU F 1 55 ? 20.212 14.594 95.552 1.00 37.79 85 LEU F N 1
ATOM 6260 C CA . LEU F 1 55 ? 21.507 15.201 95.379 1.00 38.20 85 LEU F CA 1
ATOM 6261 C C . LEU F 1 55 ? 22.190 15.353 96.720 1.00 36.97 85 LEU F C 1
ATOM 6262 O O . LEU F 1 55 ? 21.642 15.947 97.627 1.00 37.08 85 LEU F O 1
ATOM 6267 N N . GLY F 1 56 ? 23.413 14.843 96.814 1.00 36.74 86 GLY F N 1
ATOM 6268 C CA . GLY F 1 56 ? 24.226 15.007 97.976 1.00 37.19 86 GLY F CA 1
ATOM 6269 C C . GLY F 1 56 ? 25.638 15.365 97.569 1.00 36.71 86 GLY F C 1
ATOM 6270 O O . GLY F 1 56 ? 26.091 15.092 96.454 1.00 37.66 86 GLY F O 1
ATOM 6271 N N . THR F 1 57 ? 26.349 15.903 98.543 1.00 36.22 87 THR F N 1
ATOM 6272 C CA . THR F 1 57 ? 27.601 16.577 98.355 1.00 35.45 87 THR F CA 1
ATOM 6273 C C . THR F 1 57 ? 28.724 15.826 99.097 1.00 35.41 87 THR F C 1
ATOM 6274 O O . THR F 1 57 ? 29.953 16.048 98.866 1.00 35.03 87 THR F O 1
ATOM 6278 N N . LEU F 1 58 ? 28.289 14.905 99.962 1.00 35.85 88 LEU F N 1
ATOM 6279 C CA . LEU F 1 58 ? 29.206 14.066 100.734 1.00 36.37 88 LEU F CA 1
ATOM 6280 C C . LEU F 1 58 ? 28.738 12.626 100.653 1.00 37.62 88 LEU F C 1
ATOM 6281 O O . LEU F 1 58 ? 27.552 12.386 100.710 1.00 37.30 88 LEU F O 1
ATOM 6286 N N . PRO F 1 59 ? 29.665 11.666 100.551 1.00 39.44 89 PRO F N 1
ATOM 6287 C CA . PRO F 1 59 ? 29.232 10.270 100.494 1.00 40.58 89 PRO F CA 1
ATOM 6288 C C . PRO F 1 59 ? 28.449 9.832 101.736 1.00 41.77 89 PRO F C 1
ATOM 6289 O O . PRO F 1 59 ? 28.633 10.398 102.827 1.00 41.69 89 PRO F O 1
ATOM 6293 N N . ALA F 1 60 ? 27.596 8.823 101.539 1.00 43.07 90 ALA F N 1
ATOM 6294 C CA . ALA F 1 60 ? 26.740 8.204 102.575 1.00 44.37 90 ALA F CA 1
ATOM 6295 C C . ALA F 1 60 ? 27.338 8.092 103.975 1.00 45.14 90 ALA F C 1
ATOM 6296 O O . ALA F 1 60 ? 26.677 8.422 104.975 1.00 45.59 90 ALA F O 1
ATOM 6298 N N . ASN F 1 61 ? 28.578 7.611 104.030 1.00 45.29 91 ASN F N 1
ATOM 6299 C CA . ASN F 1 61 ? 29.231 7.240 105.290 1.00 45.40 91 ASN F CA 1
ATOM 6300 C C . ASN F 1 61 ? 30.074 8.348 105.925 1.00 45.68 91 ASN F C 1
ATOM 6301 O O . ASN F 1 61 ? 30.298 8.332 107.132 1.00 45.32 91 ASN F O 1
ATOM 6306 N N . SER F 1 62 ? 30.527 9.296 105.104 1.00 46.38 92 SER F N 1
ATOM 6307 C CA . SER F 1 62 ? 31.310 10.470 105.538 1.00 47.31 92 SER F CA 1
ATOM 6308 C C . SER F 1 62 ? 31.009 10.978 106.958 1.00 47.85 92 SER F C 1
ATOM 6309 O O . SER F 1 62 ? 29.860 11.003 107.389 1.00 48.35 92 SER F O 1
ATOM 6312 N N . GLU F 1 63 ? 32.072 11.386 107.653 1.00 48.05 93 GLU F N 1
ATOM 6313 C CA . GLU F 1 63 ? 32.052 11.777 109.067 1.00 47.86 93 GLU F CA 1
ATOM 6314 C C . GLU F 1 63 ? 30.976 12.819 109.334 1.00 47.46 93 GLU F C 1
ATOM 6315 O O . GLU F 1 63 ? 31.095 13.960 108.891 1.00 47.49 93 GLU F O 1
ATOM 6321 N N . ASP F 1 64 ? 29.936 12.423 110.063 1.00 46.29 94 ASP F N 1
ATOM 6322 C CA . ASP F 1 64 ? 28.706 13.217 110.204 1.00 44.89 94 ASP F CA 1
ATOM 6323 C C . ASP F 1 64 ? 28.376 14.055 108.968 1.00 43.84 94 ASP F C 1
ATOM 6324 O O . ASP F 1 64 ? 28.552 15.283 108.948 1.00 43.37 94 ASP F O 1
ATOM 6329 N N . ALA F 1 65 ? 27.879 13.360 107.945 1.00 43.01 95 ALA F N 1
ATOM 6330 C CA . ALA F 1 65 ? 27.580 13.944 106.647 1.00 42.07 95 ALA F CA 1
ATOM 6331 C C . ALA F 1 65 ? 26.525 15.059 106.740 1.00 41.98 95 ALA F C 1
ATOM 6332 O O . ALA F 1 65 ? 26.727 16.168 106.218 1.00 41.35 95 ALA F O 1
ATOM 6334 N N . GLY F 1 66 ? 25.426 14.763 107.437 1.00 41.77 96 GLY F N 1
ATOM 6335 C CA . GLY F 1 66 ? 24.250 15.640 107.512 1.00 41.75 96 GLY F CA 1
ATOM 6336 C C . GLY F 1 66 ? 24.495 17.052 107.995 1.00 41.79 96 GLY F C 1
ATOM 6337 O O . GLY F 1 66 ? 23.815 17.979 107.563 1.00 41.61 96 GLY F O 1
ATOM 6338 N N . ALA F 1 67 ? 25.476 17.212 108.877 1.00 41.93 97 ALA F N 1
ATOM 6339 C CA . ALA F 1 67 ? 25.805 18.499 109.493 1.00 41.59 97 ALA F CA 1
ATOM 6340 C C . ALA F 1 67 ? 26.748 19.384 108.675 1.00 41.11 97 ALA F C 1
ATOM 6341 O O . ALA F 1 67 ? 26.933 20.542 109.023 1.00 41.90 97 ALA F O 1
ATOM 6343 N N . ARG F 1 68 ? 27.344 18.845 107.602 1.00 40.77 98 ARG F N 1
ATOM 6344 C CA . ARG F 1 68 ? 28.409 19.547 106.853 1.00 38.91 98 ARG F CA 1
ATOM 6345 C C . ARG F 1 68 ? 28.081 19.767 105.364 1.00 37.63 98 ARG F C 1
ATOM 6346 O O . ARG F 1 68 ? 28.353 20.852 104.814 1.00 35.80 98 ARG F O 1
ATOM 6354 N N . GLY F 1 69 ? 27.483 18.750 104.736 1.00 35.64 99 GLY F N 1
ATOM 6355 C CA . GLY F 1 69 ? 27.249 18.729 103.290 1.00 33.64 99 GLY F CA 1
ATOM 6356 C C . GLY F 1 69 ? 25.889 19.282 102.915 1.00 33.04 99 GLY F C 1
ATOM 6357 O O . GLY F 1 69 ? 25.106 19.644 103.788 1.00 32.07 99 GLY F O 1
ATOM 6358 N N . LEU F 1 70 ? 25.599 19.377 101.626 1.00 31.66 100 LEU F N 1
ATOM 6359 C CA . LEU F 1 70 ? 24.277 19.784 101.174 1.00 31.87 100 LEU F CA 1
ATOM 6360 C C . LEU F 1 70 ? 23.561 18.546 100.624 1.00 31.90 100 LEU F C 1
ATOM 6361 O O . LEU F 1 70 ? 24.160 17.720 99.932 1.00 31.12 100 LEU F O 1
ATOM 6366 N N . PHE F 1 71 ? 22.275 18.438 100.949 1.00 31.79 101 PHE F N 1
ATOM 6367 C CA . PHE F 1 71 ? 21.464 17.297 100.610 1.00 32.37 101 PHE F CA 1
ATOM 6368 C C . PHE F 1 71 ? 20.086 17.766 100.193 1.00 32.29 101 PHE F C 1
ATOM 6369 O O . PHE F 1 71 ? 19.455 18.567 100.895 1.00 32.38 101 PHE F O 1
ATOM 6377 N N . VAL F 1 72 ? 19.645 17.277 99.037 1.00 33.08 102 VAL F N 1
ATOM 6378 C CA . VAL F 1 72 ? 18.307 17.490 98.533 1.00 33.98 102 VAL F CA 1
ATOM 6379 C C . VAL F 1 72 ? 17.607 16.151 98.617 1.00 34.75 102 VAL F C 1
ATOM 6380 O O . VAL F 1 72 ? 17.992 15.223 97.917 1.00 34.66 102 VAL F O 1
ATOM 6384 N N . ARG F 1 73 ? 16.584 16.057 99.479 1.00 36.30 103 ARG F N 1
ATOM 6385 C CA . ARG F 1 73 ? 15.868 14.803 99.792 1.00 37.61 103 ARG F CA 1
ATOM 6386 C C . ARG F 1 73 ? 14.345 14.889 99.574 1.00 38.09 103 ARG F C 1
ATOM 6387 O O . ARG F 1 73 ? 13.707 15.868 99.920 1.00 37.76 103 ARG F O 1
ATOM 6395 N N . ALA F 1 74 ? 13.774 13.842 99.007 1.00 39.17 104 ALA F N 1
ATOM 6396 C CA . ALA F 1 74 ? 12.338 13.724 98.882 1.00 40.29 104 ALA F CA 1
ATOM 6397 C C . ALA F 1 74 ? 11.901 12.419 99.541 1.00 41.38 104 ALA F C 1
ATOM 6398 O O . ALA F 1 74 ? 12.486 11.358 99.298 1.00 41.66 104 ALA F O 1
ATOM 6400 N N . ASN F 1 75 ? 10.878 12.505 100.390 1.00 42.29 105 ASN F N 1
ATOM 6401 C CA . ASN F 1 75 ? 10.429 11.364 101.210 1.00 43.05 105 ASN F CA 1
ATOM 6402 C C . ASN F 1 75 ? 8.931 11.390 101.426 1.00 44.00 105 ASN F C 1
ATOM 6403 O O . ASN F 1 75 ? 8.207 11.954 100.602 1.00 44.00 105 ASN F O 1
ATOM 6408 N N . ASP F 1 76 ? 8.490 10.786 102.538 1.00 44.71 106 ASP F N 1
ATOM 6409 C CA . ASP F 1 76 ? 7.088 10.782 102.977 1.00 45.35 106 ASP F CA 1
ATOM 6410 C C . ASP F 1 76 ? 6.534 12.187 103.150 1.00 45.20 106 ASP F C 1
ATOM 6411 O O . ASP F 1 76 ? 5.355 12.410 102.921 1.00 45.48 106 ASP F O 1
ATOM 6416 N N . ASP F 1 77 ? 7.385 13.116 103.587 1.00 44.77 107 ASP F N 1
ATOM 6417 C CA . ASP F 1 77 ? 6.928 14.430 104.032 1.00 43.88 107 ASP F CA 1
ATOM 6418 C C . ASP F 1 77 ? 7.434 15.554 103.121 1.00 43.21 107 ASP F C 1
ATOM 6419 O O . ASP F 1 77 ? 7.709 16.666 103.581 1.00 42.73 107 ASP F O 1
ATOM 6424 N N . GLY F 1 78 ? 7.580 15.246 101.833 1.00 42.46 108 GLY F N 1
ATOM 6425 C CA . GLY F 1 78 ? 7.846 16.251 100.818 1.00 41.77 108 GLY F CA 1
ATOM 6426 C C . GLY F 1 78 ? 9.289 16.358 100.415 1.00 41.03 108 GLY F C 1
ATOM 6427 O O . GLY F 1 78 ? 9.914 15.361 100.108 1.00 40.86 108 GLY F O 1
ATOM 6428 N N . LEU F 1 79 ? 9.815 17.577 100.406 1.00 40.09 109 LEU F N 1
ATOM 6429 C CA . LEU F 1 79 ? 11.179 17.823 99.952 1.00 39.31 109 LEU F CA 1
ATOM 6430 C C . LEU F 1 79 ? 11.944 18.660 100.954 1.00 39.84 109 LEU F C 1
ATOM 6431 O O . LEU F 1 79 ? 11.452 19.677 101.406 1.00 40.61 109 LEU F O 1
ATOM 6436 N N . GLN F 1 80 ? 13.147 18.225 101.298 1.00 39.50 110 GLN F N 1
ATOM 6437 C CA . GLN F 1 80 ? 14.013 18.975 102.198 1.00 39.02 110 GLN F CA 1
ATOM 6438 C C . GLN F 1 80 ? 15.358 19.237 101.526 1.00 38.57 110 GLN F C 1
ATOM 6439 O O . GLN F 1 80 ? 15.966 18.316 100.983 1.00 38.31 110 GLN F O 1
ATOM 6445 N N . ILE F 1 81 ? 15.787 20.500 101.512 1.00 37.08 111 ILE F N 1
ATOM 6446 C CA . ILE F 1 81 ? 17.148 20.887 101.143 1.00 35.93 111 ILE F CA 1
ATOM 6447 C C . ILE F 1 81 ? 17.818 21.292 102.437 1.00 35.57 111 ILE F C 1
ATOM 6448 O O . ILE F 1 81 ? 17.297 22.100 103.182 1.00 34.85 111 ILE F O 1
ATOM 6453 N N . THR F 1 82 ? 19.007 20.750 102.668 1.00 34.95 112 THR F N 1
ATOM 6454 C CA . THR F 1 82 ? 19.781 21.013 103.889 1.00 34.50 112 THR F CA 1
ATOM 6455 C C . THR F 1 82 ? 21.197 21.365 103.480 1.00 34.41 112 THR F C 1
ATOM 6456 O O . THR F 1 82 ? 21.742 20.744 102.580 1.00 34.25 112 THR F O 1
ATOM 6460 N N . SER F 1 83 ? 21.764 22.406 104.081 1.00 33.81 113 SER F N 1
ATOM 6461 C CA . SER F 1 83 ? 23.120 22.816 103.738 1.00 33.76 113 SER F CA 1
ATOM 6462 C C . SER F 1 83 ? 23.947 23.153 104.969 1.00 34.09 113 SER F C 1
ATOM 6463 O O . SER F 1 83 ? 23.637 24.099 105.709 1.00 34.26 113 SER F O 1
ATOM 6466 N N . HIS F 1 84 ? 25.010 22.375 105.169 1.00 34.83 114 HIS F N 1
ATOM 6467 C CA . HIS F 1 84 ? 25.792 22.447 106.388 1.00 35.29 114 HIS F CA 1
ATOM 6468 C C . HIS F 1 84 ? 24.872 22.353 107.613 1.00 36.29 114 HIS F C 1
ATOM 6469 O O . HIS F 1 84 ? 24.936 23.170 108.527 1.00 36.05 114 HIS F O 1
ATOM 6476 N N . GLY F 1 85 ? 23.990 21.361 107.630 1.00 37.13 115 GLY F N 1
ATOM 6477 C CA . GLY F 1 85 ? 22.996 21.246 108.727 1.00 39.15 115 GLY F CA 1
ATOM 6478 C C . GLY F 1 85 ? 21.821 22.233 108.745 1.00 40.43 115 GLY F C 1
ATOM 6479 O O . GLY F 1 85 ? 20.854 22.028 109.482 1.00 41.03 115 GLY F O 1
ATOM 6480 N N . GLU F 1 86 ? 21.883 23.309 107.956 1.00 41.86 116 GLU F N 1
ATOM 6481 C CA . GLU F 1 86 ? 20.804 24.306 107.953 1.00 42.32 116 GLU F CA 1
ATOM 6482 C C . GLU F 1 86 ? 19.725 23.899 106.984 1.00 41.92 116 GLU F C 1
ATOM 6483 O O . GLU F 1 86 ? 19.969 23.772 105.768 1.00 41.92 116 GLU F O 1
ATOM 6489 N N . LEU F 1 87 ? 18.536 23.660 107.532 1.00 41.76 117 LEU F N 1
ATOM 6490 C CA . LEU F 1 87 ? 17.353 23.464 106.712 1.00 41.26 117 LEU F CA 1
ATOM 6491 C C . LEU F 1 87 ? 17.143 24.763 105.921 1.00 41.45 117 LEU F C 1
ATOM 6492 O O . LEU F 1 87 ? 16.920 25.810 106.519 1.00 41.60 117 LEU F O 1
ATOM 6497 N N . VAL F 1 88 ? 17.263 24.689 104.596 1.00 41.63 118 VAL F N 1
ATOM 6498 C CA . VAL F 1 88 ? 17.150 25.872 103.737 1.00 41.67 118 VAL F CA 1
ATOM 6499 C C . VAL F 1 88 ? 15.855 25.901 102.904 1.00 41.36 118 VAL F C 1
ATOM 6500 O O . VAL F 1 88 ? 15.350 26.965 102.593 1.00 41.30 118 VAL F O 1
ATOM 6504 N N . LEU F 1 89 ? 15.310 24.733 102.579 1.00 41.82 119 LEU F N 1
ATOM 6505 C CA . LEU F 1 89 ? 13.996 24.626 101.950 1.00 41.87 119 LEU F CA 1
ATOM 6506 C C . LEU F 1 89 ? 13.246 23.381 102.433 1.00 42.98 119 LEU F C 1
ATOM 6507 O O . LEU F 1 89 ? 13.845 22.308 102.541 1.00 44.36 119 LEU F O 1
ATOM 6512 N N . ASP F 1 90 ? 11.952 23.542 102.744 1.00 42.59 120 ASP F N 1
ATOM 6513 C CA . ASP F 1 90 ? 11.035 22.397 102.887 1.00 41.07 120 ASP F CA 1
ATOM 6514 C C . ASP F 1 90 ? 9.638 22.604 102.340 1.00 40.49 120 ASP F C 1
ATOM 6515 O O . ASP F 1 90 ? 8.894 23.481 102.751 1.00 40.05 120 ASP F O 1
ATOM 6520 N N . LEU F 1 91 ? 9.315 21.750 101.387 1.00 39.07 121 LEU F N 1
ATOM 6521 C CA . LEU F 1 91 ? 8.028 21.723 100.729 1.00 38.19 121 LEU F CA 1
ATOM 6522 C C . LEU F 1 91 ? 7.348 20.427 101.122 1.00 38.10 121 LEU F C 1
ATOM 6523 O O . LEU F 1 91 ? 7.996 19.384 101.138 1.00 37.81 121 LEU F O 1
ATOM 6528 N N . SER F 1 92 ? 6.052 20.494 101.433 1.00 38.12 122 SER F N 1
ATOM 6529 C CA . SER F 1 92 ? 5.292 19.315 101.909 1.00 38.92 122 SER F CA 1
ATOM 6530 C C . SER F 1 92 ? 4.813 18.389 100.782 1.00 39.58 122 SER F C 1
ATOM 6531 O O . SER F 1 92 ? 4.860 18.765 99.612 1.00 40.21 122 SER F O 1
ATOM 6534 N N . LYS F 1 93 ? 4.362 17.184 101.142 1.00 39.91 123 LYS F N 1
ATOM 6535 C CA . LYS F 1 93 ? 3.707 16.278 100.200 1.00 39.95 123 LYS F CA 1
ATOM 6536 C C . LYS F 1 93 ? 2.841 17.107 99.266 1.00 40.20 123 LYS F C 1
ATOM 6537 O O . LYS F 1 93 ? 3.030 17.098 98.046 1.00 39.89 123 LYS F O 1
ATOM 6543 N N . ARG F 1 94 ? 1.905 17.839 99.879 1.00 40.69 124 ARG F N 1
ATOM 6544 C CA . ARG F 1 94 ? 0.870 18.602 99.189 1.00 41.59 124 ARG F CA 1
ATOM 6545 C C . ARG F 1 94 ? 1.380 19.833 98.448 1.00 42.26 124 ARG F C 1
ATOM 6546 O O . ARG F 1 94 ? 0.961 20.064 97.309 1.00 42.54 124 ARG F O 1
ATOM 6554 N N . GLU F 1 95 ? 2.266 20.616 99.072 1.00 42.02 125 GLU F N 1
ATOM 6555 C CA . GLU F 1 95 ? 2.933 21.717 98.365 1.00 42.52 125 GLU F CA 1
ATOM 6556 C C . GLU F 1 95 ? 3.649 21.199 97.100 1.00 41.53 125 GLU F C 1
ATOM 6557 O O . GLU F 1 95 ? 3.582 21.841 96.054 1.00 41.46 125 GLU F O 1
ATOM 6563 N N . LEU F 1 96 ? 4.299 20.034 97.202 1.00 40.00 126 LEU F N 1
ATOM 6564 C CA . LEU F 1 96 ? 5.056 19.403 96.087 1.00 38.63 126 LEU F CA 1
ATOM 6565 C C . LEU F 1 96 ? 4.166 18.938 94.938 1.00 38.41 126 LEU F C 1
ATOM 6566 O O . LEU F 1 96 ? 4.473 19.190 93.768 1.00 38.49 126 LEU F O 1
ATOM 6571 N N . ALA F 1 97 ? 3.045 18.304 95.293 1.00 37.68 127 ALA F N 1
ATOM 6572 C CA . ALA F 1 97 ? 2.090 17.732 94.346 1.00 37.28 127 ALA F CA 1
ATOM 6573 C C . ALA F 1 97 ? 1.375 18.753 93.461 1.00 37.57 127 ALA F C 1
ATOM 6574 O O . ALA F 1 97 ? 0.954 18.431 92.351 1.00 38.37 127 ALA F O 1
ATOM 6576 N N . GLN F 1 98 ? 1.214 19.970 93.971 1.00 37.63 128 GLN F N 1
ATOM 6577 C CA . GLN F 1 98 ? 0.590 21.071 93.243 1.00 36.44 128 GLN F CA 1
ATOM 6578 C C . GLN F 1 98 ? 1.509 21.778 92.201 1.00 36.87 128 GLN F C 1
ATOM 6579 O O . GLN F 1 98 ? 1.040 22.387 91.248 1.00 36.37 128 GLN F O 1
ATOM 6585 N N . LEU F 1 99 ? 2.818 21.687 92.382 1.00 38.08 129 LEU F N 1
ATOM 6586 C CA . LEU F 1 99 ? 3.787 22.252 91.438 1.00 38.97 129 LEU F CA 1
ATOM 6587 C C . LEU F 1 99 ? 3.522 21.845 89.974 1.00 38.19 129 LEU F C 1
ATOM 6588 O O . LEU F 1 99 ? 3.168 20.687 89.705 1.00 37.79 129 LEU F O 1
ATOM 6593 N N . PRO F 1 100 ? 3.676 22.799 89.022 1.00 37.96 130 PRO F N 1
ATOM 6594 C CA . PRO F 1 100 ? 3.610 22.459 87.585 1.00 38.01 130 PRO F CA 1
ATOM 6595 C C . PRO F 1 100 ? 4.610 21.340 87.256 1.00 37.88 130 PRO F C 1
ATOM 6596 O O . PRO F 1 100 ? 5.695 21.313 87.804 1.00 37.56 130 PRO F O 1
ATOM 6600 N N . ALA F 1 101 ? 4.239 20.412 86.388 1.00 38.09 131 ALA F N 1
ATOM 6601 C CA . ALA F 1 101 ? 5.037 19.207 86.187 1.00 38.84 131 ALA F CA 1
ATOM 6602 C C . ALA F 1 101 ? 6.491 19.517 85.830 1.00 40.13 131 ALA F C 1
ATOM 6603 O O . ALA F 1 101 ? 7.400 18.765 86.170 1.00 41.55 131 ALA F O 1
ATOM 6605 N N . ASP F 1 102 ? 6.706 20.640 85.157 1.00 39.87 132 ASP F N 1
ATOM 6606 C CA . ASP F 1 102 ? 8.029 20.996 84.647 1.00 37.99 132 ASP F CA 1
ATOM 6607 C C . ASP F 1 102 ? 8.734 22.039 85.519 1.00 36.79 132 ASP F C 1
ATOM 6608 O O . ASP F 1 102 ? 9.766 22.602 85.122 1.00 35.97 132 ASP F O 1
ATOM 6613 N N . ALA F 1 103 ? 8.173 22.263 86.713 1.00 35.20 133 ALA F N 1
ATOM 6614 C CA . ALA F 1 103 ? 8.778 23.092 87.753 1.00 34.77 133 ALA F CA 1
ATOM 6615 C C . ALA F 1 103 ? 10.281 22.765 87.984 1.00 33.85 133 ALA F C 1
ATOM 6616 O O . ALA F 1 103 ? 10.725 21.605 87.801 1.00 33.10 133 ALA F O 1
ATOM 6618 N N . THR F 1 104 ? 11.051 23.797 88.343 1.00 32.54 134 THR F N 1
ATOM 6619 C CA . THR F 1 104 ? 12.482 23.647 88.659 1.00 31.81 134 THR F CA 1
ATOM 6620 C C . THR F 1 104 ? 12.803 24.208 90.036 1.00 32.67 134 THR F C 1
ATOM 6621 O O . THR F 1 104 ? 12.391 25.328 90.366 1.00 33.51 134 THR F O 1
ATOM 6625 N N . ILE F 1 105 ? 13.529 23.422 90.828 1.00 33.77 135 ILE F N 1
ATOM 6626 C CA . ILE F 1 105 ? 14.088 23.877 92.082 1.00 34.24 135 ILE F CA 1
ATOM 6627 C C . ILE F 1 105 ? 15.477 24.442 91.773 1.00 34.27 135 ILE F C 1
ATOM 6628 O O . ILE F 1 105 ? 16.301 23.751 91.159 1.00 34.92 135 ILE F O 1
ATOM 6633 N N . ALA F 1 106 ? 15.713 25.693 92.197 1.00 33.67 136 ALA F N 1
ATOM 6634 C CA . ALA F 1 106 ? 16.967 26.378 92.035 1.00 32.54 136 ALA F CA 1
ATOM 6635 C C . ALA F 1 106 ? 17.623 26.548 93.408 1.00 32.76 136 ALA F C 1
ATOM 6636 O O . ALA F 1 106 ? 16.985 27.005 94.338 1.00 33.05 136 ALA F O 1
ATOM 6638 N N . ILE F 1 107 ? 18.909 26.230 93.498 1.00 32.32 137 ILE F N 1
ATOM 6639 C CA . ILE F 1 107 ? 19.704 26.340 94.707 1.00 32.45 137 ILE F CA 1
ATOM 6640 C C . ILE F 1 107 ? 20.940 27.139 94.384 1.00 33.93 137 ILE F C 1
ATOM 6641 O O . ILE F 1 107 ? 21.548 26.967 93.345 1.00 32.38 137 ILE F O 1
ATOM 6646 N N . SER F 1 108 ? 21.332 27.988 95.313 1.00 32.94 138 SER F N 1
ATOM 6647 C CA . SER F 1 108 ? 22.537 28.747 95.169 1.00 32.11 138 SER F CA 1
ATOM 6648 C C . SER F 1 108 ? 23.134 28.961 96.553 1.00 32.86 138 SER F C 1
ATOM 6649 O O . SER F 1 108 ? 22.506 29.571 97.431 1.00 32.54 138 SER F O 1
ATOM 6652 N N . ALA F 1 109 ? 24.323 28.417 96.770 1.00 33.26 139 ALA F N 1
ATOM 6653 C CA . ALA F 1 109 ? 25.012 28.662 98.013 1.00 34.55 139 ALA F CA 1
ATOM 6654 C C . ALA F 1 109 ? 26.305 29.467 97.789 1.00 35.05 139 ALA F C 1
ATOM 6655 O O . ALA F 1 109 ? 27.235 28.990 97.153 1.00 34.66 139 ALA F O 1
ATOM 6657 N N . THR F 1 110 ? 26.328 30.702 98.286 1.00 35.75 140 THR F N 1
ATOM 6658 C CA . THR F 1 110 ? 27.571 31.500 98.332 1.00 36.11 140 THR F CA 1
ATOM 6659 C C . THR F 1 110 ? 27.984 31.887 99.783 1.00 37.31 140 THR F C 1
ATOM 6660 O O . THR F 1 110 ? 27.369 31.438 100.765 1.00 37.83 140 THR F O 1
ATOM 6664 N N . GLU F 1 111 ? 29.002 32.732 99.918 1.00 37.89 141 GLU F N 1
ATOM 6665 C CA . GLU F 1 111 ? 29.487 33.133 101.229 1.00 38.91 141 GLU F CA 1
ATOM 6666 C C . GLU F 1 111 ? 28.475 34.043 101.952 1.00 39.78 141 GLU F C 1
ATOM 6667 O O . GLU F 1 111 ? 28.359 34.014 103.185 1.00 39.98 141 GLU F O 1
ATOM 6673 N N . ASP F 1 112 ? 27.742 34.836 101.175 1.00 40.30 142 ASP F N 1
ATOM 6674 C CA . ASP F 1 112 ? 26.827 35.827 101.724 1.00 40.98 142 ASP F CA 1
ATOM 6675 C C . ASP F 1 112 ? 25.418 35.288 101.954 1.00 41.71 142 ASP F C 1
ATOM 6676 O O . ASP F 1 112 ? 24.762 35.687 102.901 1.00 43.53 142 ASP F O 1
ATOM 6681 N N . GLU F 1 113 ? 24.975 34.365 101.102 1.00 41.94 143 GLU F N 1
ATOM 6682 C CA . GLU F 1 113 ? 23.692 33.693 101.275 1.00 40.34 143 GLU F CA 1
ATOM 6683 C C . GLU F 1 113 ? 23.609 32.349 100.575 1.00 39.46 143 GLU F C 1
ATOM 6684 O O . GLU F 1 113 ? 24.302 32.112 99.579 1.00 38.75 143 GLU F O 1
ATOM 6690 N N . THR F 1 114 ? 22.778 31.469 101.132 1.00 38.82 144 THR F N 1
ATOM 6691 C CA . THR F 1 114 ? 22.220 30.356 100.392 1.00 38.31 144 THR F CA 1
ATOM 6692 C C . THR F 1 114 ? 20.761 30.686 100.098 1.00 37.69 144 THR F C 1
ATOM 6693 O O . THR F 1 114 ? 20.046 31.187 100.947 1.00 38.07 144 THR F O 1
ATOM 6697 N N . THR F 1 115 ? 20.350 30.453 98.860 1.00 36.10 145 THR F N 1
ATOM 6698 C CA . THR F 1 115 ? 18.955 30.651 98.448 1.00 34.49 145 THR F CA 1
ATOM 6699 C C . THR F 1 115 ? 18.430 29.364 97.818 1.00 34.05 145 THR F C 1
ATOM 6700 O O . THR F 1 115 ? 19.142 28.710 97.053 1.00 33.89 145 THR F O 1
ATOM 6704 N N . ALA F 1 116 ? 17.217 28.962 98.174 1.00 33.74 146 ALA F N 1
ATOM 6705 C CA . ALA F 1 116 ? 16.582 27.818 97.504 1.00 33.34 146 ALA F CA 1
ATOM 6706 C C . ALA F 1 116 ? 15.114 28.097 97.261 1.00 33.19 146 ALA F C 1
ATOM 6707 O O . ALA F 1 116 ? 14.456 28.667 98.112 1.00 32.85 146 ALA F O 1
ATOM 6709 N N . GLY F 1 117 ? 14.604 27.666 96.109 1.00 32.49 147 GLY F N 1
ATOM 6710 C CA . GLY F 1 117 ? 13.202 27.852 95.782 1.00 32.51 147 GLY F CA 1
ATOM 6711 C C . GLY F 1 117 ? 12.787 27.220 94.476 1.00 32.90 147 GLY F C 1
ATOM 6712 O O . GLY F 1 117 ? 13.575 26.544 93.832 1.00 32.43 147 GLY F O 1
ATOM 6713 N N . ILE F 1 118 ? 11.523 27.413 94.116 1.00 33.81 148 ILE F N 1
ATOM 6714 C CA . ILE F 1 118 ? 11.001 27.068 92.788 1.00 35.02 148 ILE F CA 1
ATOM 6715 C C . ILE F 1 118 ? 11.278 28.262 91.904 1.00 36.45 148 ILE F C 1
ATOM 6716 O O . ILE F 1 118 ? 10.881 29.388 92.229 1.00 37.49 148 ILE F O 1
ATOM 6721 N N . GLU F 1 119 ? 11.972 27.998 90.794 1.00 38.30 149 GLU F N 1
ATOM 6722 C CA . GLU F 1 119 ? 12.248 28.995 89.767 1.00 38.92 149 GLU F CA 1
ATOM 6723 C C . GLU F 1 119 ? 11.052 29.845 89.362 1.00 39.77 149 GLU F C 1
ATOM 6724 O O . GLU F 1 119 ? 10.001 29.322 88.991 1.00 39.53 149 GLU F O 1
ATOM 6730 N N . GLY F 1 120 ? 11.239 31.158 89.459 1.00 41.43 150 GLY F N 1
ATOM 6731 C CA . GLY F 1 120 ? 10.220 32.124 89.074 1.00 43.96 150 GLY F CA 1
ATOM 6732 C C . GLY F 1 120 ? 9.002 32.225 89.971 1.00 45.86 150 GLY F C 1
ATOM 6733 O O . GLY F 1 120 ? 8.092 33.000 89.682 1.00 46.69 150 GLY F O 1
ATOM 6734 N N . ASP F 1 121 ? 8.966 31.430 91.042 1.00 46.63 151 ASP F N 1
ATOM 6735 C CA . ASP F 1 121 ? 7.886 31.515 92.022 1.00 46.93 151 ASP F CA 1
ATOM 6736 C C . ASP F 1 121 ? 8.416 32.148 93.273 1.00 47.24 151 ASP F C 1
ATOM 6737 O O . ASP F 1 121 ? 8.956 31.475 94.137 1.00 47.16 151 ASP F O 1
ATOM 6742 N N . ASP F 1 122 ? 8.229 33.454 93.378 1.00 47.18 152 ASP F N 1
ATOM 6743 C CA . ASP F 1 122 ? 8.881 34.184 94.431 1.00 46.35 152 ASP F CA 1
ATOM 6744 C C . ASP F 1 122 ? 8.142 34.064 95.757 1.00 45.77 152 ASP F C 1
ATOM 6745 O O . ASP F 1 122 ? 8.617 34.557 96.778 1.00 46.25 152 ASP F O 1
ATOM 6750 N N . SER F 1 123 ? 7.012 33.361 95.757 1.00 45.51 153 SER F N 1
ATOM 6751 C CA . SER F 1 123 ? 6.348 33.048 97.019 1.00 44.44 153 SER F CA 1
ATOM 6752 C C . SER F 1 123 ? 6.906 31.771 97.666 1.00 44.15 153 SER F C 1
ATOM 6753 O O . SER F 1 123 ? 6.362 31.276 98.650 1.00 43.58 153 SER F O 1
ATOM 6756 N N . THR F 1 124 ? 8.000 31.248 97.136 1.00 42.67 154 THR F N 1
ATOM 6757 C CA . THR F 1 124 ? 8.532 29.989 97.633 1.00 41.71 154 THR F CA 1
ATOM 6758 C C . THR F 1 124 ? 10.014 30.030 97.994 1.00 41.55 154 THR F C 1
ATOM 6759 O O . THR F 1 124 ? 10.530 29.139 98.682 1.00 42.20 154 THR F O 1
ATOM 6763 N N . THR F 1 125 ? 10.698 31.051 97.509 1.00 41.50 155 THR F N 1
ATOM 6764 C CA . THR F 1 125 ? 12.118 31.104 97.674 1.00 41.10 155 THR F CA 1
ATOM 6765 C C . THR F 1 125 ? 12.420 31.388 99.147 1.00 42.11 155 THR F C 1
ATOM 6766 O O . THR F 1 125 ? 11.709 32.140 99.802 1.00 43.08 155 THR F O 1
ATOM 6770 N N . GLU F 1 126 ? 13.440 30.727 99.673 1.00 41.21 156 GLU F N 1
ATOM 6771 C CA . GLU F 1 126 ? 13.885 30.939 101.038 1.00 40.91 156 GLU F CA 1
ATOM 6772 C C . GLU F 1 126 ? 15.370 31.284 100.997 1.00 41.37 156 GLU F C 1
ATOM 6773 O O . GLU F 1 126 ? 16.160 30.670 100.292 1.00 41.79 156 GLU F O 1
ATOM 6779 N N . THR F 1 127 ? 15.725 32.323 101.725 1.00 41.05 157 THR F N 1
ATOM 6780 C CA . THR F 1 127 ? 17.081 32.818 101.728 1.00 40.93 157 THR F CA 1
ATOM 6781 C C . THR F 1 127 ? 17.610 32.887 103.166 1.00 40.59 157 THR F C 1
ATOM 6782 O O . THR F 1 127 ? 17.036 33.547 104.009 1.00 40.48 157 THR F O 1
ATOM 6786 N N . VAL F 1 128 ? 18.664 32.120 103.444 1.00 39.98 158 VAL F N 1
ATOM 6787 C CA . VAL F 1 128 ? 19.420 32.228 104.697 1.00 39.94 158 VAL F CA 1
ATOM 6788 C C . VAL F 1 128 ? 20.526 33.244 104.469 1.00 40.43 158 VAL F C 1
ATOM 6789 O O . VAL F 1 128 ? 21.427 32.999 103.678 1.00 40.96 158 VAL F O 1
ATOM 6793 N N . GLU F 1 129 ? 20.457 34.378 105.154 1.00 41.03 159 GLU F N 1
ATOM 6794 C CA . GLU F 1 129 ? 21.420 35.469 104.954 1.00 40.25 159 GLU F CA 1
ATOM 6795 C C . GLU F 1 129 ? 22.711 35.246 105.790 1.00 39.80 159 GLU F C 1
ATOM 6796 O O . GLU F 1 129 ? 23.186 36.144 106.466 1.00 40.48 159 GLU F O 1
ATOM 6802 N N . ARG F 1 130 ? 23.271 34.036 105.720 1.00 38.52 160 ARG F N 1
ATOM 6803 C CA . ARG F 1 130 ? 24.470 33.641 106.494 1.00 37.01 160 ARG F CA 1
ATOM 6804 C C . ARG F 1 130 ? 25.395 32.786 105.627 1.00 35.80 160 ARG F C 1
ATOM 6805 O O . ARG F 1 130 ? 24.995 32.356 104.529 1.00 34.27 160 ARG F O 1
ATOM 6813 N N . ASP F 1 131 ? 26.623 32.540 106.103 1.00 34.56 161 ASP F N 1
ATOM 6814 C CA . ASP F 1 131 ? 27.536 31.617 105.408 1.00 33.69 161 ASP F CA 1
ATOM 6815 C C . ASP F 1 131 ? 27.152 30.202 105.792 1.00 32.89 161 ASP F C 1
ATOM 6816 O O . ASP F 1 131 ? 27.368 29.774 106.931 1.00 33.28 161 ASP F O 1
ATOM 6821 N N . VAL F 1 132 ? 26.578 29.479 104.837 1.00 31.90 162 VAL F N 1
ATOM 6822 C CA . VAL F 1 132 ? 25.977 28.199 105.116 1.00 31.11 162 VAL F CA 1
ATOM 6823 C C . VAL F 1 132 ? 26.430 27.222 104.017 1.00 31.19 162 VAL F C 1
ATOM 6824 O O . VAL F 1 132 ? 25.706 26.314 103.624 1.00 31.53 162 VAL F O 1
ATOM 6828 N N . ARG F 1 133 ? 27.634 27.425 103.509 1.00 31.71 163 ARG F N 1
ATOM 6829 C CA . ARG F 1 133 ? 28.094 26.683 102.353 1.00 31.65 163 ARG F CA 1
ATOM 6830 C C . ARG F 1 133 ? 28.346 25.228 102.726 1.00 30.85 163 ARG F C 1
ATOM 6831 O O . ARG F 1 133 ? 28.810 24.950 103.840 1.00 31.10 163 ARG F O 1
ATOM 6839 N N . PRO F 1 134 ? 28.047 24.290 101.810 1.00 30.98 164 PRO F N 1
ATOM 6840 C CA . PRO F 1 134 ? 28.329 22.912 102.173 1.00 30.82 164 PRO F CA 1
ATOM 6841 C C . PRO F 1 134 ? 29.851 22.592 102.059 1.00 31.32 164 PRO F C 1
ATOM 6842 O O . PRO F 1 134 ? 30.565 23.213 101.269 1.00 31.72 164 PRO F O 1
ATOM 6846 N N . ILE F 1 135 ? 30.318 21.639 102.857 1.00 32.30 165 ILE F N 1
ATOM 6847 C CA . ILE F 1 135 ? 31.527 20.914 102.524 1.00 33.32 165 ILE F CA 1
ATOM 6848 C C . ILE F 1 135 ? 31.216 19.956 101.358 1.00 34.34 165 ILE F C 1
ATOM 6849 O O . ILE F 1 135 ? 30.151 19.337 101.321 1.00 34.89 165 ILE F O 1
ATOM 6854 N N . ILE F 1 136 ? 32.141 19.885 100.393 1.00 35.49 166 ILE F N 1
ATOM 6855 C CA . ILE F 1 136 ? 31.939 19.066 99.198 1.00 36.42 166 ILE F CA 1
ATOM 6856 C C . ILE F 1 136 ? 33.055 18.048 99.031 1.00 37.74 166 ILE F C 1
ATOM 6857 O O . ILE F 1 136 ? 34.203 18.371 99.210 1.00 41.23 166 ILE F O 1
ATOM 6870 N N . GLY F 1 138 ? 32.163 15.671 96.333 1.00 34.29 168 GLY F N 1
ATOM 6871 C CA . GLY F 1 138 ? 31.652 15.133 95.068 1.00 34.83 168 GLY F CA 1
ATOM 6872 C C . GLY F 1 138 ? 30.153 15.374 94.927 1.00 35.26 168 GLY F C 1
ATOM 6873 O O . GLY F 1 138 ? 29.570 16.118 95.710 1.00 35.43 168 GLY F O 1
ATOM 6874 N N . ILE F 1 139 ? 29.529 14.764 93.922 1.00 35.07 169 ILE F N 1
ATOM 6875 C CA . ILE F 1 139 ? 28.075 14.803 93.788 1.00 34.94 169 ILE F CA 1
ATOM 6876 C C . ILE F 1 139 ? 27.592 13.382 93.813 1.00 34.08 169 ILE F C 1
ATOM 6877 O O . ILE F 1 139 ? 27.995 12.571 92.969 1.00 34.42 169 ILE F O 1
ATOM 6882 N N . TYR F 1 140 ? 26.707 13.105 94.772 1.00 34.19 170 TYR F N 1
ATOM 6883 C CA . TYR F 1 140 ? 26.217 11.779 95.049 1.00 34.26 170 TYR F CA 1
ATOM 6884 C C . TYR F 1 140 ? 24.727 11.828 94.901 1.00 33.52 170 TYR F C 1
ATOM 6885 O O . TYR F 1 140 ? 24.076 12.820 95.261 1.00 34.38 170 TYR F O 1
ATOM 6894 N N . THR F 1 141 ? 24.183 10.758 94.334 1.00 33.66 171 THR F N 1
ATOM 6895 C CA . THR F 1 141 ? 22.760 10.674 94.047 1.00 34.15 171 THR F CA 1
ATOM 6896 C C . THR F 1 141 ? 22.244 9.241 94.230 1.00 35.55 171 THR F C 1
ATOM 6897 O O . THR F 1 141 ? 22.992 8.264 94.043 1.00 36.53 171 THR F O 1
ATOM 6901 N N . GLU F 1 142 ? 20.957 9.155 94.580 1.00 36.50 172 GLU F N 1
ATOM 6902 C CA . GLU F 1 142 ? 20.214 7.907 94.609 1.00 36.46 172 GLU F CA 1
ATOM 6903 C C . GLU F 1 142 ? 19.122 7.877 93.552 1.00 36.10 172 GLU F C 1
ATOM 6904 O O . GLU F 1 142 ? 18.240 7.037 93.595 1.00 35.11 172 GLU F O 1
ATOM 6910 N N . LEU F 1 143 ? 19.203 8.799 92.599 1.00 35.84 173 LEU F N 1
ATOM 6911 C CA . LEU F 1 143 ? 18.399 8.759 91.371 1.00 36.37 173 LEU F CA 1
ATOM 6912 C C . LEU F 1 143 ? 18.572 7.452 90.579 1.00 37.50 173 LEU F C 1
ATOM 6913 O O . LEU F 1 143 ? 19.672 6.929 90.473 1.00 38.33 173 LEU F O 1
ATOM 6918 N N . GLU F 1 144 ? 17.480 6.927 90.025 1.00 37.99 174 GLU F N 1
ATOM 6919 C CA . GLU F 1 144 ? 17.580 5.707 89.194 1.00 38.17 174 GLU F CA 1
ATOM 6920 C C . GLU F 1 144 ? 18.266 6.015 87.845 1.00 37.29 174 GLU F C 1
ATOM 6921 O O . GLU F 1 144 ? 18.034 7.080 87.259 1.00 37.18 174 GLU F O 1
ATOM 6927 N N . SER F 1 145 ? 19.128 5.095 87.396 1.00 37.14 175 SER F N 1
ATOM 6928 C CA . SER F 1 145 ? 20.056 5.311 86.274 1.00 37.21 175 SER F CA 1
ATOM 6929 C C . SER F 1 145 ? 19.421 5.772 84.963 1.00 37.22 175 SER F C 1
ATOM 6930 O O . SER F 1 145 ? 19.839 6.772 84.366 1.00 37.40 175 SER F O 1
ATOM 6933 N N . ASN F 1 146 ? 18.415 5.018 84.537 1.00 36.07 176 ASN F N 1
ATOM 6934 C CA . ASN F 1 146 ? 17.627 5.280 83.339 1.00 35.44 176 ASN F CA 1
ATOM 6935 C C . ASN F 1 146 ? 16.830 6.592 83.366 1.00 34.34 176 ASN F C 1
ATOM 6936 O O . ASN F 1 146 ? 16.189 6.960 82.382 1.00 33.98 176 ASN F O 1
ATOM 6941 N N . ALA F 1 147 ? 16.891 7.322 84.476 1.00 33.39 177 ALA F N 1
ATOM 6942 C CA . ALA F 1 147 ? 16.179 8.590 84.556 1.00 33.28 177 ALA F CA 1
ATOM 6943 C C . ALA F 1 147 ? 16.996 9.694 83.876 1.00 33.48 177 ALA F C 1
ATOM 6944 O O . ALA F 1 147 ? 16.553 10.840 83.809 1.00 33.54 177 ALA F O 1
ATOM 6946 N N . ALA F 1 148 ? 18.170 9.317 83.351 1.00 34.47 178 ALA F N 1
ATOM 6947 C CA . ALA F 1 148 ? 19.179 10.260 82.857 1.00 35.35 178 ALA F CA 1
ATOM 6948 C C . ALA F 1 148 ? 18.654 11.237 81.815 1.00 35.66 178 ALA F C 1
ATOM 6949 O O . ALA F 1 148 ? 18.689 12.433 82.021 1.00 35.72 178 ALA F O 1
ATOM 6951 N N . ALA F 1 149 ? 18.161 10.706 80.708 1.00 36.74 179 ALA F N 1
ATOM 6952 C CA . ALA F 1 149 ? 17.747 11.511 79.559 1.00 37.53 179 ALA F CA 1
ATOM 6953 C C . ALA F 1 149 ? 16.544 12.422 79.805 1.00 38.76 179 ALA F C 1
ATOM 6954 O O . ALA F 1 149 ? 16.536 13.529 79.301 1.00 39.08 179 ALA F O 1
ATOM 6956 N N . ASP F 1 150 ? 15.547 11.954 80.568 1.00 38.81 180 ASP F N 1
ATOM 6957 C CA . ASP F 1 150 ? 14.374 12.767 80.947 1.00 38.32 180 ASP F CA 1
ATOM 6958 C C . ASP F 1 150 ? 14.799 13.959 81.798 1.00 36.79 180 ASP F C 1
ATOM 6959 O O . ASP F 1 150 ? 14.427 15.093 81.533 1.00 37.19 180 ASP F O 1
ATOM 6964 N N . LEU F 1 151 ? 15.577 13.659 82.837 1.00 34.36 181 LEU F N 1
ATOM 6965 C CA . LEU F 1 151 ? 16.056 14.629 83.800 1.00 30.57 181 LEU F CA 1
ATOM 6966 C C . LEU F 1 151 ? 17.042 15.615 83.207 1.00 30.25 181 LEU F C 1
ATOM 6967 O O . LEU F 1 151 ? 16.891 16.805 83.431 1.00 29.95 181 LEU F O 1
ATOM 6972 N N . LEU F 1 152 ? 18.016 15.134 82.428 1.00 30.01 182 LEU F N 1
ATOM 6973 C CA . LEU F 1 152 ? 18.910 16.038 81.688 1.00 29.86 182 LEU F CA 1
ATOM 6974 C C . LEU F 1 152 ? 18.176 16.902 80.667 1.00 29.44 182 LEU F C 1
ATOM 6975 O O . LEU F 1 152 ? 18.512 18.082 80.499 1.00 28.80 182 LEU F O 1
ATOM 6980 N N . ASN F 1 153 ? 17.182 16.326 79.982 1.00 30.16 183 ASN F N 1
ATOM 6981 C CA . ASN F 1 153 ? 16.357 17.106 79.059 1.00 31.11 183 ASN F CA 1
ATOM 6982 C C . ASN F 1 153 ? 15.591 18.201 79.770 1.00 31.38 183 ASN F C 1
ATOM 6983 O O . ASN F 1 153 ? 15.213 19.209 79.153 1.00 31.42 183 ASN F O 1
ATOM 6988 N N . ALA F 1 154 ? 15.329 17.985 81.056 1.00 31.76 184 ALA F N 1
ATOM 6989 C CA . ALA F 1 154 ? 14.643 18.981 81.868 1.00 32.63 184 ALA F CA 1
ATOM 6990 C C . ALA F 1 154 ? 15.586 19.966 82.596 1.00 33.12 184 ALA F C 1
ATOM 6991 O O . ALA F 1 154 ? 15.124 20.829 83.328 1.00 32.29 184 ALA F O 1
ATOM 6993 N N . GLY F 1 155 ? 16.902 19.845 82.399 1.00 32.53 185 GLY F N 1
ATOM 6994 C CA . GLY F 1 155 ? 17.803 20.865 82.882 1.00 33.31 185 GLY F CA 1
ATOM 6995 C C . GLY F 1 155 ? 18.546 20.584 84.180 1.00 33.87 185 GLY F C 1
ATOM 6996 O O . GLY F 1 155 ? 19.139 21.513 84.746 1.00 32.53 185 GLY F O 1
ATOM 6997 N N . LEU F 1 156 ? 18.540 19.319 84.621 1.00 34.12 186 LEU F N 1
ATOM 6998 C CA . LEU F 1 156 ? 19.275 18.858 85.779 1.00 34.82 186 LEU F CA 1
ATOM 6999 C C . LEU F 1 156 ? 20.764 19.180 85.710 1.00 35.29 186 LEU F C 1
ATOM 7000 O O . LEU F 1 156 ? 21.458 18.779 84.775 1.00 34.46 186 LEU F O 1
ATOM 7005 N N . ASN F 1 157 ? 21.253 19.865 86.745 1.00 35.79 187 ASN F N 1
ATOM 7006 C CA . ASN F 1 157 ? 22.605 20.357 86.787 1.00 35.42 187 ASN F CA 1
ATOM 7007 C C . ASN F 1 157 ? 23.005 20.732 88.199 1.00 36.05 187 ASN F C 1
ATOM 7008 O O . ASN F 1 157 ? 22.196 21.292 88.946 1.00 36.97 187 ASN F O 1
ATOM 7013 N N . ALA F 1 158 ? 24.252 20.391 88.542 1.00 35.69 188 ALA F N 1
ATOM 7014 C CA . ALA F 1 158 ? 24.914 20.832 89.768 1.00 34.95 188 ALA F CA 1
ATOM 7015 C C . ALA F 1 158 ? 26.325 21.407 89.421 1.00 35.52 188 ALA F C 1
ATOM 7016 O O . ALA F 1 158 ? 27.094 20.841 88.627 1.00 35.71 188 ALA F O 1
ATOM 7018 N N . HIS F 1 159 ? 26.636 22.557 89.986 1.00 35.67 189 HIS F N 1
ATOM 7019 C CA . HIS F 1 159 ? 27.811 23.321 89.583 1.00 35.88 189 HIS F CA 1
ATOM 7020 C C . HIS F 1 159 ? 28.558 23.832 90.825 1.00 36.12 189 HIS F C 1
ATOM 7021 O O . HIS F 1 159 ? 28.017 24.587 91.635 1.00 35.71 189 HIS F O 1
ATOM 7028 N N . VAL F 1 160 ? 29.791 23.368 91.002 1.00 36.98 190 VAL F N 1
ATOM 7029 C CA . VAL F 1 160 ? 30.603 23.870 92.093 1.00 37.21 190 VAL F CA 1
ATOM 7030 C C . VAL F 1 160 ? 31.781 24.685 91.573 1.00 38.56 190 VAL F C 1
ATOM 7031 O O . VAL F 1 160 ? 32.454 24.307 90.607 1.00 38.82 190 VAL F O 1
ATOM 7035 N N . GLU F 1 161 ? 31.982 25.837 92.198 1.00 39.33 191 GLU F N 1
ATOM 7036 C CA . GLU F 1 161 ? 33.116 26.681 91.880 1.00 39.30 191 GLU F CA 1
ATOM 7037 C C . GLU F 1 161 ? 34.102 26.773 93.039 1.00 38.94 191 GLU F C 1
ATOM 7038 O O . GLU F 1 161 ? 33.720 27.113 94.155 1.00 39.03 191 GLU F O 1
ATOM 7044 N N . ILE F 1 162 ? 35.371 26.474 92.749 1.00 38.46 192 ILE F N 1
ATOM 7045 C CA . ILE F 1 162 ? 36.431 26.356 93.755 1.00 38.14 192 ILE F CA 1
ATOM 7046 C C . ILE F 1 162 ? 37.556 27.339 93.432 1.00 38.66 192 ILE F C 1
ATOM 7047 O O . ILE F 1 162 ? 37.994 27.456 92.281 1.00 38.45 192 ILE F O 1
ATOM 7052 N N . ASN F 1 163 ? 38.019 28.059 94.436 1.00 39.60 193 ASN F N 1
ATOM 7053 C CA . ASN F 1 163 ? 39.229 28.829 94.250 1.00 40.24 193 ASN F CA 1
ATOM 7054 C C . ASN F 1 163 ? 40.359 28.074 94.987 1.00 40.61 193 ASN F C 1
ATOM 7055 O O . ASN F 1 163 ? 40.332 27.946 96.217 1.00 40.38 193 ASN F O 1
ATOM 7060 N N . SER F 1 164 ? 41.288 27.511 94.202 1.00 40.25 194 SER F N 1
ATOM 7061 C CA . SER F 1 164 ? 42.408 26.670 94.688 1.00 40.18 194 SER F CA 1
ATOM 7062 C C . SER F 1 164 ? 43.375 27.381 95.652 1.00 40.76 194 SER F C 1
ATOM 7063 O O . SER F 1 164 ? 44.060 26.733 96.448 1.00 41.61 194 SER F O 1
ATOM 7066 N N . ARG F 1 165 ? 43.456 28.706 95.538 1.00 41.38 195 ARG F N 1
ATOM 7067 C CA . ARG F 1 165 ? 44.354 29.517 96.344 1.00 41.52 195 ARG F CA 1
ATOM 7068 C C . ARG F 1 165 ? 43.746 29.850 97.696 1.00 41.40 195 ARG F C 1
ATOM 7069 O O . ARG F 1 165 ? 42.677 30.426 97.757 1.00 40.81 195 ARG F O 1
ATOM 7077 N N . PHE F 1 166 ? 44.409 29.500 98.786 1.00 41.24 196 PHE F N 1
ATOM 7078 C CA . PHE F 1 166 ? 43.898 29.930 100.091 1.00 41.22 196 PHE F CA 1
ATOM 7079 C C . PHE F 1 166 ? 44.804 30.778 100.998 1.00 41.35 196 PHE F C 1
ATOM 7080 O O . PHE F 1 166 ? 45.953 31.044 100.684 1.00 41.43 196 PHE F O 1
ATOM 7088 N N . THR F 1 167 ? 44.224 31.168 102.130 1.00 41.21 197 THR F N 1
ATOM 7089 C CA . THR F 1 167 ? 44.631 32.293 102.983 1.00 40.32 197 THR F CA 1
ATOM 7090 C C . THR F 1 167 ? 46.043 32.171 103.598 1.00 40.26 197 THR F C 1
ATOM 7091 O O . THR F 1 167 ? 46.367 32.770 104.638 1.00 40.07 197 THR F O 1
ATOM 7095 N N . GLN G 1 9 ? -1.830 40.279 71.418 1.00 52.17 39 GLN G N 1
ATOM 7096 C CA . GLN G 1 9 ? -1.683 41.069 70.155 1.00 52.10 39 GLN G CA 1
ATOM 7097 C C . GLN G 1 9 ? -1.751 40.191 68.896 1.00 51.74 39 GLN G C 1
ATOM 7098 O O . GLN G 1 9 ? -1.990 40.694 67.791 1.00 52.04 39 GLN G O 1
ATOM 7104 N N . SER G 1 10 ? -1.540 38.884 69.084 1.00 50.97 40 SER G N 1
ATOM 7105 C CA . SER G 1 10 ? -1.651 37.869 68.027 1.00 49.18 40 SER G CA 1
ATOM 7106 C C . SER G 1 10 ? -3.065 37.286 67.988 1.00 47.92 40 SER G C 1
ATOM 7107 O O . SER G 1 10 ? -3.753 37.239 69.008 1.00 47.73 40 SER G O 1
ATOM 7110 N N . SER G 1 11 ? -3.501 36.840 66.816 1.00 46.53 41 SER G N 1
ATOM 7111 C CA . SER G 1 11 ? -4.868 36.362 66.649 1.00 45.34 41 SER G CA 1
ATOM 7112 C C . SER G 1 11 ? -5.009 35.335 65.536 1.00 44.96 41 SER G C 1
ATOM 7113 O O . SER G 1 11 ? -4.427 35.474 64.471 1.00 45.09 41 SER G O 1
ATOM 7116 N N . VAL G 1 12 ? -5.811 34.318 65.802 1.00 44.19 42 VAL G N 1
ATOM 7117 C CA . VAL G 1 12 ? -6.060 33.242 64.869 1.00 43.28 42 VAL G CA 1
ATOM 7118 C C . VAL G 1 12 ? -7.491 33.429 64.376 1.00 42.62 42 VAL G C 1
ATOM 7119 O O . VAL G 1 12 ? -8.401 33.712 65.161 1.00 42.34 42 VAL G O 1
ATOM 7123 N N . SER G 1 13 ? -7.677 33.302 63.070 1.00 40.83 43 SER G N 1
ATOM 7124 C CA . SER G 1 13 ? -9.002 33.257 62.473 1.00 39.04 43 SER G CA 1
ATOM 7125 C C . SER G 1 13 ? -9.157 31.927 61.792 1.00 38.05 43 SER G C 1
ATOM 7126 O O . SER G 1 13 ? -8.178 31.328 61.367 1.00 37.90 43 SER G O 1
ATOM 7129 N N . TRP G 1 14 ? -10.397 31.490 61.673 1.00 36.94 44 TRP G N 1
ATOM 7130 C CA . TRP G 1 14 ? -10.720 30.251 61.028 1.00 36.62 44 TRP G CA 1
ATOM 7131 C C . TRP G 1 14 ? -12.187 30.335 60.526 1.00 36.72 44 TRP G C 1
ATOM 7132 O O . TRP G 1 14 ? -13.033 30.931 61.189 1.00 37.87 44 TRP G O 1
ATOM 7143 N N . PRO G 1 15 ? -12.496 29.693 59.381 1.00 37.29 45 PRO G N 1
ATOM 7144 C CA . PRO G 1 15 ? -11.650 28.867 58.499 1.00 37.86 45 PRO G CA 1
ATOM 7145 C C . PRO G 1 15 ? -10.492 29.635 57.885 1.00 38.29 45 PRO G C 1
ATOM 7146 O O . PRO G 1 15 ? -10.509 30.876 57.852 1.00 37.79 45 PRO G O 1
ATOM 7150 N N . GLN G 1 16 ? -9.470 28.901 57.456 1.00 38.35 46 GLN G N 1
ATOM 7151 C CA . GLN G 1 16 ? -8.313 29.510 56.834 1.00 39.45 46 GLN G CA 1
ATOM 7152 C C . GLN G 1 16 ? -8.288 29.159 55.360 1.00 40.03 46 GLN G C 1
ATOM 7153 O O . GLN G 1 16 ? -8.626 28.030 54.983 1.00 39.81 46 GLN G O 1
ATOM 7159 N N . ASN G 1 17 ? -7.889 30.126 54.536 1.00 39.89 47 ASN G N 1
ATOM 7160 C CA . ASN G 1 17 ? -7.822 29.944 53.081 1.00 38.84 47 ASN G CA 1
ATOM 7161 C C . ASN G 1 17 ? -8.961 29.097 52.469 1.00 38.79 47 ASN G C 1
ATOM 7162 O O . ASN G 1 17 ? -8.708 28.198 51.663 1.00 38.90 47 ASN G O 1
ATOM 7167 N N . GLY G 1 18 ? -10.203 29.390 52.872 1.00 38.50 48 GLY G N 1
ATOM 7168 C CA . GLY G 1 18 ? -11.402 28.812 52.230 1.00 38.57 48 GLY G CA 1
ATOM 7169 C C . GLY G 1 18 ? -11.503 27.290 52.283 1.00 38.33 48 GLY G C 1
ATOM 7170 O O . GLY G 1 18 ? -12.088 26.664 51.408 1.00 38.88 48 GLY G O 1
ATOM 7171 N N . SER G 1 19 ? -10.901 26.708 53.316 1.00 38.24 49 SER G N 1
ATOM 7172 C CA . SER G 1 19 ? -10.976 25.292 53.597 1.00 36.99 49 SER G CA 1
ATOM 7173 C C . SER G 1 19 ? -11.643 25.161 54.983 1.00 36.18 49 SER G C 1
ATOM 7174 O O . SER G 1 19 ? -11.564 26.095 55.788 1.00 35.30 49 SER G O 1
ATOM 7177 N N . LEU G 1 20 ? -12.293 24.025 55.257 1.00 35.54 50 LEU G N 1
ATOM 7178 C CA . LEU G 1 20 ? -12.870 23.713 56.575 1.00 35.15 50 LEU G CA 1
ATOM 7179 C C . LEU G 1 20 ? -11.924 22.842 57.415 1.00 35.02 50 LEU G C 1
ATOM 7180 O O . LEU G 1 20 ? -12.254 22.398 58.524 1.00 34.69 50 LEU G O 1
ATOM 7185 N N . ASN G 1 21 ? -10.750 22.575 56.865 1.00 33.58 51 ASN G N 1
ATOM 7186 C CA . ASN G 1 21 ? -9.689 21.873 57.543 1.00 33.15 51 ASN G CA 1
ATOM 7187 C C . ASN G 1 21 ? -9.458 22.382 58.962 1.00 32.97 51 ASN G C 1
ATOM 7188 O O . ASN G 1 21 ? -9.446 23.601 59.204 1.00 32.33 51 ASN G O 1
ATOM 7193 N N . SER G 1 22 ? -9.294 21.445 59.894 1.00 32.69 52 SER G N 1
ATOM 7194 C CA . SER G 1 22 ? -8.782 21.753 61.201 1.00 33.65 52 SER G CA 1
ATOM 7195 C C . SER G 1 22 ? -7.425 22.449 61.073 1.00 34.38 52 SER G C 1
ATOM 7196 O O . SER G 1 22 ? -6.652 22.192 60.140 1.00 35.30 52 SER G O 1
ATOM 7199 N N . VAL G 1 23 ? -7.159 23.359 61.992 1.00 35.20 53 VAL G N 1
ATOM 7200 C CA . VAL G 1 23 ? -5.877 24.040 62.037 1.00 35.87 53 VAL G CA 1
ATOM 7201 C C . VAL G 1 23 ? -5.349 23.963 63.456 1.00 35.37 53 VAL G C 1
ATOM 7202 O O . VAL G 1 23 ? -6.103 24.188 64.398 1.00 34.98 53 VAL G O 1
ATOM 7206 N N . SER G 1 24 ? -4.079 23.591 63.619 1.00 34.23 54 SER G N 1
ATOM 7207 C CA . SER G 1 24 ? -3.384 23.794 64.887 1.00 32.64 54 SER G CA 1
ATOM 7208 C C . SER G 1 24 ? -2.996 25.258 64.878 1.00 32.34 54 SER G C 1
ATOM 7209 O O . SER G 1 24 ? -2.720 25.816 63.808 1.00 31.96 54 SER G O 1
ATOM 7212 N N . ALA G 1 25 ? -2.968 25.869 66.057 1.00 31.69 55 ALA G N 1
ATOM 7213 C CA . ALA G 1 25 ? -2.597 27.275 66.192 1.00 31.28 55 ALA G CA 1
ATOM 7214 C C . ALA G 1 25 ? -1.690 27.512 67.427 1.00 30.89 55 ALA G C 1
ATOM 7215 O O . ALA G 1 25 ? -2.118 28.181 68.386 1.00 30.08 55 ALA G O 1
ATOM 7217 N N . PRO G 1 26 ? -0.451 26.948 67.427 1.00 30.63 56 PRO G N 1
ATOM 7218 C CA . PRO G 1 26 ? 0.481 27.316 68.511 1.00 30.54 56 PRO G CA 1
ATOM 7219 C C . PRO G 1 26 ? 0.853 28.802 68.457 1.00 30.81 56 PRO G C 1
ATOM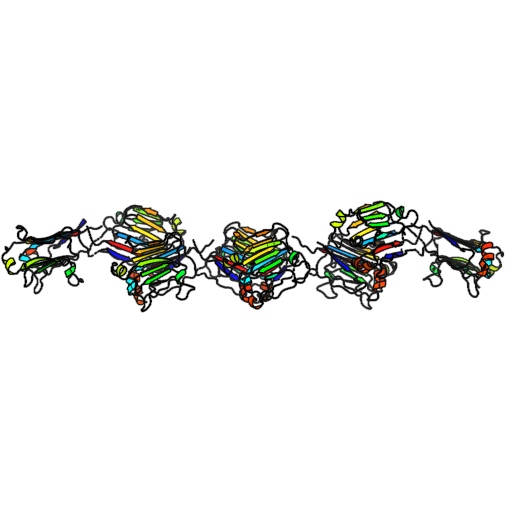 7220 O O . PRO G 1 26 ? 0.800 29.421 67.396 1.00 30.43 56 PRO G O 1
ATOM 7224 N N . LEU G 1 27 ? 1.214 29.362 69.598 1.00 31.60 57 LEU G N 1
ATOM 7225 C CA . LEU G 1 27 ? 1.816 30.672 69.635 1.00 33.04 57 LEU G CA 1
ATOM 7226 C C . LEU G 1 27 ? 3.323 30.525 69.324 1.00 36.59 57 LEU G C 1
ATOM 7227 O O . LEU G 1 27 ? 4.061 29.899 70.076 1.00 40.79 57 LEU G O 1
ATOM 7240 N N . SER G 1 29 ? 5.815 32.993 68.577 1.00 33.16 59 SER G N 1
ATOM 7241 C CA . SER G 1 29 ? 6.759 33.875 69.264 1.00 31.99 59 SER G CA 1
ATOM 7242 C C . SER G 1 29 ? 6.071 34.564 70.437 1.00 31.72 59 SER G C 1
ATOM 7243 O O . SER G 1 29 ? 4.850 34.761 70.413 1.00 31.26 59 SER G O 1
ATOM 7246 N N . TYR G 1 30 ? 6.866 34.893 71.463 1.00 31.16 60 TYR G N 1
ATOM 7247 C CA . TYR G 1 30 ? 6.358 35.514 72.692 1.00 31.59 60 TYR G CA 1
ATOM 7248 C C . TYR G 1 30 ? 7.484 36.155 73.487 1.00 30.10 60 TYR G C 1
ATOM 7249 O O . TYR G 1 30 ? 8.652 35.783 73.316 1.00 30.39 60 TYR G O 1
ATOM 7258 N N . THR G 1 31 ? 7.153 37.116 74.362 1.00 29.33 61 THR G N 1
ATOM 7259 C CA . THR G 1 31 ? 8.100 37.469 75.421 1.00 28.77 61 THR G CA 1
ATOM 7260 C C . THR G 1 31 ? 7.812 36.651 76.690 1.00 29.88 61 THR G C 1
ATOM 7261 O O . THR G 1 31 ? 6.701 36.680 77.198 1.00 28.74 61 THR G O 1
ATOM 7265 N N . PRO G 1 32 ? 8.822 35.890 77.168 1.00 31.34 62 PRO G N 1
ATOM 7266 C CA . PRO G 1 32 ? 8.580 34.878 78.212 1.00 32.28 62 PRO G CA 1
ATOM 7267 C C . PRO G 1 32 ? 8.542 35.488 79.606 1.00 32.84 62 PRO G C 1
ATOM 7268 O O . PRO G 1 32 ? 8.914 36.653 79.766 1.00 32.73 62 PRO G O 1
ATOM 7272 N N . ILE G 1 33 ? 8.096 34.736 80.614 1.00 33.88 63 ILE G N 1
ATOM 7273 C CA . ILE G 1 33 ? 8.322 35.186 81.995 1.00 35.38 63 ILE G CA 1
ATOM 7274 C C . ILE G 1 33 ? 9.830 35.403 82.237 1.00 36.05 63 ILE G C 1
ATOM 7275 O O . ILE G 1 33 ? 10.247 36.438 82.749 1.00 35.19 63 ILE G O 1
ATOM 7280 N N . SER G 1 34 ? 10.645 34.429 81.861 1.00 34.78 64 SER G N 1
ATOM 7281 C CA . SER G 1 34 ? 12.066 34.558 82.004 1.00 34.86 64 SER G CA 1
ATOM 7282 C C . SER G 1 34 ? 12.821 33.676 81.034 1.00 35.44 64 SER G C 1
ATOM 7283 O O . SER G 1 34 ? 12.287 32.676 80.504 1.00 35.52 64 SER G O 1
ATOM 7286 N N . PHE G 1 35 ? 14.050 34.119 80.787 1.00 37.65 65 PHE G N 1
ATOM 7287 C CA . PHE G 1 35 ? 15.082 33.364 80.114 1.00 39.18 65 PHE G CA 1
ATOM 7288 C C . PHE G 1 35 ? 16.344 33.368 81.011 1.00 41.25 65 PHE G C 1
ATOM 7289 O O . PHE G 1 35 ? 16.668 34.360 81.699 1.00 43.49 65 PHE G O 1
ATOM 7297 N N . ASP G 1 36 ? 17.017 32.233 81.035 1.00 40.93 66 ASP G N 1
ATOM 7298 C CA . ASP G 1 36 ? 18.289 32.107 81.711 1.00 38.15 66 ASP G CA 1
ATOM 7299 C C . ASP G 1 36 ? 19.188 31.065 80.985 1.00 36.68 66 ASP G C 1
ATOM 7300 O O . ASP G 1 36 ? 18.720 30.049 80.499 1.00 35.71 66 ASP G O 1
ATOM 7305 N N . ALA G 1 37 ? 20.473 31.343 80.898 1.00 35.76 67 ALA G N 1
ATOM 7306 C CA . ALA G 1 37 ? 21.393 30.451 80.233 1.00 34.63 67 ALA G CA 1
ATOM 7307 C C . ALA G 1 37 ? 22.691 30.359 81.046 1.00 35.19 67 ALA G C 1
ATOM 7308 O O . ALA G 1 37 ? 23.072 31.301 81.703 1.00 36.02 67 ALA G O 1
ATOM 7310 N N . LYS G 1 38 ? 23.347 29.210 80.977 1.00 35.66 68 LYS G N 1
ATOM 7311 C CA . LYS G 1 38 ? 24.727 29.044 81.395 1.00 35.35 68 LYS G CA 1
ATOM 7312 C C . LYS G 1 38 ? 25.529 28.699 80.150 1.00 35.02 68 LYS G C 1
ATOM 7313 O O . LYS G 1 38 ? 25.218 27.736 79.442 1.00 34.32 68 LYS G O 1
ATOM 7319 N N . ILE G 1 39 ? 26.548 29.502 79.868 1.00 33.19 69 ILE G N 1
ATOM 7320 C CA . ILE G 1 39 ? 27.427 29.265 78.720 1.00 31.31 69 ILE G CA 1
ATOM 7321 C C . ILE G 1 39 ? 28.964 29.189 79.033 1.00 31.72 69 ILE G C 1
ATOM 7322 O O . ILE G 1 39 ? 29.595 30.211 79.285 1.00 31.60 69 ILE G O 1
ATOM 7327 N N . PRO G 1 40 ? 29.545 27.976 79.000 1.00 32.04 70 PRO G N 1
ATOM 7328 C CA . PRO G 1 40 ? 30.984 27.765 79.132 1.00 32.50 70 PRO G CA 1
ATOM 7329 C C . PRO G 1 40 ? 31.715 28.598 78.095 1.00 32.79 70 PRO G C 1
ATOM 7330 O O . PRO G 1 40 ? 31.395 28.501 76.915 1.00 32.88 70 PRO G O 1
ATOM 7334 N N . VAL G 1 41 ? 32.635 29.447 78.561 1.00 32.91 71 VAL G N 1
ATOM 7335 C CA . VAL G 1 41 ? 33.558 30.261 77.728 1.00 32.81 71 VAL G CA 1
ATOM 7336 C C . VAL G 1 41 ? 34.311 29.379 76.715 1.00 32.58 71 VAL G C 1
ATOM 7337 O O . VAL G 1 41 ? 34.766 29.874 75.704 1.00 32.66 71 VAL G O 1
ATOM 7341 N N . ALA G 1 42 ? 34.385 28.068 76.973 1.00 32.68 72 ALA G N 1
ATOM 7342 C CA . ALA G 1 42 ? 34.880 27.078 76.003 1.00 32.48 72 ALA G CA 1
ATOM 7343 C C . ALA G 1 42 ? 34.151 27.091 74.650 1.00 33.57 72 ALA G C 1
ATOM 7344 O O . ALA G 1 42 ? 34.756 26.763 73.628 1.00 32.70 72 ALA G O 1
ATOM 7346 N N . SER G 1 43 ? 32.865 27.461 74.667 1.00 34.67 73 SER G N 1
ATOM 7347 C CA . SER G 1 43 ? 32.005 27.640 73.474 1.00 36.11 73 SER G CA 1
ATOM 7348 C C . SER G 1 43 ? 32.616 28.486 72.392 1.00 37.50 73 SER G C 1
ATOM 7349 O O . SER G 1 43 ? 32.448 28.202 71.221 1.00 37.55 73 SER G O 1
ATOM 7352 N N . VAL G 1 44 ? 33.272 29.566 72.795 1.00 38.93 74 VAL G N 1
ATOM 7353 C CA . VAL G 1 44 ? 33.815 30.532 71.855 1.00 39.84 74 VAL G CA 1
ATOM 7354 C C . VAL G 1 44 ? 34.736 29.840 70.834 1.00 40.36 74 VAL G C 1
ATOM 7355 O O . VAL G 1 44 ? 34.777 30.218 69.657 1.00 40.67 74 VAL G O 1
ATOM 7359 N N . ASP G 1 45 ? 35.447 28.811 71.295 1.00 40.38 75 ASP G N 1
ATOM 7360 C CA . ASP G 1 45 ? 36.353 28.036 70.445 1.00 38.82 75 ASP G CA 1
ATOM 7361 C C . ASP G 1 45 ? 35.613 26.915 69.678 1.00 37.97 75 ASP G C 1
ATOM 7362 O O . ASP G 1 45 ? 36.205 26.255 68.820 1.00 38.09 75 ASP G O 1
ATOM 7367 N N . LYS G 1 46 ? 34.334 26.687 69.989 1.00 37.37 76 LYS G N 1
ATOM 7368 C CA . LYS G 1 46 ? 33.578 25.566 69.382 1.00 36.22 76 LYS G CA 1
ATOM 7369 C C . LYS G 1 46 ? 32.521 25.989 68.332 1.00 35.51 76 LYS G C 1
ATOM 7370 O O . LYS G 1 46 ? 31.630 25.222 67.974 1.00 34.67 76 LYS G O 1
ATOM 7376 N N . LEU G 1 47 ? 32.643 27.229 67.873 1.00 35.85 77 LEU G N 1
ATOM 7377 C CA . LEU G 1 47 ? 31.865 27.786 66.797 1.00 36.54 77 LEU G CA 1
ATOM 7378 C C . LEU G 1 47 ? 32.332 27.208 65.467 1.00 36.83 77 LEU G C 1
ATOM 7379 O O . LEU G 1 47 ? 33.527 26.940 65.260 1.00 36.19 77 LEU G O 1
ATOM 7384 N N . ARG G 1 48 ? 31.372 27.027 64.568 1.00 36.87 78 ARG G N 1
ATOM 7385 C CA . ARG G 1 48 ? 31.645 26.615 63.200 1.00 36.76 78 ARG G CA 1
ATOM 7386 C C . ARG G 1 48 ? 32.495 27.628 62.456 1.00 35.92 78 ARG G C 1
ATOM 7387 O O . ARG G 1 48 ? 32.517 28.810 62.810 1.00 36.03 78 ARG G O 1
ATOM 7395 N N . LYS G 1 49 ? 33.181 27.174 61.409 1.00 35.67 79 LYS G N 1
ATOM 7396 C CA . LYS G 1 49 ? 34.040 28.059 60.660 1.00 35.62 79 LYS G CA 1
ATOM 7397 C C . LYS G 1 49 ? 33.273 29.298 60.214 1.00 35.52 79 LYS G C 1
ATOM 7398 O O . LYS G 1 49 ? 32.300 29.212 59.480 1.00 35.75 79 LYS G O 1
ATOM 7404 N N . ASP G 1 50 ? 33.739 30.446 60.691 1.00 35.05 80 ASP G N 1
ATOM 7405 C CA . ASP G 1 50 ? 33.252 31.779 60.289 1.00 33.91 80 ASP G CA 1
ATOM 7406 C C . ASP G 1 50 ? 31.780 32.060 60.637 1.00 35.09 80 ASP G C 1
ATOM 7407 O O . ASP G 1 50 ? 31.135 32.880 59.992 1.00 35.21 80 ASP G O 1
ATOM 7412 N N . GLN G 1 51 ? 31.291 31.386 61.680 1.00 36.45 81 GLN G N 1
ATOM 7413 C CA . GLN G 1 51 ? 29.981 31.657 62.297 1.00 37.12 81 GLN G CA 1
ATOM 7414 C C . GLN G 1 51 ? 30.217 32.239 63.675 1.00 37.64 81 GLN G C 1
ATOM 7415 O O . GLN G 1 51 ? 31.094 31.765 64.402 1.00 37.94 81 GLN G O 1
ATOM 7421 N N . ASP G 1 52 ? 29.430 33.242 64.053 1.00 37.80 82 ASP G N 1
ATOM 7422 C CA . ASP G 1 52 ? 29.633 33.858 65.356 1.00 36.56 82 ASP G CA 1
ATOM 7423 C C . ASP G 1 52 ? 28.556 33.597 66.415 1.00 35.26 82 ASP G C 1
ATOM 7424 O O . ASP G 1 52 ? 28.792 33.901 67.597 1.00 35.35 82 ASP G O 1
ATOM 7429 N N . LEU G 1 53 ? 27.420 32.996 66.024 1.00 34.27 83 LEU G N 1
ATOM 7430 C CA . LEU G 1 53 ? 26.297 32.743 66.962 1.00 33.75 83 LEU G CA 1
ATOM 7431 C C . LEU G 1 53 ? 26.449 31.537 67.922 1.00 35.20 83 LEU G C 1
ATOM 7432 O O . LEU G 1 53 ? 26.375 30.387 67.531 1.00 35.09 83 LEU G O 1
ATOM 7437 N N . ILE G 1 54 ? 26.603 31.828 69.203 1.00 35.35 84 ILE G N 1
ATOM 7438 C CA . ILE G 1 54 ? 26.606 30.782 70.215 1.00 36.53 84 ILE G CA 1
ATOM 7439 C C . ILE G 1 54 ? 25.182 30.384 70.528 1.00 35.82 84 ILE G C 1
ATOM 7440 O O . ILE G 1 54 ? 24.873 29.199 70.602 1.00 36.63 84 ILE G O 1
ATOM 7445 N N . LEU G 1 55 ? 24.324 31.386 70.713 1.00 34.79 85 LEU G N 1
ATOM 7446 C CA . LEU G 1 55 ? 22.930 31.188 71.059 1.00 33.30 85 LEU G CA 1
ATOM 7447 C C . LEU G 1 55 ? 22.099 32.363 70.579 1.00 32.33 85 LEU G C 1
ATOM 7448 O O . LEU G 1 55 ? 22.446 33.545 70.819 1.00 32.71 85 LEU G O 1
ATOM 7453 N N . GLY G 1 56 ? 20.980 32.032 69.929 1.00 32.00 86 GLY G N 1
ATOM 7454 C CA . GLY G 1 56 ? 19.958 33.018 69.542 1.00 31.44 86 GLY G CA 1
ATOM 7455 C C . GLY G 1 56 ? 18.557 32.554 69.851 1.00 31.43 86 GLY G C 1
ATOM 7456 O O . GLY G 1 56 ? 18.311 31.350 69.884 1.00 30.42 86 GLY G O 1
ATOM 7457 N N . THR G 1 57 ? 17.653 33.507 70.111 1.00 31.28 87 THR G N 1
ATOM 7458 C CA . THR G 1 57 ? 16.248 33.204 70.436 1.00 31.31 87 THR G CA 1
ATOM 7459 C C . THR G 1 57 ? 15.286 33.391 69.237 1.00 31.48 87 THR G C 1
ATOM 7460 O O . THR G 1 57 ? 14.095 33.128 69.349 1.00 31.22 87 THR G O 1
ATOM 7464 N N . LEU G 1 58 ? 15.812 33.872 68.106 1.00 31.37 88 LEU G N 1
ATOM 7465 C CA . LEU G 1 58 ? 15.042 34.081 66.877 1.00 32.21 88 LEU G CA 1
ATOM 7466 C C . LEU G 1 58 ? 15.924 33.676 65.710 1.00 32.96 88 LEU G C 1
ATOM 7467 O O . LEU G 1 58 ? 17.153 33.847 65.809 1.00 33.24 88 LEU G O 1
ATOM 7472 N N . PRO G 1 59 ? 15.317 33.160 64.600 1.00 34.41 89 PRO G N 1
ATOM 7473 C CA . PRO G 1 59 ? 16.110 32.730 63.425 1.00 36.16 89 PRO G CA 1
ATOM 7474 C C . PRO G 1 59 ? 16.778 33.929 62.797 1.00 38.39 89 PRO G C 1
ATOM 7475 O O . PRO G 1 59 ? 16.239 35.027 62.868 1.00 38.75 89 PRO G O 1
ATOM 7479 N N . ALA G 1 60 ? 17.960 33.713 62.214 1.00 40.96 90 ALA G N 1
ATOM 7480 C CA . ALA G 1 60 ? 18.890 34.797 61.890 1.00 43.64 90 ALA G CA 1
ATOM 7481 C C . ALA G 1 60 ? 18.268 35.895 61.055 1.00 45.05 90 ALA G C 1
ATOM 7482 O O . ALA G 1 60 ? 18.477 37.076 61.324 1.00 45.01 90 ALA G O 1
ATOM 7484 N N . ASN G 1 61 ? 17.491 35.553 60.045 1.00 45.79 91 ASN G N 1
ATOM 7485 C CA . ASN G 1 61 ? 16.891 36.665 59.323 1.00 46.62 91 ASN G CA 1
ATOM 7486 C C . ASN G 1 61 ? 15.376 36.817 59.321 1.00 47.36 91 ASN G C 1
ATOM 7487 O O . ASN G 1 61 ? 14.743 37.049 58.287 1.00 47.66 91 ASN G O 1
ATOM 7492 N N . SER G 1 62 ? 14.833 36.718 60.530 1.00 48.04 92 SER G N 1
ATOM 7493 C CA . SER G 1 62 ? 13.450 37.024 60.794 1.00 49.07 92 SER G CA 1
ATOM 7494 C C . SER G 1 62 ? 13.296 38.525 61.028 1.00 49.52 92 SER G C 1
ATOM 7495 O O . SER G 1 62 ? 14.260 39.218 61.387 1.00 49.95 92 SER G O 1
ATOM 7498 N N . GLU G 1 63 ? 12.070 39.000 60.800 1.00 49.46 93 GLU G N 1
ATOM 7499 C CA . GLU G 1 63 ? 11.658 40.413 60.899 1.00 49.47 93 GLU G CA 1
ATOM 7500 C C . GLU G 1 63 ? 12.742 41.447 61.268 1.00 49.06 93 GLU G C 1
ATOM 7501 O O . GLU G 1 63 ? 13.318 42.066 60.369 1.00 48.98 93 GLU G O 1
ATOM 7507 N N . ASP G 1 64 ? 12.995 41.666 62.558 1.00 48.61 94 ASP G N 1
ATOM 7508 C CA . ASP G 1 64 ? 14.189 42.412 62.972 1.00 48.08 94 ASP G CA 1
ATOM 7509 C C . ASP G 1 64 ? 14.787 41.642 64.111 1.00 47.85 94 ASP G C 1
ATOM 7510 O O . ASP G 1 64 ? 14.702 42.051 65.258 1.00 47.73 94 ASP G O 1
ATOM 7515 N N . ALA G 1 65 ? 15.388 40.507 63.793 1.00 46.76 95 ALA G N 1
ATOM 7516 C CA . ALA G 1 65 ? 15.879 39.614 64.825 1.00 46.06 95 ALA G CA 1
ATOM 7517 C C . ALA G 1 65 ? 16.754 40.391 65.814 1.00 45.27 95 ALA G C 1
ATOM 7518 O O . ALA G 1 65 ? 16.525 40.333 67.024 1.00 45.40 95 ALA G O 1
ATOM 7520 N N . GLY G 1 66 ? 17.716 41.149 65.287 1.00 43.75 96 GLY G N 1
ATOM 7521 C CA . GLY G 1 66 ? 18.755 41.760 66.108 1.00 42.25 96 GLY G CA 1
ATOM 7522 C C . GLY G 1 66 ? 18.192 42.611 67.228 1.00 41.65 96 GLY G C 1
ATOM 7523 O O . GLY G 1 66 ? 18.704 42.581 68.361 1.00 41.35 96 GLY G O 1
ATOM 7524 N N . ALA G 1 67 ? 17.121 43.345 66.904 1.00 40.54 97 ALA G N 1
ATOM 7525 C CA . ALA G 1 67 ? 16.473 44.288 67.827 1.00 39.70 97 ALA G CA 1
ATOM 7526 C C . ALA G 1 67 ? 15.444 43.647 68.769 1.00 39.24 97 ALA G C 1
ATOM 7527 O O . ALA G 1 67 ? 15.041 44.281 69.745 1.00 39.84 97 ALA G O 1
ATOM 7529 N N . ARG G 1 68 ? 15.013 42.414 68.477 1.00 38.64 98 ARG G N 1
ATOM 7530 C CA . ARG G 1 68 ? 13.958 41.767 69.271 1.00 36.70 98 ARG G CA 1
ATOM 7531 C C . ARG G 1 68 ? 14.482 40.662 70.164 1.00 34.94 98 ARG G C 1
ATOM 7532 O O . ARG G 1 68 ? 14.055 40.574 71.295 1.00 33.78 98 ARG G O 1
ATOM 7540 N N . GLY G 1 69 ? 15.393 39.818 69.665 1.00 32.98 99 GLY G N 1
ATOM 7541 C CA . GLY G 1 69 ? 15.786 38.549 70.345 1.00 32.38 99 GLY G CA 1
ATOM 7542 C C . GLY G 1 69 ? 16.973 38.659 71.297 1.00 31.57 99 GLY G C 1
ATOM 7543 O O . GLY G 1 69 ? 17.488 39.745 71.518 1.00 31.65 99 GLY G O 1
ATOM 7544 N N . LEU G 1 70 ? 17.400 37.553 71.885 1.00 31.47 100 LEU G N 1
ATOM 7545 C CA . LEU G 1 70 ? 18.605 37.564 72.669 1.00 31.19 100 LEU G CA 1
ATOM 7546 C C . LEU G 1 70 ? 19.662 36.810 71.859 1.00 30.61 100 LEU G C 1
ATOM 7547 O O . LEU G 1 70 ? 19.388 35.730 71.311 1.00 31.72 100 LEU G O 1
ATOM 7552 N N . PHE G 1 71 ? 20.856 37.391 71.770 1.00 29.12 101 PHE G N 1
ATOM 7553 C CA . PHE G 1 71 ? 21.953 36.793 71.010 1.00 27.48 101 PHE G CA 1
ATOM 7554 C C . PHE G 1 71 ? 23.240 36.903 71.752 1.00 27.06 101 PHE G C 1
ATOM 7555 O O . PHE G 1 71 ? 23.615 38.007 72.215 1.00 25.52 101 PH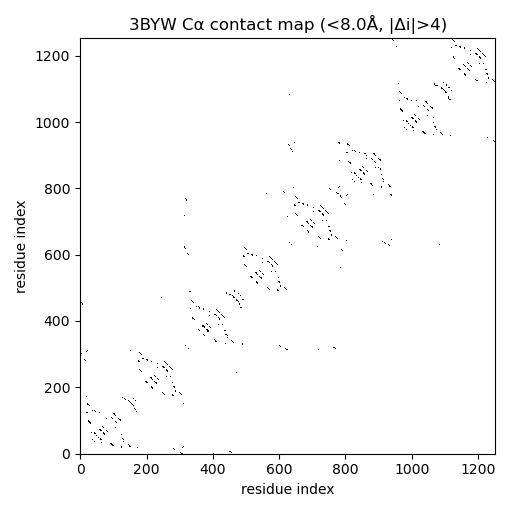E G O 1
ATOM 7563 N N . VAL G 1 72 ? 23.901 35.739 71.827 1.00 28.24 102 VAL G N 1
ATOM 7564 C CA . VAL G 1 72 ? 25.279 35.589 72.296 1.00 29.69 102 VAL G CA 1
ATOM 7565 C C . VAL G 1 72 ? 26.199 35.283 71.108 1.00 31.00 102 VAL G C 1
ATOM 7566 O O . VAL G 1 72 ? 26.111 34.243 70.472 1.00 31.18 102 VAL G O 1
ATOM 7570 N N . ARG G 1 73 ? 27.082 36.223 70.811 1.00 33.06 103 ARG G N 1
ATOM 7571 C CA . ARG G 1 73 ? 27.995 36.101 69.676 1.00 34.65 103 ARG G CA 1
ATOM 7572 C C . ARG G 1 73 ? 29.468 36.195 70.062 1.00 35.79 103 ARG G C 1
ATOM 7573 O O . ARG G 1 73 ? 29.852 36.994 70.916 1.00 35.59 103 ARG G O 1
ATOM 7581 N N . ALA G 1 74 ? 30.299 35.385 69.426 1.00 37.39 104 ALA G N 1
ATOM 7582 C CA . ALA G 1 74 ? 31.732 35.550 69.573 1.00 39.27 104 ALA G CA 1
ATOM 7583 C C . ALA G 1 74 ? 32.431 35.699 68.231 1.00 40.31 104 ALA G C 1
ATOM 7584 O O . ALA G 1 74 ? 32.197 34.946 67.302 1.00 40.52 104 ALA G O 1
ATOM 7586 N N . ASN G 1 75 ? 33.306 36.684 68.149 1.00 41.90 105 ASN G N 1
ATOM 7587 C CA . ASN G 1 75 ? 34.072 36.914 66.956 1.00 43.03 105 ASN G CA 1
ATOM 7588 C C . ASN G 1 75 ? 35.501 37.315 67.307 1.00 44.08 105 ASN G C 1
ATOM 7589 O O . ASN G 1 75 ? 35.977 37.088 68.437 1.00 44.43 105 ASN G O 1
ATOM 7594 N N . ASP G 1 76 ? 36.167 37.905 66.323 1.00 44.90 106 ASP G N 1
ATOM 7595 C CA . ASP G 1 76 ? 37.558 38.319 66.445 1.00 45.44 106 ASP G CA 1
ATOM 7596 C C . ASP G 1 76 ? 37.640 39.584 67.294 1.00 44.87 106 ASP G C 1
ATOM 7597 O O . ASP G 1 76 ? 38.723 39.972 67.734 1.00 45.55 106 ASP G O 1
ATOM 7602 N N . ASP G 1 77 ? 36.492 40.223 67.529 1.00 42.59 107 ASP G N 1
ATOM 7603 C CA . ASP G 1 77 ? 36.472 41.444 68.331 1.00 39.99 107 ASP G CA 1
ATOM 7604 C C . ASP G 1 77 ? 35.959 41.229 69.769 1.00 38.07 107 ASP G C 1
ATOM 7605 O O . ASP G 1 77 ? 36.118 42.117 70.610 1.00 36.19 107 ASP G O 1
ATOM 7610 N N . GLY G 1 78 ? 35.395 40.047 70.049 1.00 36.67 108 GLY G N 1
ATOM 7611 C CA . GLY G 1 78 ? 35.184 39.574 71.425 1.00 35.54 108 GLY G CA 1
ATOM 7612 C C . GLY G 1 78 ? 33.972 38.675 71.623 1.00 35.67 108 GLY G C 1
ATOM 7613 O O . GLY G 1 78 ? 33.643 37.918 70.739 1.00 35.20 108 GLY G O 1
ATOM 7614 N N . LEU G 1 79 ? 33.331 38.752 72.788 1.00 35.74 109 LEU G N 1
ATOM 7615 C CA . LEU G 1 79 ? 32.018 38.163 73.039 1.00 35.99 109 LEU G CA 1
ATOM 7616 C C . LEU G 1 79 ? 30.977 39.274 73.250 1.00 35.85 109 LEU G C 1
ATOM 7617 O O . LEU G 1 79 ? 31.218 40.195 74.036 1.00 37.44 109 LEU G O 1
ATOM 7622 N N . GLN G 1 80 ? 29.835 39.208 72.548 1.00 35.32 110 GLN G N 1
ATOM 7623 C CA . GLN G 1 80 ? 28.768 40.219 72.739 1.00 34.03 110 GLN G CA 1
ATOM 7624 C C . GLN G 1 80 ? 27.409 39.607 73.023 1.00 33.84 110 GLN G C 1
ATOM 7625 O O . GLN G 1 80 ? 26.930 38.767 72.261 1.00 33.60 110 GLN G O 1
ATOM 7631 N N . ILE G 1 81 ? 26.791 40.050 74.117 1.00 33.89 111 ILE G N 1
ATOM 7632 C CA . ILE G 1 81 ? 25.459 39.609 74.502 1.00 34.23 111 ILE G CA 1
ATOM 7633 C C . ILE G 1 81 ? 24.483 40.755 74.381 1.00 34.36 111 ILE G C 1
ATOM 7634 O O . ILE G 1 81 ? 24.734 41.872 74.821 1.00 35.15 111 ILE G O 1
ATOM 7639 N N . THR G 1 82 ? 23.350 40.461 73.779 1.00 33.25 112 THR G N 1
ATOM 7640 C CA . THR G 1 82 ? 22.508 41.490 73.273 1.00 32.04 112 THR G CA 1
ATOM 7641 C C . THR G 1 82 ? 21.067 41.015 73.496 1.00 31.04 112 THR G C 1
ATOM 7642 O O . THR G 1 82 ? 20.725 39.867 73.200 1.00 31.64 112 THR G O 1
ATOM 7646 N N . SER G 1 83 ? 20.238 41.855 74.101 1.00 31.56 113 SER G N 1
ATOM 7647 C CA . SER G 1 83 ? 18.870 41.439 74.391 1.00 32.32 113 SER G CA 1
ATOM 7648 C C . SER G 1 83 ? 17.933 42.561 74.076 1.00 32.26 113 SER G C 1
ATOM 7649 O O . SER G 1 83 ? 18.112 43.705 74.523 1.00 31.83 113 SER G O 1
ATOM 7652 N N . HIS G 1 84 ? 16.933 42.216 73.275 1.00 32.66 114 HIS G N 1
ATOM 7653 C CA . HIS G 1 84 ? 15.960 43.159 72.787 1.00 32.80 114 HIS G CA 1
ATOM 7654 C C . HIS G 1 84 ? 16.651 44.447 72.283 1.00 32.58 114 HIS G C 1
ATOM 7655 O O . HIS G 1 84 ? 16.147 45.538 72.483 1.00 32.17 114 HIS G O 1
ATOM 7662 N N . GLY G 1 85 ? 17.798 44.289 71.624 1.00 32.54 115 GLY G N 1
ATOM 7663 C CA . GLY G 1 85 ? 18.526 45.384 70.977 1.00 33.07 115 GLY G CA 1
ATOM 7664 C C . GLY G 1 85 ? 19.483 46.160 71.873 1.00 33.45 115 GLY G C 1
ATOM 7665 O O . GLY G 1 85 ? 20.073 47.160 71.460 1.00 33.48 115 GLY G O 1
ATOM 7666 N N . GLU G 1 86 ? 19.635 45.673 73.096 1.00 33.53 116 GLU G N 1
ATOM 7667 C CA . GLU G 1 86 ? 20.374 46.339 74.145 1.00 33.76 116 GLU G CA 1
ATOM 7668 C C . GLU G 1 86 ? 21.570 45.515 74.518 1.00 34.62 116 GLU G C 1
ATOM 7669 O O . GLU G 1 86 ? 21.421 44.338 74.937 1.00 34.77 116 GLU G O 1
ATOM 7675 N N . LEU G 1 87 ? 22.750 46.104 74.368 1.00 36.15 117 LEU G N 1
ATOM 7676 C CA . LEU G 1 87 ? 23.956 45.416 74.758 1.00 37.51 117 LEU G CA 1
ATOM 7677 C C . LEU G 1 87 ? 23.920 45.173 76.263 1.00 39.07 117 LEU G C 1
ATOM 7678 O O . LEU G 1 87 ? 23.690 46.070 77.066 1.00 40.04 117 LEU G O 1
ATOM 7683 N N . VAL G 1 88 ? 24.076 43.918 76.622 1.00 40.24 118 VAL G N 1
ATOM 7684 C CA . VAL G 1 88 ? 23.948 43.486 77.987 1.00 40.81 118 VAL G CA 1
ATOM 7685 C C . VAL G 1 88 ? 25.362 43.257 78.501 1.00 40.46 118 VAL G C 1
ATOM 7686 O O . VAL G 1 88 ? 25.607 43.390 79.687 1.00 40.70 118 VAL G O 1
ATOM 7690 N N . LEU G 1 89 ? 26.295 42.964 77.582 1.00 39.62 119 LEU G N 1
ATOM 7691 C CA . LEU G 1 89 ? 27.688 42.589 77.903 1.00 39.30 119 LEU G CA 1
ATOM 7692 C C . LEU G 1 89 ? 28.568 42.526 76.646 1.00 39.39 119 LEU G C 1
ATOM 7693 O O . LEU G 1 89 ? 28.144 42.025 75.610 1.00 39.05 119 LEU G O 1
ATOM 7698 N N . ASP G 1 90 ? 29.786 43.063 76.755 1.00 39.48 120 ASP G N 1
ATOM 7699 C CA . ASP G 1 90 ? 30.833 42.948 75.728 1.00 39.10 120 ASP G CA 1
ATOM 7700 C C . ASP G 1 90 ? 32.135 42.600 76.448 1.00 38.84 120 ASP G C 1
ATOM 7701 O O . ASP G 1 90 ? 32.491 43.215 77.457 1.00 38.92 120 ASP G O 1
ATOM 7706 N N . LEU G 1 91 ? 32.829 41.592 75.948 1.00 38.97 121 LEU G N 1
ATOM 7707 C CA . LEU G 1 91 ? 34.122 41.233 76.491 1.00 38.85 121 LEU G CA 1
ATOM 7708 C C . LEU G 1 91 ? 35.096 41.157 75.330 1.00 38.98 121 LEU G C 1
ATOM 7709 O O . LEU G 1 91 ? 34.802 40.554 74.307 1.00 39.37 121 LEU G O 1
ATOM 7714 N N . SER G 1 92 ? 36.245 41.800 75.473 1.00 40.51 122 SER G N 1
ATOM 7715 C CA . SER G 1 92 ? 37.255 41.802 74.420 1.00 41.91 122 SER G CA 1
ATOM 7716 C C . SER G 1 92 ? 37.894 40.420 74.313 1.00 43.12 122 SER G C 1
ATOM 7717 O O . SER G 1 92 ? 37.644 39.543 75.145 1.00 43.07 122 SER G O 1
ATOM 7720 N N . LYS G 1 93 ? 38.681 40.224 73.264 1.00 44.56 123 LYS G N 1
ATOM 7721 C CA . LYS G 1 93 ? 39.586 39.084 73.144 1.00 45.66 123 LYS G CA 1
ATOM 7722 C C . LYS G 1 93 ? 40.664 39.112 74.268 1.00 46.27 123 LYS G C 1
ATOM 7723 O O . LYS G 1 93 ? 41.080 38.064 74.776 1.00 46.82 123 LYS G O 1
ATOM 7729 N N . ARG G 1 94 ? 41.115 40.312 74.637 1.00 46.82 124 ARG G N 1
ATOM 7730 C CA . ARG G 1 94 ? 41.972 40.500 75.807 1.00 47.05 124 ARG G CA 1
ATOM 7731 C C . ARG G 1 94 ? 41.260 40.033 77.096 1.00 46.99 124 ARG G C 1
ATOM 7732 O O . ARG G 1 94 ? 41.803 39.223 77.854 1.00 47.33 124 ARG G O 1
ATOM 7740 N N . GLU G 1 95 ? 40.044 40.540 77.314 1.00 45.97 125 GLU G N 1
ATOM 7741 C CA . GLU G 1 95 ? 39.203 40.190 78.473 1.00 45.13 125 GLU G CA 1
ATOM 7742 C C . GLU G 1 95 ? 38.977 38.684 78.626 1.00 44.88 125 GLU G C 1
ATOM 7743 O O . GLU G 1 95 ? 39.134 38.126 79.709 1.00 44.44 125 GLU G O 1
ATOM 7749 N N . LEU G 1 96 ? 38.606 38.041 77.525 1.00 44.54 126 LEU G N 1
ATOM 7750 C CA . LEU G 1 96 ? 38.349 36.610 77.499 1.00 44.74 126 LEU G CA 1
ATOM 7751 C C . LEU G 1 96 ? 39.605 35.810 77.819 1.00 44.38 126 LEU G C 1
ATOM 7752 O O . LEU G 1 96 ? 39.625 35.086 78.813 1.00 43.82 126 LEU G O 1
ATOM 7757 N N . ALA G 1 97 ? 40.649 35.974 77.001 1.00 44.42 127 ALA G N 1
ATOM 7758 C CA . ALA G 1 97 ? 41.918 35.236 77.134 1.00 44.71 127 ALA G CA 1
ATOM 7759 C C . ALA G 1 97 ? 42.407 35.025 78.571 1.00 45.03 127 ALA G C 1
ATOM 7760 O O . ALA G 1 97 ? 42.954 33.968 78.895 1.00 45.38 127 ALA G O 1
ATOM 7762 N N . GLN G 1 98 ? 42.185 36.023 79.422 1.00 44.72 128 GLN G N 1
ATOM 7763 C CA . GLN G 1 98 ? 42.596 35.981 80.822 1.00 44.32 128 GLN G CA 1
ATOM 7764 C C . GLN G 1 98 ? 41.573 35.395 81.805 1.00 44.84 128 GLN G C 1
ATOM 7765 O O . GLN G 1 98 ? 41.721 35.548 83.016 1.00 44.53 128 GLN G O 1
ATOM 7771 N N . LEU G 1 99 ? 40.525 34.754 81.291 1.00 45.54 129 LEU G N 1
ATOM 7772 C CA . LEU G 1 99 ? 39.559 34.043 82.138 1.00 46.35 129 LEU G CA 1
ATOM 7773 C C . LEU G 1 99 ? 40.005 32.593 82.287 1.00 45.52 129 LEU G C 1
ATOM 7774 O O . LEU G 1 99 ? 40.622 32.048 81.372 1.00 45.32 129 LEU G O 1
ATOM 7779 N N . PRO G 1 100 ? 39.699 31.960 83.437 1.00 44.51 130 PRO G N 1
ATOM 7780 C CA . PRO G 1 100 ? 40.042 30.534 83.603 1.00 44.25 130 PRO G CA 1
ATOM 7781 C C . PRO G 1 100 ? 39.359 29.691 82.527 1.00 44.43 130 PRO G C 1
ATOM 7782 O O . PRO G 1 100 ? 38.289 30.051 82.080 1.00 43.55 130 PRO G O 1
ATOM 7786 N N . ALA G 1 101 ? 39.993 28.596 82.114 1.00 45.14 131 ALA G N 1
ATOM 7787 C CA . ALA G 1 101 ? 39.502 27.739 81.028 1.00 45.00 131 ALA G CA 1
ATOM 7788 C C . ALA G 1 101 ? 38.043 27.306 81.213 1.00 44.95 131 ALA G C 1
ATOM 7789 O O . ALA G 1 101 ? 37.226 27.356 80.272 1.00 45.55 131 ALA G O 1
ATOM 7791 N N . ASP G 1 102 ? 37.733 26.877 82.434 1.00 43.42 132 ASP G N 1
ATOM 7792 C CA . ASP G 1 102 ? 36.392 26.401 82.762 1.00 40.27 132 ASP G CA 1
ATOM 7793 C C . ASP G 1 102 ? 35.466 27.515 83.294 1.00 38.63 132 ASP G C 1
ATOM 7794 O O . ASP G 1 102 ? 34.546 27.229 84.063 1.00 37.55 132 ASP G O 1
ATOM 7799 N N . ALA G 1 103 ? 35.703 28.769 82.885 1.00 37.59 133 ALA G N 1
ATOM 7800 C CA . ALA G 1 103 ? 34.808 29.876 83.239 1.00 37.13 133 ALA G CA 1
ATOM 7801 C C . ALA G 1 103 ? 33.450 29.768 82.496 1.00 38.28 133 ALA G C 1
ATOM 7802 O O . ALA G 1 103 ? 33.334 29.078 81.467 1.00 37.60 133 ALA G O 1
ATOM 7804 N N . THR G 1 104 ? 32.434 30.451 83.023 1.00 38.80 134 THR G N 1
ATOM 7805 C CA . THR G 1 104 ? 31.074 30.243 82.572 1.00 39.43 134 THR G CA 1
ATOM 7806 C C . THR G 1 104 ? 30.284 31.547 82.564 1.00 39.22 134 THR G C 1
ATOM 7807 O O . THR G 1 104 ? 30.286 32.276 83.536 1.00 39.47 134 THR G O 1
ATOM 7811 N N . ILE G 1 105 ? 29.666 31.848 81.418 1.00 37.57 135 ILE G N 1
ATOM 7812 C CA . ILE G 1 105 ? 28.795 33.022 81.260 1.00 35.42 135 ILE G CA 1
ATOM 7813 C C . ILE G 1 105 ? 27.363 32.718 81.764 1.00 34.25 135 ILE G C 1
ATOM 7814 O O . ILE G 1 105 ? 26.728 31.801 81.274 1.00 33.80 135 ILE G O 1
ATOM 7819 N N . ALA G 1 106 ? 26.885 33.511 82.727 1.00 33.12 136 ALA G N 1
ATOM 7820 C CA . ALA G 1 106 ? 25.526 33.402 83.248 1.00 33.09 136 ALA G CA 1
ATOM 7821 C C . ALA G 1 106 ? 24.700 34.576 82.732 1.00 33.57 136 ALA G C 1
ATOM 7822 O O . ALA G 1 106 ? 25.151 35.722 82.766 1.00 34.28 136 ALA G O 1
ATOM 7824 N N . ILE G 1 107 ? 23.506 34.278 82.245 1.00 34.07 137 ILE G N 1
ATOM 7825 C CA . ILE G 1 107 ? 22.558 35.267 81.728 1.00 35.29 137 ILE G CA 1
ATOM 7826 C C . ILE G 1 107 ? 21.247 35.013 82.464 1.00 36.19 137 ILE G C 1
ATOM 7827 O O . ILE G 1 107 ? 20.845 33.859 82.640 1.00 36.81 137 ILE G O 1
ATOM 7832 N N . SER G 1 108 ? 20.582 36.075 82.897 1.00 35.85 138 SER G N 1
ATOM 7833 C CA . SER G 1 108 ? 19.228 35.968 83.414 1.00 34.97 138 SER G CA 1
ATOM 7834 C C . SER G 1 108 ? 18.499 37.166 82.876 1.00 34.70 138 SER G C 1
ATOM 7835 O O . SER G 1 108 ? 19.015 38.299 82.946 1.00 34.98 138 SER G O 1
ATOM 7838 N N . ALA G 1 109 ? 17.307 36.915 82.339 1.00 34.94 139 ALA G N 1
ATOM 7839 C CA . ALA G 1 109 ? 16.490 37.944 81.755 1.00 34.20 139 ALA G CA 1
ATOM 7840 C C . ALA G 1 109 ? 15.085 37.836 82.331 1.00 34.55 139 ALA G C 1
ATOM 7841 O O . ALA G 1 109 ? 14.338 36.959 81.971 1.00 32.90 139 ALA G O 1
ATOM 7843 N N . THR G 1 110 ? 14.731 38.742 83.238 1.00 33.54 140 THR G N 1
ATOM 7844 C CA . THR G 1 110 ? 13.363 38.791 83.758 1.00 32.84 140 THR G CA 1
ATOM 7845 C C . THR G 1 110 ? 12.778 40.185 83.566 1.00 33.90 140 THR G C 1
ATOM 7846 O O . THR G 1 110 ? 13.429 41.069 83.000 1.00 33.78 140 THR G O 1
ATOM 7850 N N . GLU G 1 111 ? 11.535 40.362 84.000 1.00 35.33 141 GLU G N 1
ATOM 7851 C CA . GLU G 1 111 ? 10.837 41.595 83.792 1.00 36.59 141 GLU G CA 1
ATOM 7852 C C . GLU G 1 111 ? 11.546 42.756 84.498 1.00 37.20 141 GLU G C 1
ATOM 7853 O O . GLU G 1 111 ? 11.555 43.899 84.021 1.00 37.10 141 GLU G O 1
ATOM 7859 N N . ASP G 1 112 ? 12.146 42.447 85.640 1.00 38.05 142 ASP G N 1
ATOM 7860 C CA . ASP G 1 112 ? 12.747 43.458 86.471 1.00 38.80 142 ASP G CA 1
ATOM 7861 C C . ASP G 1 112 ? 14.203 43.724 86.136 1.00 39.40 142 ASP G C 1
ATOM 7862 O O . ASP G 1 112 ? 14.681 44.825 86.390 1.00 39.73 142 ASP G O 1
ATOM 7867 N N . GLU G 1 113 ? 14.888 42.747 85.534 1.00 39.10 143 GLU G N 1
ATOM 7868 C CA . GLU G 1 113 ? 16.349 42.794 85.378 1.00 38.96 143 GLU G CA 1
ATOM 7869 C C . GLU G 1 113 ? 16.895 41.809 84.339 1.00 38.30 143 GLU G C 1
ATOM 7870 O O . GLU G 1 113 ? 16.525 40.645 84.364 1.00 37.55 143 GLU G O 1
ATOM 7876 N N . THR G 1 114 ? 17.772 42.267 83.444 1.00 38.90 144 THR G N 1
ATOM 7877 C CA . THR G 1 114 ? 18.635 41.353 82.660 1.00 39.04 144 THR G CA 1
ATOM 7878 C C . THR G 1 114 ? 20.103 41.537 83.045 1.00 40.17 144 THR G C 1
ATOM 7879 O O . THR G 1 114 ? 20.649 42.627 82.912 1.00 39.16 144 THR G O 1
ATOM 7883 N N . THR G 1 115 ? 20.728 40.456 83.508 1.00 38.62 145 THR G N 1
ATOM 7884 C CA . THR G 1 115 ? 22.125 40.482 83.907 1.00 37.85 145 THR G CA 1
ATOM 7885 C C . THR G 1 115 ? 22.871 39.534 83.016 1.00 36.88 145 THR G C 1
ATOM 7886 O O . THR G 1 115 ? 22.330 38.521 82.627 1.00 36.15 145 THR G O 1
ATOM 7890 N N . ALA G 1 116 ? 24.105 39.881 82.666 1.00 36.40 146 ALA G N 1
ATOM 7891 C CA . ALA G 1 116 ? 25.066 38.895 82.196 1.00 37.06 146 ALA G CA 1
ATOM 7892 C C . ALA G 1 116 ? 26.391 39.137 82.875 1.00 37.74 146 ALA G C 1
ATOM 7893 O O . ALA G 1 116 ? 26.662 40.240 83.318 1.00 37.50 146 ALA G O 1
ATOM 7895 N N . GLY G 1 117 ? 27.195 38.086 82.965 1.00 38.22 147 GLY G N 1
ATOM 7896 C CA . GLY G 1 117 ? 28.496 38.158 83.564 1.00 38.60 147 GLY G CA 1
ATOM 7897 C C . GLY G 1 117 ? 29.127 36.797 83.584 1.00 39.01 147 GLY G C 1
ATOM 7898 O O . GLY G 1 117 ? 28.487 35.820 83.239 1.00 38.52 147 GLY G O 1
ATOM 7899 N N . ILE G 1 118 ? 30.400 36.751 83.953 1.00 39.90 148 ILE G N 1
ATOM 7900 C CA . ILE G 1 118 ? 31.101 35.512 84.289 1.00 40.91 148 ILE G CA 1
ATOM 7901 C C . ILE G 1 118 ? 30.665 35.087 85.687 1.00 41.93 148 ILE G C 1
ATOM 7902 O O . ILE G 1 118 ? 30.704 35.885 86.636 1.00 41.71 148 ILE G O 1
ATOM 7907 N N . GLU G 1 119 ? 30.209 33.841 85.795 1.00 43.03 149 GLU G N 1
ATOM 7908 C CA . GLU G 1 119 ? 29.729 33.283 87.067 1.00 43.99 149 GLU G CA 1
ATOM 7909 C C . GLU G 1 119 ? 30.909 33.281 88.034 1.00 44.57 149 GLU G C 1
ATOM 7910 O O . GLU G 1 119 ? 31.889 32.561 87.804 1.00 43.71 149 GLU G O 1
ATOM 7916 N N . GLY G 1 120 ? 30.841 34.103 89.083 1.00 45.63 150 GLY G N 1
ATOM 7917 C CA . GLY G 1 120 ? 32.013 34.292 89.959 1.00 47.44 150 GLY G CA 1
ATOM 7918 C C . GLY G 1 120 ? 32.475 35.730 90.155 1.00 49.13 150 GLY G C 1
ATOM 7919 O O . GLY G 1 120 ? 32.426 36.221 91.274 1.00 49.57 150 GLY G O 1
ATOM 7920 N N . ASP G 1 121 ? 32.911 36.409 89.085 1.00 50.19 151 ASP G N 1
ATOM 7921 C CA . ASP G 1 121 ? 33.391 37.799 89.191 1.00 50.90 151 ASP G CA 1
ATOM 7922 C C . ASP G 1 121 ? 32.320 38.889 89.016 1.00 51.01 151 ASP G C 1
ATOM 7923 O O . ASP G 1 121 ? 31.674 38.975 87.976 1.00 51.83 151 ASP G O 1
ATOM 7928 N N . ASP G 1 122 ? 32.173 39.724 90.048 1.00 49.74 152 ASP G N 1
ATOM 7929 C CA . ASP G 1 122 ? 31.229 40.860 90.103 1.00 47.41 152 ASP G CA 1
ATOM 7930 C C . ASP G 1 122 ? 31.641 42.128 89.295 1.00 45.92 152 ASP G C 1
ATOM 7931 O O . ASP G 1 122 ? 30.780 42.958 88.946 1.00 45.82 152 ASP G O 1
ATOM 7936 N N . SER G 1 123 ? 32.946 42.313 89.061 1.00 44.42 153 SER G N 1
ATOM 7937 C CA . SER G 1 123 ? 33.446 43.417 88.218 1.00 43.31 153 SER G CA 1
ATOM 7938 C C . SER G 1 123 ? 33.064 43.111 86.776 1.00 42.29 153 SER G C 1
ATOM 7939 O O . SER G 1 123 ? 32.819 44.000 85.953 1.00 41.99 153 SER G O 1
ATOM 7942 N N . THR G 1 124 ? 32.995 41.817 86.510 1.00 40.73 154 THR G N 1
ATOM 7943 C CA . THR G 1 124 ? 32.615 41.277 85.228 1.00 38.99 154 THR G CA 1
ATOM 7944 C C . THR G 1 124 ? 31.115 41.313 84.969 1.00 38.58 154 THR G C 1
ATOM 7945 O O . THR G 1 124 ? 30.695 41.395 83.817 1.00 38.47 154 THR G O 1
ATOM 7949 N N . THR G 1 125 ? 30.299 41.253 86.019 1.00 37.03 155 THR G N 1
ATOM 7950 C CA . THR G 1 125 ? 28.852 41.241 85.790 1.00 35.86 155 THR G CA 1
ATOM 7951 C C . THR G 1 125 ? 28.309 42.592 85.326 1.00 36.71 155 THR G C 1
ATOM 7952 O O . THR G 1 125 ? 28.703 43.633 85.829 1.00 36.26 155 THR G O 1
ATOM 7956 N N . GLU G 1 126 ? 27.443 42.556 84.314 1.00 37.11 156 GLU G N 1
ATOM 7957 C CA . GLU G 1 126 ? 26.689 43.733 83.909 1.00 37.72 156 GLU G CA 1
ATOM 7958 C C . GLU G 1 126 ? 25.197 43.498 84.012 1.00 36.93 156 GLU G C 1
ATOM 7959 O O . GLU G 1 126 ? 24.691 42.413 83.697 1.00 36.96 156 GLU G O 1
ATOM 7965 N N . THR G 1 127 ? 24.487 44.502 84.509 1.00 36.27 157 THR G N 1
ATOM 7966 C CA . THR G 1 127 ? 23.039 44.381 84.656 1.00 35.15 157 THR G CA 1
ATOM 7967 C C . THR G 1 127 ? 22.245 45.555 84.087 1.00 35.39 157 THR G C 1
ATOM 7968 O O . THR G 1 127 ? 22.534 46.723 84.357 1.00 35.03 157 THR G O 1
ATOM 7972 N N . VAL G 1 128 ? 21.257 45.210 83.262 1.00 35.16 158 VAL G N 1
ATOM 7973 C CA . VAL G 1 128 ? 20.263 46.171 82.780 1.00 35.52 158 VAL G CA 1
ATOM 7974 C C . VAL G 1 128 ? 19.046 46.073 83.705 1.00 35.92 158 VAL G C 1
ATOM 7975 O O . VAL G 1 128 ? 18.298 45.078 83.687 1.00 36.80 158 VAL G O 1
ATOM 7979 N N . GLU G 1 129 ? 18.880 47.100 84.528 1.00 36.43 159 GLU G N 1
ATOM 7980 C CA . GLU G 1 129 ? 17.975 47.061 85.680 1.00 36.18 159 GLU G CA 1
ATOM 7981 C C . GLU G 1 129 ? 16.555 47.525 85.326 1.00 35.49 159 GLU G C 1
ATOM 7982 O O . GLU G 1 129 ? 15.914 48.290 86.069 1.00 35.46 159 GLU G O 1
ATOM 7988 N N . ARG G 1 130 ? 16.099 47.049 84.162 1.00 34.90 160 ARG G N 1
ATOM 7989 C CA . ARG G 1 130 ? 14.725 47.208 83.669 1.00 34.58 160 ARG G CA 1
ATOM 7990 C C . ARG G 1 130 ? 14.315 46.057 82.741 1.00 33.92 160 ARG G C 1
ATOM 7991 O O . ARG G 1 130 ? 14.904 44.962 82.788 1.00 32.80 160 ARG G O 1
ATOM 7999 N N . ASP G 1 131 ? 13.311 46.301 81.901 1.00 33.61 161 ASP G N 1
ATOM 8000 C CA . ASP G 1 131 ? 12.695 45.230 81.115 1.00 33.10 161 ASP G CA 1
ATOM 8001 C C . ASP G 1 131 ? 13.175 45.190 79.680 1.00 33.04 161 ASP G C 1
ATOM 8002 O O . ASP G 1 131 ? 12.704 45.950 78.842 1.00 33.61 161 ASP G O 1
ATOM 8007 N N . VAL G 1 132 ? 14.114 44.291 79.418 1.00 32.97 162 VAL G N 1
ATOM 8008 C CA . VAL G 1 132 ? 14.603 44.029 78.082 1.00 32.83 162 VAL G CA 1
ATOM 8009 C C . VAL G 1 132 ? 14.523 42.545 77.760 1.00 32.55 162 VAL G C 1
ATOM 8010 O O . VAL G 1 132 ? 15.309 42.073 76.965 1.00 32.52 162 VAL G O 1
ATOM 8014 N N . ARG G 1 133 ? 13.596 41.817 78.384 1.00 32.58 163 ARG G N 1
ATOM 8015 C CA . ARG G 1 133 ? 13.263 40.442 77.991 1.00 32.17 163 ARG G CA 1
ATOM 8016 C C . ARG G 1 133 ? 13.191 40.328 76.464 1.00 31.56 163 ARG G C 1
ATOM 8017 O O . ARG G 1 133 ? 12.623 41.211 75.809 1.00 30.45 163 ARG G O 1
ATOM 8025 N N . PRO G 1 134 ? 13.797 39.265 75.892 1.00 31.00 164 PRO G N 1
ATOM 8026 C CA . PRO G 1 134 ? 13.772 39.025 74.449 1.00 30.73 164 PRO G CA 1
ATOM 8027 C C . PRO G 1 134 ? 12.481 38.349 73.925 1.00 31.11 164 PRO G C 1
ATOM 8028 O O . PRO G 1 134 ? 11.710 37.765 74.694 1.00 30.51 164 PRO G O 1
ATOM 8032 N N . ILE G 1 135 ? 12.266 38.435 72.610 1.00 31.70 165 ILE G N 1
ATOM 8033 C CA . ILE G 1 135 ? 11.289 37.601 71.930 1.00 33.09 165 ILE G CA 1
ATOM 8034 C C . ILE G 1 135 ? 11.934 36.233 71.754 1.00 34.50 165 ILE G C 1
ATOM 8035 O O . ILE G 1 135 ? 13.120 36.133 71.432 1.00 35.08 165 ILE G O 1
ATOM 8040 N N . ILE G 1 136 ? 11.161 35.177 71.969 1.00 36.08 166 ILE G N 1
ATOM 8041 C CA . ILE G 1 136 ? 11.664 33.832 71.750 1.00 38.51 166 ILE G CA 1
ATOM 8042 C C . ILE G 1 136 ? 10.814 33.077 70.721 1.00 40.96 166 ILE G C 1
ATOM 8043 O O . ILE G 1 136 ? 9.597 33.213 70.705 1.00 45.93 166 ILE G O 1
ATOM 8056 N N . GLY G 1 138 ? 12.687 29.992 69.652 1.00 38.91 168 GLY G N 1
ATOM 8057 C CA . GLY G 1 138 ? 13.397 28.775 69.977 1.00 37.87 168 GLY G CA 1
ATOM 8058 C C . GLY G 1 138 ? 14.803 29.110 70.424 1.00 36.88 168 GLY G C 1
ATOM 8059 O O . GLY G 1 138 ? 15.120 30.256 70.684 1.00 37.27 168 GLY G O 1
ATOM 8060 N N . ILE G 1 139 ? 15.643 28.086 70.506 1.00 36.49 169 ILE G N 1
ATOM 8061 C CA . ILE G 1 139 ? 17.076 28.225 70.801 1.00 36.45 169 ILE G CA 1
ATOM 8062 C C . ILE G 1 139 ? 17.852 27.820 69.539 1.00 36.94 169 ILE G C 1
ATOM 8063 O O . ILE G 1 139 ? 17.749 26.690 69.069 1.00 37.39 169 ILE G O 1
ATOM 8068 N N . TYR G 1 140 ? 18.559 28.783 68.962 1.00 37.23 170 TYR G N 1
ATOM 8069 C CA . TYR G 1 140 ? 19.299 28.573 67.731 1.00 37.02 170 TYR G CA 1
ATOM 8070 C C . TYR G 1 140 ? 20.781 28.729 68.010 1.00 37.27 170 TYR G C 1
ATOM 8071 O O . TYR G 1 140 ? 21.183 29.554 68.825 1.00 37.00 170 TYR G O 1
ATOM 8080 N N . THR G 1 141 ? 21.589 27.915 67.332 1.00 37.54 171 THR G N 1
ATOM 8081 C CA . THR G 1 141 ? 23.024 27.962 67.540 1.00 38.49 171 THR G CA 1
ATOM 8082 C C . THR G 1 141 ? 23.799 27.617 66.260 1.00 39.52 171 THR G C 1
ATOM 8083 O O . THR G 1 141 ? 23.286 26.933 65.381 1.00 40.65 171 THR G O 1
ATOM 8087 N N . GLU G 1 142 ? 25.027 28.118 66.159 1.00 40.04 172 GLU G N 1
ATOM 8088 C CA . GLU G 1 142 ? 25.944 27.768 65.057 1.00 38.83 172 GLU G CA 1
ATOM 8089 C C . GLU G 1 142 ? 27.223 27.094 65.587 1.00 38.02 172 GLU G C 1
ATOM 8090 O O . GLU G 1 142 ? 28.263 27.152 64.968 1.00 36.67 172 GLU G O 1
ATOM 8096 N N . LEU G 1 143 ? 27.121 26.466 66.752 1.00 37.89 173 LEU G N 1
ATOM 8097 C CA . LEU G 1 143 ? 28.210 25.750 67.396 1.00 38.32 173 LEU G CA 1
ATOM 8098 C C . LEU G 1 143 ? 28.409 24.388 66.741 1.00 40.17 173 LEU G C 1
ATOM 8099 O O . LEU G 1 143 ? 27.448 23.790 66.285 1.00 42.39 173 LEU G O 1
ATOM 8104 N N . GLU G 1 144 ? 29.654 23.895 66.751 1.00 41.91 174 GLU G N 1
ATOM 8105 C CA . GLU G 1 144 ? 30.034 22.602 66.158 1.00 41.35 174 GLU G CA 1
ATOM 8106 C C . GLU G 1 144 ? 29.272 21.455 66.795 1.00 40.35 174 GLU G C 1
ATOM 8107 O O . GLU G 1 144 ? 29.144 21.368 68.016 1.00 39.80 174 GLU G O 1
ATOM 8113 N N . SER G 1 145 ? 28.750 20.591 65.937 1.00 39.60 175 SER G N 1
ATOM 8114 C CA . SER G 1 145 ? 27.937 19.440 66.326 1.00 39.81 175 SER G CA 1
ATOM 8115 C C . SER G 1 145 ? 28.621 18.475 67.277 1.00 40.56 175 SER G C 1
ATOM 8116 O O . SER G 1 145 ? 27.989 17.975 68.207 1.00 41.64 175 SER G O 1
ATOM 8119 N N . ASN G 1 146 ? 29.903 18.220 67.041 1.00 40.10 176 ASN G N 1
ATOM 8120 C CA . ASN G 1 146 ? 30.678 17.315 67.900 1.00 39.87 176 ASN G CA 1
ATOM 8121 C C . ASN G 1 146 ? 31.146 17.905 69.251 1.00 38.50 176 ASN G C 1
ATOM 8122 O O . ASN G 1 146 ? 31.699 17.197 70.084 1.00 38.42 176 ASN G O 1
ATOM 8127 N N . ALA G 1 147 ? 30.910 19.202 69.447 1.00 36.78 177 ALA G N 1
ATOM 8128 C CA . ALA G 1 147 ? 31.251 19.928 70.665 1.00 35.53 177 ALA G CA 1
ATOM 8129 C C . ALA G 1 147 ? 30.287 19.614 71.826 1.00 34.67 177 ALA G C 1
ATOM 8130 O O . ALA G 1 147 ? 30.484 20.071 72.958 1.00 33.87 177 ALA G O 1
ATOM 8132 N N . ALA G 1 148 ? 29.255 18.832 71.528 1.00 34.92 178 ALA G N 1
ATOM 8133 C CA . ALA G 1 148 ? 28.120 18.611 72.428 1.00 35.27 178 ALA G CA 1
ATOM 8134 C C . ALA G 1 148 ? 28.495 18.056 73.797 1.00 36.36 178 ALA G C 1
ATOM 8135 O O . ALA G 1 148 ? 28.195 18.681 74.809 1.00 36.56 178 ALA G O 1
ATOM 8137 N N . ALA G 1 149 ? 29.126 16.876 73.799 1.00 36.95 179 ALA G N 1
ATOM 8138 C CA . ALA G 1 149 ? 29.538 16.172 75.016 1.00 37.43 179 ALA G CA 1
ATOM 8139 C C . ALA G 1 149 ? 30.359 17.082 75.917 1.00 37.52 179 ALA G C 1
ATOM 8140 O O . ALA G 1 149 ? 30.093 17.185 77.107 1.00 38.85 179 ALA G O 1
ATOM 8142 N N . ASP G 1 150 ? 31.350 17.750 75.336 1.00 35.52 180 ASP G N 1
ATOM 8143 C CA . ASP G 1 150 ? 32.247 18.610 76.095 1.00 33.06 180 ASP G CA 1
ATOM 8144 C C . ASP G 1 150 ? 31.556 19.832 76.664 1.00 32.24 180 ASP G C 1
ATOM 8145 O O . ASP G 1 150 ? 31.756 20.144 77.812 1.00 31.33 180 ASP G O 1
ATOM 8150 N N . LEU G 1 151 ? 30.746 20.510 75.870 1.00 32.65 181 LEU G N 1
ATOM 8151 C CA . LEU G 1 151 ? 29.958 21.656 76.366 1.00 32.66 181 LEU G CA 1
ATOM 8152 C C . LEU G 1 151 ? 28.911 21.246 77.403 1.00 31.68 181 LEU G C 1
ATOM 8153 O O . LEU G 1 151 ? 28.808 21.872 78.453 1.00 30.36 181 LEU G O 1
ATOM 8158 N N . LEU G 1 152 ? 28.151 20.185 77.118 1.00 29.70 182 LEU G N 1
ATOM 8159 C CA . LEU G 1 152 ? 27.227 19.664 78.109 1.00 27.49 182 LEU G CA 1
ATOM 8160 C C . LEU G 1 152 ? 27.894 19.320 79.433 1.00 27.48 182 LEU G C 1
ATOM 8161 O O . LEU G 1 152 ? 27.379 19.658 80.498 1.00 26.18 182 LEU G O 1
ATOM 8166 N N . ASN G 1 153 ? 29.043 18.661 79.355 1.00 27.42 183 ASN G N 1
ATOM 8167 C CA . ASN G 1 153 ? 29.840 18.319 80.534 1.00 28.68 183 ASN G CA 1
ATOM 8168 C C . ASN G 1 153 ? 30.324 19.519 81.351 1.00 30.29 183 ASN G C 1
ATOM 8169 O O . ASN G 1 153 ? 30.690 19.387 82.530 1.00 30.91 183 ASN G O 1
ATOM 8174 N N . ALA G 1 154 ? 30.340 20.681 80.713 1.00 31.19 184 ALA G N 1
ATOM 8175 C CA . ALA G 1 154 ? 30.625 21.934 81.372 1.00 32.86 184 ALA G CA 1
ATOM 8176 C C . ALA G 1 154 ? 29.357 22.716 81.813 1.00 32.79 184 ALA G C 1
ATOM 8177 O O . ALA G 1 154 ? 29.483 23.773 82.417 1.00 32.99 184 ALA G O 1
ATOM 8179 N N . GLY G 1 155 ? 28.153 22.217 81.530 1.00 33.13 185 GLY G N 1
ATOM 8180 C CA . GLY G 1 155 ? 26.937 22.820 82.068 1.00 32.66 185 GLY G CA 1
ATOM 8181 C C . GLY G 1 155 ? 26.223 23.855 81.187 1.00 33.04 185 GLY G C 1
ATOM 8182 O O . GLY G 1 155 ? 25.440 24.689 81.704 1.00 32.53 185 GLY G O 1
ATOM 8183 N N . LEU G 1 156 ? 26.484 23.783 79.875 1.00 33.94 186 LEU G N 1
ATOM 8184 C CA . LEU G 1 156 ? 25.779 24.553 78.854 1.00 35.46 186 LEU G CA 1
ATOM 8185 C C . LEU G 1 156 ? 24.312 24.239 79.007 1.00 35.94 186 LEU G C 1
ATOM 8186 O O . LEU G 1 156 ? 23.934 23.068 78.975 1.00 37.77 186 LEU G O 1
ATOM 8191 N N . ASN G 1 157 ? 23.490 25.281 79.125 1.00 34.19 187 ASN G N 1
ATOM 8192 C CA . ASN G 1 157 ? 22.039 25.117 79.313 1.00 32.07 187 ASN G CA 1
ATOM 8193 C C . ASN G 1 157 ? 21.378 26.409 78.935 1.00 30.97 187 ASN G C 1
ATOM 8194 O O . ASN G 1 157 ? 21.948 27.456 79.183 1.00 30.79 187 ASN G O 1
ATOM 8199 N N . ALA G 1 158 ? 20.233 26.344 78.261 1.00 30.75 188 ALA G N 1
ATOM 8200 C CA . ALA G 1 158 ? 19.299 27.473 78.219 1.00 31.42 188 ALA G CA 1
ATOM 8201 C C . ALA G 1 158 ? 17.918 27.058 78.690 1.00 32.28 188 ALA G C 1
ATOM 8202 O O . ALA G 1 158 ? 17.476 25.939 78.486 1.00 32.97 188 ALA G O 1
ATOM 8204 N N . HIS G 1 159 ? 17.249 27.968 79.363 1.00 32.78 189 HIS G N 1
ATOM 8205 C CA . HIS G 1 159 ? 15.980 27.679 79.971 1.00 33.13 189 HIS G CA 1
ATOM 8206 C C . HIS G 1 159 ? 15.016 28.850 79.785 1.00 32.43 189 HIS G C 1
ATOM 8207 O O . HIS G 1 159 ? 15.316 29.999 80.154 1.00 30.75 189 HIS G O 1
ATOM 8214 N N . VAL G 1 160 ? 13.885 28.578 79.122 1.00 32.45 190 VAL G N 1
ATOM 8215 C CA . VAL G 1 160 ? 12.817 29.578 79.037 1.00 33.37 190 VAL G CA 1
ATOM 8216 C C . VAL G 1 160 ? 11.549 29.134 79.761 1.00 36.10 190 VAL G C 1
ATOM 8217 O O . VAL G 1 160 ? 11.043 28.037 79.566 1.00 37.14 190 VAL G O 1
ATOM 8221 N N . GLU G 1 161 ? 11.102 29.992 80.655 1.00 37.27 191 GLU G N 1
ATOM 8222 C CA . GLU G 1 161 ? 9.826 29.845 81.326 1.00 37.83 191 GLU G CA 1
ATOM 8223 C C . GLU G 1 161 ? 8.811 30.725 80.612 1.00 38.08 191 GLU G C 1
ATOM 8224 O O . GLU G 1 161 ? 9.042 31.910 80.441 1.00 37.99 191 GLU G O 1
ATOM 8230 N N . ILE G 1 162 ? 7.695 30.133 80.184 1.00 38.93 192 ILE G N 1
ATOM 8231 C CA . ILE G 1 162 ? 6.637 30.831 79.418 1.00 39.77 192 ILE G CA 1
ATOM 8232 C C . ILE G 1 162 ? 5.274 30.848 80.127 1.00 40.43 192 ILE G C 1
ATOM 8233 O O . ILE G 1 162 ? 4.810 29.812 80.608 1.00 40.26 192 ILE G O 1
ATOM 8238 N N . ASN G 1 163 ? 4.619 32.009 80.158 1.00 40.91 193 ASN G N 1
ATOM 8239 C CA . ASN G 1 163 ? 3.206 32.104 80.616 1.00 41.83 193 ASN G CA 1
ATOM 8240 C C . ASN G 1 163 ? 2.209 31.639 79.535 1.00 42.23 193 ASN G C 1
ATOM 8241 O O . ASN G 1 163 ? 2.289 32.072 78.385 1.00 42.09 193 ASN G O 1
ATOM 8246 N N . SER G 1 164 ? 1.259 30.782 79.885 1.00 42.86 194 SER G N 1
ATOM 8247 C CA . SER G 1 164 ? 0.240 30.388 78.894 1.00 43.66 194 SER G CA 1
ATOM 8248 C C . SER G 1 164 ? -1.208 30.835 79.194 1.00 44.31 194 SER G C 1
ATOM 8249 O O . SER G 1 164 ? -2.096 30.633 78.376 1.00 44.64 194 SER G O 1
ATOM 8252 N N . ARG G 1 165 ? -1.440 31.423 80.366 1.00 45.10 195 ARG G N 1
ATOM 8253 C CA . ARG G 1 165 ? -2.715 32.062 80.651 1.00 45.48 195 ARG G CA 1
ATOM 8254 C C . ARG G 1 165 ? -2.585 33.553 80.367 1.00 46.01 195 ARG G C 1
ATOM 8255 O O . ARG G 1 165 ? -1.641 34.192 80.813 1.00 46.00 195 ARG G O 1
ATOM 8263 N N . PHE G 1 166 ? -3.534 34.096 79.608 1.00 46.73 196 PHE G N 1
ATOM 8264 C CA . PHE G 1 166 ? -3.418 35.459 79.091 1.00 46.95 196 PHE G CA 1
ATOM 8265 C C . PHE G 1 166 ? -4.543 36.388 79.508 1.00 47.44 196 PHE G C 1
ATOM 8266 O O . PHE G 1 166 ? -5.710 36.023 79.434 1.00 47.60 196 PHE G O 1
ATOM 8274 N N . THR G 1 167 ? -4.176 37.586 79.963 1.00 47.83 197 THR G N 1
ATOM 8275 C CA . THR G 1 167 ? -5.148 38.604 80.359 1.00 48.06 197 THR G CA 1
ATOM 8276 C C . THR G 1 167 ? -4.785 39.970 79.769 1.00 48.15 197 THR G C 1
ATOM 8277 O O . THR G 1 167 ? -5.658 40.715 79.302 1.00 48.64 197 THR G O 1
ATOM 8281 N N . VAL H 1 8 ? -0.905 29.515 85.333 1.00 64.80 38 VAL H N 1
ATOM 8282 C CA . VAL H 1 8 ? -0.207 28.429 84.570 1.00 64.30 38 VAL H CA 1
ATOM 8283 C C . VAL H 1 8 ? 1.068 28.964 83.899 1.00 63.33 38 VAL H C 1
ATOM 8284 O O . VAL H 1 8 ? 1.180 30.178 83.641 1.00 63.49 38 VAL H O 1
ATOM 8288 N N . GLN H 1 9 ? 2.020 28.050 83.655 1.00 61.55 39 GLN H N 1
ATOM 8289 C CA . GLN H 1 9 ? 3.232 28.309 82.860 1.00 59.52 39 GLN H CA 1
ATOM 8290 C C . GLN H 1 9 ? 4.037 27.022 82.526 1.00 56.83 39 GLN H C 1
ATOM 8291 O O . GLN H 1 9 ? 4.136 26.087 83.344 1.00 56.52 39 GLN H O 1
ATOM 8297 N N . SER H 1 10 ? 4.597 26.987 81.314 1.00 54.03 40 SER H N 1
ATOM 8298 C CA . SER H 1 10 ? 5.469 25.894 80.902 1.00 51.47 40 SER H CA 1
ATOM 8299 C C . SER H 1 10 ? 6.904 26.369 80.571 1.00 50.11 40 SER H C 1
ATOM 8300 O O . SER H 1 10 ? 7.213 27.560 80.587 1.00 49.57 40 SER H O 1
ATOM 8303 N N . SER H 1 11 ? 7.776 25.415 80.283 1.00 47.83 41 SER H N 1
ATOM 8304 C CA . SER H 1 11 ? 9.175 25.697 80.094 1.00 46.28 41 SER H CA 1
ATOM 8305 C C . SER H 1 11 ? 9.792 24.876 78.971 1.00 44.22 41 SER H C 1
ATOM 8306 O O . SER H 1 11 ? 9.381 23.756 78.696 1.00 43.88 41 SER H O 1
ATOM 8309 N N . VAL H 1 12 ? 10.819 25.456 78.364 1.00 43.21 42 VAL H N 1
ATOM 8310 C CA . VAL H 1 12 ? 11.627 24.817 77.341 1.00 41.23 42 VAL H CA 1
ATOM 8311 C C . VAL H 1 12 ? 13.072 24.856 77.819 1.00 41.39 42 VAL H C 1
ATOM 8312 O O . VAL H 1 12 ? 13.549 25.929 78.274 1.00 41.60 42 VAL H O 1
ATOM 8316 N N . SER H 1 13 ? 13.762 23.715 77.719 1.00 39.35 43 SER H N 1
ATOM 8317 C CA . SER H 1 13 ? 15.192 23.628 78.009 1.00 36.10 43 SER H CA 1
ATOM 8318 C C . SER H 1 13 ? 15.983 23.260 76.768 1.00 35.67 43 SER H C 1
ATOM 8319 O O . SER H 1 13 ? 15.411 22.775 75.796 1.00 35.12 43 SER H O 1
ATOM 8322 N N . TRP H 1 14 ? 17.296 23.447 76.812 1.00 35.92 44 TRP H N 1
ATOM 8323 C CA . TRP H 1 14 ? 18.157 23.075 75.697 1.00 36.34 44 TRP H CA 1
ATOM 8324 C C . TRP H 1 14 ? 19.608 23.044 76.192 1.00 36.77 44 TRP H C 1
ATOM 8325 O O . TRP H 1 14 ? 19.960 23.754 77.137 1.00 36.67 44 TRP H O 1
ATOM 8336 N N . PRO H 1 15 ? 20.468 22.201 75.580 1.00 38.62 45 PRO H N 1
ATOM 8337 C CA . PRO H 1 15 ? 20.287 21.245 74.484 1.00 39.66 45 PRO H CA 1
ATOM 8338 C C . PRO H 1 15 ? 19.381 20.103 74.864 1.00 40.27 45 PRO H C 1
ATOM 8339 O O . PRO H 1 15 ? 19.040 19.949 76.032 1.00 42.42 45 PRO H O 1
ATOM 8343 N N . GLN H 1 16 ? 18.994 19.300 73.877 1.00 40.97 46 GLN H N 1
ATOM 8344 C CA . GLN H 1 16 ? 18.168 18.156 74.134 1.00 38.81 46 GLN H CA 1
ATOM 8345 C C . GLN H 1 16 ? 18.767 16.943 73.519 1.00 36.99 46 GLN H C 1
ATOM 8346 O O . GLN H 1 16 ? 19.453 17.017 72.512 1.00 36.03 46 GLN H O 1
ATOM 8352 N N . ASN H 1 17 ? 18.511 15.819 74.157 1.00 35.14 47 ASN H N 1
ATOM 8353 C CA . ASN H 1 17 ? 18.993 14.532 73.693 1.00 34.41 47 ASN H CA 1
ATOM 8354 C C . ASN H 1 17 ? 20.476 14.429 73.353 1.00 34.89 47 ASN H C 1
ATOM 8355 O O . ASN H 1 17 ? 20.851 13.671 72.480 1.00 36.78 47 ASN H O 1
ATOM 8360 N N . GLY H 1 18 ? 21.310 15.166 74.072 1.00 35.23 48 GLY H N 1
ATOM 8361 C CA . GLY H 1 18 ? 22.770 15.121 73.861 1.00 34.06 48 GLY H CA 1
ATOM 8362 C C . GLY H 1 18 ? 23.263 15.792 72.594 1.00 33.63 48 GLY H C 1
ATOM 8363 O O . GLY H 1 18 ? 24.370 15.572 72.159 1.00 33.18 48 GLY H O 1
ATOM 8364 N N . SER H 1 19 ? 22.430 16.664 72.039 1.00 33.53 49 SER H N 1
ATOM 8365 C CA . SER H 1 19 ? 22.618 17.277 70.721 1.00 33.39 49 SER H CA 1
ATOM 8366 C C . SER H 1 19 ? 22.512 18.780 70.842 1.00 33.58 49 SER H C 1
ATOM 8367 O O . SER H 1 19 ? 21.722 19.272 71.613 1.00 33.32 49 SER H O 1
ATOM 8370 N N . LEU H 1 20 ? 23.295 19.497 70.049 1.00 32.63 50 LEU H N 1
ATOM 8371 C CA . LEU H 1 20 ? 23.351 20.960 70.069 1.00 31.41 50 LEU H CA 1
ATOM 8372 C C . LEU H 1 20 ? 22.557 21.533 68.898 1.00 30.64 50 LEU H C 1
ATOM 8373 O O . LEU H 1 20 ? 22.640 22.721 68.573 1.00 29.64 50 LEU H O 1
ATOM 8378 N N . ASN H 1 21 ? 21.797 20.680 68.244 1.00 28.71 51 ASN H N 1
ATOM 8379 C CA . ASN H 1 21 ? 20.862 21.131 67.236 1.00 28.50 51 ASN H CA 1
ATOM 8380 C C . ASN H 1 21 ? 19.915 22.185 67.775 1.00 29.05 51 ASN H C 1
ATOM 8381 O O . ASN H 1 21 ? 19.416 22.065 68.903 1.00 28.85 51 ASN H O 1
ATOM 8386 N N . SER H 1 22 ? 19.673 23.202 66.961 1.00 30.91 52 SER H N 1
ATOM 8387 C CA . SER H 1 22 ? 18.693 24.207 67.268 1.00 32.69 52 SER H CA 1
ATOM 8388 C C . SER H 1 22 ? 17.303 23.546 67.463 1.00 33.47 52 SER H C 1
ATOM 8389 O O . SER H 1 22 ? 16.974 22.563 66.808 1.00 34.05 52 SER H O 1
ATOM 8392 N N . VAL H 1 23 ? 16.524 24.098 68.394 1.00 35.19 53 VAL H N 1
ATOM 8393 C CA . VAL H 1 23 ? 15.143 23.683 68.633 1.00 37.01 53 VAL H CA 1
ATOM 8394 C C . VAL H 1 23 ? 14.178 24.876 68.505 1.00 36.83 53 VAL H C 1
ATOM 8395 O O . VAL H 1 23 ? 14.525 26.044 68.783 1.00 36.90 53 VAL H O 1
ATOM 8399 N N . SER H 1 24 ? 12.966 24.572 68.081 1.00 37.13 54 SER H N 1
ATOM 8400 C CA . SER H 1 24 ? 11.878 25.534 68.133 1.00 37.41 54 SER H CA 1
ATOM 8401 C C . SER H 1 24 ? 11.178 25.438 69.485 1.00 37.04 54 SER H C 1
ATOM 8402 O O . SER H 1 24 ? 11.060 24.337 70.072 1.00 37.19 54 SER H O 1
ATOM 8405 N N . ALA H 1 25 ? 10.730 26.592 69.987 1.00 36.51 55 ALA H N 1
ATOM 8406 C CA . ALA H 1 25 ? 10.004 26.626 71.246 1.00 36.40 55 ALA H CA 1
ATOM 8407 C C . ALA H 1 25 ? 8.624 27.267 71.107 1.00 36.95 55 ALA H C 1
ATOM 8408 O O . ALA H 1 25 ? 8.370 28.305 71.715 1.00 37.31 55 ALA H O 1
ATOM 8410 N N . PRO H 1 26 ? 7.710 26.628 70.351 1.00 37.66 56 PRO H N 1
ATOM 8411 C CA . PRO H 1 26 ? 6.369 27.221 70.237 1.00 37.93 56 PRO H CA 1
ATOM 8412 C C . PRO H 1 26 ? 5.587 26.964 71.527 1.00 37.43 56 PRO H C 1
ATOM 8413 O O . PRO H 1 26 ? 5.875 26.000 72.229 1.00 36.45 56 PRO H O 1
ATOM 8417 N N . LEU H 1 27 ? 4.650 27.836 71.867 1.00 37.60 57 LEU H N 1
ATOM 8418 C CA . LEU H 1 27 ? 3.762 27.584 72.981 1.00 38.47 57 LEU H CA 1
ATOM 8419 C C . LEU H 1 27 ? 2.530 26.841 72.445 1.00 42.35 57 LEU H C 1
ATOM 8420 O O . LEU H 1 27 ? 1.750 27.403 71.700 1.00 49.28 57 LEU H O 1
ATOM 8433 N N . SER H 1 29 ? -0.334 25.211 73.730 1.00 36.81 59 SER H N 1
ATOM 8434 C CA . SER H 1 29 ? -1.680 25.512 74.168 1.00 36.67 59 SER H CA 1
ATOM 8435 C C . SER H 1 29 ? -1.669 26.691 75.148 1.00 36.14 59 SER H C 1
ATOM 8436 O O . SER H 1 29 ? -0.650 27.011 75.771 1.00 36.63 59 SER H O 1
ATOM 8439 N N . TYR H 1 30 ? -2.810 27.354 75.248 1.00 35.74 60 TYR H N 1
ATOM 8440 C CA . TYR H 1 30 ? -2.893 28.576 76.001 1.00 34.97 60 TYR H CA 1
ATOM 8441 C C . TYR H 1 30 ? -4.332 28.828 76.346 1.00 34.74 60 TYR H C 1
ATOM 8442 O O . TYR H 1 30 ? -5.230 28.176 75.792 1.00 34.52 60 TYR H O 1
ATOM 8451 N N . THR H 1 31 ? -4.534 29.785 77.260 1.00 33.36 61 THR H N 1
ATOM 8452 C CA . THR H 1 31 ? -5.818 30.419 77.481 1.00 31.96 61 THR H CA 1
ATOM 8453 C C . THR H 1 31 ? -5.765 31.789 76.833 1.00 31.20 61 THR H C 1
ATOM 8454 O O . THR H 1 31 ? -4.891 32.573 77.129 1.00 30.69 61 THR H O 1
ATOM 8458 N N . PRO H 1 32 ? -6.691 32.059 75.904 1.00 30.82 62 PRO H N 1
ATOM 8459 C CA . PRO H 1 32 ? -6.616 33.325 75.205 1.00 30.75 62 PRO H CA 1
ATOM 8460 C C . PRO H 1 32 ? -7.304 34.460 75.963 1.00 31.32 62 PRO H C 1
ATOM 8461 O O . PRO H 1 32 ? -8.038 34.207 76.925 1.00 30.99 62 PRO H O 1
ATOM 8465 N N . ILE H 1 33 ? -7.031 35.697 75.557 1.00 32.61 63 ILE H N 1
ATOM 8466 C CA . ILE H 1 33 ? -7.762 36.846 76.051 1.00 34.25 63 ILE H CA 1
ATOM 8467 C C . ILE H 1 33 ? -9.262 36.642 75.801 1.00 35.49 63 ILE H C 1
ATOM 8468 O O . ILE H 1 33 ? -10.073 36.773 76.706 1.00 35.19 63 ILE H O 1
ATOM 8473 N N . SER H 1 34 ? -9.615 36.304 74.570 1.00 35.90 64 SER H N 1
ATOM 8474 C CA . SER H 1 34 ? -11.001 36.086 74.195 1.00 36.24 64 SER H CA 1
ATOM 8475 C C . SER H 1 34 ? -11.134 35.095 73.053 1.00 37.31 64 SER H C 1
ATOM 8476 O O . SER H 1 34 ? -10.202 34.848 72.293 1.00 36.75 64 SER H O 1
ATOM 8479 N N . PHE H 1 35 ? -12.311 34.514 72.951 1.00 37.92 65 PHE H N 1
ATOM 8480 C CA . PHE H 1 35 ? -12.642 33.669 71.828 1.00 39.02 65 PHE H CA 1
ATOM 8481 C C . PHE H 1 35 ? -14.047 34.033 71.407 1.00 40.18 65 PHE H C 1
ATOM 8482 O O . PHE H 1 35 ? -14.890 34.254 72.255 1.00 40.56 65 PHE H O 1
ATOM 8490 N N . ASP H 1 36 ? -14.283 34.117 70.101 1.00 39.50 66 ASP H N 1
ATOM 8491 C CA . ASP H 1 36 ? -15.631 34.214 69.568 1.00 38.63 66 ASP H CA 1
ATOM 8492 C C . ASP H 1 36 ? -15.873 33.373 68.284 1.00 37.54 66 ASP H C 1
ATOM 8493 O O . ASP H 1 36 ? -14.943 33.043 67.527 1.00 37.34 66 ASP H O 1
ATOM 8498 N N . ALA H 1 37 ? -17.130 33.012 68.065 1.00 36.85 67 ALA H N 1
ATOM 8499 C CA . ALA H 1 37 ? -17.520 32.337 66.853 1.00 35.77 67 ALA H CA 1
ATOM 8500 C C . ALA H 1 37 ? -18.941 32.706 66.445 1.00 36.01 67 ALA H C 1
ATOM 8501 O O . ALA H 1 37 ? -19.738 33.194 67.253 1.00 36.33 67 ALA H O 1
ATOM 8503 N N . LYS H 1 38 ? -19.208 32.527 65.156 1.00 35.30 68 LYS H N 1
ATOM 8504 C CA . LYS H 1 38 ? -20.539 32.605 64.575 1.00 34.56 68 LYS H CA 1
ATOM 8505 C C . LYS H 1 38 ? -20.726 31.282 63.883 1.00 34.24 68 LYS H C 1
ATOM 8506 O O . LYS H 1 38 ? -19.962 30.941 62.998 1.00 33.89 68 LYS H O 1
ATOM 8512 N N . ILE H 1 39 ? -21.726 30.519 64.309 1.00 33.26 69 ILE H N 1
ATOM 8513 C CA . ILE H 1 39 ? -21.945 29.165 63.801 1.00 32.47 69 ILE H CA 1
ATOM 8514 C C . ILE H 1 39 ? -23.299 29.090 63.115 1.00 32.74 69 ILE H C 1
ATOM 8515 O O . ILE H 1 39 ? -24.321 29.166 63.775 1.00 32.95 69 ILE H O 1
ATOM 8520 N N . PRO H 1 40 ? -23.315 28.986 61.771 1.00 33.07 70 PRO H N 1
ATOM 8521 C CA . PRO H 1 40 ? -24.598 28.879 61.097 1.00 33.47 70 PRO H CA 1
ATOM 8522 C C . PRO H 1 40 ? -25.350 27.648 61.576 1.00 34.11 70 PRO H C 1
ATOM 8523 O O . PRO H 1 40 ? -24.741 26.606 61.789 1.00 33.82 70 PRO H O 1
ATOM 8527 N N . VAL H 1 41 ? -26.653 27.796 61.793 1.00 34.50 71 VAL H N 1
ATOM 8528 C CA . VAL H 1 41 ? -27.539 26.684 62.174 1.00 34.95 71 VAL H CA 1
ATOM 8529 C C . VAL H 1 41 ? -27.506 25.560 61.125 1.00 35.68 71 VAL H C 1
ATOM 8530 O O . VAL H 1 41 ? -27.535 24.385 61.484 1.00 35.77 71 VAL H O 1
ATOM 8534 N N . ALA H 1 42 ? -27.386 25.942 59.852 1.00 35.84 72 ALA H N 1
ATOM 8535 C CA . ALA H 1 42 ? -27.136 25.018 58.743 1.00 36.62 72 ALA H CA 1
ATOM 8536 C C . ALA H 1 42 ? -25.896 24.106 58.889 1.00 37.74 72 ALA H C 1
ATOM 8537 O O . ALA H 1 42 ? -25.786 23.098 58.166 1.00 38.46 72 ALA H O 1
ATOM 8539 N N . SER H 1 43 ? -24.984 24.447 59.803 1.00 38.82 73 SER H N 1
ATOM 8540 C CA . SER H 1 43 ? -23.820 23.594 60.138 1.00 39.10 73 SER H CA 1
ATOM 8541 C C . SER H 1 43 ? -24.184 22.178 60.575 1.00 39.29 73 SER H C 1
ATOM 8542 O O . SER H 1 43 ? -23.399 21.234 60.362 1.00 39.32 73 SER H O 1
ATOM 8545 N N . VAL H 1 44 ? -25.351 22.039 61.216 1.00 39.94 74 VAL H N 1
ATOM 8546 C CA . VAL H 1 44 ? -25.703 20.796 61.928 1.00 40.41 74 VAL H CA 1
ATOM 8547 C C . VAL H 1 44 ? -25.903 19.679 60.901 1.00 40.25 74 VAL H C 1
ATOM 8548 O O . VAL H 1 44 ? -25.646 18.500 61.178 1.00 40.76 74 VAL H O 1
ATOM 8552 N N . ASP H 1 45 ? -26.326 20.090 59.703 1.00 39.69 75 ASP H N 1
ATOM 8553 C CA . ASP H 1 45 ? -26.577 19.201 58.589 1.00 38.47 75 ASP H CA 1
ATOM 8554 C C . ASP H 1 45 ? -25.316 18.902 57.792 1.00 37.83 75 ASP H C 1
ATOM 8555 O O . ASP H 1 45 ? -25.351 18.062 56.895 1.00 37.52 75 ASP H O 1
ATOM 8560 N N . LYS H 1 46 ? -24.215 19.592 58.101 1.00 36.92 76 LYS H N 1
ATOM 8561 C CA . LYS H 1 46 ? -23.002 19.495 57.286 1.00 35.78 76 LYS H CA 1
ATOM 8562 C C . LYS H 1 46 ? -21.905 18.643 57.948 1.00 36.04 76 LYS H C 1
ATOM 8563 O O . LYS H 1 46 ? -20.758 18.603 57.478 1.00 35.96 76 LYS H O 1
ATOM 8569 N N . LEU H 1 47 ? -22.264 17.976 59.046 1.00 36.86 77 LEU H N 1
ATOM 8570 C CA . LEU H 1 47 ? -21.347 17.088 59.761 1.00 36.84 77 LEU H CA 1
ATOM 8571 C C . LEU H 1 47 ? -21.009 15.862 58.939 1.00 37.00 77 LEU H C 1
ATOM 8572 O O . LEU H 1 47 ? -21.829 15.407 58.142 1.00 36.88 77 LEU H O 1
ATOM 8577 N N . ARG H 1 48 ? -19.812 15.311 59.141 1.00 37.11 78 ARG H N 1
ATOM 8578 C CA . ARG H 1 48 ? -19.458 14.013 58.543 1.00 37.41 78 ARG H CA 1
ATOM 8579 C C . ARG H 1 48 ? -20.253 12.847 59.150 1.00 37.90 78 ARG H C 1
ATOM 8580 O O . ARG H 1 48 ? -20.694 12.918 60.302 1.00 37.70 78 ARG H O 1
ATOM 8588 N N . LYS H 1 49 ? -20.457 11.795 58.353 1.00 38.04 79 LYS H N 1
ATOM 8589 C CA . LYS H 1 49 ? -21.061 10.549 58.830 1.00 37.67 79 LYS H CA 1
ATOM 8590 C C . LYS H 1 49 ? -20.424 10.063 60.158 1.00 37.42 79 LYS H C 1
ATOM 8591 O O . LYS H 1 49 ? -19.201 9.889 60.261 1.00 37.26 79 LYS H O 1
ATOM 8597 N N . ASP H 1 50 ? -21.289 9.848 61.153 1.00 36.63 80 ASP H N 1
ATOM 8598 C CA . ASP H 1 50 ? -20.930 9.535 62.556 1.00 35.88 80 ASP H CA 1
ATOM 8599 C C . ASP H 1 50 ? -19.892 10.439 63.208 1.00 35.90 80 ASP H C 1
ATOM 8600 O O . ASP H 1 50 ? -19.073 10.014 64.032 1.00 35.67 80 ASP H O 1
ATOM 8605 N N . GLN H 1 51 ? -19.979 11.714 62.835 1.00 35.71 81 GLN H N 1
ATOM 8606 C CA . GLN H 1 51 ? -19.310 12.802 63.530 1.00 35.59 81 GLN H CA 1
ATOM 8607 C C . GLN H 1 51 ? -20.328 13.800 64.075 1.00 35.63 81 GLN H C 1
ATOM 8608 O O . GLN H 1 51 ? -21.428 13.954 63.549 1.00 36.30 81 GLN H O 1
ATOM 8614 N N . ASP H 1 52 ? -19.937 14.488 65.139 1.00 34.54 82 ASP H N 1
ATOM 8615 C CA . ASP H 1 52 ? -20.845 15.366 65.869 1.00 32.01 82 ASP H CA 1
ATOM 8616 C C . ASP H 1 52 ? -20.193 16.706 66.224 1.00 32.12 82 ASP H C 1
ATOM 8617 O O . ASP H 1 52 ? -20.862 17.603 66.710 1.00 31.99 82 ASP H O 1
ATOM 8622 N N . LEU H 1 53 ? -18.896 16.831 65.943 1.00 32.31 83 LEU H N 1
ATOM 8623 C CA . LEU H 1 53 ? -18.112 18.030 66.265 1.00 31.49 83 LEU H CA 1
ATOM 8624 C C . LEU H 1 53 ? -18.190 19.143 65.196 1.00 32.57 83 LEU H C 1
ATOM 8625 O O . LEU H 1 53 ? -17.646 19.016 64.094 1.00 32.66 83 LEU H O 1
ATOM 8630 N N . ILE H 1 54 ? -18.849 20.239 65.532 1.00 34.07 84 ILE H N 1
ATOM 8631 C CA . ILE H 1 54 ? -18.875 21.377 64.640 1.00 35.24 84 ILE H CA 1
ATOM 8632 C C . ILE H 1 54 ? -17.579 22.167 64.793 1.00 34.68 84 ILE H C 1
ATOM 8633 O O . ILE H 1 54 ? -16.933 22.527 63.796 1.00 35.33 84 ILE H O 1
ATOM 8638 N N . LEU H 1 55 ? -17.191 22.407 66.046 1.00 34.02 85 LEU H N 1
ATOM 8639 C CA . LEU H 1 55 ? -15.965 23.131 66.394 1.00 33.11 85 LEU H CA 1
ATOM 8640 C C . LEU H 1 55 ? -15.460 22.683 67.765 1.00 33.33 85 LEU H C 1
ATOM 8641 O O . LEU H 1 55 ? -16.261 22.500 68.698 1.00 33.49 85 LEU H O 1
ATOM 8646 N N . GLY H 1 56 ? -14.138 22.500 67.863 1.00 33.00 86 GLY H N 1
ATOM 8647 C CA . GLY H 1 56 ? -13.459 22.153 69.103 1.00 32.06 86 GLY H CA 1
ATOM 8648 C C . GLY H 1 56 ? -12.175 22.965 69.161 1.00 32.27 86 GLY H C 1
ATOM 8649 O O . GLY H 1 56 ? -11.644 23.323 68.113 1.00 32.47 86 GLY H O 1
ATOM 8650 N N . THR H 1 57 ? -11.691 23.282 70.367 1.00 32.25 87 THR H N 1
ATOM 8651 C CA . THR H 1 57 ? -10.472 24.099 70.536 1.00 31.85 87 THR H CA 1
ATOM 8652 C C . THR H 1 57 ? -9.293 23.211 70.941 1.00 31.75 87 THR H C 1
ATOM 8653 O O . THR H 1 57 ? -8.155 23.684 71.081 1.00 31.34 87 THR H O 1
ATOM 8657 N N . LEU H 1 58 ? -9.568 21.919 71.082 1.00 32.88 88 LEU H N 1
ATOM 8658 C CA . LEU H 1 58 ? -8.554 20.963 71.476 1.00 34.92 88 LEU H CA 1
ATOM 8659 C C . LEU H 1 58 ? -8.665 19.690 70.621 1.00 35.82 88 LEU H C 1
ATOM 8660 O O . LEU H 1 58 ? -9.776 19.287 70.269 1.00 35.84 88 LEU H O 1
ATOM 8665 N N . PRO H 1 59 ? -7.520 19.043 70.290 1.00 37.25 89 PRO H N 1
ATOM 8666 C CA . PRO H 1 59 ? -7.603 17.842 69.447 1.00 38.66 89 PRO H CA 1
ATOM 8667 C C . PRO H 1 59 ? -8.287 16.655 70.146 1.00 40.20 89 PRO H C 1
ATOM 8668 O O . PRO H 1 59 ? -8.360 16.608 71.371 1.00 40.41 89 PRO H O 1
ATOM 8672 N N . ALA H 1 60 ? -8.795 15.712 69.353 1.00 42.31 90 ALA H N 1
ATOM 8673 C CA . ALA H 1 60 ? -9.517 14.541 69.850 1.00 44.11 90 ALA H CA 1
ATOM 8674 C C . ALA H 1 60 ? -8.694 13.775 70.869 1.00 45.12 90 ALA H C 1
ATOM 8675 O O . ALA H 1 60 ? -9.130 13.564 72.002 1.00 45.45 90 ALA H O 1
ATOM 8677 N N . ASN H 1 61 ? -7.493 13.379 70.456 1.00 45.85 91 ASN H N 1
ATOM 8678 C CA . ASN H 1 61 ? -6.557 12.627 71.301 1.00 46.64 91 ASN H CA 1
ATOM 8679 C C . ASN H 1 61 ? -6.216 13.333 72.622 1.00 47.06 91 ASN H C 1
ATOM 8680 O O . ASN H 1 61 ? -5.925 12.661 73.609 1.00 46.98 91 ASN H O 1
ATOM 8685 N N . SER H 1 62 ? -6.252 14.671 72.633 1.00 48.11 92 SER H N 1
ATOM 8686 C CA . SER H 1 62 ? -5.821 15.471 73.791 1.00 49.01 92 SER H CA 1
ATOM 8687 C C . SER H 1 62 ? -6.433 14.979 75.099 1.00 49.50 92 SER H C 1
ATOM 8688 O O . SER H 1 62 ? -7.608 14.624 75.161 1.00 49.76 92 SER H O 1
ATOM 8691 N N . GLU H 1 63 ? -5.625 14.968 76.145 1.00 49.94 93 GLU H N 1
ATOM 8692 C CA . GLU H 1 63 ? -6.048 14.423 77.422 1.00 50.09 93 GLU H CA 1
ATOM 8693 C C . GLU H 1 63 ? -6.945 15.379 78.215 1.00 49.03 93 GLU H C 1
ATOM 8694 O O . GLU H 1 63 ? -6.670 16.593 78.308 1.00 49.36 93 GLU H O 1
ATOM 8700 N N . ASP H 1 64 ? -8.008 14.810 78.795 1.00 46.94 94 ASP H N 1
ATOM 8701 C CA . ASP H 1 64 ? -8.953 15.557 79.632 1.00 44.75 94 ASP H CA 1
ATOM 8702 C C . ASP H 1 64 ? -9.444 16.821 78.911 1.00 43.03 94 ASP H C 1
ATOM 8703 O O . ASP H 1 64 ? -9.604 17.871 79.527 1.00 42.68 94 ASP H O 1
ATOM 8708 N N . ALA H 1 65 ? -9.672 16.695 77.604 1.00 40.87 95 ALA H N 1
ATOM 8709 C CA . ALA H 1 65 ? -9.984 17.813 76.712 1.00 39.31 95 ALA H CA 1
ATOM 8710 C C . ALA H 1 65 ? -11.412 18.346 76.857 1.00 38.47 95 ALA H C 1
ATOM 8711 O O . ALA H 1 65 ? -11.641 19.552 76.717 1.00 38.42 95 ALA H O 1
ATOM 8713 N N . GLY H 1 66 ? -12.362 17.453 77.132 1.00 38.31 96 GLY H N 1
ATOM 8714 C CA . GLY H 1 66 ? -13.757 17.839 77.357 1.00 38.37 96 GLY H CA 1
ATOM 8715 C C . GLY H 1 66 ? -13.896 18.750 78.562 1.00 38.15 96 GLY H C 1
ATOM 8716 O O . GLY H 1 66 ? -14.744 19.651 78.601 1.00 38.63 96 GLY H O 1
ATOM 8717 N N . ALA H 1 67 ? -13.031 18.520 79.544 1.00 37.91 97 ALA H N 1
ATOM 8718 C CA . ALA H 1 67 ? -12.965 19.357 80.727 1.00 37.67 97 ALA H CA 1
ATOM 8719 C C . ALA H 1 67 ? -12.271 20.720 80.517 1.00 38.00 97 ALA H C 1
ATOM 8720 O O . ALA H 1 67 ? -12.510 21.644 81.291 1.00 38.79 97 ALA H O 1
ATOM 8722 N N . ARG H 1 68 ? -11.436 20.856 79.483 1.00 38.79 98 ARG H N 1
ATOM 8723 C CA . ARG H 1 68 ? -10.565 22.039 79.332 1.00 37.69 98 ARG H CA 1
ATOM 8724 C C . ARG H 1 68 ? -10.918 22.962 78.158 1.00 36.32 98 ARG H C 1
ATOM 8725 O O . ARG H 1 68 ? -10.884 24.182 78.297 1.00 35.68 98 ARG H O 1
ATOM 8733 N N . GLY H 1 69 ? -11.262 22.399 77.005 1.00 35.72 99 GLY H N 1
ATOM 8734 C CA . GLY H 1 69 ? -11.548 23.224 75.820 1.00 35.35 99 GLY H CA 1
ATOM 8735 C C . GLY H 1 69 ? -12.997 23.641 75.648 1.00 35.28 99 GLY H C 1
ATOM 8736 O O . GLY H 1 69 ? -13.838 23.408 76.537 1.00 34.34 99 GLY H O 1
ATOM 8737 N N . LEU H 1 70 ? -13.274 24.255 74.496 1.00 35.30 100 LEU H N 1
ATOM 8738 C CA . LEU H 1 70 ? -14.629 24.618 74.048 1.00 35.69 100 LEU H CA 1
ATOM 8739 C C . LEU H 1 70 ? -15.039 23.731 72.864 1.00 36.27 100 LEU H C 1
ATOM 8740 O O . LEU H 1 70 ? -14.244 23.464 71.963 1.00 36.52 100 LEU H O 1
ATOM 8745 N N . PHE H 1 71 ? -16.294 23.293 72.879 1.00 36.44 101 PHE H N 1
ATOM 8746 C CA . PHE H 1 71 ? -16.835 22.343 71.892 1.00 35.90 101 PHE H CA 1
ATOM 8747 C C . PHE H 1 71 ? -18.281 22.665 71.633 1.00 36.01 101 PHE H C 1
ATOM 8748 O O . PHE H 1 71 ? -19.076 22.834 72.569 1.00 35.90 101 PHE H O 1
ATOM 8756 N N . VAL H 1 72 ? -18.588 22.788 70.346 1.00 36.43 102 VAL H N 1
ATOM 8757 C CA . VAL H 1 72 ? -19.943 22.882 69.835 1.00 37.03 102 VAL H CA 1
ATOM 8758 C C . VAL H 1 72 ? -20.162 21.544 69.170 1.00 37.96 102 VAL H C 1
ATOM 8759 O O . VAL H 1 72 ? -19.415 21.185 68.259 1.00 38.35 102 VAL H O 1
ATOM 8763 N N . ARG H 1 73 ? -21.151 20.790 69.658 1.00 38.87 103 ARG H N 1
ATOM 8764 C CA . ARG H 1 73 ? -21.472 19.462 69.116 1.00 38.61 103 ARG H CA 1
ATOM 8765 C C . ARG H 1 73 ? -22.953 19.311 68.771 1.00 39.28 103 ARG H C 1
ATOM 8766 O O . ARG H 1 73 ? -23.816 19.959 69.374 1.00 39.17 103 ARG H O 1
ATOM 8774 N N . ALA H 1 74 ? -23.230 18.443 67.798 1.00 40.58 104 ALA H N 1
ATOM 8775 C CA . ALA H 1 74 ? -24.595 18.103 67.396 1.00 41.63 104 ALA H CA 1
ATOM 8776 C C . ALA H 1 74 ? -24.785 16.602 67.138 1.00 42.34 104 ALA H C 1
ATOM 8777 O O . ALA H 1 74 ? -24.156 16.021 66.261 1.00 42.65 104 ALA H O 1
ATOM 8779 N N . ASN H 1 75 ? -25.679 15.995 67.912 1.00 42.89 105 ASN H N 1
ATOM 8780 C CA . ASN H 1 75 ? -25.967 14.559 67.836 1.00 43.47 105 ASN H CA 1
ATOM 8781 C C . ASN H 1 75 ? -27.472 14.275 67.834 1.00 44.16 105 ASN H C 1
ATOM 8782 O O . ASN H 1 75 ? -28.258 15.060 67.300 1.00 44.18 105 ASN H O 1
ATOM 8787 N N . ASP H 1 76 ? -27.852 13.151 68.443 1.00 44.99 106 ASP H N 1
ATOM 8788 C CA . ASP H 1 76 ? -29.254 12.755 68.624 1.00 45.46 106 ASP H CA 1
ATOM 8789 C C . ASP H 1 76 ? -30.030 13.577 69.678 1.00 45.33 106 ASP H C 1
ATOM 8790 O O . ASP H 1 76 ? -31.266 13.531 69.718 1.00 45.63 106 ASP H O 1
ATOM 8795 N N . ASP H 1 77 ? -29.311 14.323 70.520 1.00 45.09 107 ASP H N 1
ATOM 8796 C CA . ASP H 1 77 ? -29.946 15.225 71.498 1.00 44.63 107 ASP H CA 1
ATOM 8797 C C . ASP H 1 77 ? -30.053 16.706 71.050 1.00 44.32 107 ASP H C 1
ATOM 8798 O O . ASP H 1 77 ? -30.746 17.497 71.699 1.00 44.25 107 ASP H O 1
ATOM 8803 N N . GLY H 1 78 ? -29.386 17.081 69.957 1.00 43.98 108 GLY H N 1
ATOM 8804 C CA . GLY H 1 78 ? -29.502 18.447 69.438 1.00 43.00 108 GLY H CA 1
ATOM 8805 C C . GLY H 1 78 ? -28.201 19.232 69.431 1.00 42.08 108 GLY H C 1
ATOM 8806 O O . GLY H 1 78 ? -27.222 18.786 68.849 1.00 41.78 108 GLY H O 1
ATOM 8807 N N . LEU H 1 79 ? -28.190 20.397 70.084 1.00 41.85 109 LEU H N 1
ATOM 8808 C CA . LEU H 1 79 ? -27.014 21.275 70.117 1.00 41.51 109 LEU H CA 1
ATOM 8809 C C . LEU H 1 79 ? -26.490 21.556 71.540 1.00 40.86 109 LEU H C 1
ATOM 8810 O O . LEU H 1 79 ? -27.231 22.015 72.408 1.00 41.18 109 LEU H O 1
ATOM 8815 N N . GLN H 1 80 ? -25.198 21.298 71.754 1.00 39.72 110 GLN H N 1
ATOM 8816 C CA . GLN H 1 80 ? -24.539 21.542 73.041 1.00 38.33 110 GLN H CA 1
ATOM 8817 C C . GLN H 1 80 ? -23.257 22.322 72.816 1.00 37.96 110 GLN H C 1
ATOM 8818 O O . GLN H 1 80 ? -22.460 22.001 71.936 1.00 38.15 110 GLN H O 1
ATOM 8824 N N . ILE H 1 81 ? -23.081 23.355 73.621 1.00 37.80 111 ILE H N 1
ATOM 8825 C CA . ILE H 1 81 ? -21.844 24.074 73.679 1.00 37.42 111 ILE H CA 1
ATOM 8826 C C . ILE H 1 81 ? -21.263 23.933 75.089 1.00 36.58 111 ILE H C 1
ATOM 8827 O O . ILE H 1 81 ? -21.937 24.212 76.093 1.00 35.64 111 ILE H O 1
ATOM 8832 N N . THR H 1 82 ? -20.020 23.449 75.138 1.00 35.20 112 THR H N 1
ATOM 8833 C CA . THR H 1 82 ? -19.290 23.208 76.388 1.00 34.36 112 THR H CA 1
ATOM 8834 C C . THR H 1 82 ? -17.982 24.010 76.433 1.00 34.51 112 THR H C 1
ATOM 8835 O O . THR H 1 82 ? -17.397 24.316 75.411 1.00 34.01 112 THR H O 1
ATOM 8839 N N . SER H 1 83 ? -17.535 24.380 77.622 1.00 34.40 113 SER H N 1
ATOM 8840 C CA . SER H 1 83 ? -16.438 25.333 77.715 1.00 34.61 113 SER H CA 1
ATOM 8841 C C . SER H 1 83 ? -15.797 25.252 79.086 1.00 35.12 113 SER H C 1
ATOM 8842 O O . SER H 1 83 ? -16.455 25.470 80.097 1.00 34.93 113 SER H O 1
ATOM 8845 N N . HIS H 1 84 ? -14.503 24.934 79.101 1.00 35.63 114 HIS H N 1
ATOM 8846 C CA . HIS H 1 84 ? -13.782 24.632 80.323 1.00 36.16 114 HIS H CA 1
ATOM 8847 C C . HIS H 1 84 ? -14.679 23.815 81.260 1.00 36.44 114 HIS H C 1
ATOM 8848 O O . HIS H 1 84 ? -14.841 24.146 82.437 1.00 36.12 114 HIS H O 1
ATOM 8855 N N . GLY H 1 85 ? -15.276 22.760 80.717 1.00 37.74 115 GLY H N 1
ATOM 8856 C CA . GLY H 1 85 ? -16.084 21.838 81.507 1.00 39.45 115 GLY H CA 1
ATOM 8857 C C . GLY H 1 85 ? -17.496 22.264 81.848 1.00 40.83 115 GLY H C 1
ATOM 8858 O O . GLY H 1 85 ? -18.279 21.448 82.320 1.00 41.29 115 GLY H O 1
ATOM 8859 N N . GLU H 1 86 ? -17.834 23.528 81.620 1.00 41.64 116 GLU H N 1
ATOM 8860 C CA . GLU H 1 86 ? -19.184 23.993 81.919 1.00 42.27 116 GLU H CA 1
ATOM 8861 C C . GLU H 1 86 ? -20.081 24.099 80.663 1.00 42.73 116 GLU H C 1
ATOM 8862 O O . GLU H 1 86 ? -19.700 24.671 79.633 1.00 42.54 116 GLU H O 1
ATOM 8868 N N . LEU H 1 87 ? -21.261 23.501 80.767 1.00 43.43 117 LEU H N 1
ATOM 8869 C CA . LEU H 1 87 ? -22.263 23.534 79.723 1.00 43.44 117 LEU H CA 1
ATOM 8870 C C . LEU H 1 87 ? -22.776 24.965 79.572 1.00 42.90 117 LEU H C 1
ATOM 8871 O O . LEU H 1 87 ? -23.385 25.517 80.489 1.00 42.52 117 LEU H O 1
ATOM 8876 N N . VAL H 1 88 ? -22.496 25.557 78.411 1.00 41.54 118 VAL H N 1
ATOM 8877 C CA . VAL H 1 88 ? -22.936 26.916 78.060 1.00 40.63 118 VAL H CA 1
ATOM 8878 C C . VAL H 1 88 ? -24.396 26.900 77.543 1.00 40.11 118 VAL H C 1
ATOM 8879 O O . VAL H 1 88 ? -25.325 27.141 78.314 1.00 39.80 118 VAL H O 1
ATOM 8883 N N . LEU H 1 89 ? -24.589 26.600 76.261 1.00 39.56 119 LEU H N 1
ATOM 8884 C CA . LEU H 1 89 ? -25.913 26.581 75.633 1.00 39.83 119 LEU H CA 1
ATOM 8885 C C . LEU H 1 89 ? -26.366 25.157 75.396 1.00 41.03 119 LEU H C 1
ATOM 8886 O O . LEU H 1 89 ? -25.558 24.270 75.146 1.00 41.47 119 LEU H O 1
ATOM 8891 N N . ASP H 1 90 ? -27.672 24.947 75.465 1.00 41.78 120 ASP H N 1
ATOM 8892 C CA . ASP H 1 90 ? -28.241 23.627 75.241 1.00 42.21 120 ASP H CA 1
ATOM 8893 C C . ASP H 1 90 ? -29.567 23.686 74.486 1.00 42.48 120 ASP H C 1
ATOM 8894 O O . ASP H 1 90 ? -30.556 24.184 75.007 1.00 42.36 120 ASP H O 1
ATOM 8899 N N . LEU H 1 91 ? -29.576 23.166 73.262 1.00 43.40 121 LEU H N 1
ATOM 8900 C CA . LEU H 1 91 ? -30.764 23.152 72.435 1.00 44.26 121 LEU H CA 1
ATOM 8901 C C . LEU H 1 91 ? -31.157 21.706 72.105 1.00 44.88 121 LEU H C 1
ATOM 8902 O O . LEU H 1 91 ? -30.389 20.974 71.487 1.00 45.34 121 LEU H O 1
ATOM 8907 N N . SER H 1 92 ? -32.347 21.293 72.537 1.00 45.51 122 SER H N 1
ATOM 8908 C CA . SER H 1 92 ? -32.881 19.965 72.197 1.00 45.97 122 SER H CA 1
ATOM 8909 C C . SER H 1 92 ? -33.270 19.869 70.703 1.00 46.48 122 SER H C 1
ATOM 8910 O O . SER H 1 92 ? -33.470 20.902 70.032 1.00 46.43 122 SER H O 1
ATOM 8913 N N . LYS H 1 93 ? -33.375 18.635 70.192 1.00 46.80 123 LYS H N 1
ATOM 8914 C CA . LYS H 1 93 ? -33.677 18.409 68.776 1.00 47.16 123 LYS H CA 1
ATOM 8915 C C . LYS H 1 93 ? -34.871 19.237 68.305 1.00 47.73 123 LYS H C 1
ATOM 8916 O O . LYS H 1 93 ? -34.854 19.779 67.202 1.00 48.23 123 LYS H O 1
ATOM 8922 N N . ARG H 1 94 ? -35.880 19.361 69.164 1.00 47.87 124 ARG H N 1
ATOM 8923 C CA . ARG H 1 94 ? -37.104 20.090 68.831 1.00 47.52 124 ARG H CA 1
ATOM 8924 C C . ARG H 1 94 ? -36.896 21.608 68.729 1.00 47.20 124 ARG H C 1
ATOM 8925 O O . ARG H 1 94 ? -37.139 22.192 67.669 1.00 47.11 124 ARG H O 1
ATOM 8933 N N . GLU H 1 95 ? -36.451 22.235 69.821 1.00 46.74 125 GLU H N 1
ATOM 8934 C CA . GLU H 1 95 ? -36.314 23.700 69.885 1.00 46.50 125 GLU H CA 1
ATOM 8935 C C . GLU H 1 95 ? -35.315 24.247 68.855 1.00 45.95 125 GLU H C 1
ATOM 8936 O O . GLU H 1 95 ? -35.172 25.464 68.703 1.00 45.42 125 GLU H O 1
ATOM 8942 N N . LEU H 1 96 ? -34.670 23.325 68.135 1.00 45.65 126 LEU H N 1
ATOM 8943 C CA . LEU H 1 96 ? -33.674 23.614 67.096 1.00 45.28 126 LEU H CA 1
ATOM 8944 C C . LEU H 1 96 ? -34.292 23.773 65.689 1.00 45.36 126 LEU H C 1
ATOM 8945 O O . LEU H 1 96 ? -33.887 24.650 64.920 1.00 45.68 126 LEU H O 1
ATOM 8950 N N . ALA H 1 97 ? -35.257 22.917 65.364 1.00 45.14 127 ALA H N 1
ATOM 8951 C CA . ALA H 1 97 ? -36.062 23.060 64.151 1.00 44.57 127 ALA H CA 1
ATOM 8952 C C . ALA H 1 97 ? -37.065 24.227 64.243 1.00 44.14 127 ALA H C 1
ATOM 8953 O O . ALA H 1 97 ? -37.653 24.632 63.233 1.00 44.06 127 ALA H O 1
ATOM 8955 N N . GLN H 1 98 ? -37.261 24.744 65.457 1.00 43.73 128 GLN H N 1
ATOM 8956 C CA . GLN H 1 98 ? -38.093 25.925 65.717 1.00 43.33 128 GLN H CA 1
ATOM 8957 C C . GLN H 1 98 ? -37.426 27.193 65.157 1.00 42.57 128 GLN H C 1
ATOM 8958 O O . GLN H 1 98 ? -38.111 28.106 64.702 1.00 42.16 128 GLN H O 1
ATOM 8964 N N . LEU H 1 99 ? -36.091 27.224 65.185 1.00 41.87 129 LEU H N 1
ATOM 8965 C CA . LEU H 1 99 ? -35.276 28.336 64.650 1.00 41.04 129 LEU H CA 1
ATOM 8966 C C . LEU H 1 99 ? -35.357 28.442 63.115 1.00 40.81 129 LEU H C 1
ATOM 8967 O O . LEU H 1 99 ? -35.561 27.435 62.437 1.00 40.69 129 LEU H O 1
ATOM 8972 N N . PRO H 1 100 ? -35.180 29.659 62.557 1.00 40.92 130 PRO H N 1
ATOM 8973 C CA . PRO H 1 100 ? -35.206 29.746 61.095 1.00 40.69 130 PRO H CA 1
ATOM 8974 C C . PRO H 1 100 ? -33.941 29.147 60.460 1.00 40.42 130 PRO H C 1
ATOM 8975 O O . PRO H 1 100 ? -32.918 28.963 61.145 1.00 40.16 130 PRO H O 1
ATOM 8979 N N . ALA H 1 101 ? -34.015 28.855 59.160 1.00 39.98 131 ALA H N 1
ATOM 8980 C CA . ALA H 1 101 ? -32.907 28.232 58.434 1.00 39.75 131 ALA H CA 1
ATOM 8981 C C . ALA H 1 101 ? -31.594 29.033 58.475 1.00 39.73 131 ALA H C 1
ATOM 8982 O O . ALA H 1 101 ? -30.519 28.432 58.557 1.00 39.96 131 ALA H O 1
ATOM 8984 N N . ASP H 1 102 ? -31.687 30.368 58.430 1.00 39.09 132 ASP H N 1
ATOM 8985 C CA . ASP H 1 102 ? -30.499 31.266 58.419 1.00 38.11 132 ASP H CA 1
ATOM 8986 C C . ASP H 1 102 ? -30.051 31.749 59.808 1.00 37.02 132 ASP H C 1
ATOM 8987 O O . ASP H 1 102 ? -29.374 32.782 59.932 1.00 36.16 132 ASP H O 1
ATOM 8992 N N . ALA H 1 103 ? -30.457 31.022 60.847 1.00 36.67 133 ALA H N 1
ATOM 8993 C CA . ALA H 1 103 ? -30.121 31.399 62.205 1.00 36.43 133 ALA H CA 1
ATOM 8994 C C . ALA H 1 103 ? -28.628 31.118 62.459 1.00 36.35 133 ALA H C 1
ATOM 8995 O O . ALA H 1 103 ? -28.034 30.242 61.829 1.00 36.29 133 ALA H O 1
ATOM 8997 N N . THR H 1 104 ? -28.048 31.896 63.371 1.00 36.31 134 THR H N 1
ATOM 8998 C CA . THR H 1 104 ? -26.638 31.840 63.701 1.00 36.23 134 THR H CA 1
ATOM 8999 C C . THR H 1 104 ? -26.523 31.879 65.206 1.00 36.64 134 THR H C 1
ATOM 9000 O O . THR H 1 104 ? -27.239 32.641 65.853 1.00 36.70 134 THR H O 1
ATOM 9004 N N . ILE H 1 105 ? -25.646 31.023 65.740 1.00 36.58 135 ILE H N 1
ATOM 9005 C CA . ILE H 1 105 ? -25.246 31.008 67.143 1.00 36.19 135 ILE H CA 1
ATOM 9006 C C . ILE H 1 105 ? -24.000 31.882 67.342 1.00 35.81 135 ILE H C 1
ATOM 9007 O O . ILE H 1 105 ? -22.957 31.634 66.727 1.00 35.89 135 ILE H O 1
ATOM 9012 N N . ALA H 1 106 ? -24.101 32.895 68.191 1.00 35.33 136 ALA H N 1
ATOM 9013 C CA . ALA H 1 106 ? -22.945 33.709 68.508 1.00 35.45 136 ALA H CA 1
ATOM 9014 C C . ALA H 1 106 ? -22.363 33.328 69.869 1.00 35.27 136 ALA H C 1
ATOM 9015 O O . ALA H 1 106 ? -23.031 33.440 70.887 1.00 35.21 136 ALA H O 1
ATOM 9017 N N . ILE H 1 107 ? -21.117 32.869 69.866 1.00 34.55 137 ILE H N 1
ATOM 9018 C CA . ILE H 1 107 ? -20.386 32.497 71.084 1.00 34.45 137 ILE H CA 1
ATOM 9019 C C . ILE H 1 107 ? -19.288 33.509 71.342 1.00 34.91 137 ILE H C 1
ATOM 9020 O O . ILE H 1 107 ? -18.502 33.816 70.450 1.00 34.39 137 ILE H O 1
ATOM 9025 N N . SER H 1 108 ? -19.234 34.020 72.557 1.00 34.77 138 SER H N 1
ATOM 9026 C CA . SER H 1 108 ? -18.118 34.862 73.010 1.00 34.69 138 SER H CA 1
ATOM 9027 C C . SER H 1 108 ? -17.632 34.351 74.377 1.00 35.20 138 SER H C 1
ATOM 9028 O O . SER H 1 108 ? -18.402 34.254 75.324 1.00 35.30 138 SER H O 1
ATOM 9031 N N . ALA H 1 109 ? -16.368 33.973 74.463 1.00 35.72 139 ALA H N 1
ATOM 9032 C CA . ALA H 1 109 ? -15.810 33.526 75.722 1.00 36.61 139 ALA H CA 1
ATOM 9033 C C . ALA H 1 109 ? -14.765 34.544 76.149 1.00 37.38 139 ALA H C 1
ATOM 9034 O O . ALA H 1 109 ? -13.858 34.896 75.395 1.00 36.46 139 ALA H O 1
ATOM 9036 N N . THR H 1 110 ? -14.921 35.049 77.353 1.00 37.29 140 THR H N 1
ATOM 9037 C CA . THR H 1 110 ? -13.997 36.035 77.825 1.00 38.04 140 THR H CA 1
ATOM 9038 C C . THR H 1 110 ? -13.797 35.874 79.322 1.00 39.24 140 THR H C 1
ATOM 9039 O O . THR H 1 110 ? -14.557 35.172 80.000 1.00 39.81 140 THR H O 1
ATOM 9043 N N . GLU H 1 111 ? -12.743 36.512 79.810 1.00 40.26 141 GLU H N 1
ATOM 9044 C CA . GLU H 1 111 ? -12.417 36.611 81.230 1.00 40.56 141 GLU H CA 1
ATOM 9045 C C . GLU H 1 111 ? -13.632 36.824 82.135 1.00 41.15 141 GLU H C 1
ATOM 9046 O O . GLU H 1 111 ? -13.784 36.154 83.156 1.00 41.37 141 GLU H O 1
ATOM 9052 N N . ASP H 1 112 ? -14.499 37.745 81.732 1.00 40.84 142 ASP H N 1
ATOM 9053 C CA . ASP H 1 112 ? -15.613 38.188 82.557 1.00 40.27 142 ASP H CA 1
ATOM 9054 C C . ASP H 1 112 ? -16.795 37.224 82.511 1.00 40.23 142 ASP H C 1
ATOM 9055 O O . ASP H 1 112 ? -17.463 36.991 83.517 1.00 40.31 142 ASP H O 1
ATOM 9060 N N . GLU H 1 113 ? -17.038 36.661 81.339 1.00 39.91 143 GLU H N 1
ATOM 9061 C CA . GLU H 1 113 ? -18.178 35.778 81.130 1.00 39.86 143 GLU H CA 1
ATOM 9062 C C . GLU H 1 113 ? -18.081 35.066 79.797 1.00 39.45 143 GLU H C 1
ATOM 9063 O O . GLU H 1 113 ? -17.449 35.562 78.864 1.00 39.28 143 GLU H O 1
ATOM 9069 N N . THR H 1 114 ? -18.698 33.894 79.713 1.00 39.05 144 THR H N 1
ATOM 9070 C CA . THR H 1 114 ? -18.886 33.248 78.414 1.00 39.00 144 THR H CA 1
ATOM 9071 C C . THR H 1 114 ? -20.342 33.310 78.003 1.00 39.03 144 THR H C 1
ATOM 9072 O O . THR H 1 114 ? -21.233 33.090 78.805 1.00 39.02 144 THR H O 1
ATOM 9076 N N . THR H 1 115 ? -20.568 33.604 76.734 1.00 38.77 145 THR H N 1
ATOM 9077 C CA . THR H 1 115 ? -21.920 33.824 76.251 1.00 38.31 145 THR H CA 1
ATOM 9078 C C . THR H 1 115 ? -22.207 33.005 74.989 1.00 38.28 145 THR H C 1
ATOM 9079 O O . THR H 1 115 ? -21.295 32.734 74.196 1.00 38.02 145 THR H O 1
ATOM 9083 N N . ALA H 1 116 ? -23.463 32.571 74.843 1.00 38.42 146 ALA H N 1
ATOM 9084 C CA . ALA H 1 116 ? -23.918 31.769 73.706 1.00 38.91 146 ALA H CA 1
ATOM 9085 C C . ALA H 1 116 ? -25.399 31.950 73.537 1.00 39.08 146 ALA H C 1
ATOM 9086 O O . ALA H 1 116 ? -26.159 31.912 74.507 1.00 39.18 146 ALA H O 1
ATOM 9088 N N . GLY H 1 117 ? -25.798 32.128 72.289 1.00 39.66 147 GLY H N 1
ATOM 9089 C CA . GLY H 1 117 ? -27.179 32.349 71.954 1.00 40.77 147 GLY H CA 1
ATOM 9090 C C . GLY H 1 117 ? -27.359 32.532 70.468 1.00 41.73 147 GLY H C 1
ATOM 9091 O O . GLY H 1 117 ? -26.396 32.493 69.699 1.00 41.38 147 GLY H O 1
ATOM 9092 N N . ILE H 1 118 ? -28.613 32.719 70.081 1.00 42.90 148 ILE H N 1
ATOM 9093 C CA . ILE H 1 118 ? -28.979 32.991 68.709 1.00 44.53 148 ILE H CA 1
ATOM 9094 C C . ILE H 1 118 ? -28.799 34.481 68.444 1.00 45.49 148 ILE H C 1
ATOM 9095 O O . ILE H 1 118 ? -29.443 35.320 69.079 1.00 46.36 148 ILE H O 1
ATOM 9100 N N . GLU H 1 119 ? -27.892 34.790 67.520 1.00 46.89 149 GLU H N 1
ATOM 9101 C CA . GLU H 1 119 ? -27.618 36.155 67.074 1.00 47.41 149 GLU H CA 1
ATOM 9102 C C . GLU H 1 119 ? -28.914 36.854 66.650 1.00 47.29 149 GLU H C 1
ATOM 9103 O O . GLU H 1 119 ? -29.700 36.316 65.854 1.00 47.14 149 GLU H O 1
ATOM 9109 N N . GLY H 1 120 ? -29.146 38.043 67.188 1.00 47.51 150 GLY H N 1
ATOM 9110 C CA . GLY H 1 120 ? -30.399 38.744 66.920 1.00 47.45 150 GLY H CA 1
ATOM 9111 C C . GLY H 1 120 ? -31.216 38.893 68.188 1.00 47.74 150 GLY H C 1
ATOM 9112 O O . GLY H 1 120 ? -30.907 39.752 69.012 1.00 47.55 150 GLY H O 1
ATOM 9113 N N . ASP H 1 121 ? -32.249 38.060 68.351 1.00 47.93 151 ASP H N 1
ATOM 9114 C CA . ASP H 1 121 ? -33.033 38.048 69.592 1.00 48.26 151 ASP H CA 1
ATOM 9115 C C . ASP H 1 121 ? -32.233 37.423 70.745 1.00 47.98 151 ASP H C 1
ATOM 9116 O O . ASP H 1 121 ? -31.383 36.544 70.544 1.00 48.17 151 ASP H O 1
ATOM 9121 N N . ASP H 1 122 ? -32.505 37.902 71.953 1.00 47.53 152 ASP H N 1
ATOM 9122 C CA . ASP H 1 122 ? -31.764 37.465 73.127 1.00 47.24 152 ASP H CA 1
ATOM 9123 C C . ASP H 1 122 ? -32.677 36.933 74.229 1.00 46.83 152 ASP H C 1
ATOM 9124 O O . ASP H 1 122 ? -32.374 37.069 75.418 1.00 46.88 152 ASP H O 1
ATOM 9129 N N . SER H 1 123 ? -33.792 36.324 73.827 1.00 47.00 153 SER H N 1
ATOM 9130 C CA . SER H 1 123 ? -34.497 35.395 74.706 1.00 47.03 153 SER H CA 1
ATOM 9131 C C . SER H 1 123 ? -33.715 34.066 74.690 1.00 46.71 153 SER H C 1
ATOM 9132 O O . SER H 1 123 ? -34.025 33.116 75.416 1.00 47.19 153 SER H O 1
ATOM 9135 N N . THR H 1 124 ? -32.668 34.036 73.871 1.00 46.12 154 THR H N 1
ATOM 9136 C CA . THR H 1 124 ? -31.906 32.822 73.622 1.00 45.63 154 THR H CA 1
ATOM 9137 C C . THR H 1 124 ? -30.542 32.803 74.295 1.00 45.24 154 THR H C 1
ATOM 9138 O O . THR H 1 124 ? -29.909 31.752 74.362 1.00 45.26 154 THR H O 1
ATOM 9142 N N . THR H 1 125 ? -30.105 33.955 74.799 1.00 44.86 155 THR H N 1
ATOM 9143 C CA . THR H 1 125 ? -28.757 34.097 75.360 1.00 44.47 155 THR H CA 1
ATOM 9144 C C . THR H 1 125 ? -28.567 33.369 76.707 1.00 44.42 155 THR H C 1
ATOM 9145 O O . THR H 1 125 ? -29.209 33.695 77.705 1.00 44.55 155 THR H O 1
ATOM 9149 N N . GLU H 1 126 ? -27.682 32.374 76.695 1.00 43.77 156 GLU H N 1
ATOM 9150 C CA . GLU H 1 126 ? -27.327 31.575 77.862 1.00 42.85 156 GLU H CA 1
ATOM 9151 C C . GLU H 1 126 ? -25.932 32.006 78.309 1.00 42.12 156 GLU H C 1
ATOM 9152 O O . GLU H 1 126 ? -24.953 31.673 77.652 1.00 42.24 156 GLU H O 1
ATOM 9158 N N . THR H 1 127 ? -25.827 32.737 79.420 1.00 41.48 157 THR H N 1
ATOM 9159 C CA . THR H 1 127 ? -24.517 33.268 79.862 1.00 40.39 157 THR H CA 1
ATOM 9160 C C . THR H 1 127 ? -23.963 32.665 81.169 1.00 39.64 157 THR H C 1
ATOM 9161 O O . THR H 1 127 ? -24.693 32.536 82.143 1.00 39.74 157 THR H O 1
ATOM 9165 N N . VAL H 1 128 ? -22.678 32.281 81.185 1.00 39.50 158 VAL H N 1
ATOM 9166 C CA . VAL H 1 128 ? -22.065 31.852 82.447 1.00 39.19 158 VAL H CA 1
ATOM 9167 C C . VAL H 1 128 ? -21.166 32.934 83.011 1.00 38.94 158 VAL H C 1
ATOM 9168 O O . VAL H 1 128 ? -20.203 33.367 82.372 1.00 39.27 158 VAL H O 1
ATOM 9172 N N . GLU H 1 129 ? -21.525 33.364 84.220 1.00 38.85 159 GLU H N 1
ATOM 9173 C CA . GLU H 1 129 ? -21.033 34.587 84.830 1.00 38.47 159 GLU H CA 1
ATOM 9174 C C . GLU H 1 129 ? -19.770 34.313 85.624 1.00 38.28 159 GLU H C 1
ATOM 9175 O O . GLU H 1 129 ? -19.726 34.534 86.839 1.00 38.95 159 GLU H O 1
ATOM 9181 N N . ARG H 1 130 ? -18.758 33.792 84.938 1.00 37.52 160 ARG H N 1
ATOM 9182 C CA . ARG H 1 130 ? -17.426 33.658 85.521 1.00 36.28 160 ARG H CA 1
ATOM 9183 C C . ARG H 1 130 ? -16.425 33.356 84.414 1.00 35.95 160 ARG H C 1
ATOM 9184 O O . ARG H 1 130 ? -16.781 33.350 83.245 1.00 35.74 160 ARG H O 1
ATOM 9192 N N . ASP H 1 131 ? -15.176 33.121 84.785 1.00 35.90 161 ASP H N 1
ATOM 9193 C CA . ASP H 1 131 ? -14.152 32.828 83.806 1.00 35.56 161 ASP H CA 1
ATOM 9194 C C . ASP H 1 131 ? -14.219 31.357 83.435 1.00 35.49 161 ASP H C 1
ATOM 9195 O O . ASP H 1 131 ? -13.792 30.497 84.213 1.00 35.71 161 ASP H O 1
ATOM 9200 N N . VAL H 1 132 ? -14.740 31.066 82.248 1.00 35.43 162 VAL H N 1
ATOM 9201 C CA . VAL H 1 132 ? -14.632 29.721 81.696 1.00 34.60 162 VAL H CA 1
ATOM 9202 C C . VAL H 1 132 ? -14.050 29.746 80.276 1.00 33.52 162 VAL H C 1
ATOM 9203 O O . VAL H 1 132 ? -14.452 28.962 79.391 1.00 33.45 162 VAL H O 1
ATOM 9207 N N . ARG H 1 133 ? -13.084 30.636 80.057 1.00 32.55 163 ARG H N 1
ATOM 9208 C CA . ARG H 1 133 ? -12.375 30.655 78.767 1.00 31.40 163 ARG H CA 1
ATOM 9209 C C . ARG H 1 133 ? -11.725 29.291 78.497 1.00 31.15 163 ARG H C 1
ATOM 9210 O O . ARG H 1 133 ? -11.192 28.691 79.401 1.00 30.60 163 ARG H O 1
ATOM 9218 N N . PRO H 1 134 ? -11.797 28.794 77.246 1.00 31.02 164 PRO H N 1
ATOM 9219 C CA . PRO H 1 134 ? -11.243 27.444 77.034 1.00 31.30 164 PRO H CA 1
ATOM 9220 C C . PRO H 1 134 ? -9.731 27.472 76.877 1.00 31.99 164 PRO H C 1
ATOM 9221 O O . PRO H 1 134 ? -9.181 28.505 76.515 1.00 31.61 164 PRO H O 1
ATOM 9225 N N . ILE H 1 135 ? -9.074 26.336 77.106 1.00 33.28 165 ILE H N 1
ATOM 9226 C CA . ILE H 1 135 ? -7.712 26.142 76.594 1.00 34.42 165 ILE H CA 1
ATOM 9227 C C . ILE H 1 135 ? -7.821 25.876 75.096 1.00 34.80 165 ILE H C 1
ATOM 9228 O O . ILE H 1 135 ? -8.712 25.142 74.652 1.00 34.86 165 ILE H O 1
ATOM 9233 N N . ILE H 1 136 ? -6.934 26.496 74.321 1.00 36.49 166 ILE H N 1
ATOM 9234 C CA . ILE H 1 136 ? -6.975 26.425 72.864 1.00 38.29 166 ILE H CA 1
ATOM 9235 C C . ILE H 1 136 ? -5.625 25.922 72.359 1.00 39.78 166 ILE H C 1
ATOM 9236 O O . ILE H 1 136 ? -4.579 26.493 72.686 1.00 42.64 166 ILE H O 1
ATOM 9249 N N . GLY H 1 138 ? -5.880 24.772 68.858 1.00 35.33 168 GLY H N 1
ATOM 9250 C CA . GLY H 1 138 ? -6.209 25.082 67.494 1.00 33.10 168 GLY H CA 1
ATOM 9251 C C . GLY H 1 138 ? -7.709 25.203 67.329 1.00 31.97 168 GLY H C 1
ATOM 9252 O O . GLY H 1 138 ? -8.454 25.292 68.322 1.00 30.55 168 GLY H O 1
ATOM 9253 N N . ILE H 1 139 ? -8.157 25.206 66.079 1.00 30.35 169 ILE H N 1
ATOM 9254 C CA . ILE H 1 139 ? -9.590 25.083 65.796 1.00 29.54 169 ILE H CA 1
ATOM 9255 C C . ILE H 1 139 ? -9.787 23.799 65.005 1.00 29.78 169 ILE H C 1
ATOM 9256 O O . ILE H 1 139 ? -9.188 23.652 63.932 1.00 29.81 169 ILE H O 1
ATOM 9261 N N . TYR H 1 140 ? -10.637 22.908 65.541 1.00 30.10 170 TYR H N 1
ATOM 9262 C CA . TYR H 1 140 ? -10.872 21.574 64.997 1.00 30.57 170 TYR H CA 1
ATOM 9263 C C . TYR H 1 140 ? -12.333 21.354 64.633 1.00 30.58 170 TYR H C 1
ATOM 9264 O O . TYR H 1 140 ? -13.242 21.727 65.362 1.00 29.35 170 TYR H O 1
ATOM 9273 N N . THR H 1 141 ? -12.562 20.694 63.516 1.00 29.30 171 THR H N 1
ATOM 9274 C CA . THR H 1 141 ? -13.938 20.389 63.108 1.00 29.32 171 THR H CA 1
ATOM 9275 C C . THR H 1 141 ? -14.121 18.989 62.507 1.00 30.52 171 THR H C 1
ATOM 9276 O O . THR H 1 141 ? -13.197 18.404 61.967 1.00 31.77 171 THR H O 1
ATOM 9280 N N . GLU H 1 142 ? -15.336 18.484 62.558 1.00 31.61 172 GLU H N 1
ATOM 9281 C CA . GLU H 1 142 ? -15.665 17.351 61.712 1.00 31.53 172 GLU H CA 1
ATOM 9282 C C . GLU H 1 142 ? -16.726 17.687 60.629 1.00 31.24 172 GLU H C 1
ATOM 9283 O O . GLU H 1 142 ? -17.424 16.800 60.133 1.00 31.01 172 GLU H O 1
ATOM 9289 N N . LEU H 1 143 ? -16.853 18.970 60.276 1.00 31.36 173 LEU H N 1
ATOM 9290 C CA . LEU H 1 143 ? -17.655 19.381 59.128 1.00 31.36 173 LEU H CA 1
ATOM 9291 C C . LEU H 1 143 ? -17.116 18.759 57.814 1.00 32.78 173 LEU H C 1
ATOM 9292 O O . LEU H 1 143 ? -15.895 18.594 57.652 1.00 33.53 173 LEU H O 1
ATOM 9297 N N . GLU H 1 144 ? -18.035 18.394 56.906 1.00 34.33 174 GLU H N 1
ATOM 9298 C CA . GLU H 1 144 ? -17.681 17.944 55.551 1.00 34.88 174 GLU H CA 1
ATOM 9299 C C . GLU H 1 144 ? -16.795 18.948 54.801 1.00 35.12 174 GLU H C 1
ATOM 9300 O O . GLU H 1 144 ? -16.988 20.167 54.924 1.00 34.48 174 GLU H O 1
ATOM 9306 N N . SER H 1 145 ? -15.839 18.444 54.015 1.00 35.44 175 SER H N 1
ATOM 9307 C CA . SER H 1 145 ? -14.929 19.319 53.282 1.00 35.86 175 SER H CA 1
ATOM 9308 C C . SER H 1 145 ? -15.644 20.244 52.303 1.00 36.24 175 SER H C 1
ATOM 9309 O O . SER H 1 145 ? -15.440 21.477 52.330 1.00 36.54 175 SER H O 1
ATOM 9312 N N . ASN H 1 146 ? -16.491 19.652 51.453 1.00 34.77 176 ASN H N 1
ATOM 9313 C CA . ASN H 1 146 ? -17.178 20.402 50.397 1.00 34.09 176 ASN H CA 1
ATOM 9314 C C . ASN H 1 146 ? -18.301 21.331 50.895 1.00 33.36 176 ASN H C 1
ATOM 9315 O O . ASN H 1 146 ? -18.910 22.040 50.117 1.00 33.82 176 ASN H O 1
ATOM 9320 N N . ALA H 1 147 ? -18.530 21.363 52.201 1.00 32.44 177 ALA H N 1
ATOM 9321 C CA . ALA H 1 147 ? -19.493 22.273 52.780 1.00 31.48 177 ALA H CA 1
ATOM 9322 C C . ALA H 1 147 ? -18.860 23.621 53.085 1.00 30.86 177 ALA H C 1
ATOM 9323 O O . ALA H 1 147 ? -19.487 24.470 53.708 1.00 30.11 177 ALA H O 1
ATOM 9325 N N . ALA H 1 148 ? -17.632 23.843 52.628 1.00 30.22 178 ALA H N 1
ATOM 9326 C CA . ALA H 1 148 ? -16.935 25.098 52.948 1.00 30.53 178 ALA H CA 1
ATOM 9327 C C . ALA H 1 148 ? -17.595 26.335 52.313 1.00 31.13 178 ALA H C 1
ATOM 9328 O O . ALA H 1 148 ? -17.701 27.373 52.961 1.00 31.72 178 ALA H O 1
ATOM 9330 N N . ALA H 1 149 ? -18.015 26.230 51.053 1.00 31.43 179 ALA H N 1
ATOM 9331 C CA . ALA H 1 149 ? -18.520 27.388 50.332 1.00 31.89 179 ALA H CA 1
ATOM 9332 C C . ALA H 1 149 ? -19.854 27.809 50.953 1.00 32.57 179 ALA H C 1
ATOM 9333 O O . ALA H 1 149 ? -20.074 28.972 51.266 1.00 31.73 179 ALA H O 1
ATOM 9335 N N . ASP H 1 150 ? -20.699 26.819 51.203 1.00 32.09 180 ASP H N 1
ATOM 9336 C CA . ASP H 1 150 ? -22.022 27.000 51.779 1.00 32.55 180 ASP H CA 1
ATOM 9337 C C . ASP H 1 150 ? -21.977 27.684 53.150 1.00 31.91 180 ASP H C 1
ATOM 9338 O O . ASP H 1 150 ? -22.709 28.646 53.392 1.00 31.79 180 ASP H O 1
ATOM 9343 N N . LEU H 1 151 ? -21.092 27.191 54.024 1.00 31.55 181 LEU H N 1
ATOM 9344 C CA . LEU H 1 151 ? -20.981 27.653 55.391 1.00 31.00 181 LEU H CA 1
ATOM 9345 C C . LEU H 1 151 ? -20.211 28.976 55.483 1.00 30.67 181 LEU H C 1
ATOM 9346 O O . LEU H 1 151 ? -20.574 29.853 56.277 1.00 31.32 181 LEU H O 1
ATOM 9351 N N . LEU H 1 152 ? -19.173 29.136 54.663 1.00 29.84 182 LEU H N 1
ATOM 9352 C CA . LEU H 1 152 ? -18.501 30.439 54.531 1.00 28.87 182 LEU H CA 1
ATOM 9353 C C . LEU H 1 152 ? -19.466 31.535 54.060 1.00 28.36 182 LEU H C 1
ATOM 9354 O O . LEU H 1 152 ? -19.593 32.577 54.692 1.00 27.92 182 LEU H O 1
ATOM 9359 N N . ASN H 1 153 ? -20.196 31.280 52.986 1.00 28.72 183 ASN H N 1
ATOM 9360 C CA . ASN H 1 153 ? -21.220 32.220 52.576 1.00 29.10 183 ASN H CA 1
ATOM 9361 C C . ASN H 1 153 ? -22.198 32.610 53.718 1.00 29.31 183 ASN H C 1
ATOM 9362 O O . ASN H 1 153 ? -22.610 33.770 53.815 1.00 28.99 183 ASN H O 1
ATOM 9367 N N . ALA H 1 154 ? -22.554 31.652 54.572 1.00 30.60 184 ALA H N 1
ATOM 9368 C CA . ALA H 1 154 ? -23.479 31.886 55.694 1.00 31.22 184 ALA H CA 1
ATOM 9369 C C . ALA H 1 154 ? -22.806 32.576 56.901 1.00 31.50 184 ALA H C 1
ATOM 9370 O O . ALA H 1 154 ? -23.476 32.966 57.842 1.00 31.49 184 ALA H O 1
ATOM 9372 N N . GLY H 1 155 ? -21.476 32.706 56.874 1.00 32.17 185 GLY H N 1
ATOM 9373 C CA . GLY H 1 155 ? -20.752 33.525 57.842 1.00 33.54 185 GLY H CA 1
ATOM 9374 C C . GLY H 1 155 ? -20.070 32.770 58.979 1.00 34.26 185 GLY H C 1
ATOM 9375 O O . GLY H 1 155 ? -19.839 33.345 60.063 1.00 33.65 185 GLY H O 1
ATOM 9376 N N . LEU H 1 156 ? -19.763 31.491 58.745 1.00 35.29 186 LEU H N 1
ATOM 9377 C CA . LEU H 1 156 ? -18.948 30.715 59.670 1.00 37.05 186 LEU H CA 1
ATOM 9378 C C . LEU H 1 156 ? -17.606 31.417 59.882 1.00 37.89 186 LEU H C 1
ATOM 9379 O O . LEU H 1 156 ? -16.894 31.776 58.906 1.00 37.35 186 LEU H O 1
ATOM 9384 N N . ASN H 1 157 ? -17.285 31.607 61.164 1.00 38.53 187 ASN H N 1
ATOM 9385 C CA . ASN H 1 157 ? -16.088 32.294 61.609 1.00 38.87 187 ASN H CA 1
ATOM 9386 C C . ASN H 1 157 ? -15.799 31.820 63.032 1.00 38.67 187 ASN H C 1
ATOM 9387 O O . ASN H 1 157 ? -16.723 31.447 63.777 1.00 38.79 187 ASN H O 1
ATOM 9392 N N . ALA H 1 158 ? -14.518 31.815 63.389 1.00 39.47 188 ALA H N 1
ATOM 9393 C CA . ALA H 1 158 ? -14.052 31.606 64.751 1.00 39.59 188 ALA H CA 1
ATOM 9394 C C . ALA H 1 158 ? -12.856 32.518 64.891 1.00 39.97 188 ALA H C 1
ATOM 9395 O O . ALA H 1 158 ? -12.086 32.716 63.953 1.00 40.60 188 ALA H O 1
ATOM 9397 N N . HIS H 1 159 ? -12.695 33.083 66.071 1.00 39.27 189 HIS H N 1
ATOM 9398 C CA . HIS H 1 159 ? -11.690 34.094 66.259 1.00 38.44 189 HIS H CA 1
ATOM 9399 C C . HIS H 1 159 ? -11.101 33.936 67.660 1.00 37.50 189 HIS H C 1
ATOM 9400 O O . HIS H 1 159 ? -11.849 33.805 68.615 1.00 37.85 189 HIS H O 1
ATOM 9407 N N . VAL H 1 160 ? -9.766 33.904 67.747 1.00 36.92 190 VAL H N 1
ATOM 9408 C CA . VAL H 1 160 ? -9.025 33.894 69.017 1.00 36.98 190 VAL H CA 1
ATOM 9409 C C . VAL H 1 160 ? -8.150 35.170 69.135 1.00 39.03 190 VAL H C 1
ATOM 9410 O O . VAL H 1 160 ? -7.400 35.472 68.218 1.00 39.54 190 VAL H O 1
ATOM 9414 N N . GLU H 1 161 ? -8.305 35.939 70.219 1.00 39.97 191 GLU H N 1
ATOM 9415 C CA . GLU H 1 161 ? -7.308 36.947 70.610 1.00 40.71 191 GLU H CA 1
ATOM 9416 C C . GLU H 1 161 ? -6.374 36.359 71.665 1.00 41.89 191 GLU H C 1
ATOM 9417 O O . GLU H 1 161 ? -6.823 35.831 72.670 1.00 42.25 191 GLU H O 1
ATOM 9423 N N . ILE H 1 162 ? -5.070 36.449 71.433 1.00 44.07 192 ILE H N 1
ATOM 9424 C CA . ILE H 1 162 ? -4.081 35.873 72.344 1.00 45.81 192 ILE H CA 1
ATOM 9425 C C . ILE H 1 162 ? -3.147 36.990 72.829 1.00 46.62 192 ILE H C 1
ATOM 9426 O O . ILE H 1 162 ? -2.971 38.014 72.168 1.00 46.50 192 ILE H O 1
ATOM 9431 N N . ASN H 1 163 ? -2.556 36.821 73.995 1.00 47.36 193 ASN H N 1
ATOM 9432 C CA . ASN H 1 163 ? -1.541 37.760 74.423 1.00 48.88 193 ASN H CA 1
ATOM 9433 C C . ASN H 1 163 ? -0.161 37.121 74.187 1.00 49.03 193 ASN H C 1
ATOM 9434 O O . ASN H 1 163 ? 0.043 35.965 74.541 1.00 48.64 193 ASN H O 1
ATOM 9439 N N . SER H 1 164 ? 0.771 37.844 73.567 1.00 49.21 194 SER H N 1
ATOM 9440 C CA . SER H 1 164 ? 2.129 37.319 73.354 1.00 50.09 194 SER H CA 1
ATOM 9441 C C . SER H 1 164 ? 3.140 37.734 74.465 1.00 50.79 194 SER H C 1
ATOM 9442 O O . SER H 1 164 ? 4.357 37.764 74.249 1.00 51.14 194 SER H O 1
ATOM 9445 N N . ARG H 1 165 ? 2.621 38.042 75.653 1.00 51.79 195 ARG H N 1
ATOM 9446 C CA . ARG H 1 165 ? 3.434 38.542 76.767 1.00 52.28 195 ARG H CA 1
ATOM 9447 C C . ARG H 1 165 ? 2.829 38.166 78.123 1.00 52.15 195 ARG H C 1
ATOM 9448 O O . ARG H 1 165 ? 3.555 37.865 79.075 1.00 52.15 195 ARG H O 1
#

Nearest PDB structures (foldseek):
  3byw-assembly1_B  TM=9.552E-01  e=3.283E-27  Corynebacterium diphtheriae NCTC 13129
  7bvg-assembly1_B  TM=7.525E-01  e=4.867E-08  Mycolicibacterium smegmatis MC2 155
  7bvf-assembly1_A  TM=7.806E-01  e=2.007E-07  Mycobacterium tuberculosis H37Rv
  6x0o-assembly1_A  TM=7.496E-01  e=1.038E-06  Mycolicibacterium smegmatis MC2 155
  7bwr-assembly1_A  TM=7.165E-01  e=4.044E-06  Mycolicibacterium smegmatis MC2 155